Protein 7QPE (pdb70)

Foldseek 3Di:
DVVVVVVVVVCCVPVVDDCCRPPVVVVVVVVVVVLLLLQFAEWALFAAAAFVVLVPLLPDDPQVDFFAAAAPDTPDPPCPPLSVLLVLLFVLVCVLLVHDVQWKGKDFFFQALLSLVVLQCQLPDDFAAEEEEADALVPRPCVVRYPYDYDYDQQQALHRDLVVVLVVCQVRLGQEYEYEDDFRFEADPLVSQLVSCVNSVHAYEYEAARCPLCSSLVLGDRNVVHHAKYKYFCCGLLNHDGGMMIMGTFAPDCVTDDRPVRSSVSSPPNPDGTGSSSRSSRSSVSSVVSNDPVSSVLQVQLQQQQQLLLVLLVVVVWDWRSSGGSGWKTKTQCVVLVDFQVLLQVLCVLQSHHWHWGWGHDNVGDIGRRIIMTGRNHVSNQPDGSVLSSVVSVLSVVSSVVSVVCVCSVVRSVVRSVSSNVTDRHHDD/DVVVVVVVVVCCVPVVDDCCRPPVPVVVVVVVVVLLLLLFAEFAQFAAFAFPVQVCLLVDDPQVDFWFDAAPDTPDPPCPPLSVLLVLLFVLVCVLLVHDCQFKGKDFFFQALLSLVVLQCQLPHDFAAEEEEADFVVPRPCVVGYPYDYDYDDQQALHRDLVVVLVVCQVRLGQEYEYEDDCRQEADPLVSQLVSCVVSVHAYEYEHARCVLCSSLVLGDRNVVRGQKYKYFCCRLLVFDGGMMIMGTFADDCVTDDRVVSSSVSSPPNRDGTGRSSRSSRSSVSSVVSNDPVSSVLQVQLQQQQQLLLVLCVVVVWDWRNSGGSGFKTKTFCVVLPDFQVLLQVLCVLLSYHWHWGWGHHNVGDIGRRIIMTGGNHVSNQPDGSVLSSVVSVLSVVSSVVSSPVVCSVVSSVVSSVSSNVTDRHHDD

Structure (mmCIF, N/CA/C/O backbone):
data_7QPE
#
_entry.id   7QPE
#
_cell.length_a   129.683
_cell.length_b   129.683
_cell.length_c   302.305
_cell.angle_alpha   90.000
_cell.angle_beta   90.000
_cell.angle_gamma   120.000
#
_symmetry.space_group_name_H-M   'P 64 2 2'
#
loop_
_entity.id
_entity.type
_entity.pdbx_description
1 polymer 'Serine hydroxymethyltransferase 6'
2 non-polymer 'NITRATE ION'
3 water water
#
loop_
_atom_site.group_PDB
_atom_site.id
_atom_site.type_symbol
_atom_site.label_atom_id
_atom_site.label_alt_id
_atom_site.label_comp_id
_atom_site.label_asym_id
_atom_site.label_entity_id
_atom_site.label_seq_id
_atom_site.pdbx_PDB_ins_code
_atom_site.Cartn_x
_atom_site.Cartn_y
_atom_site.Cartn_z
_atom_site.occupancy
_atom_site.B_iso_or_equiv
_atom_site.auth_seq_id
_atom_site.auth_comp_id
_atom_site.auth_asym_id
_atom_site.auth_atom_id
_atom_site.pdbx_PDB_model_num
ATOM 1 N N . SER A 1 1 ? 58.31592 -29.84029 126.29029 1.000 83.29434 124 SER A N 1
ATOM 2 C CA . SER A 1 1 ? 59.45860 -30.64432 125.87680 1.000 83.78542 124 SER A CA 1
ATOM 3 C C . SER A 1 1 ? 60.76828 -29.92096 126.20902 1.000 85.95881 124 SER A C 1
ATOM 4 O O . SER A 1 1 ? 60.95085 -28.76968 125.79770 1.000 85.51149 124 SER A O 1
ATOM 7 N N . ASN A 1 2 ? 61.66940 -30.58158 126.95497 1.000 84.94566 125 ASN A N 1
ATOM 8 C CA . ASN A 1 2 ? 62.94008 -29.94558 127.30119 1.000 84.41677 125 ASN A CA 1
ATOM 9 C C . ASN A 1 2 ? 63.73449 -29.59245 126.04906 1.000 82.65697 125 ASN A C 1
ATOM 10 O O . ASN A 1 2 ? 64.37395 -28.53509 125.98924 1.000 80.96157 125 ASN A O 1
ATOM 15 N N . ALA A 1 3 ? 63.67591 -30.44790 125.02211 1.000 82.26336 126 ALA A N 1
ATOM 16 C CA . ALA A 1 3 ? 64.36209 -30.14835 123.77169 1.000 80.34787 126 ALA A CA 1
ATOM 17 C C . ALA A 1 3 ? 63.85071 -28.85004 123.16759 1.000 79.05034 126 ALA A C 1
ATOM 18 O O . ALA A 1 3 ? 64.64213 -28.01887 122.70555 1.000 78.91452 126 ALA A O 1
ATOM 20 N N . ILE A 1 4 ? 62.52695 -28.65606 123.17189 1.000 80.11618 127 ILE A N 1
ATOM 21 C CA . ILE A 1 4 ? 61.92850 -27.44885 122.61218 1.000 74.44281 127 ILE A CA 1
ATOM 22 C C . ILE A 1 4 ? 62.30288 -26.22608 123.44010 1.000 73.99365 127 ILE A C 1
ATOM 23 O O . ILE A 1 4 ? 62.43677 -25.12071 122.90543 1.000 74.43095 127 ILE A O 1
ATOM 28 N N . GLU A 1 5 ? 62.51717 -26.39987 124.74374 1.000 77.77736 128 GLU A N 1
ATOM 29 C CA . GLU A 1 5 ? 62.89065 -25.26279 125.57892 1.000 79.17336 128 GLU A CA 1
ATOM 30 C C . GLU A 1 5 ? 64.32756 -24.81665 125.30100 1.000 76.04403 128 GLU A C 1
ATOM 31 O O . GLU A 1 5 ? 64.61201 -23.61094 125.24739 1.000 72.77755 128 GLU A O 1
ATOM 37 N N . SER A 1 6 ? 65.24739 -25.77164 125.11828 1.000 76.49706 129 SER A N 1
ATOM 38 C CA . SER A 1 6 ? 66.62440 -25.41481 124.78372 1.000 78.21821 129 SER A CA 1
ATOM 39 C C . SER A 1 6 ? 66.71511 -24.86758 123.36531 1.000 75.82842 129 SER A C 1
ATOM 40 O O . SER A 1 6 ? 67.57498 -24.03141 123.06814 1.000 75.70772 129 SER A O 1
ATOM 43 N N . ARG A 1 7 ? 65.83232 -25.32905 122.48428 1.000 75.59503 130 ARG A N 1
ATOM 44 C CA . ARG A 1 7 ? 65.72804 -24.76128 121.14945 1.000 74.45101 130 ARG A CA 1
ATOM 45 C C . ARG A 1 7 ? 65.37905 -23.27181 121.19089 1.000 75.10721 130 ARG A C 1
ATOM 46 O O . ARG A 1 7 ? 65.87065 -22.49204 120.36280 1.000 73.20530 130 ARG A O 1
ATOM 54 N N . ARG A 1 8 ? 64.51594 -22.86197 122.13642 1.000 75.25054 131 ARG A N 1
ATOM 55 C CA . ARG A 1 8 ? 64.16633 -21.44774 122.28795 1.000 72.04527 131 ARG A CA 1
ATOM 56 C C . ARG A 1 8 ? 65.35904 -20.61884 122.74903 1.000 73.91240 131 ARG A C 1
ATOM 57 O O . ARG A 1 8 ? 65.50824 -19.45927 122.34447 1.000 72.92875 131 ARG A O 1
ATOM 65 N N . ALA A 1 9 ? 66.19965 -21.17769 123.62418 1.000 73.86266 132 ALA A N 1
ATOM 66 C CA . ALA A 1 9 ? 67.34990 -20.41564 124.10265 1.000 76.71960 132 ALA A CA 1
ATOM 67 C C . ALA A 1 9 ? 68.40372 -20.25247 123.01635 1.000 73.80163 132 ALA A C 1
ATOM 68 O O . ALA A 1 9 ? 69.15217 -19.26934 123.03248 1.000 73.96385 132 ALA A O 1
ATOM 70 N N . VAL A 1 10 ? 68.48509 -21.19867 122.07487 1.000 74.02006 133 VAL A N 1
ATOM 71 C CA . VAL A 1 10 ? 69.41559 -21.05432 120.95891 1.000 69.02969 133 VAL A CA 1
ATOM 72 C C . VAL A 1 10 ? 68.95625 -19.93290 120.04248 1.000 68.13013 133 VAL A C 1
ATOM 73 O O . VAL A 1 10 ? 69.73966 -19.04732 119.68089 1.000 69.52023 133 VAL A O 1
ATOM 77 N N . VAL A 1 11 ? 67.67172 -19.94260 119.67300 1.000 70.41136 134 VAL A N 1
ATOM 78 C CA . VAL A 1 11 ? 67.11932 -18.87931 118.83530 1.000 66.52827 134 VAL A CA 1
ATOM 79 C C . VAL A 1 11 ? 67.34388 -17.51796 119.48082 1.000 64.50296 134 VAL A C 1
ATOM 80 O O . VAL A 1 11 ? 67.92134 -16.61320 118.86817 1.000 66.67934 134 VAL A O 1
ATOM 84 N N . ARG A 1 12 ? 66.91061 -17.36201 120.73763 1.000 67.53241 135 ARG A N 1
ATOM 85 C CA . ARG A 1 12 ? 67.01244 -16.07003 121.41546 1.000 69.52319 135 ARG A CA 1
ATOM 86 C C . ARG A 1 12 ? 68.45837 -15.57948 121.50765 1.000 69.03968 135 ARG A C 1
ATOM 87 O O . ARG A 1 12 ? 68.73031 -14.40021 121.25217 1.000 68.71636 135 ARG A O 1
ATOM 95 N N . ALA A 1 13 ? 69.40344 -16.46529 121.85476 1.000 72.18104 136 ALA A N 1
ATOM 96 C CA . ALA A 1 13 ? 70.80861 -16.05816 121.95314 1.000 67.78454 136 ALA A CA 1
ATOM 97 C C . ALA A 1 13 ? 71.34241 -15.51738 120.62944 1.000 68.80478 136 ALA A C 1
ATOM 98 O O . ALA A 1 13 ? 72.25936 -14.68430 120.62181 1.000 70.84698 136 ALA A O 1
ATOM 100 N N . TRP A 1 14 ? 70.79737 -15.97246 119.50291 1.000 67.13939 137 TRP A N 1
ATOM 101 C CA . TRP A 1 14 ? 71.14477 -15.33796 118.24171 1.000 64.82554 137 TRP A CA 1
ATOM 102 C C . TRP A 1 14 ? 70.19424 -14.18335 117.92390 1.000 65.38984 137 TRP A C 1
ATOM 103 O O . TRP A 1 14 ? 70.63567 -13.06408 117.63651 1.000 65.58959 137 TRP A O 1
ATOM 114 N N . GLY A 1 15 ? 68.88855 -14.43380 117.98497 1.000 62.34391 138 GLY A N 1
ATOM 115 C CA . GLY A 1 15 ? 67.94227 -13.45808 117.47571 1.000 64.35796 138 GLY A CA 1
ATOM 116 C C . GLY A 1 15 ? 67.94282 -12.15510 118.24623 1.000 66.12728 138 GLY A C 1
ATOM 117 O O . GLY A 1 15 ? 67.63336 -11.10061 117.68700 1.000 65.59739 138 GLY A O 1
ATOM 118 N N . ASN A 1 16 ? 68.31300 -12.19850 119.52466 1.000 66.98341 139 ASN A N 1
ATOM 119 C CA . ASN A 1 16 ? 68.09529 -11.07697 120.42977 1.000 66.01550 139 ASN A CA 1
ATOM 120 C C . ASN A 1 16 ? 69.38797 -10.33691 120.77319 1.000 63.09204 139 ASN A C 1
ATOM 121 O O . ASN A 1 16 ? 69.43381 -9.60089 121.76078 1.000 68.33177 139 ASN A O 1
ATOM 126 N N . GLN A 1 17 ? 70.44197 -10.50852 119.98748 1.000 62.57179 140 GLN A N 1
ATOM 127 C CA . GLN A 1 17 ? 71.66443 -9.75681 120.23679 1.000 64.41547 140 GLN A CA 1
ATOM 128 C C . GLN A 1 17 ? 71.52474 -8.33587 119.70357 1.000 63.04898 140 GLN A C 1
ATOM 129 O O . GLN A 1 17 ? 70.82816 -8.09607 118.71744 1.000 68.32397 140 GLN A O 1
ATOM 135 N N . SER A 1 18 ? 72.19438 -7.39143 120.36497 1.000 61.62556 141 SER A N 1
ATOM 136 C CA . SER A 1 18 ? 72.27045 -6.01835 119.88634 1.000 61.12921 141 SER A CA 1
ATOM 137 C C . SER A 1 18 ? 73.42112 -5.86744 118.89780 1.000 63.36839 141 SER A C 1
ATOM 138 O O . SER A 1 18 ? 74.23153 -6.77840 118.71676 1.000 64.24683 141 SER A O 1
ATOM 141 N N . ILE A 1 19 ? 73.50394 -4.69475 118.25527 1.000 61.09813 142 ILE A N 1
ATOM 142 C CA . ILE A 1 19 ? 74.62256 -4.45388 117.34614 1.000 60.35607 142 ILE A CA 1
ATOM 143 C C . ILE A 1 19 ? 75.94561 -4.50008 118.09817 1.000 63.65758 142 ILE A C 1
ATOM 144 O O . ILE A 1 19 ? 76.91772 -5.11974 117.64693 1.000 64.24665 142 ILE A O 1
ATOM 149 N N . GLU A 1 20 ? 76.01543 -3.81943 119.24155 1.000 66.06024 143 GLU A N 1
ATOM 150 C CA . GLU A 1 20 ? 77.28693 -3.73332 119.94396 1.000 62.72726 143 GLU A CA 1
ATOM 151 C C . GLU A 1 20 ? 77.77890 -5.10738 120.35756 1.000 63.11258 143 GLU A C 1
ATOM 152 O O . GLU A 1 20 ? 78.99052 -5.34435 120.39463 1.000 66.60588 143 GLU A O 1
ATOM 158 N N . GLU A 1 21 ? 76.85806 -6.02678 120.66135 1.000 65.68407 144 GLU A N 1
ATOM 159 C CA . GLU A 1 21 ? 77.23107 -7.41195 120.94228 1.000 64.17454 144 GLU A CA 1
ATOM 160 C C . GLU A 1 21 ? 77.55843 -8.15779 119.65184 1.000 62.95468 144 GLU A C 1
ATOM 161 O O . GLU A 1 21 ? 78.60467 -8.80166 119.54545 1.000 64.56835 144 GLU A O 1
ATOM 167 N N . ALA A 1 22 ? 76.69291 -8.04452 118.64512 1.000 64.08785 145 ALA A N 1
ATOM 168 C CA . ALA A 1 22 ? 76.77453 -8.91435 117.47838 1.000 60.55588 145 ALA A CA 1
ATOM 169 C C . ALA A 1 22 ? 77.84238 -8.47902 116.48911 1.000 58.75513 145 ALA A C 1
ATOM 170 O O . ALA A 1 22 ? 78.47552 -9.33149 115.85493 1.000 64.13608 145 ALA A O 1
ATOM 172 N N . ASP A 1 23 ? 78.05498 -7.17957 116.32404 1.000 58.60420 146 ASP A N 1
ATOM 173 C CA . ASP A 1 23 ? 79.05008 -6.67473 115.37701 1.000 59.30031 146 ASP A CA 1
ATOM 174 C C . ASP A 1 23 ? 79.70411 -5.43724 115.96068 1.000 59.54586 146 ASP A C 1
ATOM 175 O O . ASP A 1 23 ? 79.32112 -4.30426 115.65064 1.000 59.08418 146 ASP A O 1
ATOM 180 N N . PRO A 1 24 ? 80.71214 -5.61688 116.81653 1.000 61.44489 147 PRO A N 1
ATOM 181 C CA . PRO A 1 24 ? 81.37790 -4.44285 117.40695 1.000 59.39954 147 PRO A CA 1
ATOM 182 C C . PRO A 1 24 ? 81.91014 -3.47866 116.36475 1.000 57.23646 147 PRO A C 1
ATOM 183 O O . PRO A 1 24 ? 81.79783 -2.25885 116.54340 1.000 56.84702 147 PRO A O 1
ATOM 187 N N . GLU A 1 25 ? 82.46683 -3.99175 115.26419 1.000 55.53357 148 GLU A N 1
ATOM 188 C CA . GLU A 1 25 ? 83.07102 -3.10528 114.27615 1.000 58.84946 148 GLU A CA 1
ATOM 189 C C . GLU A 1 25 ? 82.02215 -2.22129 113.60217 1.000 58.48889 148 GLU A C 1
ATOM 190 O O . GLU A 1 25 ? 82.20672 -1.00635 113.49001 1.000 61.93200 148 GLU A O 1
ATOM 196 N N . ILE A 1 26 ? 80.90815 -2.79705 113.15080 1.000 55.99997 149 ILE A N 1
ATOM 197 C CA . ILE A 1 26 ? 79.87611 -1.94337 112.56844 1.000 59.59211 149 ILE A CA 1
ATOM 198 C C . ILE A 1 26 ? 79.36568 -0.95377 113.60655 1.000 60.51106 149 ILE A C 1
ATOM 199 O O . ILE A 1 26 ? 79.09535 0.21295 113.29115 1.000 60.27460 149 ILE A O 1
ATOM 204 N N . HIS A 1 27 ? 79.26059 -1.38197 114.86805 1.000 62.53798 150 HIS A N 1
ATOM 205 C CA . HIS A 1 27 ? 78.71957 -0.47387 115.87431 1.000 59.29192 150 HIS A CA 1
ATOM 206 C C . HIS A 1 27 ? 79.65063 0.70456 116.09925 1.000 61.31951 150 HIS A C 1
ATOM 207 O O . HIS A 1 27 ? 79.18542 1.82268 116.34377 1.000 62.72507 150 HIS A O 1
ATOM 214 N N . GLU A 1 28 ? 80.96508 0.47665 116.03036 1.000 62.94549 151 GLU A N 1
ATOM 215 C CA . GLU A 1 28 ? 81.90610 1.58627 116.15051 1.000 63.80442 151 GLU A CA 1
ATOM 216 C C . GLU A 1 28 ? 81.66680 2.61859 115.05376 1.000 63.21842 151 GLU A C 1
ATOM 217 O O . GLU A 1 28 ? 81.57030 3.82246 115.32779 1.000 63.80997 151 GLU A O 1
ATOM 223 N N . PHE A 1 29 ? 81.54635 2.16164 113.80217 1.000 60.85466 152 PHE A N 1
ATOM 224 C CA . PHE A 1 29 ? 81.34171 3.09098 112.69591 1.000 60.38071 152 PHE A CA 1
ATOM 225 C C . PHE A 1 29 ? 80.00646 3.81435 112.81747 1.000 58.30761 152 PHE A C 1
ATOM 226 O O . PHE A 1 29 ? 79.92197 5.02180 112.56985 1.000 56.71347 152 PHE A O 1
ATOM 234 N N . MET A 1 30 ? 78.95026 3.09298 113.19534 1.000 60.62320 153 MET A N 1
ATOM 235 C CA . MET A 1 30 ? 77.64824 3.72861 113.35702 1.000 59.46560 153 MET A CA 1
ATOM 236 C C . MET A 1 30 ? 77.65807 4.75386 114.48557 1.000 61.98980 153 MET A C 1
ATOM 237 O O . MET A 1 30 ? 76.89043 5.72210 114.44877 1.000 63.40622 153 MET A O 1
ATOM 242 N N . GLU A 1 31 ? 78.49744 4.55989 115.50261 1.000 60.98546 154 GLU A N 1
ATOM 243 C CA . GLU A 1 31 ? 78.56504 5.55814 116.56401 1.000 62.43539 154 GLU A CA 1
ATOM 244 C C . GLU A 1 31 ? 79.37371 6.77270 116.11685 1.000 61.60635 154 GLU A C 1
ATOM 245 O O . GLU A 1 31 ? 78.98586 7.91331 116.39230 1.000 61.86703 154 GLU A O 1
ATOM 251 N N . LYS A 1 32 ? 80.48036 6.55979 115.40076 1.000 59.83458 155 LYS A N 1
ATOM 252 C CA . LYS A 1 32 ? 81.20534 7.70142 114.85549 1.000 62.50239 155 LYS A CA 1
ATOM 253 C C . LYS A 1 32 ? 80.32892 8.53673 113.91939 1.000 60.58669 155 LYS A C 1
ATOM 254 O O . LYS A 1 32 ? 80.48756 9.75988 113.84652 1.000 61.70222 155 LYS A O 1
ATOM 260 N N . GLU A 1 33 ? 79.38880 7.91001 113.21538 1.000 59.02533 156 GLU A N 1
ATOM 261 C CA . GLU A 1 33 ? 78.53207 8.67132 112.31041 1.000 61.24869 156 GLU A CA 1
ATOM 262 C C . GLU A 1 33 ? 77.47074 9.46759 113.07325 1.000 62.84248 156 GLU A C 1
ATOM 263 O O . GLU A 1 33 ? 77.10813 10.57933 112.66152 1.000 59.50637 156 GLU A O 1
ATOM 269 N N . LYS A 1 34 ? 76.96939 8.92428 114.19055 1.000 61.75963 157 LYS A N 1
ATOM 270 C CA . LYS A 1 34 ? 76.05018 9.67921 115.03746 1.000 60.49932 157 LYS A CA 1
ATOM 271 C C . LYS A 1 34 ? 76.72452 10.93375 115.58860 1.000 63.39537 157 LYS A C 1
ATOM 272 O O . LYS A 1 34 ? 76.12465 12.01568 115.59956 1.000 63.96111 157 LYS A O 1
ATOM 278 N N . GLN A 1 35 ? 77.98286 10.81596 116.02788 1.000 62.37315 158 GLN A N 1
ATOM 279 C CA . GLN A 1 35 ? 78.71376 11.99333 116.49080 1.000 61.28784 158 GLN A CA 1
ATOM 280 C C . GLN A 1 35 ? 78.90815 12.99975 115.36352 1.000 64.53296 158 GLN A C 1
ATOM 281 O O . GLN A 1 35 ? 78.75730 14.21210 115.57085 1.000 65.02891 158 GLN A O 1
ATOM 287 N N . ARG A 1 36 ? 79.23858 12.51223 114.16132 1.000 64.85727 159 ARG A N 1
ATOM 288 C CA . ARG A 1 36 ? 79.46067 13.39357 113.01809 1.000 62.02851 159 ARG A CA 1
ATOM 289 C C . ARG A 1 36 ? 78.23044 14.24322 112.73765 1.000 60.60786 159 ARG A C 1
ATOM 290 O O . ARG A 1 36 ? 78.33789 15.45656 112.52623 1.000 60.61817 159 ARG A O 1
ATOM 298 N N . GLN A 1 37 ? 77.04683 13.61013 112.73675 1.000 63.31077 160 GLN A N 1
ATOM 299 C CA . GLN A 1 37 ? 75.79234 14.31536 112.47675 1.000 61.72502 160 GLN A CA 1
ATOM 300 C C . GLN A 1 37 ? 75.45943 15.28991 113.59162 1.000 63.16846 160 GLN A C 1
ATOM 301 O O . GLN A 1 37 ? 74.91945 16.37457 113.34080 1.000 64.07683 160 GLN A O 1
ATOM 307 N N . PHE A 1 38 ? 75.73329 14.90091 114.83204 1.000 62.70661 161 PHE A N 1
ATOM 308 C CA . PHE A 1 38 ? 75.42424 15.76278 115.95965 1.000 64.55090 161 PHE A CA 1
ATOM 309 C C . PHE A 1 38 ? 76.37661 16.95858 116.01818 1.000 63.94097 161 PHE A C 1
ATOM 310 O O . PHE A 1 38 ? 75.95707 18.07758 116.34130 1.000 58.16920 161 PHE A O 1
ATOM 318 N N . ARG A 1 39 ? 77.64732 16.75292 115.66015 1.000 65.95362 162 ARG A N 1
ATOM 319 C CA . ARG A 1 39 ? 78.70696 17.73482 115.86598 1.000 64.77360 162 ARG A CA 1
ATOM 320 C C . ARG A 1 39 ? 78.99552 18.59776 114.65076 1.000 66.44785 162 ARG A C 1
ATOM 321 O O . ARG A 1 39 ? 79.99024 19.32599 114.64975 1.000 67.97909 162 ARG A O 1
ATOM 329 N N . GLY A 1 40 ? 78.17779 18.52777 113.60775 1.000 61.05783 163 GLY A N 1
ATOM 330 C CA . GLY A 1 40 ? 78.42205 19.30087 112.41650 1.000 63.58217 163 GLY A CA 1
ATOM 331 C C . GLY A 1 40 ? 77.17545 20.06187 112.01100 1.000 61.90510 163 GLY A C 1
ATOM 332 O O . GLY A 1 40 ? 76.09376 19.88428 112.57663 1.000 62.28468 163 GLY A O 1
ATOM 333 N N . ILE A 1 41 ? 77.35121 20.91030 111.01037 1.000 63.40060 164 ILE A N 1
ATOM 334 C CA . ILE A 1 41 ? 76.25762 21.64141 110.39167 1.000 59.69963 164 ILE A CA 1
ATOM 335 C C . ILE A 1 41 ? 75.89324 20.93338 109.09657 1.000 61.30796 164 ILE A C 1
ATOM 336 O O . ILE A 1 41 ? 76.76013 20.70079 108.24380 1.000 64.92052 164 ILE A O 1
ATOM 341 N N . GLU A 1 42 ? 74.62000 20.56868 108.95585 1.000 60.92119 165 GLU A N 1
ATOM 342 C CA . GLU A 1 42 ? 74.12168 19.79728 107.81286 1.000 59.14484 165 GLU A CA 1
ATOM 343 C C . GLU A 1 42 ? 73.37626 20.76265 106.89579 1.000 59.25956 165 GLU A C 1
ATOM 344 O O . GLU A 1 42 ? 72.23390 21.15023 107.17567 1.000 58.05899 165 GLU A O 1
ATOM 350 N N . LEU A 1 43 ? 74.01488 21.15750 105.79644 1.000 59.54713 166 LEU A N 1
ATOM 351 C CA . LEU A 1 43 ? 73.41413 22.14668 104.90962 1.000 58.04714 166 LEU A CA 1
ATOM 352 C C . LEU A 1 43 ? 73.08942 21.59621 103.53382 1.000 59.08401 166 LEU A C 1
ATOM 353 O O . LEU A 1 43 ? 72.66120 22.36862 102.66672 1.000 56.55091 166 LEU A O 1
ATOM 358 N N . ILE A 1 44 ? 73.29025 20.29544 103.31100 1.000 59.71202 167 ILE A N 1
ATOM 359 C CA . ILE A 1 44 ? 72.90418 19.65351 102.06044 1.000 60.60952 167 ILE A CA 1
ATOM 360 C C . ILE A 1 44 ? 71.38309 19.65686 101.93670 1.000 60.10334 167 ILE A C 1
ATOM 361 O O . ILE A 1 44 ? 70.67058 19.09878 102.78221 1.000 59.08175 167 ILE A O 1
ATOM 366 N N . ALA A 1 45 ? 70.88111 20.25807 100.85573 1.000 60.09718 168 ALA A N 1
ATOM 367 C CA . ALA A 1 45 ? 69.46091 20.58673 100.74643 1.000 61.95262 168 ALA A CA 1
ATOM 368 C C . ALA A 1 45 ? 68.55089 19.36783 100.80819 1.000 61.16811 168 ALA A C 1
ATOM 369 O O . ALA A 1 45 ? 67.35983 19.51572 101.09721 1.000 59.08744 168 ALA A O 1
ATOM 371 N N . SER A 1 46 ? 69.06495 18.17264 100.53383 1.000 62.87454 169 SER A N 1
ATOM 372 C CA . SER A 1 46 ? 68.21926 16.98895 100.45657 1.000 63.05516 169 SER A CA 1
ATOM 373 C C . SER A 1 46 ? 68.36344 16.08070 101.67326 1.000 61.57759 169 SER A C 1
ATOM 374 O O . SER A 1 46 ? 67.91860 14.92865 101.63577 1.000 63.68255 169 SER A O 1
ATOM 377 N N . GLU A 1 47 ? 68.97159 16.56659 102.75250 1.000 62.03003 170 GLU A N 1
ATOM 378 C CA . GLU A 1 47 ? 69.10606 15.76942 103.96253 1.000 59.73117 170 GLU A CA 1
ATOM 379 C C . GLU A 1 47 ? 68.06851 16.19122 104.98418 1.000 56.92915 170 GLU A C 1
ATOM 380 O O . GLU A 1 47 ? 67.57403 17.31938 104.96866 1.000 57.08741 170 GLU A O 1
ATOM 386 N N . ASN A 1 48 ? 67.73745 15.26730 105.87537 1.000 54.48168 171 ASN A N 1
ATOM 387 C CA . ASN A 1 48 ? 66.80391 15.56798 106.95248 1.000 51.78918 171 ASN A CA 1
ATOM 388 C C . ASN A 1 48 ? 67.03749 14.55445 108.06644 1.000 50.81674 171 ASN A C 1
ATOM 389 O O . ASN A 1 48 ? 67.88369 13.66267 107.94021 1.000 53.53129 171 ASN A O 1
ATOM 394 N N . PHE A 1 49 ? 66.29312 14.69678 109.16477 1.000 50.16126 172 PHE A N 1
ATOM 395 C CA . PHE A 1 49 ? 66.39438 13.79997 110.31349 1.000 52.72686 172 PHE A CA 1
ATOM 396 C C . PHE A 1 49 ? 65.04655 13.14028 110.56329 1.000 52.35165 172 PHE A C 1
ATOM 397 O O . PHE A 1 49 ? 64.07412 13.82547 110.88755 1.000 57.22303 172 PHE A O 1
ATOM 405 N N . VAL A 1 50 ? 64.99873 11.80532 110.46629 1.000 54.33857 173 VAL A N 1
ATOM 406 C CA . VAL A 1 50 ? 63.77925 11.06200 110.78321 1.000 57.07467 173 VAL A CA 1
ATOM 407 C C . VAL A 1 50 ? 63.58932 10.92637 112.29067 1.000 58.23763 173 VAL A C 1
ATOM 408 O O . VAL A 1 50 ? 64.54782 10.77667 113.05868 1.000 61.93169 173 VAL A O 1
ATOM 412 N N . CYS A 1 51 ? 62.32691 10.95012 112.72087 1.000 55.66714 174 CYS A N 1
ATOM 413 C CA . CYS A 1 51 ? 61.98296 10.77732 114.12209 1.000 54.94017 174 CYS A CA 1
ATOM 414 C C . CYS A 1 51 ? 62.06542 9.30376 114.52897 1.000 57.42574 174 CYS A C 1
ATOM 415 O O . CYS A 1 51 ? 62.24286 8.40211 113.70067 1.000 58.97925 174 CYS A O 1
ATOM 418 N N . ARG A 1 52 ? 61.93082 9.06485 115.83774 1.000 61.07555 175 ARG A N 1
ATOM 419 C CA . ARG A 1 52 ? 62.08837 7.70975 116.36208 1.000 59.33343 175 ARG A CA 1
ATOM 420 C C . ARG A 1 52 ? 60.99523 6.78127 115.84098 1.000 58.50898 175 ARG A C 1
ATOM 421 O O . ARG A 1 52 ? 61.27103 5.63718 115.45554 1.000 60.52580 175 ARG A O 1
ATOM 429 N N . ALA A 1 53 ? 59.75417 7.25810 115.79535 1.000 59.22370 176 ALA A N 1
ATOM 430 C CA . ALA A 1 53 ? 58.67127 6.42319 115.28805 1.000 58.68667 176 ALA A CA 1
ATOM 431 C C . ALA A 1 53 ? 58.95097 5.95776 113.85933 1.000 58.49829 176 ALA A C 1
ATOM 432 O O . ALA A 1 53 ? 58.77028 4.77854 113.53202 1.000 56.09114 176 ALA A O 1
ATOM 434 N N . VAL A 1 54 ? 59.40317 6.86515 112.99053 1.000 53.92694 177 VAL A N 1
ATOM 435 C CA . VAL A 1 54 ? 59.78922 6.44656 111.65158 1.000 55.01687 177 VAL A CA 1
ATOM 436 C C . VAL A 1 54 ? 60.89285 5.39847 111.73170 1.000 58.95963 177 VAL A C 1
ATOM 437 O O . VAL A 1 54 ? 60.88287 4.39979 110.99391 1.000 53.56147 177 VAL A O 1
ATOM 441 N N . MET A 1 55 ? 61.85095 5.60132 112.64404 1.000 57.98108 178 MET A N 1
ATOM 442 C CA . MET A 1 55 ? 62.96662 4.66919 112.79443 1.000 58.60835 178 MET A CA 1
ATOM 443 C C . MET A 1 55 ? 62.50177 3.32174 113.35113 1.000 58.50734 178 MET A C 1
ATOM 444 O O . MET A 1 55 ? 62.98675 2.25939 112.92760 1.000 52.77012 178 MET A O 1
ATOM 449 N N . GLU A 1 56 ? 61.58143 3.34247 114.32125 1.000 60.22732 179 GLU A N 1
ATOM 450 C CA . GLU A 1 56 ? 61.04554 2.08272 114.83859 1.000 61.32898 179 GLU A CA 1
ATOM 451 C C . GLU A 1 56 ? 60.37932 1.26936 113.73063 1.000 59.41055 179 GLU A C 1
ATOM 452 O O . GLU A 1 56 ? 60.54941 0.04352 113.66528 1.000 58.60336 179 GLU A O 1
ATOM 458 N N . ALA A 1 57 ? 59.64465 1.93736 112.82944 1.000 56.67024 180 ALA A N 1
ATOM 459 C CA . ALA A 1 57 ? 59.03875 1.23344 111.70614 1.000 54.82041 180 ALA A CA 1
ATOM 460 C C . ALA A 1 57 ? 60.10872 0.69066 110.76828 1.000 57.64712 180 ALA A C 1
ATOM 461 O O . ALA A 1 57 ? 60.04220 -0.46953 110.33385 1.000 55.78924 180 ALA A O 1
ATOM 463 N N . LEU A 1 58 ? 61.10385 1.52312 110.43813 1.000 54.21760 181 LEU A N 1
ATOM 464 C CA . LEU A 1 58 ? 62.18458 1.07866 109.56992 1.000 51.50800 181 LEU A CA 1
ATOM 465 C C . LEU A 1 58 ? 62.88505 -0.15768 110.12334 1.000 56.24129 181 LEU A C 1
ATOM 466 O O . LEU A 1 58 ? 63.39396 -0.98224 109.35428 1.000 55.25343 181 LEU A O 1
ATOM 471 N N . GLY A 1 59 ? 62.94031 -0.30184 111.44178 1.000 58.15709 182 GLY A N 1
ATOM 472 C CA . GLY A 1 59 ? 63.67579 -1.41369 112.00860 1.000 56.30652 182 GLY A CA 1
ATOM 473 C C . GLY A 1 59 ? 62.74701 -2.39498 112.67789 1.000 54.79870 182 GLY A C 1
ATOM 474 O O . GLY A 1 59 ? 63.02197 -2.85895 113.78920 1.000 59.30506 182 GLY A O 1
ATOM 475 N N . SER A 1 60 ? 61.63537 -2.70089 112.01319 1.000 54.85230 183 SER A N 1
ATOM 476 C CA . SER A 1 60 ? 60.58641 -3.53682 112.57079 1.000 54.38297 183 SER A CA 1
ATOM 477 C C . SER A 1 60 ? 60.46972 -4.83644 111.78396 1.000 54.59353 183 SER A C 1
ATOM 478 O O . SER A 1 60 ? 61.15967 -5.06862 110.79321 1.000 53.53727 183 SER A O 1
ATOM 481 N N . HIS A 1 61 ? 59.51956 -5.65064 112.21347 1.000 57.80920 184 HIS A N 1
ATOM 482 C CA . HIS A 1 61 ? 59.34455 -7.02333 111.77480 1.000 54.65786 184 HIS A CA 1
ATOM 483 C C . HIS A 1 61 ? 58.52105 -7.16790 110.50274 1.000 55.54601 184 HIS A C 1
ATOM 484 O O . HIS A 1 61 ? 58.35592 -8.29772 110.02392 1.000 54.32712 184 HIS A O 1
ATOM 491 N N . LEU A 1 62 ? 57.98527 -6.07652 109.94128 1.000 54.64195 185 LEU A N 1
ATOM 492 C CA . LEU A 1 62 ? 57.21028 -6.22144 108.71114 1.000 56.48028 185 LEU A CA 1
ATOM 493 C C . LEU A 1 62 ? 58.06126 -6.73152 107.54981 1.000 55.55920 185 LEU A C 1
ATOM 494 O O . LEU A 1 62 ? 57.51193 -7.31320 106.60405 1.000 53.27935 185 LEU A O 1
ATOM 499 N N . THR A 1 63 ? 59.38850 -6.55225 107.59892 1.000 55.04156 186 THR A N 1
ATOM 500 C CA . THR A 1 63 ? 60.21172 -7.02430 106.48937 1.000 51.44792 186 THR A CA 1
ATOM 501 C C . THR A 1 63 ? 60.22960 -8.54374 106.39618 1.000 51.01250 186 THR A C 1
ATOM 502 O O . THR A 1 63 ? 60.46211 -9.07568 105.31114 1.000 51.13405 186 THR A O 1
ATOM 506 N N . ASN A 1 64 ? 59.97570 -9.25820 107.50028 1.000 55.76850 187 ASN A N 1
ATOM 507 C CA . ASN A 1 64 ? 59.96220 -10.71915 107.43948 1.000 53.77167 187 ASN A CA 1
ATOM 508 C C . ASN A 1 64 ? 58.89715 -11.24560 106.47286 1.000 56.00113 187 ASN A C 1
ATOM 509 O O . ASN A 1 64 ? 59.05310 -12.34093 105.92090 1.000 58.45348 187 ASN A O 1
ATOM 514 N N . LYS A 1 65 ? 57.82391 -10.48743 106.23797 1.000 57.25598 188 LYS A N 1
ATOM 515 C CA . LYS A 1 65 ? 56.73576 -10.92523 105.36436 1.000 62.67833 188 LYS A CA 1
ATOM 516 C C . LYS A 1 65 ? 56.99299 -10.48829 103.93010 1.000 65.50256 188 LYS A C 1
ATOM 517 O O . LYS A 1 65 ? 57.27248 -9.30924 103.68156 1.000 63.48351 188 LYS A O 1
ATOM 523 N N . TYR A 1 66 ? 56.87609 -11.42174 102.98179 1.000 76.81630 189 TYR A N 1
ATOM 524 C CA . TYR A 1 66 ? 56.99126 -11.05877 101.57244 1.000 79.08029 189 TYR A CA 1
ATOM 525 C C . TYR A 1 66 ? 55.60858 -10.74828 101.01274 1.000 79.50205 189 TYR A C 1
ATOM 526 O O . TYR A 1 66 ? 54.65935 -11.50899 101.23082 1.000 80.03012 189 TYR A O 1
ATOM 535 N N . SER A 1 67 ? 55.50317 -9.63269 100.28921 1.000 71.53835 190 SER A N 1
ATOM 536 C CA . SER A 1 67 ? 54.22215 -9.07004 99.87803 1.000 71.00254 190 SER A CA 1
ATOM 537 C C . SER A 1 67 ? 54.23503 -8.65839 98.40825 1.000 74.45537 190 SER A C 1
ATOM 538 O O . SER A 1 67 ? 53.72364 -7.59068 98.04812 1.000 72.65382 190 SER A O 1
ATOM 541 N N . GLU A 1 68 ? 54.81521 -9.48355 97.53378 1.000 72.36902 191 GLU A N 1
ATOM 542 C CA . GLU A 1 68 ? 54.72359 -9.22724 96.09894 1.000 74.93849 191 GLU A CA 1
ATOM 543 C C . GLU A 1 68 ? 53.28224 -8.91942 95.69875 1.000 74.98554 191 GLU A C 1
ATOM 544 O O . GLU A 1 68 ? 52.34967 -9.59629 96.13689 1.000 82.48168 191 GLU A O 1
ATOM 550 N N . GLY A 1 69 ? 53.09903 -7.88341 94.88693 1.000 71.42532 192 GLY A N 1
ATOM 551 C CA . GLY A 1 69 ? 51.79018 -7.53298 94.36436 1.000 68.88043 192 GLY A CA 1
ATOM 552 C C . GLY A 1 69 ? 51.28811 -6.21097 94.91772 1.000 66.81729 192 GLY A C 1
ATOM 553 O O . GLY A 1 69 ? 52.01615 -5.45308 95.56132 1.000 71.59811 192 GLY A O 1
ATOM 554 N N . MET A 1 70 ? 50.00336 -5.92990 94.64274 1.000 69.01918 193 MET A N 1
ATOM 555 C CA . MET A 1 70 ? 49.33718 -4.73530 95.15946 1.000 69.04333 193 MET A CA 1
ATOM 556 C C . MET A 1 70 ? 48.29940 -5.14014 96.20451 1.000 72.75612 193 MET A C 1
ATOM 557 O O . MET A 1 70 ? 47.83072 -6.28070 96.19380 1.000 76.48504 193 MET A O 1
ATOM 562 N N . PRO A 1 71 ? 47.94996 -4.25945 97.14706 1.000 73.18406 194 PRO A N 1
ATOM 563 C CA . PRO A 1 71 ? 46.99069 -4.65238 98.18610 1.000 76.16307 194 PRO A CA 1
ATOM 564 C C . PRO A 1 71 ? 45.67263 -5.09996 97.57548 1.000 83.94911 194 PRO A C 1
ATOM 565 O O . PRO A 1 71 ? 45.27066 -4.63695 96.50358 1.000 83.97040 194 PRO A O 1
ATOM 569 N N . GLY A 1 72 ? 45.01388 -6.02957 98.26347 1.000 94.61177 195 GLY A N 1
ATOM 570 C CA . GLY A 1 72 ? 43.75843 -6.61215 97.81813 1.000 99.04850 195 GLY A CA 1
ATOM 571 C C . GLY A 1 72 ? 43.90305 -7.85336 96.95726 1.000 103.81809 195 GLY A C 1
ATOM 572 O O . GLY A 1 72 ? 43.13573 -8.80911 97.10627 1.000 111.58569 195 GLY A O 1
ATOM 573 N N . ALA A 1 73 ? 44.87325 -7.84693 96.04167 1.000 93.33310 196 ALA A N 1
ATOM 574 C CA . ALA A 1 73 ? 45.20349 -9.00068 95.20243 1.000 94.49506 196 ALA A CA 1
ATOM 575 C C . ALA A 1 73 ? 46.70838 -9.23206 95.32636 1.000 91.60623 196 ALA A C 1
ATOM 576 O O . ALA A 1 73 ? 47.49154 -8.66772 94.55611 1.000 83.26296 196 ALA A O 1
ATOM 578 N N . ARG A 1 74 ? 47.10707 -10.05436 96.30062 1.000 93.95395 197 ARG A N 1
ATOM 579 C CA . ARG A 1 74 ? 48.51372 -10.32614 96.58205 1.000 94.64488 197 ARG A CA 1
ATOM 580 C C . ARG A 1 74 ? 48.91952 -11.70477 96.07152 1.000 105.82368 197 ARG A C 1
ATOM 581 O O . ARG A 1 74 ? 48.15485 -12.67235 96.18653 1.000 109.37989 197 ARG A O 1
ATOM 589 N N . TYR A 1 75 ? 50.14465 -11.78028 95.52604 1.000 114.00290 198 TYR A N 1
ATOM 590 C CA . TYR A 1 75 ? 50.74491 -13.05509 95.12458 1.000 115.97894 198 TYR A CA 1
ATOM 591 C C . TYR A 1 75 ? 50.78572 -14.04750 96.28418 1.000 115.94054 198 TYR A C 1
ATOM 592 O O . TYR A 1 75 ? 50.50537 -15.24162 96.10381 1.000 114.10341 198 TYR A O 1
ATOM 601 N N . TYR A 1 76 ? 51.14413 -13.57007 97.47798 1.000 110.30115 199 TYR A N 1
ATOM 602 C CA . TYR A 1 76 ? 51.30451 -14.39572 98.66887 1.000 110.30182 199 TYR A CA 1
ATOM 603 C C . TYR A 1 76 ? 50.13292 -14.18845 99.62678 1.000 108.15620 199 TYR A C 1
ATOM 604 O O . TYR A 1 76 ? 49.67173 -13.05961 99.83380 1.000 106.80574 199 TYR A O 1
ATOM 613 N N . THR A 1 77 ? 49.65531 -15.27675 100.21729 1.000 86.78467 200 THR A N 1
ATOM 614 C CA . THR A 1 77 ? 48.65886 -15.12644 101.26062 1.000 82.47452 200 THR A CA 1
ATOM 615 C C . THR A 1 77 ? 49.33248 -14.79615 102.59292 1.000 79.40915 200 THR A C 1
ATOM 616 O O . THR A 1 77 ? 50.55588 -14.85824 102.74142 1.000 77.10096 200 THR A O 1
ATOM 620 N N . GLY A 1 78 ? 48.51272 -14.44438 103.57781 1.000 77.57098 201 GLY A N 1
ATOM 621 C CA . GLY A 1 78 ? 49.02490 -14.00716 104.86176 1.000 69.84252 201 GLY A CA 1
ATOM 622 C C . GLY A 1 78 ? 49.32442 -12.52877 104.95059 1.000 69.83514 201 GLY A C 1
ATOM 623 O O . GLY A 1 78 ? 50.04822 -12.11117 105.86165 1.000 66.03713 201 GLY A O 1
ATOM 624 N N . ASN A 1 79 ? 48.78527 -11.71894 104.03528 1.000 72.55747 202 ASN A N 1
ATOM 625 C CA . ASN A 1 79 ? 49.03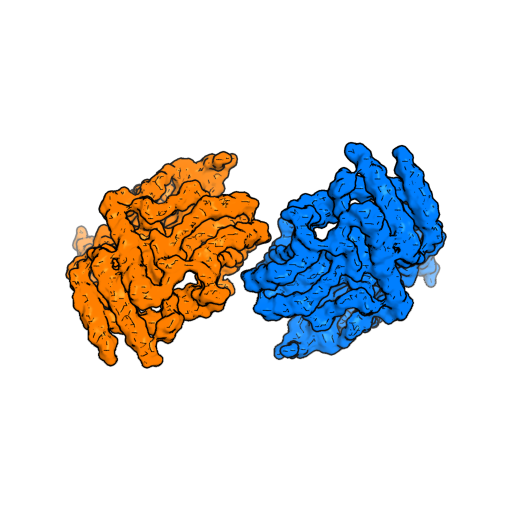320 -10.28335 103.99230 1.000 66.88418 202 ASN A CA 1
ATOM 626 C C . ASN A 1 79 ? 47.85246 -9.45404 104.49223 1.000 65.14021 202 ASN A C 1
ATOM 627 O O . ASN A 1 79 ? 47.70366 -8.30153 104.07772 1.000 63.94711 202 ASN A O 1
ATOM 632 N N . GLN A 1 80 ? 46.99994 -10.01043 105.36489 1.000 65.36292 203 GLN A N 1
ATOM 633 C CA . GLN A 1 80 ? 45.86643 -9.22894 105.86037 1.000 66.12268 203 GLN A CA 1
ATOM 634 C C . GLN A 1 80 ? 46.34456 -7.93711 106.51001 1.000 63.47424 203 GLN A C 1
ATOM 635 O O . GLN A 1 80 ? 45.80655 -6.85686 106.24877 1.000 63.27762 203 GLN A O 1
ATOM 641 N N . TYR A 1 81 ? 47.37070 -8.02503 107.34720 1.000 61.89291 204 TYR A N 1
ATOM 642 C CA . TYR A 1 81 ? 47.75060 -6.85511 108.11838 1.000 60.27564 204 TYR A CA 1
ATOM 643 C C . TYR A 1 81 ? 48.66182 -5.93522 107.32061 1.000 62.28903 204 TYR A C 1
ATOM 644 O O . TYR A 1 81 ? 48.51215 -4.70798 107.40416 1.000 60.99441 204 TYR A O 1
ATOM 653 N N . ILE A 1 82 ? 49.56773 -6.50638 106.50717 1.000 61.54110 205 ILE A N 1
ATOM 654 C CA . ILE A 1 82 ? 50.37144 -5.70574 105.57733 1.000 60.41368 205 ILE A CA 1
ATOM 655 C C . ILE A 1 82 ? 49.47200 -4.95135 104.59833 1.000 60.59093 205 ILE A C 1
ATOM 656 O O . ILE A 1 82 ? 49.75761 -3.80569 104.22908 1.000 58.18597 205 ILE A O 1
ATOM 661 N N . ASP A 1 83 ? 48.37932 -5.57910 104.15124 1.000 60.93955 206 ASP A N 1
ATOM 662 C CA . ASP A 1 83 ? 47.46406 -4.89227 103.24550 1.000 60.94404 206 ASP A CA 1
ATOM 663 C C . ASP A 1 83 ? 46.84502 -3.66596 103.91104 1.000 62.03894 206 ASP A C 1
ATOM 664 O O . ASP A 1 83 ? 46.83856 -2.57036 103.33200 1.000 61.22957 206 ASP A O 1
ATOM 669 N N . GLN A 1 84 ? 46.30170 -3.83958 105.12343 1.000 65.26035 207 GLN A N 1
ATOM 670 C CA . GLN A 1 84 ? 45.78844 -2.71097 105.90025 1.000 63.74993 207 GLN A CA 1
ATOM 671 C C . GLN A 1 84 ? 46.79918 -1.57566 105.93623 1.000 61.44554 207 GLN A C 1
ATOM 672 O O . GLN A 1 84 ? 46.46539 -0.41733 105.65707 1.000 62.27032 207 GLN A O 1
ATOM 678 N N . ILE A 1 85 ? 48.04853 -1.89507 106.28382 1.000 56.29899 208 ILE A N 1
ATOM 679 C CA . ILE A 1 85 ? 49.05824 -0.85374 106.41282 1.000 57.25490 208 ILE A CA 1
ATOM 680 C C . ILE A 1 85 ? 49.23170 -0.12442 105.08909 1.000 55.06025 208 ILE A C 1
ATOM 681 O O . ILE A 1 85 ? 49.23852 1.11069 105.04365 1.000 54.67939 208 ILE A O 1
ATOM 686 N N . GLU A 1 86 ? 49.33479 -0.87216 103.98295 1.000 57.05038 209 GLU A N 1
ATOM 687 C CA . GLU A 1 86 ? 49.59654 -0.22212 102.70298 1.000 55.05555 209 GLU A CA 1
ATOM 688 C C . GLU A 1 86 ? 48.38298 0.57034 102.23563 1.000 55.26762 209 GLU A C 1
ATOM 689 O O . GLU A 1 86 ? 48.52629 1.65660 101.65892 1.000 53.33886 209 GLU A O 1
ATOM 695 N N . ILE A 1 87 ? 47.17846 0.05227 102.46358 1.000 55.37326 210 ILE A N 1
ATOM 696 C CA . ILE A 1 87 ? 46.00141 0.84510 102.14104 1.000 55.60843 210 ILE A CA 1
ATOM 697 C C . ILE A 1 87 ? 45.97814 2.11560 102.98072 1.000 54.70494 210 ILE A C 1
ATOM 698 O O . ILE A 1 87 ? 45.82289 3.22310 102.45042 1.000 55.06769 210 ILE A O 1
ATOM 703 N N . LEU A 1 88 ? 46.15732 1.98364 104.30005 1.000 53.91821 211 LEU A N 1
ATOM 704 C CA . LEU A 1 88 ? 46.23469 3.17752 105.13809 1.000 54.22880 211 LEU A CA 1
ATOM 705 C C . LEU A 1 88 ? 47.29148 4.13864 104.61559 1.000 54.72392 211 LEU A C 1
ATOM 706 O O . LEU A 1 88 ? 47.08717 5.35727 104.59293 1.000 56.82278 211 LEU A O 1
ATOM 711 N N . CYS A 1 89 ? 48.42177 3.60689 104.16539 1.000 53.60977 212 CYS A N 1
ATOM 712 C CA . CYS A 1 89 ? 49.46081 4.47691 103.64156 1.000 49.96449 212 CYS A CA 1
ATOM 713 C C . CYS A 1 89 ? 49.00584 5.14762 102.35353 1.000 50.66416 212 CYS A C 1
ATOM 714 O O . CYS A 1 89 ? 49.32043 6.31717 102.11213 1.000 50.19900 212 CYS A O 1
ATOM 717 N N . GLN A 1 90 ? 48.25329 4.42866 101.51850 1.000 51.12733 213 GLN A N 1
ATOM 718 C CA . GLN A 1 90 ? 47.71140 5.03488 100.31205 1.000 48.79137 213 GLN A CA 1
ATOM 719 C C . GLN A 1 90 ? 46.73474 6.14960 100.66249 1.000 50.51337 213 GLN A C 1
ATOM 720 O O . GLN A 1 90 ? 46.83091 7.26598 100.13723 1.000 52.31811 213 GLN A O 1
ATOM 726 N N . GLU A 1 91 ? 45.78232 5.85789 101.54814 1.000 50.89462 214 GLU A N 1
ATOM 727 C CA . GLU A 1 91 ? 44.82239 6.86444 101.98756 1.000 51.04987 214 GLU A CA 1
ATOM 728 C C . GLU A 1 91 ? 45.52643 8.09779 102.53298 1.000 49.44158 214 GLU A C 1
ATOM 729 O O . GLU A 1 91 ? 45.19774 9.22958 102.16596 1.000 53.41804 214 GLU A O 1
ATOM 735 N N . ARG A 1 92 ? 46.51074 7.89991 103.40276 1.000 50.67156 215 ARG A N 1
ATOM 736 C CA . ARG A 1 92 ? 47.21703 9.04050 103.97004 1.000 48.30980 215 ARG A CA 1
ATOM 737 C C . ARG A 1 92 ? 47.95089 9.82796 102.89753 1.000 50.20787 215 ARG A C 1
ATOM 738 O O . ARG A 1 92 ? 48.01326 11.06029 102.96447 1.000 54.29989 215 ARG A O 1
ATOM 746 N N . ALA A 1 93 ? 48.50122 9.14450 101.88928 1.000 51.33572 216 ALA A N 1
ATOM 747 C CA . ALA A 1 93 ? 49.16263 9.85824 100.80094 1.000 48.06914 216 ALA A CA 1
ATOM 748 C C . ALA A 1 93 ? 48.17811 10.77268 100.07998 1.000 52.29535 216 ALA A C 1
ATOM 749 O O . ALA A 1 93 ? 48.48196 11.93889 99.79833 1.000 52.60814 216 ALA A O 1
ATOM 751 N N . LEU A 1 94 ? 46.99045 10.25884 99.76067 1.000 49.18238 217 LEU A N 1
ATOM 752 C CA . LEU A 1 94 ? 45.99952 11.11624 99.12804 1.000 52.60511 217 LEU A CA 1
ATOM 753 C C . LEU A 1 94 ? 45.62475 12.27111 100.05231 1.000 53.97132 217 LEU A C 1
ATOM 754 O O . LEU A 1 94 ? 45.51048 13.41908 99.60448 1.000 53.57379 217 LEU A O 1
ATOM 759 N N . ALA A 1 95 ? 45.47914 11.99886 101.35461 1.000 51.11890 218 ALA A N 1
ATOM 760 C CA . ALA A 1 95 ? 45.04141 13.04496 102.27793 1.000 49.17118 218 ALA A CA 1
ATOM 761 C C . ALA A 1 95 ? 46.09702 14.13707 102.43173 1.000 55.02406 218 ALA A C 1
ATOM 762 O O . ALA A 1 95 ? 45.76007 15.32670 102.45639 1.000 61.17587 218 ALA A O 1
ATOM 764 N N . ALA A 1 96 ? 47.37721 13.76421 102.52589 1.000 53.11713 219 ALA A N 1
ATOM 765 C CA . ALA A 1 96 ? 48.41559 14.77060 102.73746 1.000 53.73834 219 ALA A CA 1
ATOM 766 C C . ALA A 1 96 ? 48.36732 15.85842 101.67582 1.000 55.67402 219 ALA A C 1
ATOM 767 O O . ALA A 1 96 ? 48.69432 17.01944 101.95549 1.000 61.95294 219 ALA A O 1
ATOM 769 N N . PHE A 1 97 ? 47.95031 15.51031 100.45914 1.000 56.11100 220 PHE A N 1
ATOM 770 C CA . PHE A 1 97 ? 47.94453 16.44349 99.33974 1.000 53.10990 220 PHE A CA 1
ATOM 771 C C . PHE A 1 97 ? 46.53272 16.85318 98.95529 1.000 52.59131 220 PHE A C 1
ATOM 772 O O . PHE A 1 97 ? 46.31402 17.35714 97.85634 1.000 55.76648 220 PHE A O 1
ATOM 780 N N . GLY A 1 98 ? 45.57603 16.66741 99.85838 1.000 53.39049 221 GLY A N 1
ATOM 781 C CA . GLY A 1 98 ? 44.20084 17.06038 99.60802 1.000 50.72507 221 GLY A CA 1
ATOM 782 C C . GLY A 1 98 ? 43.57766 16.45385 98.37410 1.000 54.81300 221 GLY A C 1
ATOM 783 O O . GLY A 1 98 ? 42.73720 17.09590 97.74106 1.000 60.66078 221 GLY A O 1
ATOM 784 N N . LEU A 1 99 ? 43.95088 15.23122 98.01520 1.000 57.01262 222 LEU A N 1
ATOM 785 C CA . LEU A 1 99 ? 43.43285 14.58285 96.81893 1.000 55.44436 222 LEU A CA 1
ATOM 786 C C . LEU A 1 99 ? 42.23903 13.69794 97.14100 1.000 58.25771 222 LEU A C 1
ATOM 787 O O . LEU A 1 99 ? 42.15200 13.11136 98.22114 1.000 53.93243 222 LEU A O 1
ATOM 792 N N . ASN A 1 100 ? 41.34643 13.57020 96.16256 1.000 65.78573 223 ASN A N 1
ATOM 793 C CA . ASN A 1 100 ? 40.16631 12.72252 96.25269 1.000 63.47775 223 ASN A CA 1
ATOM 794 C C . ASN A 1 100 ? 40.43670 11.38149 95.58242 1.000 63.06513 223 ASN A C 1
ATOM 795 O O . ASN A 1 100 ? 41.01060 11.33107 94.49115 1.000 63.24573 223 ASN A O 1
ATOM 800 N N . HIS A 1 101 ? 40.01271 10.29128 96.22722 1.000 67.18064 224 HIS A N 1
ATOM 801 C CA . HIS A 1 101 ? 40.36086 8.97882 95.68639 1.000 69.40000 224 HIS A CA 1
ATOM 802 C C . HIS A 1 101 ? 39.63105 8.66170 94.38377 1.000 72.66565 224 HIS A C 1
ATOM 803 O O . HIS A 1 101 ? 39.99988 7.69229 93.71190 1.000 75.36109 224 HIS A O 1
ATOM 810 N N . GLU A 1 102 ? 38.62904 9.45158 93.99871 1.000 73.16369 225 GLU A N 1
ATOM 811 C CA . GLU A 1 102 ? 37.95345 9.23810 92.72895 1.000 71.92258 225 GLU A CA 1
ATOM 812 C C . GLU A 1 102 ? 38.60765 9.98635 91.57917 1.000 69.78691 225 GLU A C 1
ATOM 813 O O . GLU A 1 102 ? 38.31336 9.68148 90.42408 1.000 75.32130 225 GLU A O 1
ATOM 819 N N . LYS A 1 103 ? 39.49180 10.94375 91.85565 1.000 68.34048 226 LYS A N 1
ATOM 820 C CA . LYS A 1 103 ? 40.24246 11.60587 90.80070 1.000 66.62901 226 LYS A CA 1
ATOM 821 C C . LYS A 1 103 ? 41.71695 11.23562 90.78205 1.000 68.38374 226 LYS A C 1
ATOM 822 O O . LYS A 1 103 ? 42.38519 11.49933 89.77626 1.000 67.60672 226 LYS A O 1
ATOM 828 N N . TRP A 1 104 ? 42.23939 10.63925 91.85644 1.000 66.39923 227 TRP A N 1
ATOM 829 C CA . TRP A 1 104 ? 43.65410 10.30783 91.94833 1.000 60.76041 227 TRP A CA 1
ATOM 830 C C . TRP A 1 104 ? 43.84443 8.92384 92.53612 1.000 59.04425 227 TRP A C 1
ATOM 831 O O . TRP A 1 104 ? 43.09907 8.50466 93.42756 1.000 60.92914 227 TRP A O 1
ATOM 842 N N . GLY A 1 105 ? 44.84908 8.21664 92.01476 1.000 56.02143 228 GLY A N 1
ATOM 843 C CA . GLY A 1 105 ? 45.32412 6.99078 92.60738 1.000 55.53488 228 GLY A CA 1
ATOM 844 C C . GLY A 1 105 ? 46.78258 7.17021 92.99220 1.000 54.22542 228 GLY A C 1
ATOM 845 O O . GLY A 1 105 ? 47.46060 8.11699 92.55523 1.000 51.25761 228 GLY A O 1
ATOM 846 N N . VAL A 1 106 ? 47.27532 6.24282 93.80159 1.000 56.09667 229 VAL A N 1
ATOM 847 C CA . VAL A 1 106 ? 48.64196 6.37876 94.28715 1.000 52.95862 229 VAL A CA 1
ATOM 848 C C . VAL A 1 106 ? 49.24671 4.99224 94.47750 1.000 49.85559 229 VAL A C 1
ATOM 849 O O . VAL A 1 106 ? 48.57694 4.05966 94.93285 1.000 49.03251 229 VAL A O 1
ATOM 853 N N . ASN A 1 107 ? 50.51170 4.85598 94.08889 1.000 49.54026 230 ASN A N 1
ATOM 854 C CA . ASN A 1 107 ? 51.30113 3.65192 94.31999 1.000 48.41209 230 ASN A CA 1
ATOM 855 C C . ASN A 1 107 ? 52.44807 4.03802 95.24617 1.000 49.40077 230 ASN A C 1
ATOM 856 O O . ASN A 1 107 ? 53.22197 4.95315 94.92869 1.000 47.32581 230 ASN A O 1
ATOM 861 N N . VAL A 1 108 ? 52.56894 3.35110 96.38145 1.000 51.39125 231 VAL A N 1
ATOM 862 C CA . VAL A 1 108 ? 53.60646 3.69537 97.35316 1.000 52.16350 231 VAL A CA 1
ATOM 863 C C . VAL A 1 108 ? 54.75643 2.68011 97.35550 1.000 49.48235 231 VAL A C 1
ATOM 864 O O . VAL A 1 108 ? 55.55907 2.66176 98.28752 1.000 48.06892 231 VAL A O 1
ATOM 868 N N . GLN A 1 109 ? 54.87950 1.85708 96.30936 1.000 52.23863 232 GLN A N 1
ATOM 869 C CA . GLN A 1 109 ? 55.91615 0.82419 96.28117 1.000 51.47893 232 GLN A CA 1
ATOM 870 C C . GLN A 1 109 ? 57.26541 1.21011 95.65336 1.000 51.63497 232 GLN A C 1
ATOM 871 O O . GLN A 1 109 ? 58.25264 0.50776 95.90366 1.000 49.33996 232 GLN A O 1
ATOM 877 N N . PRO A 1 110 ? 57.38737 2.25428 94.83307 1.000 49.18668 233 PRO A N 1
ATOM 878 C CA . PRO A 1 110 ? 58.70106 2.53061 94.23998 1.000 50.79012 233 PRO A CA 1
ATOM 879 C C . PRO A 1 110 ? 59.80754 2.55382 95.28414 1.000 48.46242 233 PRO A C 1
ATOM 880 O O . PRO A 1 110 ? 59.65782 3.11562 96.36832 1.000 51.29772 233 PRO A O 1
ATOM 884 N N . TYR A 1 111 ? 60.91922 1.88907 94.96770 1.000 53.07122 234 TYR A N 1
ATOM 885 C CA . TYR A 1 111 ? 62.05868 1.88158 95.87842 1.000 51.93790 234 TYR A CA 1
ATOM 886 C C . TYR A 1 111 ? 62.69496 3.25469 96.00765 1.000 51.73156 234 TYR A C 1
ATOM 887 O O . TYR A 1 111 ? 63.38447 3.51269 96.99729 1.000 53.37444 234 TYR A O 1
ATOM 896 N N . SER A 1 112 ? 62.52234 4.12442 95.02184 1.000 48.25666 235 SER A N 1
ATOM 897 C CA . SER A 1 112 ? 63.07689 5.46520 95.11740 1.000 47.03458 235 SER A CA 1
ATOM 898 C C . SER A 1 112 ? 62.33177 6.32982 94.12426 1.000 49.80866 235 SER A C 1
ATOM 899 O O . SER A 1 112 ? 61.50639 5.84028 93.34828 1.000 52.07785 235 SER A O 1
ATOM 902 N N . CYS A 1 113 ? 62.64010 7.62349 94.13674 1.000 51.08568 236 CYS A N 1
ATOM 903 C CA . CYS A 1 113 ? 62.02174 8.50383 93.15934 1.000 51.07002 236 CYS A CA 1
ATOM 904 C C . CYS A 1 113 ? 62.49372 8.16376 91.75975 1.000 51.24876 236 CYS A C 1
ATOM 905 O O . CYS A 1 113 ? 61.71850 8.25525 90.80048 1.000 53.54281 236 CYS A O 1
ATOM 908 N N . THR A 1 114 ? 63.76295 7.77139 91.61927 1.000 50.26532 237 THR A N 1
ATOM 909 C CA . THR A 1 114 ? 64.26685 7.40675 90.30042 1.000 50.70969 237 THR A CA 1
ATOM 910 C C . THR A 1 114 ? 63.50647 6.21057 89.73990 1.000 49.85182 237 THR A C 1
ATOM 911 O O . THR A 1 114 ? 63.01244 6.25375 88.60722 1.000 52.31972 237 THR A O 1
ATOM 915 N N . SER A 1 115 ? 63.40466 5.13020 90.52076 1.000 43.42980 238 SER A N 1
ATOM 916 C CA . SER A 1 115 ? 62.60169 3.98924 90.09969 1.000 48.38556 238 SER A CA 1
ATOM 917 C C . SER A 1 115 ? 61.19482 4.42165 89.71997 1.000 49.81524 238 SER A C 1
ATOM 918 O O . SER A 1 115 ? 60.63944 3.95509 88.71547 1.000 48.34330 238 SER A O 1
ATOM 921 N N . ALA A 1 116 ? 60.61528 5.33805 90.50165 1.000 47.92366 239 ALA A N 1
ATOM 922 C CA . ALA A 1 116 ? 59.23535 5.75219 90.28212 1.000 45.37071 239 ALA A CA 1
ATOM 923 C C . ALA A 1 116 ? 59.08394 6.45566 88.94352 1.000 48.34631 239 ALA A C 1
ATOM 924 O O . ALA A 1 116 ? 58.17201 6.13699 88.16367 1.000 48.44717 239 ALA A O 1
ATOM 926 N N . ASN A 1 117 ? 59.98106 7.40541 88.64865 1.000 47.50002 240 ASN A N 1
ATOM 927 C CA . ASN A 1 117 ? 60.01475 8.00532 87.31255 1.000 48.60393 240 ASN A CA 1
ATOM 928 C C . ASN A 1 117 ? 60.18439 6.94026 86.24020 1.000 50.12290 240 ASN A C 1
ATOM 929 O O . ASN A 1 117 ? 59.38650 6.85539 85.29396 1.000 48.08410 240 ASN A O 1
ATOM 934 N N . PHE A 1 118 ? 61.20152 6.08886 86.38855 1.000 51.40826 241 PHE A N 1
ATOM 935 C CA . PHE A 1 118 ? 61.39868 5.04480 85.39342 1.000 48.69139 241 PHE A CA 1
ATOM 936 C C . PHE A 1 118 ? 60.16573 4.16902 85.27108 1.000 48.41175 241 PHE A C 1
ATOM 937 O O . PHE A 1 118 ? 59.83839 3.70962 84.17461 1.000 49.38976 241 PHE A O 1
ATOM 945 N N . ALA A 1 119 ? 59.46262 3.94004 86.37916 1.000 48.73234 242 ALA A N 1
ATOM 946 C CA . ALA A 1 119 ? 58.24740 3.14251 86.31711 1.000 48.45357 242 ALA A CA 1
ATOM 947 C C . ALA A 1 119 ? 57.16925 3.85515 85.51189 1.000 49.18078 242 ALA A C 1
ATOM 948 O O . ALA A 1 119 ? 56.47404 3.22627 84.70492 1.000 50.53356 242 ALA A O 1
ATOM 950 N N . VAL A 1 120 ? 57.03255 5.17174 85.69155 1.000 46.11600 243 VAL A N 1
ATOM 951 C CA . VAL A 1 120 ? 56.04503 5.91785 84.91755 1.000 47.15783 243 VAL A CA 1
ATOM 952 C C . VAL A 1 120 ? 56.31685 5.77302 83.43198 1.000 52.10330 243 VAL A C 1
ATOM 953 O O . VAL A 1 120 ? 55.41118 5.47292 82.64177 1.000 55.02145 243 VAL A O 1
ATOM 957 N N . PHE A 1 121 ? 57.56854 6.01227 83.02725 1.000 52.27297 244 PHE A N 1
ATOM 958 C CA . PHE A 1 121 ? 57.93975 5.89889 81.62052 1.000 51.63296 244 PHE A CA 1
ATOM 959 C C . PHE A 1 121 ? 57.63606 4.50643 81.09001 1.000 54.87722 244 PHE A C 1
ATOM 960 O O . PHE A 1 121 ? 57.02785 4.35146 80.02396 1.000 56.93518 244 PHE A O 1
ATOM 968 N N . THR A 1 122 ? 58.04398 3.47353 81.82763 1.000 53.16064 245 THR A N 1
ATOM 969 C CA . THR A 1 122 ? 57.84492 2.12053 81.32932 1.000 52.96316 245 THR A CA 1
ATOM 970 C C . THR A 1 122 ? 56.36633 1.81634 81.14922 1.000 55.27558 245 THR A C 1
ATOM 971 O O . THR A 1 122 ? 55.97405 1.14715 80.18596 1.000 59.32625 245 THR A O 1
ATOM 975 N N . GLY A 1 123 ? 55.52489 2.31325 82.05509 1.000 54.23004 246 GLY A N 1
ATOM 976 C CA . GLY A 1 123 ? 54.10818 2.02257 81.95661 1.000 55.37226 246 GLY A CA 1
ATOM 977 C C . GLY A 1 123 ? 53.41503 2.78956 80.85408 1.000 57.86036 246 GLY A C 1
ATOM 978 O O . GLY A 1 123 ? 52.42722 2.30843 80.28501 1.000 63.89599 246 GLY A O 1
ATOM 979 N N . LEU A 1 124 ? 53.92065 3.97345 80.51713 1.000 55.70323 247 LEU A N 1
ATOM 980 C CA . LEU A 1 124 ? 53.19938 4.85540 79.60982 1.000 58.76032 247 LEU A CA 1
ATOM 981 C C . LEU A 1 124 ? 53.76273 4.88419 78.19528 1.000 59.19975 247 LEU A C 1
ATOM 982 O O . LEU A 1 124 ? 53.02429 5.21430 77.25862 1.000 62.01573 247 LEU A O 1
ATOM 987 N N . LEU A 1 125 ? 55.02884 4.53137 78.00818 1.000 59.16338 248 LEU A N 1
ATOM 988 C CA . LEU A 1 125 ? 55.67706 4.63872 76.71293 1.000 58.23362 248 LEU A CA 1
ATOM 989 C C . LEU A 1 125 ? 56.18121 3.28946 76.22375 1.000 62.04400 248 LEU A C 1
ATOM 990 O O . LEU A 1 125 ? 56.51066 2.40054 77.01690 1.000 66.58553 248 LEU A O 1
ATOM 995 N N . MET A 1 126 ? 56.22204 3.14658 74.90143 1.000 65.78150 249 MET A N 1
ATOM 996 C CA . MET A 1 126 ? 57.06220 2.13796 74.28155 1.000 69.62522 249 MET A CA 1
ATOM 997 C C . MET A 1 126 ? 58.52725 2.54293 74.44056 1.000 68.38538 249 MET A C 1
ATOM 998 O O . MET A 1 126 ? 58.83962 3.73504 74.48618 1.000 64.46830 249 MET A O 1
ATOM 1003 N N . PRO A 1 127 ? 59.44796 1.57957 74.51295 1.000 71.26285 250 PRO A N 1
ATOM 1004 C CA . PRO A 1 127 ? 60.87162 1.94146 74.46268 1.000 67.40904 250 PRO A CA 1
ATOM 1005 C C . PRO A 1 127 ? 61.14656 2.83248 73.25604 1.000 66.34773 250 PRO A C 1
ATOM 1006 O O . PRO A 1 127 ? 60.77982 2.50662 72.12221 1.000 66.96534 250 PRO A O 1
ATOM 1010 N N . GLY A 1 128 ? 61.75010 3.99301 73.51197 1.000 65.99414 251 GLY A N 1
ATOM 1011 C CA . GLY A 1 128 ? 62.17681 4.88766 72.45273 1.000 63.30347 251 GLY A CA 1
ATOM 1012 C C . GLY A 1 128 ? 61.24365 6.03930 72.12318 1.000 64.68940 251 GLY A C 1
ATOM 1013 O O . GLY A 1 128 ? 61.52206 6.77646 71.16416 1.000 67.92112 251 GLY A O 1
ATOM 1014 N N . GLU A 1 129 ? 60.14173 6.21500 72.86081 1.000 65.05875 252 GLU A N 1
ATOM 1015 C CA . GLU A 1 129 ? 59.29976 7.38545 72.64544 1.000 61.15881 252 GLU A CA 1
ATOM 1016 C C . GLU A 1 129 ? 59.91103 8.58969 73.36575 1.000 59.93583 252 GLU A C 1
ATOM 1017 O O . GLU A 1 129 ? 60.88953 8.47078 74.11514 1.000 61.20345 252 GLU A O 1
ATOM 1023 N N . ARG A 1 130 ? 59.33279 9.76710 73.12800 1.000 57.19135 253 ARG A N 1
ATOM 1024 C CA . ARG A 1 130 ? 59.98378 11.03005 73.45895 1.000 58.92817 253 ARG A CA 1
ATOM 1025 C C . ARG A 1 130 ? 59.49499 11.55852 74.80171 1.000 56.90505 253 ARG A C 1
ATOM 1026 O O . ARG A 1 130 ? 58.28362 11.72068 75.00406 1.000 57.41785 253 ARG A O 1
ATOM 1034 N N . ILE A 1 131 ? 60.44006 11.81335 75.71587 1.000 55.16132 254 ILE A N 1
ATOM 1035 C CA . ILE A 1 131 ? 60.18928 12.52706 76.96007 1.000 57.30870 254 ILE A CA 1
ATOM 1036 C C . ILE A 1 131 ? 61.01233 13.80356 76.94011 1.000 55.60505 254 ILE A C 1
ATOM 1037 O O . ILE A 1 131 ? 61.98953 13.93791 76.19810 1.000 54.40348 254 ILE A O 1
ATOM 1042 N N . MET A 1 132 ? 60.61747 14.74643 77.78538 1.000 53.02665 255 MET A N 1
ATOM 1043 C CA . MET A 1 132 ? 61.26096 16.05085 77.76362 1.000 55.98964 255 MET A CA 1
ATOM 1044 C C . MET A 1 132 ? 61.20976 16.60761 79.17465 1.000 56.54489 255 MET A C 1
ATOM 1045 O O . MET A 1 132 ? 60.13559 16.98800 79.64854 1.000 58.28888 255 MET A O 1
ATOM 1050 N N . GLY A 1 133 ? 62.35719 16.61906 79.85532 1.000 54.22140 256 GLY A N 1
ATOM 1051 C CA . GLY A 1 133 ? 62.43489 17.09090 81.21794 1.000 53.04401 256 GLY A CA 1
ATOM 1052 C C . GLY A 1 133 ? 63.49338 18.16397 81.35159 1.000 57.54288 256 GLY A C 1
ATOM 1053 O O . GLY A 1 133 ? 64.08952 18.59968 80.36622 1.000 58.43866 256 GLY A O 1
ATOM 1054 N N . LEU A 1 134 ? 63.70102 18.58798 82.59357 1.000 60.95032 257 LEU A N 1
ATOM 1055 C CA . LEU A 1 134 ? 64.69080 19.61015 82.89733 1.000 62.12576 257 LEU A CA 1
ATOM 1056 C C . LEU A 1 134 ? 66.02286 18.95201 83.20925 1.000 67.16248 257 LEU A C 1
ATOM 1057 O O . LEU A 1 134 ? 66.07483 17.99939 83.98519 1.000 71.35506 257 LEU A O 1
ATOM 1062 N N . ASP A 1 135 ? 67.09721 19.46381 82.62714 1.000 76.48648 258 ASP A N 1
ATOM 1063 C CA . ASP A 1 135 ? 68.42506 18.96468 82.94222 1.000 82.74722 258 ASP A CA 1
ATOM 1064 C C . ASP A 1 135 ? 69.23128 20.01908 83.68044 1.000 87.09360 258 ASP A C 1
ATOM 1065 O O . ASP A 1 135 ? 69.01647 21.22168 83.50906 1.000 87.88343 258 ASP A O 1
ATOM 1070 N N . SER A 1 136 ? 70.16541 19.55757 84.50380 1.000 84.65714 259 SER A N 1
ATOM 1071 C CA . SER A 1 136 ? 71.14966 20.46459 85.06195 1.000 82.89221 259 SER A CA 1
ATOM 1072 C C . SER A 1 136 ? 72.18928 20.77677 83.98835 1.000 83.99301 259 SER A C 1
ATOM 1073 O O . SER A 1 136 ? 72.35393 20.00802 83.03883 1.000 87.08917 259 SER A O 1
ATOM 1076 N N . PRO A 1 137 ? 72.90102 21.91127 84.10057 1.000 81.01187 260 PRO A N 1
ATOM 1077 C CA . PRO A 1 137 ? 73.79501 22.34342 83.01179 1.000 83.17993 260 PRO A CA 1
ATOM 1078 C C . PRO A 1 137 ? 74.85822 21.32205 82.56611 1.000 81.83327 260 PRO A C 1
ATOM 1079 O O . PRO A 1 137 ? 75.12556 20.33341 83.25631 1.000 82.52131 260 PRO A O 1
ATOM 1083 N N . LYS A 1 153 ? 75.13785 8.56400 77.24243 1.000 95.87319 276 LYS A N 1
ATOM 1084 C CA . LYS A 1 153 ? 73.81233 8.26566 77.78967 1.000 99.76055 276 LYS A CA 1
ATOM 1085 C C . LYS A 1 153 ? 73.90816 7.96291 79.29198 1.000 99.27052 276 LYS A C 1
ATOM 1086 O O . LYS A 1 153 ? 74.16164 6.81817 79.69471 1.000 96.49413 276 LYS A O 1
ATOM 1092 N N . VAL A 1 154 ? 73.68615 8.99692 80.11235 1.000 103.07338 277 VAL A N 1
ATOM 1093 C CA . VAL A 1 154 ? 73.85479 8.91652 81.56362 1.000 98.39053 277 VAL A CA 1
ATOM 1094 C C . VAL A 1 154 ? 72.63187 8.29946 82.24544 1.000 95.44511 277 VAL A C 1
ATOM 1095 O O . VAL A 1 154 ? 72.71188 7.18163 82.76816 1.000 94.85329 277 VAL A O 1
ATOM 1099 N N . SER A 1 155 ? 71.49843 9.00890 82.25548 1.000 88.39329 278 SER A N 1
ATOM 1100 C CA . SER A 1 155 ? 70.33700 8.54486 83.01271 1.000 84.27552 278 SER A CA 1
ATOM 1101 C C . SER A 1 155 ? 69.65959 7.36653 82.32236 1.000 78.03411 278 SER A C 1
ATOM 1102 O O . SER A 1 155 ? 69.65311 7.25486 81.09463 1.000 77.96222 278 SER A O 1
ATOM 1105 N N . GLY A 1 156 ? 69.07238 6.48449 83.13785 1.000 82.86251 279 GLY A N 1
ATOM 1106 C CA . GLY A 1 156 ? 68.39723 5.31838 82.59320 1.000 80.01791 279 GLY A CA 1
ATOM 1107 C C . GLY A 1 156 ? 67.25613 5.67752 81.66395 1.000 79.57953 279 GLY A C 1
ATOM 1108 O O . GLY A 1 156 ? 66.99651 4.96524 80.68515 1.000 78.11981 279 GLY A O 1
ATOM 1109 N N . ALA A 1 157 ? 66.56795 6.78905 81.94588 1.000 73.05902 280 ALA A N 1
ATOM 1110 C CA . ALA A 1 157 ? 65.50032 7.24751 81.06312 1.000 66.92281 280 ALA A CA 1
ATOM 1111 C C . ALA A 1 157 ? 66.02357 7.54485 79.66091 1.000 70.96314 280 ALA A C 1
ATOM 1112 O O . ALA A 1 157 ? 65.35040 7.24265 78.66858 1.000 72.30393 280 ALA A O 1
ATOM 1114 N N . SER A 1 158 ? 67.22129 8.13376 79.55087 1.000 69.79393 281 SER A N 1
ATOM 1115 C CA . SER A 1 158 ? 67.75936 8.48907 78.24400 1.000 70.41895 281 SER A CA 1
ATOM 1116 C C . SER A 1 158 ? 68.46929 7.32883 77.55527 1.000 73.30361 281 SER A C 1
ATOM 1117 O O . SER A 1 158 ? 68.88076 7.47529 76.39583 1.000 75.01143 281 SER A O 1
ATOM 1120 N N . ILE A 1 159 ? 68.62565 6.19256 78.24014 1.000 70.73980 282 ILE A N 1
ATOM 1121 C CA . ILE A 1 159 ? 69.18125 4.99816 77.61327 1.000 70.24538 282 ILE A CA 1
ATOM 1122 C C . ILE A 1 159 ? 68.10349 4.25560 76.83896 1.000 65.08088 282 ILE A C 1
ATOM 1123 O O . ILE A 1 159 ? 68.33530 3.77584 75.72213 1.000 67.98757 282 ILE A O 1
ATOM 1128 N N . PHE A 1 160 ? 66.90961 4.16821 77.41881 1.000 63.04696 283 PHE A N 1
ATOM 1129 C CA . PHE A 1 160 ? 65.81246 3.38092 76.88007 1.000 65.58355 283 PHE A CA 1
ATOM 1130 C C . PHE A 1 160 ? 64.72934 4.22390 76.22971 1.000 63.53529 283 PHE A C 1
ATOM 1131 O O . PHE A 1 160 ? 63.91813 3.68610 75.46437 1.000 63.91806 283 PHE A O 1
ATOM 1139 N N . PHE A 1 161 ? 64.70291 5.51965 76.50952 1.000 63.95877 284 PHE A N 1
ATOM 1140 C CA . PHE A 1 161 ? 63.78276 6.44094 75.87168 1.000 63.41417 284 PHE A CA 1
ATOM 1141 C C . PHE A 1 161 ? 64.56862 7.54682 75.19250 1.000 61.37198 284 PHE A C 1
ATOM 1142 O O . PHE A 1 161 ? 65.74478 7.78077 75.48699 1.000 64.74678 284 PHE A O 1
ATOM 1150 N N . GLU A 1 162 ? 63.91952 8.20886 74.25378 1.000 58.95952 285 GLU A N 1
ATOM 1151 C CA . GLU A 1 162 ? 64.51141 9.37796 73.63046 1.000 61.85204 285 GLU A CA 1
ATOM 1152 C C . GLU A 1 162 ? 64.14932 10.57771 74.48727 1.000 61.25782 285 GLU A C 1
ATOM 1153 O O . GLU A 1 162 ? 62.96465 10.87573 74.67545 1.000 59.97363 285 GLU A O 1
ATOM 1159 N N . SER A 1 163 ? 65.15578 11.22857 75.04977 1.000 56.89808 286 SER A N 1
ATOM 1160 C CA . SER A 1 163 ? 64.91635 12.33697 75.94980 1.000 60.29552 286 SER A CA 1
ATOM 1161 C C . SER A 1 163 ? 65.58729 13.58082 75.39289 1.000 61.61521 286 SER A C 1
ATOM 1162 O O . SER A 1 163 ? 66.67360 13.50880 74.81540 1.000 63.66438 286 SER A O 1
ATOM 1165 N N . PHE A 1 164 ? 64.91049 14.71496 75.54155 1.000 63.61091 287 PHE A N 1
ATOM 1166 C CA . PHE A 1 164 ? 65.34479 15.99625 74.99479 1.000 61.96552 287 PHE A CA 1
ATOM 1167 C C . PHE A 1 164 ? 65.21088 16.99187 76.13304 1.000 65.38435 287 PHE A C 1
ATOM 1168 O O . PHE A 1 164 ? 64.17239 17.65288 76.27080 1.000 68.27477 287 PHE A O 1
ATOM 1176 N N . PRO A 1 165 ? 66.22597 17.10755 76.98387 1.000 63.45907 288 PRO A N 1
ATOM 1177 C CA . PRO A 1 165 ? 66.12998 18.03355 78.11403 1.000 68.04748 288 PRO A CA 1
ATOM 1178 C C . PRO A 1 165 ? 66.09075 19.48812 77.67116 1.000 67.00183 288 PRO A C 1
ATOM 1179 O O . PRO A 1 165 ? 66.71338 19.87603 76.67783 1.000 66.62640 288 PRO A O 1
ATOM 1183 N N . TYR A 1 166 ? 65.31861 20.27941 78.41843 1.000 65.05268 289 TYR A N 1
ATOM 1184 C CA . TYR A 1 166 ? 65.29076 21.72774 78.31379 1.000 62.54321 289 TYR A CA 1
ATOM 1185 C C . TYR A 1 166 ? 66.09497 22.32640 79.46023 1.000 68.25380 289 TYR A C 1
ATOM 1186 O O . TYR A 1 166 ? 66.46519 21.63931 80.41824 1.000 70.83154 289 TYR A O 1
ATOM 1195 N N . LYS A 1 167 ? 66.35682 23.62877 79.36148 1.000 67.95250 290 LYS A N 1
ATOM 1196 C CA . LYS A 1 167 ? 67.32510 24.25809 80.24242 1.000 68.68665 290 LYS A CA 1
ATOM 1197 C C . LYS A 1 167 ? 66.81880 25.60802 80.72855 1.000 69.43674 290 LYS A C 1
ATOM 1198 O O . LYS A 1 167 ? 66.05438 26.30628 80.04034 1.000 64.67295 290 LYS A O 1
ATOM 1204 N N . VAL A 1 168 ? 67.27370 25.97101 81.92997 1.000 68.68181 291 VAL A N 1
ATOM 1205 C CA . VAL A 1 168 ? 67.01541 27.31011 82.42346 1.000 69.04872 291 VAL A CA 1
ATOM 1206 C C . VAL A 1 168 ? 67.77418 28.29472 81.55066 1.000 71.43247 291 VAL A C 1
ATOM 1207 O O . VAL A 1 168 ? 68.78086 27.95114 80.91077 1.000 73.79193 291 VAL A O 1
ATOM 1211 N N . ASP A 1 169 ? 67.25891 29.51485 81.48734 1.000 71.39567 292 ASP A N 1
ATOM 1212 C CA . ASP A 1 169 ? 67.95202 30.61250 80.84651 1.000 69.99138 292 ASP A CA 1
ATOM 1213 C C . ASP A 1 169 ? 69.26586 30.83573 81.58541 1.000 75.42775 292 ASP A C 1
ATOM 1214 O O . ASP A 1 169 ? 69.23864 31.15428 82.78089 1.000 75.53065 292 ASP A O 1
ATOM 1219 N N . PRO A 1 170 ? 70.42225 30.64593 80.94208 1.000 79.07054 293 PRO A N 1
ATOM 1220 C CA . PRO A 1 170 ? 71.70006 30.93710 81.61653 1.000 80.04543 293 PRO A CA 1
ATOM 1221 C C . PRO A 1 170 ? 71.78428 32.33805 82.17318 1.000 84.32345 293 PRO A C 1
ATOM 1222 O O . PRO A 1 170 ? 72.47552 32.56047 83.17114 1.000 86.43892 293 PRO A O 1
ATOM 1226 N N . ARG A 1 171 ? 71.11458 33.30155 81.54966 1.000 89.43816 294 ARG A N 1
ATOM 1227 C CA . ARG A 1 171 ? 71.29601 34.68405 81.96271 1.000 92.79462 294 ARG A CA 1
ATOM 1228 C C . ARG A 1 171 ? 70.57848 34.98063 83.27494 1.000 92.20233 294 ARG A C 1
ATOM 1229 O O . ARG A 1 171 ? 71.03592 35.83204 84.04091 1.000 95.50169 294 ARG A O 1
ATOM 1237 N N . THR A 1 172 ? 69.47834 34.28504 83.57529 1.000 80.20608 295 THR A N 1
ATOM 1238 C CA . THR A 1 172 ? 68.66765 34.63587 84.73466 1.000 77.28271 295 THR A CA 1
ATOM 1239 C C . THR A 1 172 ? 68.50729 33.53107 85.77073 1.000 72.42215 295 THR A C 1
ATOM 1240 O O . THR A 1 172 ? 68.08831 33.82644 86.89339 1.000 74.62546 295 THR A O 1
ATOM 1244 N N . GLY A 1 173 ? 68.81252 32.28565 85.44775 1.000 69.32686 296 GLY A N 1
ATOM 1245 C CA . GLY A 1 173 ? 68.53009 31.20306 86.34799 1.000 63.71615 296 GLY A CA 1
ATOM 1246 C C . GLY A 1 173 ? 67.12336 30.66084 86.24454 1.000 66.26979 296 GLY A C 1
ATOM 1247 O O . GLY A 1 173 ? 66.89033 29.50304 86.62224 1.000 66.87570 296 GLY A O 1
ATOM 1248 N N . TYR A 1 174 ? 66.17840 31.45202 85.73581 1.000 67.59950 297 TYR A N 1
ATOM 1249 C CA . TYR A 1 174 ? 64.79198 31.01251 85.60943 1.000 64.95185 297 TYR A CA 1
ATOM 1250 C C . TYR A 1 174 ? 64.58205 30.24741 84.31182 1.000 62.48458 297 TYR A C 1
ATOM 1251 O O . TYR A 1 174 ? 65.28933 30.46079 83.32553 1.000 67.43603 297 TYR A O 1
ATOM 1260 N N . ILE A 1 175 ? 63.58268 29.35922 84.31896 1.000 63.73924 298 ILE A N 1
ATOM 1261 C CA . ILE A 1 175 ? 63.16188 28.68763 83.09426 1.000 63.70666 298 ILE A CA 1
ATOM 1262 C C . ILE A 1 175 ? 62.70066 29.71645 82.07424 1.000 66.08134 298 ILE A C 1
ATOM 1263 O O . ILE A 1 175 ? 62.01794 30.69356 82.41073 1.000 64.91270 298 ILE A O 1
ATOM 1268 N N . ASP A 1 176 ? 63.07300 29.50198 80.81311 1.000 71.23418 299 ASP A N 1
ATOM 1269 C CA . ASP A 1 176 ? 62.59770 30.33705 79.71226 1.000 68.63091 299 ASP A CA 1
ATOM 1270 C C . ASP A 1 176 ? 61.39215 29.63224 79.10619 1.000 68.90791 299 ASP A C 1
ATOM 1271 O O . ASP A 1 176 ? 61.54247 28.71099 78.29500 1.000 68.99806 299 ASP A O 1
ATOM 1276 N N . TYR A 1 177 ? 60.18880 30.07331 79.50399 1.000 68.15355 300 TYR A N 1
ATOM 1277 C CA . TYR A 1 177 ? 58.96669 29.36093 79.12843 1.000 67.78359 300 TYR A CA 1
ATOM 1278 C C . TYR A 1 177 ? 58.62655 29.54257 77.65288 1.000 70.62563 300 TYR A C 1
ATOM 1279 O O . TYR A 1 177 ? 58.06028 28.63310 77.03339 1.000 72.24778 300 TYR A O 1
ATOM 1288 N N . ASP A 1 178 ? 58.96507 30.68972 77.06604 1.000 71.60435 301 ASP A N 1
ATOM 1289 C CA . ASP A 1 178 ? 58.69395 30.87416 75.64297 1.000 75.40657 301 ASP A CA 1
ATOM 1290 C C . ASP A 1 178 ? 59.54663 29.93241 74.79793 1.000 73.72329 301 ASP A C 1
ATOM 1291 O O . ASP A 1 178 ? 59.02480 29.22012 73.92600 1.000 71.74944 301 ASP A O 1
ATOM 1296 N N . LYS A 1 179 ? 60.86452 29.90525 75.04809 1.000 73.78199 302 LYS A N 1
ATOM 1297 C CA . LYS A 1 179 ? 61.70281 28.91137 74.38366 1.000 72.87916 302 LYS A CA 1
ATOM 1298 C C . LYS A 1 179 ? 61.22679 27.50182 74.69737 1.000 68.16626 302 LYS A C 1
ATOM 1299 O O . LYS A 1 179 ? 61.33431 26.60951 73.85208 1.000 68.20255 302 LYS A O 1
ATOM 1305 N N . LEU A 1 180 ? 60.66123 27.29240 75.88370 1.000 67.62620 303 LEU A N 1
ATOM 1306 C CA . LEU A 1 180 ? 60.18398 25.96182 76.23844 1.000 66.79115 303 LEU A CA 1
ATOM 1307 C C . LEU A 1 180 ? 58.97883 25.57310 75.39735 1.000 67.51669 303 LEU A C 1
ATOM 1308 O O . LEU A 1 180 ? 58.87741 24.42973 74.93369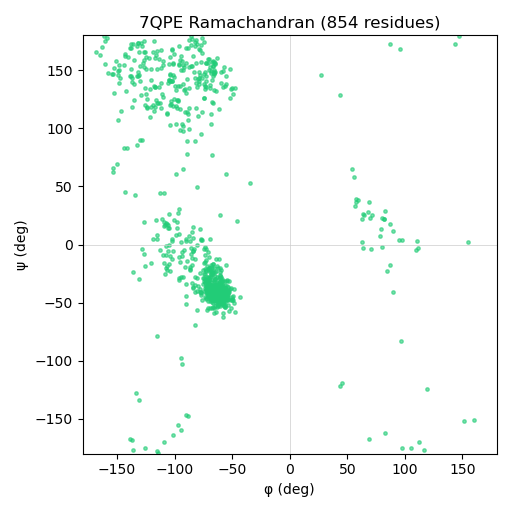 1.000 65.24923 303 LEU A O 1
ATOM 1313 N N . GLU A 1 181 ? 58.05762 26.51418 75.18301 1.000 69.75957 304 GLU A N 1
ATOM 1314 C CA . GLU A 1 181 ? 56.87946 26.21289 74.37846 1.000 68.85934 304 GLU A CA 1
ATOM 1315 C C . GLU A 1 181 ? 57.27050 25.92929 72.93901 1.000 65.74906 304 GLU A C 1
ATOM 1316 O O . GLU A 1 181 ? 56.70748 25.03564 72.29783 1.000 67.97279 304 GLU A O 1
ATOM 1322 N N . GLU A 1 182 ? 58.24038 26.67735 72.41823 1.000 67.63190 305 GLU A N 1
ATOM 1323 C CA . GLU A 1 182 ? 58.74566 26.42118 71.07473 1.000 66.33036 305 GLU A CA 1
ATOM 1324 C C . GLU A 1 182 ? 59.34245 25.02101 70.97363 1.000 67.55471 305 GLU A C 1
ATOM 1325 O O . GLU A 1 182 ? 58.99500 24.25002 70.07162 1.000 67.29253 305 GLU A O 1
ATOM 1331 N N . LYS A 1 183 ? 60.23134 24.66900 71.91043 1.000 65.84407 306 LYS A N 1
ATOM 1332 C CA . LYS A 1 183 ? 60.88853 23.36577 71.87175 1.000 64.43435 306 LYS A CA 1
ATOM 1333 C C . LYS A 1 183 ? 59.87510 22.23215 71.95354 1.000 66.23858 306 LYS A C 1
ATOM 1334 O O . LYS A 1 183 ? 59.89160 21.30461 71.13529 1.000 65.63178 306 LYS A O 1
ATOM 1340 N N . ALA A 1 184 ? 58.98489 22.28527 72.94276 1.000 64.71590 307 ALA A N 1
ATOM 1341 C CA . ALA A 1 184 ? 57.99661 21.22464 73.09365 1.000 61.57873 307 ALA A CA 1
ATOM 1342 C C . ALA A 1 184 ? 57.08887 21.12176 71.87455 1.000 66.81299 307 ALA A C 1
ATOM 1343 O O . ALA A 1 184 ? 56.69380 20.01978 71.48006 1.000 67.72298 307 ALA A O 1
ATOM 1345 N N . LEU A 1 185 ? 56.74660 22.25582 71.25587 1.000 70.44174 308 LEU A N 1
ATOM 1346 C CA . LEU A 1 185 ? 55.89611 22.20801 70.07238 1.000 65.76834 308 LEU A CA 1
ATOM 1347 C C . LEU A 1 185 ? 56.63433 21.63059 68.88020 1.000 69.01829 308 LEU A C 1
ATOM 1348 O O . LEU A 1 185 ? 56.02067 21.00064 68.00258 1.000 67.05531 308 LEU A O 1
ATOM 1353 N N . ASP A 1 186 ? 57.93958 21.87803 68.81852 1.000 66.68228 309 ASP A N 1
ATOM 1354 C CA . ASP A 1 186 ? 58.76741 21.39332 67.72839 1.000 67.39201 309 ASP A CA 1
ATOM 1355 C C . ASP A 1 186 ? 59.01420 19.89844 67.86823 1.000 66.26774 309 ASP A C 1
ATOM 1356 O O . ASP A 1 186 ? 58.97413 19.16022 66.88271 1.000 65.41843 309 ASP A O 1
ATOM 1361 N N . TYR A 1 187 ? 59.23792 19.44314 69.09509 1.000 69.35557 310 TYR A N 1
ATOM 1362 C CA . TYR A 1 187 ? 59.67033 18.08480 69.38705 1.000 64.56607 310 TYR A CA 1
ATOM 1363 C C . TYR A 1 187 ? 58.51234 17.15975 69.74184 1.000 63.52467 310 TYR A C 1
ATOM 1364 O O . TYR A 1 187 ? 58.58860 15.95448 69.48141 1.000 65.37628 310 TYR A O 1
ATOM 1373 N N . ARG A 1 188 ? 57.44723 17.69472 70.33627 1.000 62.45157 311 ARG A N 1
ATOM 1374 C CA . ARG A 1 188 ? 56.22506 16.97806 70.68228 1.000 62.80128 311 ARG A CA 1
ATOM 1375 C C . ARG A 1 188 ? 56.48538 15.73786 71.52960 1.000 62.92851 311 ARG A C 1
ATOM 1376 O O . ARG A 1 188 ? 56.21292 14.61469 71.09502 1.000 63.47207 311 ARG A O 1
ATOM 1384 N N . PRO A 1 189 ? 56.99140 15.90443 72.74614 1.000 60.36419 312 PRO A N 1
ATOM 1385 C CA . PRO A 1 189 ? 57.20461 14.75126 73.62403 1.000 57.60805 312 PRO A CA 1
ATOM 1386 C C . PRO A 1 189 ? 55.88453 14.13248 74.04242 1.000 56.84044 312 PRO A C 1
ATOM 1387 O O . PRO A 1 189 ? 54.83002 14.76724 73.99205 1.000 60.31658 312 PRO A O 1
ATOM 1391 N N . LYS A 1 190 ? 55.95074 12.85279 74.42837 1.000 56.75969 313 LYS A N 1
ATOM 1392 C CA . LYS A 1 190 ? 54.77272 12.18367 74.96470 1.000 56.72719 313 LYS A CA 1
ATOM 1393 C C . LYS A 1 190 ? 54.56972 12.53293 76.42223 1.000 56.42335 313 LYS A C 1
ATOM 1394 O O . LYS A 1 190 ? 53.43298 12.52143 76.90610 1.000 56.76282 313 LYS A O 1
ATOM 1400 N N . ILE A 1 191 ? 55.65896 12.82147 77.13279 1.000 54.27861 314 ILE A N 1
ATOM 1401 C CA . ILE A 1 191 ? 55.61190 13.29349 78.50324 1.000 54.14312 314 ILE A CA 1
ATOM 1402 C C . ILE A 1 191 ? 56.47271 14.54029 78.59429 1.000 55.32239 314 ILE A C 1
ATOM 1403 O O . ILE A 1 191 ? 57.62048 14.54721 78.12925 1.000 53.69784 314 ILE A O 1
ATOM 1408 N N . LEU A 1 192 ? 55.89733 15.60236 79.15109 1.000 56.00049 315 LEU A N 1
ATOM 1409 C CA . LEU A 1 192 ? 56.61653 16.81510 79.49945 1.000 53.70008 315 LEU A CA 1
ATOM 1410 C C . LEU A 1 192 ? 56.79638 16.79932 81.00934 1.000 56.13259 315 LEU A C 1
ATOM 1411 O O . LEU A 1 192 ? 55.80577 16.72279 81.75271 1.000 56.98916 315 LEU A O 1
ATOM 1416 N N . ILE A 1 193 ? 58.04759 16.82414 81.46547 1.000 53.35284 316 ILE A N 1
ATOM 1417 C CA . ILE A 1 193 ? 58.36011 16.69606 82.88236 1.000 53.24032 316 ILE A CA 1
ATOM 1418 C C . ILE A 1 193 ? 58.87499 18.02641 83.38938 1.000 55.53491 316 ILE A C 1
ATOM 1419 O O . ILE A 1 193 ? 59.82193 18.59160 82.82341 1.000 55.84649 316 ILE A O 1
ATOM 1424 N N . CYS A 1 194 ? 58.26869 18.51345 84.46239 1.000 54.08852 317 CYS A N 1
ATOM 1425 C CA . CYS A 1 194 ? 58.84629 19.59652 85.22683 1.000 53.67274 317 CYS A CA 1
ATOM 1426 C C . CYS A 1 194 ? 59.25430 19.05992 86.57907 1.000 52.16260 317 CYS A C 1
ATOM 1427 O O . CYS A 1 194 ? 58.86522 17.96410 86.98498 1.000 54.54357 317 CYS A O 1
ATOM 1430 N N . GLY A 1 195 ? 60.03096 19.85637 87.28487 1.000 54.17186 318 GLY A N 1
ATOM 1431 C CA . GLY A 1 195 ? 60.57187 19.43837 88.55559 1.000 55.71603 318 GLY A CA 1
ATOM 1432 C C . GLY A 1 195 ? 61.96863 18.87629 88.40062 1.000 59.10140 318 GLY A C 1
ATOM 1433 O O . GLY A 1 195 ? 62.45939 18.62122 87.29802 1.000 60.67670 318 GLY A O 1
ATOM 1434 N N . GLY A 1 196 ? 62.61927 18.69957 89.53653 1.000 62.20631 319 GLY A N 1
ATOM 1435 C CA . GLY A 1 196 ? 63.86250 17.97179 89.58092 1.000 73.53708 319 GLY A CA 1
ATOM 1436 C C . GLY A 1 196 ? 65.06038 18.88056 89.76128 1.000 82.43115 319 GLY A C 1
ATOM 1437 O O . GLY A 1 196 ? 64.94686 20.09724 89.93278 1.000 80.58466 319 GLY A O 1
ATOM 1438 N N . SER A 1 197 ? 66.23264 18.24955 89.69340 1.000 100.62052 320 SER A N 1
ATOM 1439 C CA . SER A 1 197 ? 67.51873 18.86570 89.99656 1.000 104.64220 320 SER A CA 1
ATOM 1440 C C . SER A 1 197 ? 67.44549 19.72076 91.25903 1.000 100.90127 320 SER A C 1
ATOM 1441 O O . SER A 1 197 ? 67.10226 19.23040 92.34411 1.000 100.67144 320 SER A O 1
ATOM 1444 N N . SER A 1 198 ? 67.76320 21.00232 91.12594 1.000 82.86247 321 SER A N 1
ATOM 1445 C CA . SER A 1 198 ? 67.88378 21.85249 92.28204 1.000 73.03317 321 SER A CA 1
ATOM 1446 C C . SER A 1 198 ? 67.50428 23.26232 91.83900 1.000 67.94775 321 SER A C 1
ATOM 1447 O O . SER A 1 198 ? 68.31709 24.17549 91.75178 1.000 70.26853 321 SER A O 1
ATOM 1450 N N . TYR A 1 199 ? 66.22571 23.42538 91.54767 1.000 65.42720 322 TYR A N 1
ATOM 1451 C CA . TYR A 1 199 ? 65.68580 24.66511 91.03655 1.000 59.68582 322 TYR A CA 1
ATOM 1452 C C . TYR A 1 199 ? 65.12861 25.47990 92.19236 1.000 59.72503 322 TYR A C 1
ATOM 1453 O O . TYR A 1 199 ? 64.17527 25.03061 92.84624 1.000 59.41042 322 TYR A O 1
ATOM 1462 N N . PRO A 1 200 ? 65.67046 26.65711 92.49317 1.000 57.09268 323 PRO A N 1
ATOM 1463 C CA . PRO A 1 200 ? 65.26141 27.38701 93.70082 1.000 58.88810 323 PRO A CA 1
ATOM 1464 C C . PRO A 1 200 ? 64.02226 28.26391 93.56256 1.000 58.75691 323 PRO A C 1
ATOM 1465 O O . PRO A 1 200 ? 63.76189 29.05873 94.47178 1.000 62.06517 323 PRO A O 1
ATOM 1469 N N . ARG A 1 201 ? 63.25291 28.17586 92.48319 1.000 57.14269 324 ARG A N 1
ATOM 1470 C CA . ARG A 1 201 ? 62.09059 29.04125 92.31367 1.000 57.29015 324 ARG A CA 1
ATOM 1471 C C . ARG A 1 201 ? 60.85659 28.20044 92.03063 1.000 58.52561 324 ARG A C 1
ATOM 1472 O O . ARG A 1 201 ? 60.92393 26.97748 91.87411 1.000 58.77985 324 ARG A O 1
ATOM 1480 N N . ASP A 1 202 ? 59.71458 28.86740 91.96497 1.000 59.13881 325 ASP A N 1
ATOM 1481 C CA . ASP A 1 202 ? 58.46284 28.16314 91.75617 1.000 59.94178 325 ASP A CA 1
ATOM 1482 C C . ASP A 1 202 ? 58.28304 27.79337 90.29160 1.000 59.37974 325 ASP A C 1
ATOM 1483 O O . ASP A 1 202 ? 58.64154 28.55660 89.38810 1.000 61.52586 325 ASP A O 1
ATOM 1488 N N . TRP A 1 203 ? 57.75351 26.59640 90.06399 1.000 58.00249 326 TRP A N 1
ATOM 1489 C CA . TRP A 1 203 ? 57.39707 26.15987 88.72512 1.000 55.21616 326 TRP A CA 1
ATOM 1490 C C . TRP A 1 203 ? 56.05580 26.75532 88.34268 1.000 59.27271 326 TRP A C 1
ATOM 1491 O O . TRP A 1 203 ? 55.11332 26.73873 89.14076 1.000 63.16226 326 TRP A O 1
ATOM 1502 N N . GLU A 1 204 ? 55.96069 27.27181 87.11519 1.000 58.29187 327 GLU A N 1
ATOM 1503 C CA . GLU A 1 204 ? 54.71933 27.89274 86.65679 1.000 59.95867 327 GLU A CA 1
ATOM 1504 C C . GLU A 1 204 ? 53.83613 26.82904 86.01478 1.000 58.48779 327 GLU A C 1
ATOM 1505 O O . GLU A 1 204 ? 53.71633 26.72637 84.79731 1.000 60.16124 327 GLU A O 1
ATOM 1511 N N . PHE A 1 205 ? 53.18287 26.04096 86.87000 1.000 60.42663 328 PHE A N 1
ATOM 1512 C CA . PHE A 1 205 ? 52.31104 24.96313 86.39881 1.000 61.01025 328 PHE A CA 1
ATOM 1513 C C . PHE A 1 205 ? 51.27444 25.38545 85.36099 1.000 63.31273 328 PHE A C 1
ATOM 1514 O O . PHE A 1 205 ? 50.99272 24.57866 84.45755 1.000 60.73798 328 PHE A O 1
ATOM 1522 N N . PRO A 1 206 ? 50.65889 26.57659 85.42534 1.000 65.79348 329 PRO A N 1
ATOM 1523 C CA . PRO A 1 206 ? 49.74848 26.96620 84.33416 1.000 62.04750 329 PRO A CA 1
ATOM 1524 C C . PRO A 1 206 ? 50.40734 26.96888 82.96495 1.000 62.60846 329 PRO A C 1
ATOM 1525 O O . PRO A 1 206 ? 49.80566 26.49739 81.98680 1.000 65.22144 329 PRO A O 1
ATOM 1529 N N . ARG A 1 207 ? 51.63237 27.48225 82.85460 1.000 58.61521 330 ARG A N 1
ATOM 1530 C CA . ARG A 1 207 ? 52.26036 27.52399 81.53830 1.000 62.18175 330 ARG A CA 1
ATOM 1531 C C . ARG A 1 207 ? 52.62572 26.12301 81.05595 1.000 64.12556 330 ARG A C 1
ATOM 1532 O O . ARG A 1 207 ? 52.52080 25.82928 79.86081 1.000 65.06355 330 ARG A O 1
ATOM 1540 N N . PHE A 1 208 ? 53.04207 25.23946 81.97019 1.000 64.53157 331 PHE A N 1
ATOM 1541 C CA . PHE A 1 208 ? 53.29342 23.85016 81.59431 1.000 60.39139 331 PHE A CA 1
ATOM 1542 C C . PHE A 1 208 ? 52.02577 23.19521 81.08151 1.000 59.65411 331 PHE A C 1
ATOM 1543 O O . PHE A 1 208 ? 52.02478 22.57707 80.01297 1.000 65.81328 331 PHE A O 1
ATOM 1551 N N . ARG A 1 209 ? 50.93040 23.32485 81.82962 1.000 59.96679 332 ARG A N 1
ATOM 1552 C CA . ARG A 1 209 ? 49.65286 22.80385 81.35992 1.000 63.04549 332 ARG A CA 1
ATOM 1553 C C . ARG A 1 209 ? 49.31840 23.36441 79.99025 1.000 63.23161 332 ARG A C 1
ATOM 1554 O O . ARG A 1 209 ? 48.88785 22.63378 79.08989 1.000 65.14706 332 ARG A O 1
ATOM 1562 N N . HIS A 1 210 ? 49.51481 24.67043 79.81149 1.000 64.27555 333 HIS A N 1
ATOM 1563 C CA . HIS A 1 210 ? 49.24043 25.26422 78.50920 1.000 65.76991 333 HIS A CA 1
ATOM 1564 C C . HIS A 1 210 ? 50.12707 24.64273 77.43685 1.000 67.15722 333 HIS A C 1
ATOM 1565 O O . HIS A 1 210 ? 49.65059 24.28298 76.35433 1.000 66.42074 333 HIS A O 1
ATOM 1572 N N . ILE A 1 211 ? 51.41882 24.48732 77.73265 1.000 68.35850 334 ILE A N 1
ATOM 1573 C CA . ILE A 1 211 ? 52.35183 23.92517 76.76097 1.000 64.60546 334 ILE A CA 1
ATOM 1574 C C . ILE A 1 211 ? 52.02483 22.45945 76.49743 1.000 63.84740 334 ILE A C 1
ATOM 1575 O O . ILE A 1 211 ? 51.98510 22.01623 75.34755 1.000 66.79288 334 ILE A O 1
ATOM 1580 N N . ALA A 1 212 ? 51.77943 21.68691 77.55571 1.000 61.03876 335 ALA A N 1
ATOM 1581 C CA . ALA A 1 212 ? 51.45403 20.27761 77.37260 1.000 60.57097 335 ALA A CA 1
ATOM 1582 C C . ALA A 1 212 ? 50.20104 20.11209 76.53405 1.000 63.99168 335 ALA A C 1
ATOM 1583 O O . ALA A 1 212 ? 50.11977 19.20788 75.69283 1.000 64.01025 335 ALA A O 1
ATOM 1585 N N . ASP A 1 213 ? 49.20895 20.97962 76.74718 1.000 66.45186 336 ASP A N 1
ATOM 1586 C CA . ASP A 1 213 ? 47.97820 20.88831 75.97019 1.000 65.02962 336 ASP A CA 1
ATOM 1587 C C . ASP A 1 213 ? 48.24380 21.12580 74.49787 1.000 66.87024 336 ASP A C 1
ATOM 1588 O O . ASP A 1 213 ? 47.67502 20.44214 73.63741 1.000 70.68006 336 ASP A O 1
ATOM 1593 N N . LYS A 1 214 ? 49.10296 22.09799 74.18343 1.000 68.57803 337 LYS A N 1
ATOM 1594 C CA . LYS A 1 214 ? 49.28523 22.49091 72.78809 1.000 67.83040 337 LYS A CA 1
ATOM 1595 C C . LYS A 1 214 ? 49.97397 21.39415 71.97814 1.000 68.57477 337 LYS A C 1
ATOM 1596 O O . LYS A 1 214 ? 49.65413 21.20411 70.79756 1.000 73.58625 337 LYS A O 1
ATOM 1602 N N . CYS A 1 215 ? 50.89780 20.65266 72.59448 1.000 67.20760 338 CYS A N 1
ATOM 1603 C CA . CYS A 1 215 ? 51.69262 19.64640 71.90261 1.000 68.53862 338 CYS A CA 1
ATOM 1604 C C . CYS A 1 215 ? 51.25903 18.21806 72.20658 1.000 67.05898 338 CYS A C 1
ATOM 1605 O O . CYS A 1 215 ? 51.88071 17.27733 71.70242 1.000 69.39228 338 CYS A O 1
ATOM 1608 N N . GLY A 1 216 ? 50.23954 18.02791 73.03868 1.000 63.47743 339 GLY A N 1
ATOM 1609 C CA . GLY A 1 216 ? 49.66703 16.71092 73.20416 1.000 61.69823 339 GLY A CA 1
ATOM 1610 C C . GLY A 1 216 ? 50.40114 15.80383 74.15831 1.000 64.87155 339 GLY A C 1
ATOM 1611 O O . GLY A 1 216 ? 50.24453 14.58152 74.07291 1.000 67.26775 339 GLY A O 1
ATOM 1612 N N . ALA A 1 217 ? 51.18232 16.35372 75.08035 1.000 64.37595 340 ALA A N 1
ATOM 1613 C CA . ALA A 1 217 ? 51.90969 15.53935 76.04444 1.000 58.60326 340 ALA A CA 1
ATOM 1614 C C . ALA A 1 217 ? 51.11546 15.34558 77.32965 1.000 56.63229 340 ALA A C 1
ATOM 1615 O O . ALA A 1 217 ? 50.25687 16.15888 77.68320 1.000 56.62958 340 ALA A O 1
ATOM 1617 N N . VAL A 1 218 ? 51.40933 14.23720 78.01819 1.000 54.62315 341 VAL A N 1
ATOM 1618 C CA . VAL A 1 218 ? 51.04942 14.08043 79.41813 1.000 54.85478 341 VAL A CA 1
ATOM 1619 C C . VAL A 1 218 ? 51.95559 14.96612 80.25742 1.000 55.79843 341 VAL A C 1
ATOM 1620 O O . VAL A 1 218 ? 53.16060 15.08470 79.97728 1.000 52.83195 341 VAL A O 1
ATOM 1624 N N . LEU A 1 219 ? 51.39139 15.59545 81.29306 1.000 49.85000 342 LEU A N 1
ATOM 1625 C CA . LEU A 1 219 ? 52.14758 16.52492 82.12719 1.000 54.01788 342 LEU A CA 1
ATOM 1626 C C . LEU A 1 219 ? 52.50588 15.84805 83.44273 1.000 55.11539 342 LEU A C 1
ATOM 1627 O O . LEU A 1 219 ? 51.61886 15.37100 84.16870 1.000 55.24432 342 LEU A O 1
ATOM 1632 N N . MET A 1 220 ? 53.79862 15.81321 83.74908 1.000 49.61154 343 MET A N 1
ATOM 1633 C CA . MET A 1 220 ? 54.30555 15.08690 84.90032 1.000 50.51878 343 MET A CA 1
ATOM 1634 C C . MET A 1 220 ? 55.12646 16.02418 85.76835 1.000 52.69666 343 MET A C 1
ATOM 1635 O O . MET A 1 220 ? 55.95392 16.79266 85.25850 1.000 50.90813 343 MET A O 1
ATOM 1640 N N . PHE A 1 221 ? 54.89793 15.97050 87.07464 1.000 50.90868 344 PHE A N 1
ATOM 1641 C CA . PHE A 1 221 ? 55.71686 16.71843 88.01484 1.000 50.33607 344 PHE A CA 1
ATOM 1642 C C . PHE A 1 221 ? 56.52518 15.74034 88.85602 1.000 48.97457 344 PHE A C 1
ATOM 1643 O O . PHE A 1 221 ? 55.96234 14.87259 89.54043 1.000 48.92881 344 PHE A O 1
ATOM 1651 N N . ASP A 1 222 ? 57.83705 15.87636 88.79987 1.000 46.20969 345 ASP A N 1
ATOM 1652 C CA . ASP A 1 222 ? 58.70525 15.18162 89.73361 1.000 51.93805 345 ASP A CA 1
ATOM 1653 C C . ASP A 1 222 ? 58.94028 16.14486 90.88934 1.000 54.03752 345 ASP A C 1
ATOM 1654 O O . ASP A 1 222 ? 59.72423 17.09421 90.76586 1.000 53.10616 345 ASP A O 1
ATOM 1659 N N . MET A 1 223 ? 58.24521 15.92778 92.01660 1.000 52.99939 346 MET A N 1
ATOM 1660 C CA . MET A 1 223 ? 58.53179 16.71192 93.21903 1.000 54.24702 346 MET A CA 1
ATOM 1661 C C . MET A 1 223 ? 59.55576 15.98400 94.08381 1.000 55.05291 346 MET A C 1
ATOM 1662 O O . MET A 1 223 ? 59.28825 15.55274 95.19798 1.000 59.56625 346 MET A O 1
ATOM 1667 N N . ALA A 1 224 ? 60.75728 15.84845 93.53028 1.000 62.85963 347 ALA A N 1
ATOM 1668 C CA . ALA A 1 224 ? 61.86526 15.34307 94.32521 1.000 65.49784 347 ALA A CA 1
ATOM 1669 C C . ALA A 1 224 ? 62.09391 16.23398 95.53416 1.000 68.67808 347 ALA A C 1
ATOM 1670 O O . ALA A 1 224 ? 61.91967 15.81029 96.68287 1.000 72.56125 347 ALA A O 1
ATOM 1672 N N . GLN A 1 225 ? 62.43678 17.49252 95.29887 1.000 63.60960 348 GLN A N 1
ATOM 1673 C CA . GLN A 1 225 ? 62.95452 18.29344 96.39982 1.000 67.63041 348 GLN A CA 1
ATOM 1674 C C . GLN A 1 225 ? 61.88026 18.95151 97.27018 1.000 62.31841 348 GLN A C 1
ATOM 1675 O O . GLN A 1 225 ? 62.18914 19.33777 98.40127 1.000 62.60560 348 GLN A O 1
ATOM 1681 N N . ILE A 1 226 ? 60.62869 19.07466 96.81585 1.000 61.40585 349 ILE A N 1
ATOM 1682 C CA . ILE A 1 226 ? 59.71895 19.99020 97.51333 1.000 61.61986 349 ILE A CA 1
ATOM 1683 C C . ILE A 1 226 ? 58.39477 19.36709 97.96044 1.000 59.80637 349 ILE A C 1
ATOM 1684 O O . ILE A 1 226 ? 57.43588 20.09672 98.24658 1.000 60.04653 349 ILE A O 1
ATOM 1689 N N . SER A 1 227 ? 58.32490 18.03479 98.05589 1.000 57.66084 350 SER A N 1
ATOM 1690 C CA . SER A 1 227 ? 57.06387 17.38716 98.42603 1.000 57.04348 350 SER A CA 1
ATOM 1691 C C . SER A 1 227 ? 56.52019 17.89172 99.76948 1.000 58.32562 350 SER A C 1
ATOM 1692 O O . SER A 1 227 ? 55.30436 18.06407 99.93032 1.000 59.56445 350 SER A O 1
ATOM 1695 N N . GLY A 1 228 ? 57.39522 18.13366 100.74532 1.000 59.18920 351 GLY A N 1
ATOM 1696 C CA . GLY A 1 228 ? 56.92647 18.61337 102.04313 1.000 58.69232 351 GLY A CA 1
ATOM 1697 C C . GLY A 1 228 ? 56.28394 19.99133 101.98469 1.000 58.84368 351 GLY A C 1
ATOM 1698 O O . GLY A 1 228 ? 55.29511 20.25441 102.67543 1.000 60.36116 351 GLY A O 1
ATOM 1699 N N . LEU A 1 229 ? 56.86050 20.89920 101.18743 1.000 60.04427 352 LEU A N 1
ATOM 1700 C CA . LEU A 1 229 ? 56.29091 22.23268 101.00242 1.000 57.66256 352 LEU A CA 1
ATOM 1701 C C . LEU A 1 229 ? 54.91600 22.15111 100.36471 1.000 61.79457 352 LEU A C 1
ATOM 1702 O O . LEU A 1 229 ? 53.96872 22.82045 100.79854 1.000 65.78368 352 LEU A O 1
ATOM 1707 N N . VAL A 1 230 ? 54.79690 21.34245 99.31331 1.000 57.35555 353 VAL A N 1
ATOM 1708 C CA . VAL A 1 230 ? 53.50845 21.14629 98.66309 1.000 59.28680 353 VAL A CA 1
ATOM 1709 C C . VAL A 1 230 ? 52.48285 20.63553 99.66451 1.000 57.40560 353 VAL A C 1
ATOM 1710 O O . VAL A 1 230 ? 51.36828 21.15983 99.76071 1.000 59.82495 353 VAL A O 1
ATOM 1714 N N . ALA A 1 231 ? 52.85872 19.63284 100.45567 1.000 57.43725 354 ALA A N 1
ATOM 1715 C CA . ALA A 1 231 ? 51.93172 19.10396 101.44788 1.000 60.18958 354 ALA A CA 1
ATOM 1716 C C . ALA A 1 231 ? 51.48136 20.18347 102.42164 1.000 64.53320 354 ALA A C 1
ATOM 1717 O O . ALA A 1 231 ? 50.29498 20.24878 102.77868 1.000 68.49935 354 ALA A O 1
ATOM 1719 N N . ALA A 1 232 ? 52.40890 21.04447 102.86147 1.000 61.85550 355 ALA A N 1
ATOM 1720 C CA . ALA A 1 232 ? 52.07499 22.08697 103.82935 1.000 65.85852 355 ALA A CA 1
ATOM 1721 C C . ALA A 1 232 ? 51.34372 23.26700 103.20650 1.000 67.52539 355 ALA A C 1
ATOM 1722 O O . ALA A 1 232 ? 51.07802 24.24043 103.91850 1.000 70.98317 355 ALA A O 1
ATOM 1724 N N . LYS A 1 233 ? 51.00326 23.19389 101.91530 1.000 69.01506 356 LYS A N 1
ATOM 1725 C CA . LYS A 1 233 ? 50.34518 24.29221 101.20347 1.000 69.98879 356 LYS A CA 1
ATOM 1726 C C . LYS A 1 233 ? 51.22650 25.53358 101.24700 1.000 69.86729 356 LYS A C 1
ATOM 1727 O O . LYS A 1 233 ? 50.74592 26.65462 101.42092 1.000 73.22534 356 LYS A O 1
ATOM 1733 N N . GLU A 1 234 ? 52.53700 25.31644 101.12928 1.000 62.29464 357 GLU A N 1
ATOM 1734 C CA . GLU A 1 234 ? 53.52748 26.38378 101.16868 1.000 63.46770 357 GLU A CA 1
ATOM 1735 C C . GLU A 1 234 ? 54.31978 26.48112 99.87394 1.000 65.43389 357 GLU A C 1
ATOM 1736 O O . GLU A 1 234 ? 55.26587 27.27234 99.79543 1.000 68.28691 357 GLU A O 1
ATOM 1742 N N . SER A 1 235 ? 53.96362 25.68682 98.87376 1.000 63.24923 358 SER A N 1
ATOM 1743 C CA . SER A 1 235 ? 54.43660 25.76511 97.50386 1.000 59.97072 358 SER A CA 1
ATOM 1744 C C . SER A 1 235 ? 53.20795 25.60460 96.62604 1.000 61.54972 358 SER A C 1
ATOM 1745 O O . SER A 1 235 ? 52.18150 25.08914 97.08509 1.000 64.06105 358 SER A O 1
ATOM 1748 N N . PRO A 1 236 ? 53.25885 26.05651 95.37179 1.000 60.83717 359 PRO A N 1
ATOM 1749 C CA . PRO A 1 236 ? 52.10597 25.86591 94.48219 1.000 58.46444 359 PRO A CA 1
ATOM 1750 C C . PRO A 1 236 ? 51.78084 24.38839 94.29815 1.000 58.83203 359 PRO A C 1
ATOM 1751 O O . PRO A 1 236 ? 52.66536 23.52565 94.29700 1.000 56.67677 359 PRO A O 1
ATOM 1755 N N . ASN A 1 237 ? 50.48490 24.11768 94.10285 1.000 58.36159 360 ASN A N 1
ATOM 1756 C CA . ASN A 1 237 ? 49.93245 22.76764 94.12054 1.000 55.98770 360 ASN A CA 1
ATOM 1757 C C . ASN A 1 237 ? 50.01237 22.14202 92.73354 1.000 58.67248 360 ASN A C 1
ATOM 1758 O O . ASN A 1 237 ? 49.22583 22.52410 91.85031 1.000 61.40290 360 ASN A O 1
ATOM 1763 N N . PRO A 1 238 ? 50.90215 21.17075 92.49288 1.000 54.68343 361 PRO A N 1
ATOM 1764 C CA . PRO A 1 238 ? 50.96591 20.56439 91.15312 1.000 53.28397 361 PRO A CA 1
ATOM 1765 C C . PRO A 1 238 ? 49.71728 19.81247 90.78584 1.000 51.57168 361 PRO A C 1
ATOM 1766 O O . PRO A 1 238 ? 49.43096 19.65567 89.59362 1.000 53.96654 361 PRO A O 1
ATOM 1770 N N . PHE A 1 239 ? 48.94708 19.35571 91.76563 1.000 52.49544 362 PHE A N 1
ATOM 1771 C CA . PHE A 1 239 ? 47.85419 18.45282 91.44200 1.000 54.26485 362 PHE A CA 1
ATOM 1772 C C . PHE A 1 239 ? 46.69980 19.16615 90.76507 1.000 56.39180 362 PHE A C 1
ATOM 1773 O O . PHE A 1 239 ? 45.83899 18.50504 90.17339 1.000 61.34350 362 PHE A O 1
ATOM 1781 N N . ASP A 1 240 ? 46.66234 20.49583 90.81735 1.000 58.87449 363 ASP A N 1
ATOM 1782 C CA . ASP A 1 240 ? 45.63899 21.20410 90.06187 1.000 59.46644 363 ASP A CA 1
ATOM 1783 C C . ASP A 1 240 ? 45.92001 21.19920 88.56922 1.000 59.69044 363 ASP A C 1
ATOM 1784 O O . ASP A 1 240 ? 45.04443 21.58897 87.79386 1.000 62.65789 363 ASP A O 1
ATOM 1789 N N . TYR A 1 241 ? 47.10008 20.74607 88.14735 1.000 59.20633 364 TYR A N 1
ATOM 1790 C CA . TYR A 1 241 ? 47.50047 20.88803 86.75202 1.000 59.30612 364 TYR A CA 1
ATOM 1791 C C . TYR A 1 241 ? 48.15186 19.65958 86.13823 1.000 58.24368 364 TYR A C 1
ATOM 1792 O O . TYR A 1 241 ? 48.12756 19.53413 84.90914 1.000 63.86722 364 TYR A O 1
ATOM 1801 N N . CYS A 1 242 ? 48.74714 18.76336 86.90771 1.000 56.01964 365 CYS A N 1
ATOM 1802 C CA . CYS A 1 242 ? 49.48194 17.66870 86.30126 1.000 52.80182 365 CYS A CA 1
ATOM 1803 C C . CYS A 1 242 ? 48.61413 16.42975 86.15862 1.000 54.98095 365 CYS A C 1
ATOM 1804 O O . CYS A 1 242 ? 47.54701 16.29841 86.77218 1.000 60.28563 365 CYS A O 1
ATOM 1807 N N . ASP A 1 243 ? 49.07119 15.52607 85.30158 1.000 51.89695 366 ASP A N 1
ATOM 1808 C CA . ASP A 1 243 ? 48.42281 14.23479 85.16817 1.000 55.44427 366 ASP A CA 1
ATOM 1809 C C . ASP A 1 243 ? 49.10810 13.16076 85.99717 1.000 54.81058 366 ASP A C 1
ATOM 1810 O O . ASP A 1 243 ? 48.44356 12.21884 86.44838 1.000 52.09648 366 ASP A O 1
ATOM 1815 N N . ILE A 1 244 ? 50.41308 13.30986 86.22363 1.000 47.11855 367 ILE A N 1
ATOM 1816 C CA . ILE A 1 244 ? 51.21546 12.38864 87.01238 1.000 44.68522 367 ILE A CA 1
ATOM 1817 C C . ILE A 1 244 ? 52.09163 13.21258 87.93144 1.000 49.34469 367 ILE A C 1
ATOM 1818 O O . ILE A 1 244 ? 52.67186 14.22099 87.50713 1.000 50.77550 367 ILE A O 1
ATOM 1823 N N . VAL A 1 245 ? 52.22403 12.76987 89.18163 1.000 48.31317 368 VAL A N 1
ATOM 1824 C CA . VAL A 1 245 ? 53.14612 13.39556 90.12107 1.000 48.32104 368 VAL A CA 1
ATOM 1825 C C . VAL A 1 245 ? 53.89336 12.29098 90.84296 1.000 48.78340 368 VAL A C 1
ATOM 1826 O O . VAL A 1 245 ? 53.26932 11.41096 91.45146 1.000 50.26562 368 VAL A O 1
ATOM 1830 N N . THR A 1 246 ? 55.21375 12.32773 90.77862 1.000 42.63993 369 THR A N 1
ATOM 1831 C CA . THR A 1 246 ? 56.03943 11.41030 91.53717 1.000 45.95069 369 THR A CA 1
ATOM 1832 C C . THR A 1 246 ? 56.74099 12.21018 92.61431 1.000 49.09021 369 THR A C 1
ATOM 1833 O O . THR A 1 246 ? 56.92778 13.42095 92.47862 1.000 52.44079 369 THR A O 1
ATOM 1837 N N . SER A 1 247 ? 57.16587 11.53282 93.67419 1.000 48.97044 370 SER A N 1
ATOM 1838 C CA . SER A 1 247 ? 57.84883 12.24496 94.74456 1.000 52.84477 370 SER A CA 1
ATOM 1839 C C . SER A 1 247 ? 58.83153 11.31358 95.44128 1.000 53.93807 370 SER A C 1
ATOM 1840 O O . SER A 1 247 ? 58.70470 10.09026 95.37086 1.000 54.80010 370 SER A O 1
ATOM 1843 N N . THR A 1 248 ? 59.82159 11.90827 96.11202 1.000 53.88278 371 THR A N 1
ATOM 1844 C CA . THR A 1 248 ? 60.59740 11.18524 97.10073 1.000 51.95447 371 THR A CA 1
ATOM 1845 C C . THR A 1 248 ? 59.83961 11.16791 98.41851 1.000 56.55349 371 THR A C 1
ATOM 1846 O O . THR A 1 248 ? 58.80000 11.80821 98.58407 1.000 54.72070 371 THR A O 1
ATOM 1850 N N . THR A 1 249 ? 60.38543 10.44240 99.37895 1.000 55.11437 372 THR A N 1
ATOM 1851 C CA . THR A 1 249 ? 59.73552 10.30132 100.65802 1.000 57.78516 372 THR A CA 1
ATOM 1852 C C . THR A 1 249 ? 60.67383 10.63491 101.80655 1.000 55.18106 372 THR A C 1
ATOM 1853 O O . THR A 1 249 ? 60.22347 10.67259 102.95108 1.000 61.20585 372 THR A O 1
ATOM 1857 N N . HIS A 1 250 ? 61.94803 10.92348 101.53203 1.000 55.58299 373 HIS A N 1
ATOM 1858 C CA . HIS A 1 250 ? 62.95229 11.08806 102.57252 1.000 58.20932 373 HIS A CA 1
ATOM 1859 C C . HIS A 1 250 ? 63.49202 12.50201 102.70314 1.000 58.56778 373 HIS A C 1
ATOM 1860 O O . HIS A 1 250 ? 64.29022 12.75639 103.61726 1.000 67.55711 373 HIS A O 1
ATOM 1867 N N . LYS A 1 251 ? 63.09319 13.42230 101.83184 1.000 59.76001 374 LYS A N 1
ATOM 1868 C CA . LYS A 1 251 ? 63.76547 14.71554 101.78487 1.000 60.67884 374 LYS A CA 1
ATOM 1869 C C . LYS A 1 251 ? 63.01475 15.73551 102.64171 1.000 61.58339 374 LYS A C 1
ATOM 1870 O O . LYS A 1 251 ? 63.18290 15.75545 103.86060 1.000 63.75661 374 LYS A O 1
ATOM 1876 N N . SER A 1 252 ? 62.16523 16.57139 102.05058 1.000 61.81503 375 SER A N 1
ATOM 1877 C CA . SER A 1 252 ? 61.38873 17.47282 102.89333 1.000 55.91135 375 SER A CA 1
ATOM 1878 C C . SER A 1 252 ? 60.28445 16.74466 103.66577 1.000 59.17290 375 SER A C 1
ATOM 1879 O O . SER A 1 252 ? 59.82963 17.25791 104.69516 1.000 63.78765 375 SER A O 1
ATOM 1882 N N . LEU A 1 253 ? 59.83620 15.57013 103.19731 1.000 58.17654 376 LEU A N 1
ATOM 1883 C CA . LEU A 1 253 ? 58.77103 14.84205 103.89137 1.000 55.64948 376 LEU A CA 1
ATOM 1884 C C . LEU A 1 253 ? 59.23278 14.24778 105.21836 1.000 58.43696 376 LEU A C 1
ATOM 1885 O O . LEU A 1 253 ? 58.41237 14.06753 106.12403 1.000 63.69996 376 LEU A O 1
ATOM 1890 N N . ARG A 1 254 ? 60.52321 13.92777 105.35755 1.000 59.06413 377 ARG A N 1
ATOM 1891 C CA . ARG A 1 254 ? 61.08720 13.34661 106.58277 1.000 55.18197 377 ARG A CA 1
ATOM 1892 C C . ARG A 1 254 ? 60.65271 11.90364 106.80030 1.000 52.08845 377 ARG A C 1
ATOM 1893 O O . ARG A 1 254 ? 60.64559 11.41900 107.92855 1.000 57.66319 377 ARG A O 1
ATOM 1901 N N . GLY A 1 255 ? 60.31627 11.18997 105.73914 1.000 60.91618 378 GLY A N 1
ATOM 1902 C CA . GLY A 1 255 ? 60.01946 9.78971 105.88544 1.000 61.09350 378 GLY A CA 1
ATOM 1903 C C . GLY A 1 255 ? 61.22291 8.93362 105.56180 1.000 59.86742 378 GLY A C 1
ATOM 1904 O O . GLY A 1 255 ? 62.37761 9.37374 105.65271 1.000 60.11171 378 GLY A O 1
ATOM 1905 N N . PRO A 1 256 ? 60.97013 7.67976 105.16580 1.000 60.32895 379 PRO A N 1
ATOM 1906 C CA . PRO A 1 256 ? 62.07374 6.76940 104.86136 1.000 61.56690 379 PRO A CA 1
ATOM 1907 C C . PRO A 1 256 ? 62.49672 6.97469 103.42420 1.000 59.51787 379 PRO A C 1
ATOM 1908 O O . PRO A 1 256 ? 61.90493 7.82166 102.74772 1.000 65.19092 379 PRO A O 1
ATOM 1912 N N . ARG A 1 257 ? 63.50630 6.24513 102.94242 1.000 61.69819 380 ARG A N 1
ATOM 1913 C CA . ARG A 1 257 ? 63.75410 6.21431 101.50510 1.000 58.24835 380 ARG A CA 1
ATOM 1914 C C . ARG A 1 257 ? 62.57982 5.55508 100.79839 1.000 53.19062 380 ARG A C 1
ATOM 1915 O O . ARG A 1 257 ? 61.83272 4.76563 101.38298 1.000 58.41405 380 ARG A O 1
ATOM 1923 N N . GLY A 1 258 ? 62.41556 5.88730 99.52848 1.000 54.52787 381 GLY A N 1
ATOM 1924 C CA . GLY A 1 258 ? 61.26143 5.41617 98.79439 1.000 53.01300 381 GLY A CA 1
ATOM 1925 C C . GLY A 1 258 ? 60.75978 6.46921 97.83073 1.000 51.93293 381 GLY A C 1
ATOM 1926 O O . GLY A 1 258 ? 61.24012 7.60733 97.84320 1.000 51.44929 381 GLY A O 1
ATOM 1927 N N . GLY A 1 259 ? 59.80003 6.09403 96.98190 1.000 47.13639 382 GLY A N 1
ATOM 1928 C CA . GLY A 1 259 ? 59.14255 7.04223 96.11298 1.000 50.79017 382 GLY A CA 1
ATOM 1929 C C . GLY A 1 259 ? 57.65082 6.76988 96.04983 1.000 54.39624 382 GLY A C 1
ATOM 1930 O O . GLY A 1 259 ? 57.16407 5.73417 96.51074 1.000 56.58980 382 GLY A O 1
ATOM 1931 N N . ILE A 1 260 ? 56.92657 7.72319 95.46602 1.000 52.51280 383 ILE A N 1
ATOM 1932 C CA . ILE A 1 260 ? 55.47860 7.64656 95.33455 1.000 48.48908 383 ILE A CA 1
ATOM 1933 C C . ILE A 1 260 ? 55.158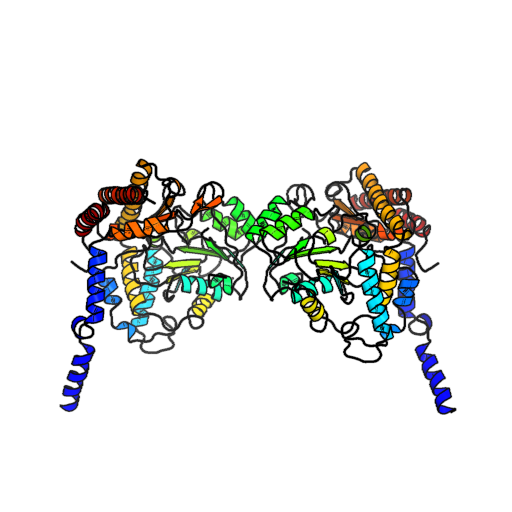71 7.97395 93.89689 1.000 48.13928 383 ILE A C 1
ATOM 1934 O O . ILE A 1 260 ? 55.87539 8.74943 93.25169 1.000 49.45740 383 ILE A O 1
ATOM 1939 N N . ILE A 1 261 ? 54.08802 7.37213 93.38905 1.000 47.14785 384 ILE A N 1
ATOM 1940 C CA . ILE A 1 261 ? 53.51203 7.74824 92.10824 1.000 46.69096 384 ILE A CA 1
ATOM 1941 C C . ILE A 1 261 ? 52.05502 8.08619 92.35524 1.000 48.38313 384 ILE A C 1
ATOM 1942 O O . ILE A 1 261 ? 51.27720 7.21381 92.77782 1.000 49.61078 384 ILE A O 1
ATOM 1947 N N . PHE A 1 262 ? 51.68365 9.34230 92.09736 1.000 49.66974 385 PHE A N 1
ATOM 1948 C CA . PHE A 1 262 ? 50.28412 9.74917 92.02094 1.000 49.46694 385 PHE A CA 1
ATOM 1949 C C . PHE A 1 262 ? 49.86540 9.86615 90.57026 1.000 48.68122 385 PHE A C 1
ATOM 1950 O O . PHE A 1 262 ? 50.64177 10.31933 89.72719 1.000 50.45685 385 PHE A O 1
ATOM 1958 N N . TYR A 1 263 ? 48.61054 9.53549 90.29007 1.000 50.78756 386 TYR A N 1
ATOM 1959 C CA . TYR A 1 263 ? 48.14957 9.57175 88.91527 1.000 54.57637 386 TYR A CA 1
ATOM 1960 C C . TYR A 1 263 ? 46.64434 9.82614 88.87654 1.000 58.41746 386 TYR A C 1
ATOM 1961 O O . TYR A 1 263 ? 45.91743 9.46484 89.80852 1.000 58.00692 386 TYR A O 1
ATOM 1970 N N . LYS A 1 264 ? 46.18929 10.44816 87.78429 1.000 57.68875 387 LYS A N 1
ATOM 1971 C CA . LYS A 1 264 ? 44.77602 10.74208 87.58834 1.000 61.05223 387 LYS A CA 1
ATOM 1972 C C . LYS A 1 264 ? 43.97870 9.46519 87.36711 1.000 63.51302 387 LYS A C 1
ATOM 1973 O O . LYS A 1 264 ? 44.46207 8.49952 86.77366 1.000 63.03764 387 LYS A O 1
ATOM 1979 N N . ARG A 1 265 ? 42.73079 9.48041 87.83275 1.000 68.44097 388 ARG A N 1
ATOM 1980 C CA . ARG A 1 265 ? 41.81353 8.35322 87.73078 1.000 72.05369 388 ARG A CA 1
ATOM 1981 C C . ARG A 1 265 ? 40.50538 8.82733 87.12381 1.000 75.47430 388 ARG A C 1
ATOM 1982 O O . ARG A 1 265 ? 40.26624 10.02753 86.97597 1.000 79.35225 388 ARG A O 1
ATOM 1990 N N . GLY A 1 266 ? 39.64449 7.86705 86.79013 1.000 85.75844 389 GLY A N 1
ATOM 1991 C CA . GLY A 1 266 ? 38.28081 8.17087 86.38254 1.000 95.38419 389 GLY A CA 1
ATOM 1992 C C . GLY A 1 266 ? 38.17655 8.88146 85.03733 1.000 102.78669 389 GLY A C 1
ATOM 1993 O O . GLY A 1 266 ? 39.13086 8.98003 84.27096 1.000 105.25129 389 GLY A O 1
ATOM 1994 N N . LEU A 1 267 ? 36.97375 9.39264 84.76925 1.000 102.45420 390 LEU A N 1
ATOM 1995 C CA . LEU A 1 267 ? 36.68007 10.02416 83.48519 1.000 102.06518 390 LEU A CA 1
ATOM 1996 C C . LEU A 1 267 ? 37.50069 11.30262 83.29049 1.000 100.38665 390 LEU A C 1
ATOM 1997 O O . LEU A 1 267 ? 37.84963 11.99954 84.24797 1.000 100.13197 390 LEU A O 1
ATOM 2002 N N . LYS A 1 268 ? 37.83032 11.62905 81.94270 1.000 102.46848 391 LYS A N 1
ATOM 2003 C CA . LYS A 1 268 ? 38.63846 12.73533 81.43359 1.000 104.93592 391 LYS A CA 1
ATOM 2004 C C . LYS A 1 268 ? 37.79866 14.00514 81.26554 1.000 111.88427 391 LYS A C 1
ATOM 2005 O O . LYS A 1 268 ? 36.58195 13.92773 81.04439 1.000 110.91329 391 LYS A O 1
ATOM 2011 N N . PRO A 1 269 ? 38.42517 15.20464 81.33664 1.000 113.15471 392 PRO A N 1
ATOM 2012 C CA . PRO A 1 269 ? 37.72981 16.47956 81.08214 1.000 117.33637 392 PRO A CA 1
ATOM 2013 C C . PRO A 1 269 ? 37.14138 16.58769 79.66787 1.000 122.78940 392 PRO A C 1
ATOM 2014 O O . PRO A 1 269 ? 37.52690 17.46973 78.89209 1.000 129.03966 392 PRO A O 1
ATOM 2018 N N . ILE A 1 283 ? 35.90715 8.09792 77.41336 1.000 115.24876 406 ILE A N 1
ATOM 2019 C CA . ILE A 1 283 ? 37.10180 7.28273 77.56804 1.000 113.63563 406 ILE A CA 1
ATOM 2020 C C . ILE A 1 283 ? 37.76273 7.64570 78.91030 1.000 115.90065 406 ILE A C 1
ATOM 2021 O O . ILE A 1 283 ? 37.98150 8.82784 79.21307 1.000 113.44302 406 ILE A O 1
ATOM 2026 N N . GLN A 1 284 ? 38.04925 6.62839 79.72829 1.000 113.55578 407 GLN A N 1
ATOM 2027 C CA . GLN A 1 284 ? 38.59851 6.84339 81.06089 1.000 104.08210 407 GLN A CA 1
ATOM 2028 C C . GLN A 1 284 ? 40.08564 7.19974 80.98170 1.000 102.38207 407 GLN A C 1
ATOM 2029 O O . GLN A 1 284 ? 40.68700 7.25592 79.90368 1.000 102.55847 407 GLN A O 1
ATOM 2035 N N . TYR A 1 285 ? 40.68181 7.45862 82.14741 1.000 98.37783 408 TYR A N 1
ATOM 2036 C CA . TYR A 1 285 ? 42.12222 7.64579 82.26100 1.000 91.48866 408 TYR A CA 1
ATOM 2037 C C . TYR A 1 285 ? 42.81714 6.28869 82.27351 1.000 91.89869 408 TYR A C 1
ATOM 2038 O O . TYR A 1 285 ? 42.31828 5.32631 82.86483 1.000 89.79789 408 TYR A O 1
ATOM 2047 N N . ASP A 1 286 ? 43.98629 6.22101 81.63207 1.000 97.35914 409 ASP A N 1
ATOM 2048 C CA . ASP A 1 286 ? 44.64873 4.95456 81.33368 1.000 96.36644 409 ASP A CA 1
ATOM 2049 C C . ASP A 1 286 ? 45.69900 4.54324 82.35870 1.000 93.78301 409 ASP A C 1
ATOM 2050 O O . ASP A 1 286 ? 46.09561 3.36933 82.38536 1.000 91.27608 409 ASP A O 1
ATOM 2055 N N . PHE A 1 287 ? 46.12281 5.46790 83.21789 1.000 83.16962 410 PHE A N 1
ATOM 2056 C CA . PHE A 1 287 ? 47.40763 5.33758 83.89305 1.000 78.68337 410 PHE A CA 1
ATOM 2057 C C . PHE A 1 287 ? 47.45073 4.13750 84.83649 1.000 75.49981 410 PHE A C 1
ATOM 2058 O O . PHE A 1 287 ? 48.49188 3.47895 84.95621 1.000 72.53064 410 PHE A O 1
ATOM 2066 N N . GLU A 1 288 ? 46.33352 3.82898 85.50421 1.000 77.31611 411 GLU A N 1
ATOM 2067 C CA . GLU A 1 288 ? 46.40066 3.02593 86.72619 1.000 70.70358 411 GLU A CA 1
ATOM 2068 C C . GLU A 1 288 ? 46.89491 1.60707 86.45275 1.000 71.15801 411 GLU A C 1
ATOM 2069 O O . GLU A 1 288 ? 47.82998 1.13274 87.10910 1.000 68.04907 411 GLU A O 1
ATOM 2075 N N . GLU A 1 289 ? 46.26833 0.90476 85.50629 1.000 76.08941 412 GLU A N 1
ATOM 2076 C CA . GLU A 1 289 ? 46.71452 -0.44523 85.17108 1.000 74.69168 412 GLU A CA 1
ATOM 2077 C C . GLU A 1 289 ? 48.18543 -0.45131 84.77511 1.000 72.84505 412 GLU A C 1
ATOM 2078 O O . GLU A 1 289 ? 48.96853 -1.27941 85.25780 1.000 65.87400 412 GLU A O 1
ATOM 2084 N N . LYS A 1 290 ? 48.57509 0.48469 83.89633 1.000 74.44034 413 LYS A N 1
ATOM 2085 C CA . LYS A 1 290 ? 49.90515 0.46888 83.29114 1.000 69.23379 413 LYS A CA 1
ATOM 2086 C C . LYS A 1 290 ? 50.98574 0.73978 84.32256 1.000 67.57488 413 LYS A C 1
ATOM 2087 O O . LYS A 1 290 ? 52.01433 0.05432 84.35552 1.000 69.11102 413 LYS A O 1
ATOM 2093 N N . ILE A 1 291 ? 50.77615 1.75295 85.16212 1.000 65.98557 414 ILE A N 1
ATOM 2094 C CA . ILE A 1 291 ? 51.79227 2.13771 86.13096 1.000 65.33840 414 ILE A CA 1
ATOM 2095 C C . ILE A 1 291 ? 51.94717 1.06259 87.19836 1.000 63.89648 414 ILE A C 1
ATOM 2096 O O . ILE A 1 291 ? 53.06872 0.72451 87.59588 1.000 63.45471 414 ILE A O 1
ATOM 2101 N N . ASN A 1 292 ? 50.83290 0.51205 87.68751 1.000 63.58458 415 ASN A N 1
ATOM 2102 C CA . ASN A 1 292 ? 50.92594 -0.52783 88.70817 1.000 65.02463 415 ASN A CA 1
ATOM 2103 C C . ASN A 1 292 ? 51.67722 -1.73728 88.17485 1.000 62.99116 415 ASN A C 1
ATOM 2104 O O . ASN A 1 292 ? 52.61569 -2.22919 88.81076 1.000 64.07418 415 ASN A O 1
ATOM 2109 N N . PHE A 1 293 ? 51.30159 -2.20524 86.98340 1.000 66.54185 416 PHE A N 1
ATOM 2110 C CA . PHE A 1 293 ? 51.98558 -3.34658 86.38365 1.000 68.31989 416 PHE A CA 1
ATOM 2111 C C . PHE A 1 293 ? 53.45174 -3.05119 86.09288 1.000 67.60621 416 PHE A C 1
ATOM 2112 O O . PHE A 1 293 ? 54.28453 -3.96815 86.07832 1.000 67.45659 416 PHE A O 1
ATOM 2120 N N . SER A 1 294 ? 53.78798 -1.78737 85.85083 1.000 64.03754 417 SER A N 1
ATOM 2121 C CA . SER A 1 294 ? 55.17491 -1.46008 85.58119 1.000 60.14233 417 SER A CA 1
ATOM 2122 C C . SER A 1 294 ? 56.00617 -1.53190 86.85657 1.000 62.19651 417 SER A C 1
ATOM 2123 O O . SER A 1 294 ? 57.16516 -1.96723 86.81860 1.000 61.89567 417 SER A O 1
ATOM 2126 N N . VAL A 1 295 ? 55.43377 -1.11351 87.99768 1.000 63.09420 418 VAL A N 1
ATOM 2127 C CA . VAL A 1 295 ? 56.14007 -1.22145 89.27809 1.000 59.94179 418 VAL A CA 1
ATOM 2128 C C . VAL A 1 295 ? 56.31356 -2.68667 89.65802 1.000 60.45922 418 VAL A C 1
ATOM 2129 O O . VAL A 1 295 ? 57.39304 -3.11025 90.09345 1.000 59.28518 418 VAL A O 1
ATOM 2133 N N . PHE A 1 296 ? 55.26380 -3.48770 89.48541 1.000 59.88089 419 PHE A N 1
ATOM 2134 C CA . PHE A 1 296 ? 55.37327 -4.87726 89.76029 1.000 61.89697 419 PHE A CA 1
ATOM 2135 C C . PHE A 1 296 ? 54.35502 -5.58961 88.88573 1.000 65.01118 419 PHE A C 1
ATOM 2136 O O . PHE A 1 296 ? 53.16800 -5.22788 88.92384 1.000 68.60266 419 PHE A O 1
ATOM 2144 N N . PRO A 1 297 ? 54.75208 -6.64251 88.15523 1.000 67.89762 420 PRO A N 1
ATOM 2145 C CA . PRO A 1 297 ? 56.03807 -7.35097 88.25026 1.000 66.08176 420 PRO A CA 1
ATOM 2146 C C . PRO A 1 297 ? 57.20507 -6.87241 87.36879 1.000 66.40846 420 PRO A C 1
ATOM 2147 O O . PRO A 1 297 ? 58.26072 -7.51180 87.41732 1.000 67.13968 420 PRO A O 1
ATOM 2151 N N . SER A 1 298 ? 57.04324 -5.79496 86.59613 1.000 66.78997 421 SER A N 1
ATOM 2152 C CA . SER A 1 298 ? 58.04185 -5.46857 85.57897 1.000 67.59999 421 SER A CA 1
ATOM 2153 C C . SER A 1 298 ? 59.38498 -5.10318 86.20012 1.000 63.19416 421 SER A C 1
ATOM 2154 O O . SER A 1 298 ? 60.40550 -5.74404 85.92979 1.000 65.10306 421 SER A O 1
ATOM 2157 N N . LEU A 1 299 ? 59.41305 -4.07221 87.03377 1.000 60.76860 422 LEU A N 1
ATOM 2158 C CA . LEU A 1 299 ? 60.69132 -3.48469 87.39825 1.000 61.66765 422 LEU A CA 1
ATOM 2159 C C . LEU A 1 299 ? 61.14423 -3.77395 88.81679 1.000 56.77649 422 LEU A C 1
ATOM 2160 O O . LEU A 1 299 ? 62.33610 -3.63863 89.09467 1.000 61.16514 422 LEU A O 1
ATOM 2165 N N . GLN A 1 300 ? 60.25163 -4.14875 89.72137 1.000 55.82929 423 GLN A N 1
ATOM 2166 C CA . GLN A 1 300 ? 60.65151 -4.33280 91.10505 1.000 58.21581 423 GLN A CA 1
ATOM 2167 C C . GLN A 1 300 ? 60.24481 -5.71846 91.57444 1.000 58.54283 423 GLN A C 1
ATOM 2168 O O . GLN A 1 300 ? 59.45771 -6.41388 90.92665 1.000 57.85975 423 GLN A O 1
ATOM 2174 N N . GLY A 1 301 ? 60.81370 -6.12074 92.70599 1.000 59.05761 424 GLY A N 1
ATOM 2175 C CA . GLY A 1 301 ? 60.32285 -7.25457 93.46296 1.000 60.75717 424 GLY A CA 1
ATOM 2176 C C . GLY A 1 301 ? 59.25522 -6.82302 94.44842 1.000 63.48768 424 GLY A C 1
ATOM 2177 O O . GLY A 1 301 ? 58.49118 -5.87953 94.20813 1.000 61.56011 424 GLY A O 1
ATOM 2178 N N . GLY A 1 302 ? 59.20860 -7.50706 95.58432 1.000 64.53583 425 GLY A N 1
ATOM 2179 C CA . GLY A 1 302 ? 58.26973 -7.15805 96.62011 1.000 63.25003 425 GLY A CA 1
ATOM 2180 C C . GLY A 1 302 ? 58.56966 -5.80586 97.23319 1.000 60.38791 425 GLY A C 1
ATOM 2181 O O . GLY A 1 302 ? 59.69719 -5.29525 97.17404 1.000 60.82322 425 GLY A O 1
ATOM 2182 N N . PRO A 1 303 ? 57.55725 -5.20108 97.84339 1.000 57.35226 426 PRO A N 1
ATOM 2183 C CA . PRO A 1 303 ? 57.75013 -3.88706 98.45761 1.000 56.95610 426 PRO A CA 1
ATOM 2184 C C . PRO A 1 303 ? 58.56082 -4.00061 99.73349 1.000 51.71740 426 PRO A C 1
ATOM 2185 O O . PRO A 1 303 ? 58.62160 -5.04822 100.37857 1.000 56.98601 426 PRO A O 1
ATOM 2189 N N . HIS A 1 304 ? 59.20253 -2.89420 100.08447 1.000 52.72281 427 HIS A N 1
ATOM 2190 C CA . HIS A 1 304 ? 59.89001 -2.76173 101.36264 1.000 53.34242 427 HIS A CA 1
ATOM 2191 C C . HIS A 1 304 ? 58.84392 -2.39361 102.40626 1.000 52.42685 427 HIS A C 1
ATOM 2192 O O . HIS A 1 304 ? 58.58762 -1.21082 102.66118 1.000 50.27373 427 HIS A O 1
ATOM 2199 N N . ASN A 1 305 ? 58.23825 -3.42751 103.01875 1.000 51.94854 428 ASN A N 1
ATOM 2200 C CA . ASN A 1 305 ? 57.12462 -3.21536 103.94456 1.000 53.19552 428 ASN A CA 1
ATOM 2201 C C . ASN A 1 305 ? 57.49841 -2.27936 105.09096 1.000 51.43761 428 ASN A C 1
ATOM 2202 O O . ASN A 1 305 ? 56.68135 -1.45717 105.52182 1.000 53.27304 428 ASN A O 1
ATOM 2207 N N . ASN A 1 306 ? 58.70913 -2.41508 105.62948 1.000 53.25039 429 ASN A N 1
ATOM 2208 C CA . ASN A 1 306 ? 59.14441 -1.50207 106.68092 1.000 53.49893 429 ASN A CA 1
ATOM 2209 C C . ASN A 1 306 ? 59.13526 -0.06083 106.19406 1.000 49.82062 429 ASN A C 1
ATOM 2210 O O . ASN A 1 306 ? 58.79697 0.85474 106.94939 1.000 50.41115 429 ASN A O 1
ATOM 2215 N N . HIS A 1 307 ? 59.50626 0.16560 104.93873 1.000 52.04605 430 HIS A N 1
ATOM 2216 C CA . HIS A 1 307 ? 59.49476 1.53117 104.42309 1.000 55.50898 430 HIS A CA 1
ATOM 2217 C C . HIS A 1 307 ? 58.07242 2.04873 104.24578 1.000 54.36363 430 HIS A C 1
ATOM 2218 O O . HIS A 1 307 ? 57.81455 3.24491 104.43812 1.000 53.48365 430 HIS A O 1
ATOM 2225 N N . ILE A 1 308 ? 57.13559 1.16374 103.91039 1.000 50.60715 431 ILE A N 1
ATOM 2226 C CA . ILE A 1 308 ? 55.78021 1.61220 103.64265 1.000 51.29857 431 ILE A CA 1
ATOM 2227 C C . ILE A 1 308 ? 55.09647 2.05382 104.93049 1.000 52.90787 431 ILE A C 1
ATOM 2228 O O . ILE A 1 308 ? 54.44830 3.11144 104.97210 1.000 49.42474 431 ILE A O 1
ATOM 2233 N N . ALA A 1 309 ? 55.25227 1.27539 106.00637 1.000 49.18956 432 ALA A N 1
ATOM 2234 C CA . ALA A 1 309 ? 54.68908 1.67208 107.28994 1.000 49.58665 432 ALA A CA 1
ATOM 2235 C C . ALA A 1 309 ? 55.37733 2.92052 107.83154 1.000 52.97956 432 ALA A C 1
ATOM 2236 O O . ALA A 1 309 ? 54.73505 3.76265 108.47437 1.000 53.96829 432 ALA A O 1
ATOM 2238 N N . ALA A 1 310 ? 56.68628 3.05479 107.60934 1.000 53.11332 433 ALA A N 1
ATOM 2239 C CA . ALA A 1 310 ? 57.35202 4.28133 108.02928 1.000 51.62635 433 ALA A CA 1
ATOM 2240 C C . ALA A 1 310 ? 56.76411 5.47529 107.29174 1.000 49.12470 433 ALA A C 1
ATOM 2241 O O . ALA A 1 310 ? 56.52184 6.52862 107.88768 1.000 53.44782 433 ALA A O 1
ATOM 2243 N N . LEU A 1 311 ? 56.48591 5.30735 106.00457 1.000 51.72323 434 LEU A N 1
ATOM 2244 C CA . LEU A 1 311 ? 55.90563 6.37993 105.20133 1.000 52.71660 434 LEU A CA 1
ATOM 2245 C C . LEU A 1 311 ? 54.48712 6.69674 105.64221 1.000 52.59593 434 LEU A C 1
ATOM 2246 O O . LEU A 1 311 ? 54.07826 7.86377 105.63953 1.000 52.32270 434 LEU A O 1
ATOM 2251 N N . ALA A 1 312 ? 53.72331 5.67322 106.03680 1.000 51.55338 435 ALA A N 1
ATOM 2252 C CA . ALA A 1 312 ? 52.41741 5.93111 106.61944 1.000 48.77679 435 ALA A CA 1
ATOM 2253 C C . ALA A 1 312 ? 52.54893 6.85311 107.81412 1.000 52.63448 435 ALA A C 1
ATOM 2254 O O . ALA A 1 312 ? 51.72633 7.75508 108.01834 1.000 54.26045 435 ALA A O 1
ATOM 2256 N N . ILE A 1 313 ? 53.57992 6.63859 108.62389 1.000 54.16355 436 ILE A N 1
ATOM 2257 C CA . ILE A 1 313 ? 53.75397 7.44736 109.82008 1.000 51.57086 436 ILE A CA 1
ATOM 2258 C C . ILE A 1 313 ? 54.12112 8.87422 109.43980 1.000 50.75097 436 ILE A C 1
ATOM 2259 O O . ILE A 1 313 ? 53.55161 9.84064 109.96549 1.000 52.87860 436 ILE A O 1
ATOM 2264 N N . ALA A 1 314 ? 55.06304 9.02218 108.50492 1.000 47.90204 437 ALA A N 1
ATOM 2265 C CA . ALA A 1 314 ? 55.47258 10.34377 108.03208 1.000 53.24482 437 ALA A CA 1
ATOM 2266 C C . ALA A 1 314 ? 54.33237 11.07127 107.32071 1.000 54.06823 437 ALA A C 1
ATOM 2267 O O . ALA A 1 314 ? 54.19233 12.29371 107.45252 1.000 54.62606 437 ALA A O 1
ATOM 2269 N N . LEU A 1 315 ? 53.52379 10.34541 106.53745 1.000 51.82984 438 LEU A N 1
ATOM 2270 C CA . LEU A 1 315 ? 52.43999 11.00214 105.81548 1.000 50.82311 438 LEU A CA 1
ATOM 2271 C C . LEU A 1 315 ? 51.34179 11.45714 106.76551 1.000 55.01228 438 LEU A C 1
ATOM 2272 O O . LEU A 1 315 ? 50.66678 12.45562 106.49881 1.000 55.80261 438 LEU A O 1
ATOM 2277 N N . LYS A 1 316 ? 51.13969 10.74359 107.87342 1.000 53.86359 439 LYS A N 1
ATOM 2278 C CA . LYS A 1 316 ? 50.20483 11.22305 108.87655 1.000 54.49744 439 LYS A CA 1
ATOM 2279 C C . LYS A 1 316 ? 50.73946 12.47034 109.56237 1.000 57.52870 439 LYS A C 1
ATOM 2280 O O . LYS A 1 316 ? 49.96253 13.29569 110.05083 1.000 56.96531 439 LYS A O 1
ATOM 2286 N N . GLN A 1 317 ? 52.05000 12.64788 109.58781 1.000 56.77611 440 GLN A N 1
ATOM 2287 C CA . GLN A 1 317 ? 52.55001 13.86492 110.20125 1.000 59.35241 440 GLN A CA 1
ATOM 2288 C C . GLN A 1 317 ? 52.53873 15.01254 109.20656 1.000 60.00225 440 GLN A C 1
ATOM 2289 O O . GLN A 1 317 ? 52.23968 16.15019 109.58182 1.000 64.11456 440 GLN A O 1
ATOM 2295 N N . ALA A 1 318 ? 52.83724 14.72117 107.93490 1.000 55.23361 441 ALA A N 1
ATOM 2296 C CA . ALA A 1 318 ? 52.84604 15.73624 106.89004 1.000 54.46589 441 ALA A CA 1
ATOM 2297 C C . ALA A 1 318 ? 51.52917 16.48866 106.79767 1.000 61.54003 441 ALA A C 1
ATOM 2298 O O . ALA A 1 318 ? 51.48784 17.57050 106.20248 1.000 62.73423 441 ALA A O 1
ATOM 2300 N N . ALA A 1 319 ? 50.45219 15.94298 107.36103 1.000 59.76944 442 ALA A N 1
ATOM 2301 C CA . ALA A 1 319 ? 49.14770 16.57001 107.29260 1.000 57.99513 442 ALA A CA 1
ATOM 2302 C C . ALA A 1 319 ? 48.77811 17.29280 108.57583 1.000 63.91631 442 ALA A C 1
ATOM 2303 O O . ALA A 1 319 ? 47.73479 17.95356 108.61870 1.000 68.07128 442 ALA A O 1
ATOM 2305 N N . SER A 1 320 ? 49.60391 17.17168 109.61424 1.000 65.43084 443 SER A N 1
ATOM 2306 C CA . SER A 1 320 ? 49.37252 17.80880 110.90067 1.000 62.61482 443 SER A CA 1
ATOM 2307 C C . SER A 1 320 ? 49.54308 19.32148 110.80624 1.000 67.19801 443 SER A C 1
ATOM 2308 O O . SER A 1 320 ? 50.22551 19.82883 109.90743 1.000 66.64897 443 SER A O 1
ATOM 2311 N N . PRO A 1 321 ? 48.97605 20.06269 111.76403 1.000 67.71415 444 PRO A N 1
ATOM 2312 C CA . PRO A 1 321 ? 49.31824 21.49415 111.86464 1.000 66.89050 444 PRO A CA 1
ATOM 2313 C C . PRO A 1 321 ? 50.76609 21.73408 112.27104 1.000 66.04931 444 PRO A C 1
ATOM 2314 O O . PRO A 1 321 ? 51.40395 22.66451 111.75489 1.000 64.61857 444 PRO A O 1
ATOM 2318 N N . GLU A 1 322 ? 51.30346 20.92076 113.19140 1.000 66.48813 445 GLU A N 1
ATOM 2319 C CA . GLU A 1 322 ? 52.69587 21.07948 113.60445 1.000 63.09709 445 GLU A CA 1
ATOM 2320 C C . GLU A 1 322 ? 53.62938 21.04154 112.41073 1.000 61.78313 445 GLU A C 1
ATOM 2321 O O . GLU A 1 322 ? 54.56994 21.83729 112.32678 1.000 63.45244 445 GLU A O 1
ATOM 2327 N N . TYR A 1 323 ? 53.37265 20.13840 111.45856 1.000 64.10127 446 TYR A N 1
ATOM 2328 C CA . TYR A 1 323 ? 54.25921 20.00840 110.29984 1.000 60.83770 446 TYR A CA 1
ATOM 2329 C C . TYR A 1 323 ? 54.17280 21.22928 109.38723 1.000 60.92863 446 TYR A C 1
ATOM 2330 O O . TYR A 1 323 ? 55.17467 21.63077 108.78050 1.000 59.73270 446 TYR A O 1
ATOM 2339 N N . LYS A 1 324 ? 52.98135 21.82261 109.26112 1.000 64.41688 447 LYS A N 1
ATOM 2340 C CA . LYS A 1 324 ? 52.86353 23.07276 108.51905 1.000 64.41465 447 LYS A CA 1
ATOM 2341 C C . LYS A 1 324 ? 53.74179 24.16046 109.13718 1.000 65.08122 447 LYS A C 1
ATOM 2342 O O . LYS A 1 324 ? 54.35704 24.95254 108.41510 1.000 64.55138 447 LYS A O 1
ATOM 2348 N N . LEU A 1 325 ? 53.82813 24.21210 110.47211 1.000 65.80599 448 LEU A N 1
ATOM 2349 C CA . LEU A 1 325 ? 54.73870 25.16957 111.09819 1.000 63.99003 448 LEU A CA 1
ATOM 2350 C C . LEU A 1 325 ? 56.18598 24.86337 110.72440 1.000 62.12378 448 LEU A C 1
ATOM 2351 O O . LEU A 1 325 ? 56.94163 25.76170 110.33208 1.000 64.43602 448 LEU A O 1
ATOM 2356 N N . TYR A 1 326 ? 56.58559 23.59344 110.81378 1.000 56.71024 449 TYR A N 1
ATOM 2357 C CA . TYR A 1 326 ? 57.94479 23.22017 110.42902 1.000 58.25548 449 TYR A CA 1
ATOM 2358 C C . TYR A 1 326 ? 58.28296 23.69254 109.01887 1.000 60.28742 449 TYR A C 1
ATOM 2359 O O . TYR A 1 326 ? 59.34542 24.28925 108.78877 1.000 59.67071 449 TYR A O 1
ATOM 2368 N N . MET A 1 327 ? 57.39059 23.43517 108.05316 1.000 58.88499 450 MET A N 1
ATOM 2369 C CA . MET A 1 327 ? 57.69311 23.80910 106.67345 1.000 56.68231 450 MET A CA 1
ATOM 2370 C C . MET A 1 327 ? 57.76729 25.32102 106.50263 1.000 57.63651 450 MET A C 1
ATOM 2371 O O . MET A 1 327 ? 58.63423 25.82613 105.77872 1.000 57.73238 450 MET A O 1
ATOM 2376 N N . ARG A 1 328 ? 56.84879 26.05984 107.12469 1.000 60.00944 451 ARG A N 1
ATOM 2377 C CA . ARG A 1 328 ? 56.97939 27.51081 107.13375 1.000 62.52644 451 ARG A CA 1
ATOM 2378 C C . ARG A 1 328 ? 58.35111 27.93409 107.65835 1.000 60.49832 451 ARG A C 1
ATOM 2379 O O . ARG A 1 328 ? 58.97859 28.85411 107.11421 1.000 58.50412 451 ARG A O 1
ATOM 2387 N N . GLN A 1 329 ? 58.85638 27.24290 108.68539 1.000 58.51142 452 GLN A N 1
ATOM 2388 C CA . GLN A 1 329 ? 60.16276 27.60381 109.22886 1.000 61.53975 452 GLN A CA 1
ATOM 2389 C C . GLN A 1 329 ? 61.28300 27.22630 108.26564 1.000 60.56662 452 GLN A C 1
ATOM 2390 O O . GLN A 1 329 ? 62.26627 27.96866 108.12768 1.000 60.62634 452 GLN A O 1
ATOM 2396 N N . VAL A 1 330 ? 61.14972 26.08350 107.58546 1.000 57.32968 453 VAL A N 1
ATOM 2397 C CA . VAL A 1 330 ? 62.10349 25.72572 106.53740 1.000 55.77254 453 VAL A CA 1
ATOM 2398 C C . VAL A 1 330 ? 62.21511 26.85360 105.52275 1.000 57.97364 453 VAL A C 1
ATOM 2399 O O . VAL A 1 330 ? 63.31250 27.31672 105.18790 1.000 58.61762 453 VAL A O 1
ATOM 2403 N N . LYS A 1 331 ? 61.06622 27.29384 105.00276 1.000 61.94860 454 LYS A N 1
ATOM 2404 C CA . LYS A 1 331 ? 61.03358 28.36999 104.01617 1.000 59.27886 454 LYS A CA 1
ATOM 2405 C C . LYS A 1 331 ? 61.64176 29.64725 104.58358 1.000 59.47603 454 LYS A C 1
ATOM 2406 O O . LYS A 1 331 ? 62.39379 30.34367 103.89386 1.000 59.26574 454 LYS A O 1
ATOM 2412 N N . LYS A 1 332 ? 61.34299 29.95951 105.84917 1.000 58.20086 455 LYS A N 1
ATOM 2413 C CA . LYS A 1 332 ? 61.88701 31.16022 106.47242 1.000 57.88116 455 LYS A CA 1
ATOM 2414 C C . LYS A 1 332 ? 63.36597 31.00875 106.82491 1.000 62.87435 455 LYS A C 1
ATOM 2415 O O . LYS A 1 332 ? 64.11013 32.00223 106.80575 1.000 62.97403 455 LYS A O 1
ATOM 2421 N N . ASN A 1 333 ? 63.82053 29.79592 107.15603 1.000 59.10261 456 ASN A N 1
ATOM 2422 C CA . ASN A 1 333 ? 65.24138 29.63370 107.43668 1.000 55.99493 456 ASN A CA 1
ATOM 2423 C C . ASN A 1 333 ? 66.05204 29.71852 106.15210 1.000 59.37714 456 ASN A C 1
ATOM 2424 O O . ASN A 1 333 ? 67.16860 30.25027 106.14618 1.000 59.45884 456 ASN A O 1
ATOM 2429 N N . ALA A 1 334 ? 65.51090 29.19768 105.05013 1.000 58.86419 457 ALA A N 1
ATOM 2430 C CA . ALA A 1 334 ? 66.20602 29.32408 103.77487 1.000 53.53271 457 ALA A CA 1
ATOM 2431 C C . ALA A 1 334 ? 66.29360 30.78323 103.34147 1.000 55.42221 457 ALA A C 1
ATOM 2432 O O . ALA A 1 334 ? 67.32020 31.22269 102.80836 1.000 56.08188 457 ALA A O 1
ATOM 2434 N N . LYS A 1 335 ? 65.22932 31.55535 103.56762 1.000 58.51108 458 LYS A N 1
ATOM 2435 C CA . LYS A 1 335 ? 65.26654 32.97158 103.21716 1.000 59.64145 458 LYS A CA 1
ATOM 2436 C C . LYS A 1 335 ? 66.27683 33.72587 104.07760 1.000 59.20295 458 LYS A C 1
ATOM 2437 O O . LYS A 1 335 ? 67.08649 34.50689 103.56022 1.000 58.97388 458 LYS A O 1
ATOM 2443 N N . ALA A 1 336 ? 66.26476 33.48630 105.39212 1.000 60.28570 459 ALA A N 1
ATOM 2444 C CA . ALA A 1 336 ? 67.19555 34.18824 106.27578 1.000 60.10966 459 ALA A CA 1
ATOM 2445 C C . ALA A 1 336 ? 68.64280 33.89658 105.90013 1.000 61.22856 459 ALA A C 1
ATOM 2446 O O . ALA A 1 336 ? 69.50481 34.78103 105.97547 1.000 62.16923 459 ALA A O 1
ATOM 2448 N N . LEU A 1 337 ? 68.92832 32.65955 105.49423 1.000 60.44133 460 LEU A N 1
ATOM 2449 C CA . LEU A 1 337 ? 70.28306 32.31157 105.09485 1.000 57.70638 460 LEU A CA 1
ATOM 2450 C C . LEU A 1 337 ? 70.62830 32.94083 103.75180 1.000 60.36599 460 LEU A C 1
ATOM 2451 O O . LEU A 1 337 ? 71.74093 33.45051 103.56312 1.000 62.86205 460 LEU A O 1
ATOM 2456 N N . ALA A 1 338 ? 69.68497 32.92436 102.80762 1.000 58.16629 461 ALA A N 1
ATOM 2457 C CA . ALA A 1 338 ? 69.90331 33.61653 101.54495 1.000 58.11753 461 ALA A CA 1
ATOM 2458 C C . ALA A 1 338 ? 70.23202 35.08178 101.78557 1.000 59.99984 461 ALA A C 1
ATOM 2459 O O . ALA A 1 338 ? 71.26056 35.58184 101.31825 1.000 60.65627 461 ALA A O 1
ATOM 2461 N N . SER A 1 339 ? 69.37215 35.77781 102.54192 1.000 62.17102 462 SER A N 1
ATOM 2462 C CA . SER A 1 339 ? 69.55948 37.20776 102.79175 1.000 60.15418 462 SER A CA 1
ATOM 2463 C C . SER A 1 339 ? 70.91893 37.50193 103.40759 1.000 62.25705 462 SER A C 1
ATOM 2464 O O . SER A 1 339 ? 71.56939 38.48591 103.04044 1.000 63.37039 462 SER A O 1
ATOM 2467 N N . ALA A 1 340 ? 71.36141 36.67428 104.35750 1.000 61.36321 463 ALA A N 1
ATOM 2468 C CA . ALA A 1 340 ? 72.63887 36.94181 105.00814 1.000 61.49817 463 ALA A CA 1
ATOM 2469 C C . ALA A 1 340 ? 73.79450 36.83804 104.01812 1.000 63.52819 463 ALA A C 1
ATOM 2470 O O . ALA A 1 340 ? 74.76167 37.61021 104.10489 1.000 61.70862 463 ALA A O 1
ATOM 2472 N N . LEU A 1 341 ? 73.70532 35.89266 103.06880 1.000 58.11849 464 LEU A N 1
ATOM 2473 C CA . LEU A 1 341 ? 74.71512 35.78123 102.01705 1.000 61.63745 464 LEU A CA 1
ATOM 2474 C C . LEU A 1 341 ? 74.60906 36.93246 101.02226 1.000 63.76806 464 LEU A C 1
ATOM 2475 O O . LEU A 1 341 ? 75.62432 37.39500 100.48415 1.000 64.14381 464 LEU A O 1
ATOM 2480 N N . ILE A 1 342 ? 73.38751 37.39033 100.74054 1.000 64.05161 465 ILE A N 1
ATOM 2481 C CA . ILE A 1 342 ? 73.22467 38.52577 99.84124 1.000 61.07432 465 ILE A CA 1
ATOM 2482 C C . ILE A 1 342 ? 73.87776 39.76402 100.43829 1.000 61.90394 465 ILE A C 1
ATOM 2483 O O . ILE A 1 342 ? 74.50858 40.55514 99.72733 1.000 63.26011 465 ILE A O 1
ATOM 2488 N N . SER A 1 343 ? 73.76668 39.93892 101.75572 1.000 64.38702 466 SER A N 1
ATOM 2489 C CA . SER A 1 343 ? 74.35411 41.11474 102.39379 1.000 64.01027 466 SER A CA 1
ATOM 2490 C C . SER A 1 343 ? 75.87411 41.05237 102.46876 1.000 63.61449 466 SER A C 1
ATOM 2491 O O . SER A 1 343 ? 76.48101 42.01877 102.93124 1.000 67.47025 466 SER A O 1
ATOM 2494 N N . ARG A 1 344 ? 76.49872 39.95258 102.04772 1.000 62.75232 467 ARG A N 1
ATOM 2495 C CA . ARG A 1 344 ? 77.94675 39.87045 101.91232 1.000 60.53626 467 ARG A CA 1
ATOM 2496 C C . ARG A 1 344 ? 78.37128 39.84931 100.44644 1.000 60.88692 467 ARG A C 1
ATOM 2497 O O . ARG A 1 344 ? 79.49695 39.45040 100.13100 1.000 59.75751 467 ARG A O 1
ATOM 2505 N N . LYS A 1 345 ? 77.46743 40.24591 99.54529 1.000 63.26291 468 LYS A N 1
ATOM 2506 C CA . LYS A 1 345 ? 77.72921 40.37218 98.11308 1.000 63.34090 468 LYS A CA 1
ATOM 2507 C C . LYS A 1 345 ? 77.96621 39.02486 97.43431 1.000 64.86293 468 LYS A C 1
ATOM 2508 O O . LYS A 1 345 ? 78.65114 38.94287 96.40971 1.000 67.69530 468 LYS A O 1
ATOM 2514 N N . CYS A 1 346 ? 77.38140 37.95958 97.96577 1.000 62.74496 469 CYS A N 1
ATOM 2515 C CA . CYS A 1 346 ? 77.41332 36.68130 97.27543 1.000 64.01036 469 CYS A CA 1
ATOM 2516 C C . CYS A 1 346 ? 76.42552 36.69551 96.12112 1.000 65.48862 469 CYS A C 1
ATOM 2517 O O . CYS A 1 346 ? 75.33978 37.27227 96.23040 1.000 65.93221 469 CYS A O 1
ATOM 2520 N N . LYS A 1 347 ? 76.79740 36.04838 95.01405 1.000 64.60590 470 LYS A N 1
ATOM 2521 C CA . LYS A 1 347 ? 75.90518 35.90255 93.87072 1.000 62.31347 470 LYS A CA 1
ATOM 2522 C C . LYS A 1 347 ? 75.13332 34.60617 94.03742 1.000 60.05763 470 LYS A C 1
ATOM 2523 O O . LYS A 1 347 ? 75.71553 33.51927 93.96794 1.000 62.84112 470 LYS A O 1
ATOM 2529 N N . LEU A 1 348 ? 73.82632 34.71183 94.23006 1.000 60.25569 471 LEU A N 1
ATOM 2530 C CA . LEU A 1 348 ? 72.95842 33.54138 94.23643 1.000 62.67793 471 LEU A CA 1
ATOM 2531 C C . LEU A 1 348 ? 72.19143 33.46129 92.92236 1.000 60.51540 471 LEU A C 1
ATOM 2532 O O . LEU A 1 348 ? 71.74278 34.48216 92.38706 1.000 59.77888 471 LEU A O 1
ATOM 2537 N N . ILE A 1 349 ? 72.03320 32.23928 92.40819 1.000 62.81257 472 ILE A N 1
ATOM 2538 C CA . ILE A 1 349 ? 71.33204 32.04863 91.14300 1.000 57.89836 472 ILE A CA 1
ATOM 2539 C C . ILE A 1 349 ? 69.85285 32.36214 91.32664 1.000 55.37698 472 ILE A C 1
ATOM 2540 O O . ILE A 1 349 ? 69.21959 31.90817 92.28737 1.000 56.76562 472 ILE A O 1
ATOM 2545 N N . THR A 1 350 ? 69.29543 33.12238 90.37878 1.000 59.76844 473 THR A N 1
ATOM 2546 C CA . THR A 1 350 ? 67.98715 33.78333 90.42285 1.000 59.16012 473 THR A CA 1
ATOM 2547 C C . THR A 1 350 ? 67.90960 34.82714 91.53233 1.000 62.35182 473 THR A C 1
ATOM 2548 O O . THR A 1 350 ? 66.85712 35.45096 91.71178 1.000 64.35712 473 THR A O 1
ATOM 2552 N N . GLY A 1 351 ? 69.00345 35.03440 92.27348 1.000 58.84983 474 GLY A N 1
ATOM 2553 C CA . GLY A 1 351 ? 69.04954 36.05689 93.29829 1.000 54.35336 474 GLY A CA 1
ATOM 2554 C C . GLY A 1 351 ? 68.39188 35.71438 94.62112 1.000 59.63535 474 GLY A C 1
ATOM 2555 O O . GLY A 1 351 ? 68.18634 36.61541 95.44306 1.000 60.19343 474 GLY A O 1
ATOM 2556 N N . GLY A 1 352 ? 68.05682 34.45734 94.86443 1.000 60.53307 475 GLY A N 1
ATOM 2557 C CA . GLY A 1 352 ? 67.35751 34.10594 96.09264 1.000 58.55794 475 GLY A CA 1
ATOM 2558 C C . GLY A 1 352 ? 66.66682 32.76375 95.93027 1.000 60.35733 475 GLY A C 1
ATOM 2559 O O . GLY A 1 352 ? 67.10696 31.91776 95.14584 1.000 63.04044 475 GLY A O 1
ATOM 2560 N N . THR A 1 353 ? 65.56595 32.59783 96.66363 1.000 58.23514 476 THR A N 1
ATOM 2561 C CA . THR A 1 353 ? 64.85236 31.32900 96.62155 1.000 60.81864 476 THR A CA 1
ATOM 2562 C C . THR A 1 353 ? 63.38055 31.52561 96.96892 1.000 59.62134 476 THR A C 1
ATOM 2563 O O . THR A 1 353 ? 63.02304 32.39239 97.77162 1.000 62.63351 476 THR A O 1
ATOM 2567 N N . ASP A 1 354 ? 62.52950 30.71353 96.33851 1.000 58.89697 477 ASP A N 1
ATOM 2568 C CA . ASP A 1 354 ? 61.13624 30.57244 96.73778 1.000 58.78281 477 ASP A CA 1
ATOM 2569 C C . ASP A 1 354 ? 60.91653 29.42213 97.70670 1.000 58.23991 477 ASP A C 1
ATOM 2570 O O . ASP A 1 354 ? 59.81161 29.29714 98.24997 1.000 58.30250 477 ASP A O 1
ATOM 2575 N N . ASN A 1 355 ? 61.92366 28.57003 97.91884 1.000 56.19754 478 ASN A N 1
ATOM 2576 C CA . ASN A 1 355 ? 61.69922 27.33967 98.66094 1.000 53.59316 478 ASN A CA 1
ATOM 2577 C C . ASN A 1 355 ? 62.77883 27.12888 99.70631 1.000 55.71799 478 ASN A C 1
ATOM 2578 O O . ASN A 1 355 ? 63.03869 28.01528 100.52943 1.000 61.31394 478 ASN A O 1
ATOM 2583 N N . HIS A 1 356 ? 63.39584 25.95282 99.70498 1.000 54.77440 479 HIS A N 1
ATOM 2584 C CA . HIS A 1 356 ? 64.22449 25.53332 100.82169 1.000 53.95385 479 HIS A CA 1
ATOM 2585 C C . HIS A 1 356 ? 65.69991 25.50442 100.48771 1.000 55.68203 479 HIS A C 1
ATOM 2586 O O . HIS A 1 356 ? 66.51617 25.30957 101.39583 1.000 55.05558 479 HIS A O 1
ATOM 2593 N N . LEU A 1 357 ? 66.05698 25.66658 99.22192 1.000 56.27828 480 LEU A N 1
ATOM 2594 C CA . LEU A 1 357 ? 67.42749 25.53175 98.76425 1.000 58.78501 480 LEU A CA 1
ATOM 2595 C C . LEU A 1 357 ? 67.85390 26.79791 98.04305 1.000 55.29246 480 LEU A C 1
ATOM 2596 O O . LEU A 1 357 ? 67.02645 27.58715 97.57886 1.000 53.84406 480 LEU A O 1
ATOM 2601 N N . LEU A 1 358 ? 69.16545 26.96366 97.91743 1.000 56.86473 481 LEU A N 1
ATOM 2602 C CA . LEU A 1 358 ? 69.68341 28.07461 97.14063 1.000 60.83877 481 LEU A CA 1
ATOM 2603 C C . LEU A 1 358 ? 71.00992 27.66496 96.51646 1.000 60.03598 481 LEU A C 1
ATOM 2604 O O . LEU A 1 358 ? 71.74289 26.84014 97.07134 1.000 62.26071 481 LEU A O 1
ATOM 2609 N N . LEU A 1 359 ? 71.29769 28.23332 95.34580 1.000 60.09076 482 LEU A N 1
ATOM 2610 C CA . LEU A 1 359 ? 72.51471 27.95086 94.59639 1.000 60.36061 482 LEU A CA 1
ATOM 2611 C C . LEU A 1 359 ? 73.39999 29.18600 94.62273 1.000 61.18534 482 LEU A C 1
ATOM 2612 O O . LEU A 1 359 ? 72.94744 30.28972 94.29196 1.000 61.86891 482 LEU A O 1
ATOM 2617 N N . TRP A 1 360 ? 74.66214 28.98873 94.98314 1.000 58.43385 483 TRP A N 1
ATOM 2618 C CA . TRP A 1 360 ? 75.60108 30.06741 95.24887 1.000 60.56353 483 TRP A CA 1
ATOM 2619 C C . TRP A 1 360 ? 76.74910 29.97672 94.24922 1.000 64.85513 483 TRP A C 1
ATOM 2620 O O . TRP A 1 360 ? 77.50412 28.99626 94.24584 1.000 63.63558 483 TRP A O 1
ATOM 2631 N N . ASP A 1 361 ? 76.86604 30.98985 93.39344 1.000 66.98603 484 ASP A N 1
ATOM 2632 C CA . ASP A 1 361 ? 77.96841 31.09734 92.44194 1.000 67.16065 484 ASP A CA 1
ATOM 2633 C C . ASP A 1 361 ? 79.20338 31.56266 93.20311 1.000 68.95516 484 ASP A C 1
ATOM 2634 O O . ASP A 1 361 ? 79.23292 32.68501 93.71781 1.000 69.79642 484 ASP A O 1
ATOM 2639 N N . LEU A 1 362 ? 80.22145 30.70891 93.28981 1.000 70.52897 485 LEU A N 1
ATOM 2640 C CA . LEU A 1 362 ? 81.45572 31.07639 93.97555 1.000 70.33020 485 LEU A CA 1
ATOM 2641 C C . LEU A 1 362 ? 82.52038 31.63803 93.03859 1.000 74.53591 485 LEU A C 1
ATOM 2642 O O . LEU A 1 362 ? 83.56118 32.10339 93.52562 1.000 74.49802 485 LEU A O 1
ATOM 2647 N N . THR A 1 363 ? 82.28715 31.60665 91.71905 1.000 75.28296 486 THR A N 1
ATOM 2648 C CA . THR A 1 363 ? 83.21797 32.19317 90.75163 1.000 73.58915 486 THR A CA 1
ATOM 2649 C C . THR A 1 363 ? 83.63888 33.62468 91.08384 1.000 76.77541 486 THR A C 1
ATOM 2650 O O . THR A 1 363 ? 84.84150 33.92186 90.98532 1.000 77.89932 486 THR A O 1
ATOM 2654 N N . PRO A 1 364 ? 82.73963 34.54734 91.46965 1.000 74.36097 487 PRO A N 1
ATOM 2655 C CA . PRO A 1 364 ? 83.21842 35.87258 91.90479 1.000 72.76087 487 PRO A CA 1
ATOM 2656 C C . PRO A 1 364 ? 84.33641 35.78055 92.92377 1.000 76.30624 487 PRO A C 1
ATOM 2657 O O . PRO A 1 364 ? 85.34913 36.48166 92.80443 1.000 82.19962 487 PRO A O 1
ATOM 2661 N N . LEU A 1 365 ? 84.18939 34.90088 93.91363 1.000 77.22084 488 LEU A N 1
ATOM 2662 C CA . LEU A 1 365 ? 85.17108 34.73179 94.97747 1.000 74.40439 488 LEU A CA 1
ATOM 2663 C C . LEU A 1 365 ? 86.40485 33.95987 94.52465 1.000 73.71542 488 LEU A C 1
ATOM 2664 O O . LEU A 1 365 ? 87.28557 33.69216 95.34747 1.000 76.53154 488 LEU A O 1
ATOM 2669 N N . GLY A 1 366 ? 86.49240 33.60463 93.24812 1.000 75.80233 489 GLY A N 1
ATOM 2670 C CA . GLY A 1 366 ? 87.64567 32.88551 92.73793 1.000 75.37959 489 GLY A CA 1
ATOM 2671 C C . GLY A 1 366 ? 87.76068 31.46912 93.25839 1.000 78.06932 489 GLY A C 1
ATOM 2672 O O . GLY A 1 366 ? 88.87943 30.99599 93.49860 1.000 80.07263 489 GLY A O 1
ATOM 2673 N N . LEU A 1 367 ? 86.62875 30.77587 93.43689 1.000 77.99478 490 LEU A N 1
ATOM 2674 C CA . LEU A 1 367 ? 86.59665 29.42526 93.98616 1.000 71.88778 490 LEU A CA 1
ATOM 2675 C C . LEU A 1 367 ? 85.77212 28.49676 93.11128 1.000 73.47908 490 LEU A C 1
ATOM 2676 O O . LEU A 1 367 ? 84.83741 28.91864 92.42027 1.000 76.82195 490 LEU A O 1
ATOM 2681 N N . THR A 1 368 ? 86.10438 27.21737 93.17785 1.000 73.95227 491 THR A N 1
ATOM 2682 C CA . THR A 1 368 ? 85.30885 26.18372 92.53907 1.000 72.03670 491 THR A CA 1
ATOM 2683 C C . THR A 1 368 ? 84.45472 25.48167 93.58563 1.000 72.30184 491 THR A C 1
ATOM 2684 O O . THR A 1 368 ? 84.76815 25.48220 94.77588 1.000 67.77624 491 THR A O 1
ATOM 2688 N N . GLY A 1 369 ? 83.35524 24.88347 93.12874 1.000 75.60656 492 GLY A N 1
ATOM 2689 C CA . GLY A 1 369 ? 82.51917 24.12672 94.04528 1.000 70.35349 492 GLY A CA 1
ATOM 2690 C C . GLY A 1 369 ? 83.27079 22.98814 94.70813 1.000 68.48710 492 GLY A C 1
ATOM 2691 O O . GLY A 1 369 ? 83.09016 22.72335 95.89732 1.000 66.00925 492 GLY A O 1
ATOM 2692 N N . LYS A 1 370 ? 84.13928 22.31036 93.95262 1.000 71.02685 493 LYS A N 1
ATOM 2693 C CA . LYS A 1 370 ? 84.89861 21.19717 94.51833 1.000 73.72428 493 LYS A CA 1
ATOM 2694 C C . LYS A 1 370 ? 85.78941 21.66057 95.66992 1.000 72.35385 493 LYS A C 1
ATOM 2695 O O . LYS A 1 370 ? 85.76328 21.07905 96.76264 1.000 73.27329 493 LYS A O 1
ATOM 2701 N N . VAL A 1 371 ? 86.57764 22.71705 95.45089 1.000 67.67973 494 VAL A N 1
ATOM 2702 C CA . VAL A 1 371 ? 87.49130 23.17962 96.49255 1.000 67.12060 494 VAL A CA 1
ATOM 2703 C C . VAL A 1 371 ? 86.71715 23.61053 97.73484 1.000 70.36814 494 VAL A C 1
ATOM 2704 O O . VAL A 1 371 ? 87.08122 23.26703 98.86869 1.000 71.71377 494 VAL A O 1
ATOM 2708 N N . TYR A 1 372 ? 85.64545 24.38634 97.53994 1.000 68.82913 495 TYR A N 1
ATOM 2709 C CA . TYR A 1 372 ? 84.86519 24.88332 98.67171 1.000 66.45659 495 TYR A CA 1
ATOM 2710 C C . TYR A 1 372 ? 84.22457 23.73523 99.43461 1.000 67.77659 495 TYR A C 1
ATOM 2711 O O . TYR A 1 372 ? 84.20179 23.73445 100.67030 1.000 71.16530 495 TYR A O 1
ATOM 2720 N N . GLU A 1 373 ? 83.69534 22.75231 98.70306 1.000 71.09674 496 GLU A N 1
ATOM 2721 C CA . GLU A 1 373 ? 83.13159 21.54914 99.30354 1.000 68.45195 496 GLU A CA 1
ATOM 2722 C C . GLU A 1 373 ? 84.09423 20.94337 100.31090 1.000 69.70619 496 GLU A C 1
ATOM 2723 O O . GLU A 1 373 ? 83.70881 20.61319 101.43817 1.000 70.55068 496 GLU A O 1
ATOM 2729 N N . LYS A 1 374 ? 85.36518 20.79968 99.91907 1.000 69.36912 497 LYS A N 1
ATOM 2730 C CA . LYS A 1 374 ? 86.31312 20.09923 100.77476 1.000 67.43403 497 LYS A CA 1
ATOM 2731 C C . LYS A 1 374 ? 86.71492 20.94638 101.97464 1.000 71.08543 497 LYS A C 1
ATOM 2732 O O . LYS A 1 374 ? 87.00497 20.39806 103.04396 1.000 71.67097 497 LYS A O 1
ATOM 2738 N N . VAL A 1 375 ? 86.70733 22.27599 101.84171 1.000 70.96516 498 VAL A N 1
ATOM 2739 C CA . VAL A 1 375 ? 87.06016 23.12411 102.97693 1.000 68.33556 498 VAL A CA 1
ATOM 2740 C C . VAL A 1 375 ? 85.94090 23.12490 104.01247 1.000 69.87432 498 VAL A C 1
ATOM 2741 O O . VAL A 1 375 ? 86.18910 23.00542 105.22000 1.000 72.58836 498 VAL A O 1
ATOM 2745 N N . CYS A 1 376 ? 84.69537 23.27957 103.55934 1.000 67.49423 499 CYS A N 1
ATOM 2746 C CA . CYS A 1 376 ? 83.55723 23.17853 104.46793 1.000 67.61631 499 CYS A CA 1
ATOM 2747 C C . CYS A 1 376 ? 83.58164 21.87192 105.26262 1.000 68.34549 499 CYS A C 1
ATOM 2748 O O . CYS A 1 376 ? 83.38673 21.86994 106.48510 1.000 72.28318 499 CYS A O 1
ATOM 2751 N N . GLU A 1 377 ? 83.81336 20.74725 104.58070 1.000 67.01288 500 GLU A N 1
ATOM 2752 C CA . GLU A 1 377 ? 83.86667 19.45783 105.26476 1.000 68.56712 500 GLU A CA 1
ATOM 2753 C C . GLU A 1 377 ? 84.95607 19.43505 106.32354 1.000 70.00323 500 GLU A C 1
ATOM 2754 O O . GLU A 1 377 ? 84.78716 18.81187 107.37970 1.000 72.50786 500 GLU A O 1
ATOM 2760 N N . MET A 1 378 ? 86.07390 20.11402 106.07131 1.000 71.10384 501 MET A N 1
ATOM 2761 C CA . MET A 1 378 ? 87.09152 20.23146 107.10395 1.000 71.82461 501 MET A CA 1
ATOM 2762 C C . MET A 1 378 ? 86.59301 20.99592 108.31781 1.000 72.76596 501 MET A C 1
ATOM 2763 O O . MET A 1 378 ? 87.25416 20.96546 109.36212 1.000 77.86066 501 MET A O 1
ATOM 2768 N N . CYS A 1 379 ? 85.44684 21.67022 108.21496 1.000 71.18987 502 CYS A N 1
ATOM 2769 C CA . CYS A 1 379 ? 84.90870 22.43710 109.32941 1.000 72.21065 502 CYS A CA 1
ATOM 2770 C C . CYS A 1 379 ? 83.57568 21.88174 109.81948 1.000 70.70451 502 CYS A C 1
ATOM 2771 O O . CYS A 1 379 ? 82.83005 22.59729 110.49363 1.000 74.19357 502 CYS A O 1
ATOM 2774 N N . HIS A 1 380 ? 83.27736 20.61413 109.52526 1.000 66.77348 503 HIS A N 1
ATOM 2775 C CA . HIS A 1 380 ? 82.00095 19.98744 109.89161 1.000 68.68603 503 HIS A CA 1
ATOM 2776 C C . HIS A 1 380 ? 80.82853 20.76563 109.29994 1.000 65.53299 503 HIS A C 1
ATOM 2777 O O . HIS A 1 380 ? 79.77133 20.90555 109.92170 1.000 66.24942 503 HIS A O 1
ATOM 2784 N N . ILE A 1 381 ? 81.02610 21.27578 108.08497 1.000 64.91921 504 ILE A N 1
ATOM 2785 C CA . ILE A 1 381 ? 79.96905 21.86784 107.26996 1.000 63.54212 504 ILE A CA 1
ATOM 2786 C C . ILE A 1 381 ? 79.83029 21.02396 106.01314 1.000 65.98287 504 ILE A C 1
ATOM 2787 O O . ILE A 1 381 ? 80.77948 20.91350 105.22456 1.000 65.83841 504 ILE A O 1
ATOM 2792 N N . THR A 1 382 ? 78.65757 20.43203 105.81558 1.000 65.01698 505 THR A N 1
ATOM 2793 C CA . THR A 1 382 ? 78.40936 19.64473 104.62081 1.000 65.09264 505 THR A CA 1
ATOM 2794 C C . THR A 1 382 ? 77.55106 20.44713 103.66393 1.000 61.81961 505 THR A C 1
ATOM 2795 O O . THR A 1 382 ? 76.43410 20.86511 104.00193 1.000 60.21429 505 THR A O 1
ATOM 2799 N N . VAL A 1 383 ? 78.09614 20.66190 102.47880 1.000 63.58312 506 VAL A N 1
ATOM 2800 C CA . VAL A 1 383 ? 77.39847 21.20920 101.33584 1.000 64.17108 506 VAL A CA 1
ATOM 2801 C C . VAL A 1 383 ? 77.76089 20.30923 100.16352 1.000 63.65689 506 VAL A C 1
ATOM 2802 O O . VAL A 1 383 ? 78.63872 19.45325 100.26974 1.000 65.41418 506 VAL A O 1
ATOM 2806 N N . ASN A 1 384 ? 77.09085 20.48949 99.03576 1.000 63.42753 507 ASN A N 1
ATOM 2807 C CA . ASN A 1 384 ? 77.53398 19.76352 97.85566 1.000 67.96829 507 ASN A CA 1
ATOM 2808 C C . ASN A 1 384 ? 77.61420 20.70809 96.66468 1.000 68.06759 507 ASN A C 1
ATOM 2809 O O . ASN A 1 384 ? 76.83456 21.65945 96.55761 1.000 66.07628 507 ASN A O 1
ATOM 2814 N N . LYS A 1 385 ? 78.60407 20.46665 95.80546 1.000 67.90688 508 LYS A N 1
ATOM 2815 C CA . LYS A 1 385 ? 78.77352 21.23817 94.58866 1.000 67.25848 508 LYS A CA 1
ATOM 2816 C C . LYS A 1 385 ? 77.67771 20.89134 93.58904 1.000 65.16011 508 LYS A C 1
ATOM 2817 O O . LYS A 1 385 ? 77.07765 19.81840 93.63978 1.000 68.07664 508 LYS A O 1
ATOM 2823 N N . VAL A 1 386 ? 77.41069 21.82852 92.67968 1.000 63.66142 509 VAL A N 1
ATOM 2824 C CA . VAL A 1 386 ? 76.49129 21.61221 91.56629 1.000 68.56933 509 VAL A CA 1
ATOM 2825 C C . VAL A 1 386 ? 76.97642 22.44382 90.39416 1.000 65.79316 509 VAL A C 1
ATOM 2826 O O . VAL A 1 386 ? 77.57857 23.50554 90.57057 1.000 69.93443 509 VAL A O 1
ATOM 2830 N N . ALA A 1 387 ? 76.70546 21.96375 89.18890 1.000 67.57820 510 ALA A N 1
ATOM 2831 C CA . ALA A 1 387 ? 77.03646 22.75570 88.01546 1.000 72.99424 510 ALA A CA 1
ATOM 2832 C C . ALA A 1 387 ? 76.04217 23.90009 87.87036 1.000 73.52750 510 ALA A C 1
ATOM 2833 O O . ALA A 1 387 ? 74.83776 23.73453 88.08487 1.000 72.27362 510 ALA A O 1
ATOM 2835 N N . ILE A 1 388 ? 76.55713 25.07439 87.52092 1.000 74.74082 511 ILE A N 1
ATOM 2836 C CA . ILE A 1 388 ? 75.74291 26.25986 87.31314 1.000 72.93550 511 ILE A CA 1
ATOM 2837 C C . ILE A 1 388 ? 76.16357 26.88605 85.99308 1.000 78.37728 511 ILE A C 1
ATOM 2838 O O . ILE A 1 388 ? 77.13861 26.47273 85.36463 1.000 79.94162 511 ILE A O 1
ATOM 2843 N N . PHE A 1 389 ? 75.42159 27.90754 85.58685 1.000 79.59334 512 PHE A N 1
ATOM 2844 C CA . PHE A 1 389 ? 75.77554 28.71618 84.43130 1.000 82.85090 512 PHE A CA 1
ATOM 2845 C C . PHE A 1 389 ? 76.41410 30.01724 84.88795 1.000 84.50267 512 PHE A C 1
ATOM 2846 O O . PHE A 1 389 ? 76.03654 30.57559 85.92174 1.000 82.39063 512 PHE A O 1
ATOM 2854 N N . SER A 1 390 ? 77.38659 30.48899 84.11592 1.000 89.86525 513 SER A N 1
ATOM 2855 C CA . SER A 1 390 ? 77.77768 31.88551 84.18802 1.000 100.04224 513 SER A CA 1
ATOM 2856 C C . SER A 1 390 ? 76.76916 32.73091 83.40507 1.000 108.80488 513 SER A C 1
ATOM 2857 O O . SER A 1 390 ? 75.92687 32.20997 82.66425 1.000 103.54089 513 SER A O 1
ATOM 2860 N N . GLU A 1 391 ? 76.85836 34.05528 83.57190 1.000 123.84570 514 GLU A N 1
ATOM 2861 C CA . GLU A 1 391 ? 75.89734 34.94958 82.92379 1.000 125.38753 514 GLU A CA 1
ATOM 2862 C C . GLU A 1 391 ? 75.88859 34.75909 81.40795 1.000 124.82384 514 GLU A C 1
ATOM 2863 O O . GLU A 1 391 ? 74.82250 34.76936 80.77643 1.000 123.74071 514 GLU A O 1
ATOM 2869 N N . ASN A 1 392 ? 77.06989 34.57035 80.81150 1.000 115.91582 515 ASN A N 1
ATOM 2870 C CA . ASN A 1 392 ? 77.20626 34.44180 79.36409 1.000 113.47571 515 ASN A CA 1
ATOM 2871 C C . ASN A 1 392 ? 76.73887 33.08819 78.83436 1.000 105.36447 515 ASN A C 1
ATOM 2872 O O . ASN A 1 392 ? 76.51214 32.95156 77.62693 1.000 97.75054 515 ASN A O 1
ATOM 2877 N N . GLY A 1 393 ? 76.58470 32.08866 79.69671 1.000 104.54052 516 GLY A N 1
ATOM 2878 C CA . GLY A 1 393 ? 76.05827 30.80503 79.27737 1.000 97.69267 516 GLY A CA 1
ATOM 2879 C C . GLY A 1 393 ? 77.05350 29.66826 79.28003 1.000 92.92704 516 GLY A C 1
ATOM 2880 O O . GLY A 1 393 ? 76.69351 28.55434 78.86758 1.000 88.18675 516 GLY A O 1
ATOM 2881 N N . VAL A 1 394 ? 78.29137 29.90344 79.71726 1.000 93.52813 517 VAL A N 1
ATOM 2882 C CA . VAL A 1 394 ? 79.25548 28.81889 79.84325 1.000 89.30284 517 VAL A CA 1
ATOM 2883 C C . VAL A 1 394 ? 79.03674 28.10793 81.17420 1.000 86.61856 517 VAL A C 1
ATOM 2884 O O . VAL A 1 394 ? 78.59573 28.70875 82.16407 1.000 87.42812 517 VAL A O 1
ATOM 2888 N N . ILE A 1 395 ? 79.30828 26.80138 81.19289 1.000 83.07226 518 ILE A N 1
ATOM 2889 C CA . ILE A 1 395 ? 79.13691 26.02683 82.41467 1.000 81.83778 518 ILE A CA 1
ATOM 2890 C C . ILE A 1 395 ? 80.26029 26.36151 83.37883 1.000 80.35574 518 ILE A C 1
ATOM 2891 O O . ILE A 1 395 ? 81.44469 26.27750 83.02856 1.000 83.28886 518 ILE A O 1
ATOM 2896 N N . SER A 1 396 ? 79.89930 26.73857 84.57383 1.000 79.58090 519 SER A N 1
ATOM 2897 C CA . SER A 1 396 ? 80.90333 27.06153 85.56221 1.000 78.27043 519 SER A CA 1
ATOM 2898 C C . SER A 1 396 ? 81.03493 25.93501 86.57918 1.000 79.64847 519 SER A C 1
ATOM 2899 O O . SER A 1 396 ? 80.05364 25.25053 86.89647 1.000 75.93666 519 SER A O 1
ATOM 2902 N N . PRO A 1 397 ? 82.24794 25.72270 87.08949 1.000 82.54128 520 PRO A N 1
ATOM 2903 C CA . PRO A 1 397 ? 82.46218 24.73904 88.15665 1.000 79.03581 520 PRO A CA 1
ATOM 2904 C C . PRO A 1 397 ? 82.32413 25.31161 89.55602 1.000 76.02083 520 PRO A C 1
ATOM 2905 O O . PRO A 1 397 ? 82.59286 24.59152 90.52516 1.000 75.16500 520 PRO A O 1
ATOM 2909 N N . GLY A 1 398 ? 81.93500 26.58045 89.67336 1.000 74.23314 521 GLY A N 1
ATOM 2910 C CA . GLY A 1 398 ? 81.94069 27.26801 90.94671 1.000 72.87334 521 GLY A CA 1
ATOM 2911 C C . GLY A 1 398 ? 80.60464 27.30234 91.65875 1.000 72.25468 521 GLY A C 1
ATOM 2912 O O . GLY A 1 398 ? 80.35423 28.21144 92.45639 1.000 73.27348 521 GLY A O 1
ATOM 2913 N N . GLY A 1 399 ? 79.74184 26.32305 91.40736 1.000 72.53062 522 GLY A N 1
ATOM 2914 C CA . GLY A 1 399 ? 78.42919 26.27540 92.03207 1.000 67.07806 522 GLY A CA 1
ATOM 2915 C C . GLY A 1 399 ? 78.41818 25.40248 93.27669 1.000 66.13638 522 GLY A C 1
ATOM 2916 O O . GLY A 1 399 ? 78.97740 24.30433 93.28430 1.000 65.76293 522 GLY A O 1
ATOM 2917 N N . VAL A 1 400 ? 77.76402 25.90169 94.32697 1.000 61.17111 523 VAL A N 1
ATOM 2918 C CA . VAL A 1 400 ? 77.49085 25.11777 95.52131 1.000 61.01368 523 VAL A CA 1
ATOM 2919 C C . VAL A 1 400 ? 76.01699 25.26971 95.88135 1.000 63.33518 523 VAL A C 1
ATOM 2920 O O . VAL A 1 400 ? 75.40986 26.32479 95.66955 1.000 63.69498 523 VAL A O 1
ATOM 2924 N N . ARG A 1 401 ? 75.43636 24.19254 96.40991 1.000 61.45532 524 ARG A N 1
ATOM 2925 C CA . ARG A 1 401 ? 74.02574 24.11763 96.75543 1.000 57.19108 524 ARG A CA 1
ATOM 2926 C C . ARG A 1 401 ? 73.88649 23.88358 98.25139 1.000 60.92984 524 ARG A C 1
ATOM 2927 O O . ARG A 1 401 ? 74.62518 23.07778 98.82393 1.000 63.35870 524 ARG A O 1
ATOM 2935 N N . ILE A 1 402 ? 72.95717 24.60203 98.89511 1.000 55.77798 525 ILE A N 1
ATOM 2936 C CA . ILE A 1 402 ? 72.71098 24.46068 100.32596 1.000 58.09461 525 ILE A CA 1
ATOM 2937 C C . ILE A 1 402 ? 71.21976 24.60366 100.59681 1.000 58.13965 525 ILE A C 1
ATOM 2938 O O . ILE A 1 402 ? 70.45579 25.09963 99.76282 1.000 60.74766 525 ILE A O 1
ATOM 2943 N N . GLY A 1 403 ? 70.81061 24.17585 101.79082 1.000 55.10319 526 GLY A N 1
ATOM 2944 C CA . GLY A 1 403 ? 69.39777 24.14956 102.11920 1.000 54.40689 526 GLY A CA 1
ATOM 2945 C C . GLY A 1 403 ? 69.16321 23.99883 103.60493 1.000 56.89939 526 GLY A C 1
ATOM 2946 O O . GLY A 1 403 ? 70.05009 23.58034 104.35749 1.000 58.68350 526 GLY A O 1
ATOM 2947 N N . SER A 1 404 ? 67.92276 24.31239 104.01781 1.000 54.57670 527 SER A N 1
ATOM 2948 C CA . SER A 1 404 ? 67.54223 24.47100 105.41480 1.000 53.61415 527 SER A CA 1
ATOM 2949 C C . SER A 1 404 ? 66.78341 23.33284 106.10940 1.000 56.31728 527 SER A C 1
ATOM 2950 O O . SER A 1 404 ? 66.62175 23.40533 107.33750 1.000 56.19825 527 SER A O 1
ATOM 2953 N N . PRO A 1 405 ? 66.25063 22.31176 105.41318 1.000 54.35935 528 PRO A N 1
ATOM 2954 C CA . PRO A 1 405 ? 65.37256 21.36398 106.12979 1.000 54.79916 528 PRO A CA 1
ATOM 2955 C C . PRO A 1 405 ? 66.04543 20.63085 107.27995 1.000 51.07885 528 PRO A C 1
ATOM 2956 O O . PRO A 1 405 ? 65.41550 20.45368 108.33156 1.000 53.71874 528 PRO A O 1
ATOM 2960 N N . ALA A 1 406 ? 67.31000 20.21795 107.12207 1.000 51.53443 529 ALA A N 1
ATOM 2961 C CA . ALA A 1 406 ? 67.98272 19.41209 108.14326 1.000 51.43506 529 ALA A CA 1
ATOM 2962 C C . ALA A 1 406 ? 68.14538 20.17285 109.45155 1.000 53.58667 529 ALA A C 1
ATOM 2963 O O . ALA A 1 406 ? 67.70826 19.71005 110.51524 1.000 55.60517 529 ALA A O 1
ATOM 2965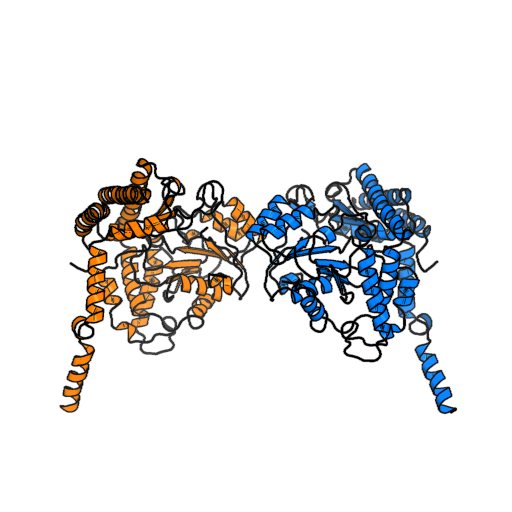 N N . MET A 1 407 ? 68.82069 21.32891 109.40967 1.000 54.91479 530 MET A N 1
ATOM 2966 C CA . MET A 1 407 ? 69.03338 22.08949 110.64298 1.000 54.67699 530 MET A CA 1
ATOM 2967 C C . MET A 1 407 ? 67.74526 22.69724 111.17845 1.000 56.92135 530 MET A C 1
ATOM 2968 O O . MET A 1 407 ? 67.67012 23.00569 112.37322 1.000 57.35988 530 MET A O 1
ATOM 2973 N N . THR A 1 408 ? 66.73113 22.88770 110.33033 1.000 56.27135 531 THR A N 1
ATOM 2974 C CA . THR A 1 408 ? 65.43265 23.28857 110.85900 1.000 56.08080 531 THR A CA 1
ATOM 2975 C C . THR A 1 408 ? 64.82031 22.18452 111.71438 1.000 56.34062 531 THR A C 1
ATOM 2976 O O . THR A 1 408 ? 64.15484 22.46187 112.71677 1.000 62.00456 531 THR A O 1
ATOM 2980 N N . SER A 1 409 ? 65.00192 20.92344 111.32162 1.000 58.05274 532 SER A N 1
ATOM 2981 C CA . SER A 1 409 ? 64.48284 19.84315 112.14776 1.000 56.34725 532 SER A CA 1
ATOM 2982 C C . SER A 1 409 ? 65.23639 19.73773 113.46125 1.000 58.06130 532 SER A C 1
ATOM 2983 O O . SER A 1 409 ? 64.67440 19.23985 114.44538 1.000 58.14187 532 SER A O 1
ATOM 2986 N N . ARG A 1 410 ? 66.48905 20.20346 113.50065 1.000 56.15627 533 ARG A N 1
ATOM 2987 C CA . ARG A 1 410 ? 67.24978 20.21051 114.74106 1.000 62.19358 533 ARG A CA 1
ATOM 2988 C C . ARG A 1 410 ? 66.90136 21.39274 115.63204 1.000 64.14899 533 ARG A C 1
ATOM 2989 O O . ARG A 1 410 ? 67.46537 21.51382 116.72417 1.000 64.78888 533 ARG A O 1
ATOM 2997 N N . GLY A 1 411 ? 65.98971 22.26446 115.19512 1.000 66.02896 534 GLY A N 1
ATOM 2998 C CA . GLY A 1 411 ? 65.49780 23.35608 116.01518 1.000 65.37259 534 GLY A CA 1
ATOM 2999 C C . GLY A 1 411 ? 65.94557 24.74369 115.60061 1.000 63.69571 534 GLY A C 1
ATOM 3000 O O . GLY A 1 411 ? 65.48879 25.72631 116.20340 1.000 62.39288 534 GLY A O 1
ATOM 3001 N N . CYS A 1 412 ? 66.80730 24.86595 114.59761 1.000 59.45576 535 CYS A N 1
ATOM 3002 C CA . CYS A 1 412 ? 67.36928 26.16404 114.25793 1.000 61.12078 535 CYS A CA 1
ATOM 3003 C C . CYS A 1 412 ? 66.28697 27.11369 113.74970 1.000 61.83364 535 CYS A C 1
ATOM 3004 O O . CYS A 1 412 ? 65.44597 26.74267 112.92049 1.000 61.77172 535 CYS A O 1
ATOM 3007 N N . LEU A 1 413 ? 66.29161 28.33168 114.27809 1.000 61.82844 536 LEU A N 1
ATOM 3008 C CA . LEU A 1 413 ? 65.46559 29.40323 113.75417 1.000 62.77685 536 LEU A CA 1
ATOM 3009 C C . LEU A 1 413 ? 66.32675 30.32291 112.88647 1.000 62.74456 536 LEU A C 1
ATOM 3010 O O . LEU A 1 413 ? 67.45205 29.97568 112.49299 1.000 62.69673 536 LEU A O 1
ATOM 3015 N N . GLU A 1 414 ? 65.81762 31.50116 112.60153 1.000 62.70926 537 GLU A N 1
ATOM 3016 C CA . GLU A 1 414 ? 66.46960 32.36067 111.62764 1.000 65.06707 537 GLU A CA 1
ATOM 3017 C C . GLU A 1 414 ? 67.80458 32.90116 112.13618 1.000 64.66667 537 GLU A C 1
ATOM 3018 O O . GLU A 1 414 ? 68.77491 32.92298 111.37100 1.000 63.21346 537 GLU A O 1
ATOM 3024 N N . PRO A 1 415 ? 67.91595 33.34133 113.39919 1.000 65.57851 538 PRO A N 1
ATOM 3025 C CA . PRO A 1 415 ? 69.22664 33.81512 113.86829 1.000 63.90463 538 PRO A CA 1
ATOM 3026 C C . PRO A 1 415 ? 70.32926 32.79296 113.66537 1.000 66.51816 538 PRO A C 1
ATOM 3027 O O . PRO A 1 415 ? 71.46113 33.15976 113.32239 1.000 69.75821 538 PRO A O 1
ATOM 3031 N N . GLU A 1 416 ? 70.01217 31.50416 113.82542 1.000 66.35728 539 GLU A N 1
ATOM 3032 C CA . GLU A 1 416 ? 71.02275 30.46978 113.65268 1.000 62.80263 539 GLU A CA 1
ATOM 3033 C C . GLU A 1 416 ? 71.39090 30.29160 112.19065 1.000 63.32117 539 GLU A C 1
ATOM 3034 O O . GLU A 1 416 ? 72.53708 29.94691 111.87799 1.000 65.43164 539 GLU A O 1
ATOM 3040 N N . PHE A 1 417 ? 70.45456 30.52645 111.27160 1.000 64.20959 540 PHE A N 1
ATOM 3041 C CA . PHE A 1 417 ? 70.83175 30.41171 109.86915 1.000 61.36201 540 PHE A CA 1
ATOM 3042 C C . PHE A 1 417 ? 71.68026 31.59370 109.42793 1.000 61.04150 540 PHE A C 1
ATOM 3043 O O . PHE A 1 417 ? 72.48025 31.46158 108.49452 1.000 59.46129 540 PHE A O 1
ATOM 3051 N N . GLU A 1 418 ? 71.54749 32.74236 110.09480 1.000 65.38622 541 GLU A N 1
ATOM 3052 C CA . GLU A 1 418 ? 72.44762 33.85513 109.81205 1.000 65.76143 541 GLU A CA 1
ATOM 3053 C C . GLU A 1 418 ? 73.86183 33.54879 110.29213 1.000 63.31704 541 GLU A C 1
ATOM 3054 O O . GLU A 1 418 ? 74.83626 33.76351 109.56248 1.000 65.51827 541 GLU A O 1
ATOM 3060 N N . THR A 1 419 ? 73.99355 33.04452 111.51751 1.000 58.85752 542 THR A N 1
ATOM 3061 C CA . THR A 1 419 ? 75.27641 32.52905 111.97502 1.000 58.63991 542 THR A CA 1
ATOM 3062 C C . THR A 1 419 ? 75.87223 31.55529 110.96610 1.000 60.64520 542 THR A C 1
ATOM 3063 O O . THR A 1 419 ? 77.04231 31.66260 110.59521 1.000 61.91854 542 THR A O 1
ATOM 3067 N N . MET A 1 420 ? 75.07125 30.61139 110.47938 1.000 62.95290 543 MET A N 1
ATOM 3068 C CA . MET A 1 420 ? 75.61353 29.63324 109.54710 1.000 61.70934 543 MET A CA 1
ATOM 3069 C C . MET A 1 420 ? 76.10377 30.29409 108.26254 1.000 62.99638 543 MET A C 1
ATOM 3070 O O . MET A 1 420 ? 77.12979 29.88618 107.70149 1.000 65.15082 543 MET A O 1
ATOM 3075 N N . ALA A 1 421 ? 75.39261 31.31341 107.77366 1.000 61.10903 544 ALA A N 1
ATOM 3076 C CA . ALA A 1 421 ? 75.90942 32.04982 106.62435 1.000 60.09205 544 ALA A CA 1
ATOM 3077 C C . ALA A 1 421 ? 77.26812 32.66662 106.94398 1.000 64.55274 544 ALA A C 1
ATOM 3078 O O . ALA A 1 421 ? 78.15353 32.72203 106.08206 1.000 65.73122 544 ALA A O 1
ATOM 3080 N N . ASP A 1 422 ? 77.46049 33.11054 108.18704 1.000 66.64348 545 ASP A N 1
ATOM 3081 C CA . ASP A 1 422 ? 78.75667 33.65606 108.58336 1.000 65.62743 545 ASP A CA 1
ATOM 3082 C C . ASP A 1 422 ? 79.84328 32.59188 108.50195 1.000 65.09080 545 ASP A C 1
ATOM 3083 O O . ASP A 1 422 ? 80.94582 32.85789 108.00749 1.000 68.26827 545 ASP A O 1
ATOM 3088 N N . PHE A 1 423 ? 79.54987 31.37779 108.97464 1.000 62.14715 546 PHE A N 1
ATOM 3089 C CA . PHE A 1 423 ? 80.50156 30.28546 108.81584 1.000 64.35853 546 PHE A CA 1
ATOM 3090 C C . PHE A 1 423 ? 80.80488 30.05900 107.34616 1.000 62.47133 546 PHE A C 1
ATOM 3091 O O . PHE A 1 423 ? 81.96797 29.95687 106.94242 1.000 63.28977 546 PHE A O 1
ATOM 3099 N N . LEU A 1 424 ? 79.76064 29.98981 106.52785 1.000 64.07907 547 LEU A N 1
ATOM 3100 C CA . LEU A 1 424 ? 79.94646 29.70964 105.11193 1.000 63.28062 547 LEU A CA 1
ATOM 3101 C C . LEU A 1 424 ? 80.83017 30.76072 104.45056 1.000 63.94885 547 LEU A C 1
ATOM 3102 O O . LEU A 1 424 ? 81.77611 30.42586 103.72597 1.000 62.97406 547 LEU A O 1
ATOM 3107 N N . TYR A 1 425 ? 80.53890 32.04407 104.68570 1.000 68.01937 548 TYR A N 1
ATOM 3108 C CA . TYR A 1 425 ? 81.34469 33.08294 104.05418 1.000 67.17257 548 TYR A CA 1
ATOM 3109 C C . TYR A 1 425 ? 82.78169 33.03050 104.54516 1.000 67.13682 548 TYR A C 1
ATOM 3110 O O . TYR A 1 425 ? 83.71791 33.18708 103.75367 1.000 70.16081 548 TYR A O 1
ATOM 3119 N N . ARG A 1 426 ? 82.98132 32.80599 105.84563 1.000 66.49588 549 ARG A N 1
ATOM 3120 C CA . ARG A 1 426 ? 84.34281 32.72291 106.36707 1.000 65.96229 549 ARG A CA 1
ATOM 3121 C C . ARG A 1 426 ? 85.10446 31.54783 105.75552 1.000 67.72257 549 ARG A C 1
ATOM 3122 O O . ARG A 1 426 ? 86.28608 31.67373 105.41381 1.000 68.35065 549 ARG A O 1
ATOM 3130 N N . ALA A 1 427 ? 84.43842 30.40577 105.57967 1.000 68.14315 550 ALA A N 1
ATOM 3131 C CA . ALA A 1 427 ? 85.07467 29.28047 104.90123 1.000 68.87459 550 ALA A CA 1
ATOM 3132 C C . ALA A 1 427 ? 85.52756 29.66405 103.49659 1.000 70.08497 550 ALA A C 1
ATOM 3133 O O . ALA A 1 427 ? 86.66512 29.38370 103.10376 1.000 74.70515 550 ALA A O 1
ATOM 3135 N N . ALA A 1 428 ? 84.64424 30.30249 102.72092 1.000 67.15664 551 ALA A N 1
ATOM 3136 C CA . ALA A 1 428 ? 85.03548 30.81279 101.40757 1.000 68.52732 551 ALA A CA 1
ATOM 3137 C C . ALA A 1 428 ? 86.20502 31.78611 101.50865 1.000 72.81899 551 ALA A C 1
ATOM 3138 O O . ALA A 1 428 ? 87.14673 31.72480 100.70639 1.000 75.65708 551 ALA A O 1
ATOM 3140 N N . GLN A 1 429 ? 86.15319 32.70373 102.47829 1.000 70.25783 552 GLN A N 1
ATOM 3141 C CA . GLN A 1 429 ? 87.25006 33.64443 102.66798 1.000 72.48792 552 GLN A CA 1
ATOM 3142 C C . GLN A 1 429 ? 88.56519 32.91369 102.88236 1.000 76.85089 552 GLN A C 1
ATOM 3143 O O . GLN A 1 429 ? 89.61774 33.34531 102.39384 1.000 77.52685 552 GLN A O 1
ATOM 3149 N N . ILE A 1 430 ? 88.52225 31.81259 103.63095 1.000 77.65739 553 ILE A N 1
ATOM 3150 C CA . ILE A 1 430 ? 89.71822 31.01279 103.85416 1.000 78.16260 553 ILE A CA 1
ATOM 3151 C C . ILE A 1 430 ? 90.16361 30.35969 102.55332 1.000 77.38357 553 ILE A C 1
ATOM 3152 O O . ILE A 1 430 ? 91.33288 30.45659 102.16090 1.000 81.33011 553 ILE A O 1
ATOM 3157 N N . ALA A 1 431 ? 89.23107 29.71843 101.84611 1.000 76.02961 554 ALA A N 1
ATOM 3158 C CA . ALA A 1 431 ? 89.56636 29.00939 100.61453 1.000 75.89358 554 ALA A CA 1
ATOM 3159 C C . ALA A 1 431 ? 90.12737 29.92038 99.52214 1.000 80.75862 554 ALA A C 1
ATOM 3160 O O . ALA A 1 431 ? 90.67676 29.40989 98.53629 1.000 83.96088 554 ALA A O 1
ATOM 3162 N N . SER A 1 432 ? 90.02238 31.24318 99.66516 1.000 80.65822 555 SER A N 1
ATOM 3163 C CA . SER A 1 432 ? 90.75951 32.13726 98.77683 1.000 82.13866 555 SER A CA 1
ATOM 3164 C C . SER A 1 432 ? 92.20838 32.27676 99.22927 1.000 86.23001 555 SER A C 1
ATOM 3165 O O . SER A 1 432 ? 92.71892 33.38928 99.40532 1.000 89.90006 555 SER A O 1
ATOM 3168 N N . ALA A 1 433 ? 92.85380 31.13369 99.46865 1.000 87.91304 556 ALA A N 1
ATOM 3169 C CA . ALA A 1 433 ? 94.30046 30.99482 99.40554 1.000 88.62548 556 ALA A CA 1
ATOM 3170 C C . ALA A 1 433 ? 94.71885 30.20690 98.17186 1.000 91.86492 556 ALA A C 1
ATOM 3171 O O . ALA A 1 433 ? 95.91396 30.16821 97.84985 1.000 96.03957 556 ALA A O 1
ATOM 3173 N N . ALA A 1 434 ? 93.74053 29.62297 97.47055 1.000 91.01254 557 ALA A N 1
ATOM 3174 C CA . ALA A 1 434 ? 93.89200 28.84386 96.23675 1.000 94.23969 557 ALA A CA 1
ATOM 3175 C C . ALA A 1 434 ? 95.00546 29.36062 95.32468 1.000 99.56721 557 ALA A C 1
ATOM 3176 O O . ALA A 1 434 ? 96.15590 28.91490 95.41189 1.000 104.48854 557 ALA A O 1
ATOM 3178 N N . LYS A 1 453 ? 95.42215 25.82024 109.02038 1.000 84.28737 576 LYS A N 1
ATOM 3179 C CA . LYS A 1 453 ? 95.76052 26.80467 110.04640 1.000 99.33272 576 LYS A CA 1
ATOM 3180 C C . LYS A 1 453 ? 94.51007 27.41680 110.71262 1.000 101.95832 576 LYS A C 1
ATOM 3181 O O . LYS A 1 453 ? 94.11374 27.00596 111.80876 1.000 98.44126 576 LYS A O 1
ATOM 3187 N N . GLU A 1 454 ? 93.91899 28.43280 110.08241 1.000 105.77052 577 GLU A N 1
ATOM 3188 C CA . GLU A 1 454 ? 92.74706 29.09069 110.65972 1.000 103.96079 577 GLU A CA 1
ATOM 3189 C C . GLU A 1 454 ? 91.48492 28.24135 110.54992 1.000 101.82022 577 GLU A C 1
ATOM 3190 O O . GLU A 1 454 ? 90.41889 28.66780 111.01095 1.000 98.74880 577 GLU A O 1
ATOM 3196 N N . ILE A 1 455 ? 91.58009 27.06593 109.92505 1.000 94.47896 578 ILE A N 1
ATOM 3197 C CA . ILE A 1 455 ? 90.44276 26.15873 109.84474 1.000 89.37464 578 ILE A CA 1
ATOM 3198 C C . ILE A 1 455 ? 90.10801 25.60542 111.22061 1.000 84.77105 578 ILE A C 1
ATOM 3199 O O . ILE A 1 455 ? 88.93396 25.38371 111.54053 1.000 83.51127 578 ILE A O 1
ATOM 3204 N N . ALA A 1 456 ? 91.12287 25.37720 112.05681 1.000 86.13828 579 ALA A N 1
ATOM 3205 C CA . ALA A 1 456 ? 90.86961 24.84677 113.38996 1.000 83.80087 579 ALA A CA 1
ATOM 3206 C C . ALA A 1 456 ? 89.90067 25.73722 114.16123 1.000 85.50937 579 ALA A C 1
ATOM 3207 O O . ALA A 1 456 ? 88.96595 25.23918 114.80417 1.000 83.99276 579 ALA A O 1
ATOM 3209 N N . ASP A 1 457 ? 90.09844 27.05980 114.09130 1.000 87.40772 580 ASP A N 1
ATOM 3210 C CA . ASP A 1 457 ? 89.16574 27.99723 114.71312 1.000 83.77447 580 ASP A CA 1
ATOM 3211 C C . ASP A 1 457 ? 87.74774 27.80188 114.18840 1.000 81.68719 580 ASP A C 1
ATOM 3212 O O . ASP A 1 457 ? 86.78889 27.74064 114.96814 1.000 81.97269 580 ASP A O 1
ATOM 3217 N N . LEU A 1 458 ? 87.59618 27.70273 112.86479 1.000 80.16954 581 LEU A N 1
ATOM 3218 C CA . LEU A 1 458 ? 86.26484 27.58745 112.27985 1.000 77.37042 581 LEU A CA 1
ATOM 3219 C C . LEU A 1 458 ? 85.60967 26.27210 112.67113 1.000 76.65960 581 LEU A C 1
ATOM 3220 O O . LEU A 1 458 ? 84.44073 26.25054 113.07682 1.000 76.30429 581 LEU A O 1
ATOM 3225 N N . ARG A 1 459 ? 86.34190 25.15882 112.54131 1.000 76.01809 582 ARG A N 1
ATOM 3226 C CA . ARG A 1 459 ? 85.78562 23.86820 112.94136 1.000 76.45011 582 ARG A CA 1
ATOM 3227 C C . ARG A 1 459 ? 85.39381 23.88098 114.41385 1.000 76.22689 582 ARG A C 1
ATOM 3228 O O . ARG A 1 459 ? 84.30448 23.41897 114.77655 1.000 75.79627 582 ARG A O 1
ATOM 3236 N N . ASN A 1 460 ? 86.25453 24.43884 115.26930 1.000 74.25011 583 ASN A N 1
ATOM 3237 C CA . ASN A 1 460 ? 85.93431 24.54365 116.68753 1.000 74.33501 583 ASN A CA 1
ATOM 3238 C C . ASN A 1 460 ? 84.66346 25.35729 116.91417 1.000 73.08767 583 ASN A C 1
ATOM 3239 O O . ASN A 1 460 ? 83.82665 25.00679 117.75947 1.000 68.40943 583 ASN A O 1
ATOM 3244 N N . GLN A 1 461 ? 84.49798 26.44391 116.15724 1.000 76.55261 584 GLN A N 1
ATOM 3245 C CA . GLN A 1 461 ? 83.32284 27.29750 116.30826 1.000 73.40208 584 GLN A CA 1
ATOM 3246 C C . GLN A 1 461 ? 82.06730 26.62742 115.76231 1.000 74.29232 584 GLN A C 1
ATOM 3247 O O . GLN A 1 461 ? 80.97442 26.80378 116.31753 1.000 73.01232 584 GLN A O 1
ATOM 3253 N N . VAL A 1 462 ? 82.19559 25.88567 114.65649 1.000 70.53976 585 VAL A N 1
ATOM 3254 C CA . VAL A 1 462 ? 81.04406 25.19184 114.08777 1.000 69.03788 585 VAL A CA 1
ATOM 3255 C C . VAL A 1 462 ? 80.58031 24.09100 115.03372 1.000 68.83387 585 VAL A C 1
ATOM 3256 O O . VAL A 1 462 ? 79.37831 23.92279 115.28936 1.000 65.87574 585 VAL A O 1
ATOM 3260 N N . GLU A 1 463 ? 81.52741 23.35143 115.60030 1.000 67.26094 586 GLU A N 1
ATOM 3261 C CA . GLU A 1 463 ? 81.16807 22.25120 116.48086 1.000 68.64777 586 GLU A CA 1
ATOM 3262 C C . GLU A 1 463 ? 80.57207 22.77492 117.78535 1.000 72.66792 586 GLU A C 1
ATOM 3263 O O . GLU A 1 463 ? 79.53958 22.27236 118.25211 1.000 70.95289 586 GLU A O 1
ATOM 3269 N N . ALA A 1 464 ? 81.20418 23.79722 118.38364 1.000 72.37468 587 ALA A N 1
ATOM 3270 C CA . ALA A 1 464 ? 80.59279 24.48177 119.52147 1.000 71.86730 587 ALA A CA 1
ATOM 3271 C C . ALA A 1 464 ? 79.18746 24.96331 119.17790 1.000 71.31882 587 ALA A C 1
ATOM 3272 O O . ALA A 1 464 ? 78.28166 24.92641 120.01852 1.000 76.24444 587 ALA A O 1
ATOM 3274 N N . PHE A 1 465 ? 78.98193 25.40175 117.93920 1.000 68.09163 588 PHE A N 1
ATOM 3275 C CA . PHE A 1 465 ? 77.66056 25.84526 117.51918 1.000 67.76845 588 PHE A CA 1
ATOM 3276 C C . PHE A 1 465 ? 76.70058 24.66315 117.36260 1.000 74.12384 588 PHE A C 1
ATOM 3277 O O . PHE A 1 465 ? 75.62597 24.63568 117.97898 1.000 72.65117 588 PHE A O 1
ATOM 3285 N N . ALA A 1 466 ? 77.06850 23.67399 116.53406 1.000 69.78981 589 ALA A N 1
ATOM 3286 C CA . ALA A 1 466 ? 76.13035 22.60324 116.20883 1.000 64.41919 589 ALA A CA 1
ATOM 3287 C C . ALA A 1 466 ? 75.71384 21.82449 117.45013 1.000 69.02374 589 ALA A C 1
ATOM 3288 O O . ALA A 1 466 ? 74.53870 21.46394 117.59998 1.000 66.19931 589 ALA A O 1
ATOM 3290 N N . THR A 1 467 ? 76.65019 21.58344 118.37413 1.000 70.68612 590 THR A N 1
ATOM 3291 C CA . THR A 1 467 ? 76.33096 20.72971 119.51122 1.000 67.57570 590 THR A CA 1
ATOM 3292 C C . THR A 1 467 ? 75.34553 21.36316 120.47772 1.000 72.16522 590 THR A C 1
ATOM 3293 O O . THR A 1 467 ? 75.07987 20.77585 121.53589 1.000 72.15703 590 THR A O 1
ATOM 3297 N N . GLN A 1 468 ? 74.80600 22.53866 120.15668 1.000 73.02906 591 GLN A N 1
ATOM 3298 C CA . GLN A 1 468 ? 73.78431 23.16088 120.98727 1.000 72.72619 591 GLN A CA 1
ATOM 3299 C C . GLN A 1 468 ? 72.37846 22.66683 120.65955 1.000 72.74920 591 GLN A C 1
ATOM 3300 O O . GLN A 1 468 ? 71.44022 22.97593 121.40216 1.000 76.58689 591 GLN A O 1
ATOM 3306 N N . PHE A 1 469 ? 72.21200 21.89902 119.59051 1.000 70.27601 592 PHE A N 1
ATOM 3307 C CA . PHE A 1 469 ? 70.89673 21.57830 119.05946 1.000 71.23360 592 PHE A CA 1
ATOM 3308 C C . PHE A 1 469 ? 70.63568 20.08388 119.14240 1.000 71.36909 592 PHE A C 1
ATOM 3309 O O . PHE A 1 469 ? 71.49731 19.26926 118.79093 1.000 72.99346 592 PHE A O 1
ATOM 3317 N N . ALA A 1 470 ? 69.43098 19.73862 119.59015 1.000 71.86502 593 ALA A N 1
ATOM 3318 C CA . ALA A 1 470 ? 69.04421 18.34414 119.72417 1.000 69.77540 593 ALA A CA 1
ATOM 3319 C C . ALA A 1 470 ? 69.16818 17.60927 118.39557 1.000 68.85533 593 ALA A C 1
ATOM 3320 O O . ALA A 1 470 ? 69.07725 18.19689 117.31205 1.000 67.39318 593 ALA A O 1
ATOM 3322 N N . MET A 1 471 ? 69.40199 16.30685 118.48559 1.000 69.83150 594 MET A N 1
ATOM 3323 C CA . MET A 1 471 ? 69.35378 15.46633 117.31109 1.000 67.76912 594 MET A CA 1
ATOM 3324 C C . MET A 1 471 ? 68.15971 14.54164 117.44849 1.000 71.18670 594 MET A C 1
ATOM 3325 O O . MET A 1 471 ? 68.10759 13.74527 118.39747 1.000 75.15670 594 MET A O 1
ATOM 3330 N N . PRO A 1 472 ? 67.18187 14.62875 116.55595 1.000 65.29444 595 PRO A N 1
ATOM 3331 C CA . PRO A 1 472 ? 65.94590 13.85845 116.73615 1.000 68.09084 595 PRO A CA 1
ATOM 3332 C C . PRO A 1 472 ? 66.22884 12.37150 116.89485 1.000 70.69773 595 PRO A C 1
ATOM 3333 O O . PRO A 1 472 ? 67.07815 11.80571 116.20233 1.000 74.22366 595 PRO A O 1
ATOM 3337 N N . ALA A 1 473 ? 65.51495 11.75534 117.83358 1.000 72.56502 596 ALA A N 1
ATOM 3338 C CA . ALA A 1 473 ? 65.51762 10.33643 118.17864 1.000 74.27849 596 ALA A CA 1
ATOM 3339 C C . ALA A 1 473 ? 66.70153 9.95281 119.05375 1.000 79.76210 596 ALA A C 1
ATOM 3340 O O . ALA A 1 473 ? 66.78554 8.78739 119.44917 1.000 83.43735 596 ALA A O 1
ATOM 3342 N N . PHE A 1 474 ? 67.60423 10.87732 119.38231 1.000 86.93644 597 PHE A N 1
ATOM 3343 C CA . PHE A 1 474 ? 68.74912 10.58694 120.24995 1.000 89.70276 597 PHE A CA 1
ATOM 3344 C C . PHE A 1 474 ? 68.92768 11.74233 121.24241 1.000 98.76340 597 PHE A C 1
ATOM 3345 O O . PHE A 1 474 ? 68.05509 12.60772 121.39764 1.000 96.07827 597 PHE A O 1
ATOM 3353 N N . ASP A 1 475 ? 70.06540 11.74257 121.93928 1.000 109.76391 598 ASP A N 1
ATOM 3354 C CA . ASP A 1 475 ? 70.37221 12.76963 122.94153 1.000 110.26217 598 ASP A CA 1
ATOM 3355 C C . ASP A 1 475 ? 71.84761 13.19978 122.89022 1.000 104.89974 598 ASP A C 1
ATOM 3356 O O . ASP A 1 475 ? 72.23845 14.22200 123.46420 1.000 100.75625 598 ASP A O 1
ATOM 3361 N N . SER B 1 1 ? 71.32685 -29.50907 12.86094 1.000 80.14357 124 SER B N 1
ATOM 3362 C CA . SER B 1 1 ? 70.21776 -30.42763 13.10149 1.000 76.84499 124 SER B CA 1
ATOM 3363 C C . SER B 1 1 ? 68.87041 -29.77292 12.76796 1.000 78.50907 124 SER B C 1
ATOM 3364 O O . SER B 1 1 ? 68.65188 -28.60966 13.13310 1.000 77.99330 124 SER B O 1
ATOM 3367 N N . ASN B 1 2 ? 67.97212 -30.50798 12.09399 1.000 74.83505 125 ASN B N 1
ATOM 3368 C CA . ASN B 1 2 ? 66.61624 -30.00078 11.87417 1.000 74.85193 125 ASN B CA 1
ATOM 3369 C C . ASN B 1 2 ? 65.92362 -29.68000 13.19437 1.000 78.94775 125 ASN B C 1
ATOM 3370 O O . ASN B 1 2 ? 65.31567 -28.61140 13.35316 1.000 76.55101 125 ASN B O 1
ATOM 3375 N N . ALA B 1 3 ? 66.00992 -30.59782 14.15834 1.000 80.31414 126 ALA B N 1
ATOM 3376 C CA . ALA B 1 3 ? 65.51444 -30.31283 15.49831 1.000 73.05790 126 ALA B CA 1
ATOM 3377 C C . ALA B 1 3 ? 66.07069 -28.99674 16.01741 1.000 74.28896 126 ALA B C 1
ATOM 3378 O O . ALA B 1 3 ? 65.30874 -28.10183 16.39328 1.000 75.74491 126 ALA B O 1
ATOM 3380 N N . ILE B 1 4 ? 67.40097 -28.84607 16.01653 1.000 75.88132 127 ILE B N 1
ATOM 3381 C CA . ILE B 1 4 ? 68.01287 -27.62902 16.56165 1.000 73.57213 127 ILE B CA 1
ATOM 3382 C C . ILE B 1 4 ? 67.63427 -26.39911 15.73217 1.000 73.29435 127 ILE B C 1
ATOM 3383 O O . ILE B 1 4 ? 67.51917 -25.28488 16.26542 1.000 73.97750 127 ILE B O 1
ATOM 3388 N N . GLU B 1 5 ? 67.38702 -26.57834 14.43542 1.000 75.73670 128 GLU B N 1
ATOM 3389 C CA . GLU B 1 5 ? 67.06201 -25.43834 13.58371 1.000 76.24264 128 GLU B CA 1
ATOM 3390 C C . GLU B 1 5 ? 65.64969 -24.92945 13.86647 1.000 71.92118 128 GLU B C 1
ATOM 3391 O O . GLU B 1 5 ? 65.43644 -23.72305 14.05089 1.000 68.26791 128 GLU B O 1
ATOM 3397 N N . SER B 1 6 ? 64.67745 -25.84224 13.94820 1.000 73.96447 129 SER B N 1
ATOM 3398 C CA . SER B 1 6 ? 63.30543 -25.43563 14.23807 1.000 74.73472 129 SER B CA 1
ATOM 3399 C C . SER B 1 6 ? 63.18461 -24.84123 15.63678 1.000 73.80942 129 SER B C 1
ATOM 3400 O O . SER B 1 6 ? 62.33853 -23.97022 15.88031 1.000 73.59244 129 SER B O 1
ATOM 3403 N N . ARG B 1 7 ? 64.02518 -25.29421 16.56388 1.000 74.18613 130 ARG B N 1
ATOM 3404 C CA . ARG B 1 7 ? 64.04354 -24.72129 17.90161 1.000 69.48589 130 ARG B CA 1
ATOM 3405 C C . ARG B 1 7 ? 64.41316 -23.24177 17.88005 1.000 69.67320 130 ARG B C 1
ATOM 3406 O O . ARG B 1 7 ? 63.98805 -22.48637 18.76116 1.000 71.17065 130 ARG B O 1
ATOM 3414 N N . ARG B 1 8 ? 65.20217 -22.80634 16.89077 1.000 71.64651 131 ARG B N 1
ATOM 3415 C CA . ARG B 1 8 ? 65.51593 -21.38343 16.76620 1.000 68.84403 131 ARG B CA 1
ATOM 3416 C C . ARG B 1 8 ? 64.30485 -20.57044 16.31838 1.000 69.24381 131 ARG B C 1
ATOM 3417 O O . ARG B 1 8 ? 64.12846 -19.42353 16.75201 1.000 68.22073 131 ARG B O 1
ATOM 3425 N N . ALA B 1 9 ? 63.47852 -21.13036 15.42644 1.000 66.17915 132 ALA B N 1
ATOM 3426 C CA . ALA B 1 9 ? 62.31256 -20.39435 14.94512 1.000 67.22112 132 ALA B CA 1
ATOM 3427 C C . ALA B 1 9 ? 61.32321 -20.14682 16.07413 1.000 68.98488 132 ALA B C 1
ATOM 3428 O O . ALA B 1 9 ? 60.77243 -19.04448 16.19523 1.000 72.24542 132 ALA B O 1
ATOM 3430 N N . VAL B 1 10 ? 61.10584 -21.15683 16.92288 1.000 65.90866 133 VAL B N 1
ATOM 3431 C CA . VAL B 1 10 ? 60.23323 -21.00577 18.08690 1.000 66.45626 133 VAL B CA 1
ATOM 3432 C C . VAL B 1 10 ? 60.74333 -19.89898 19.00387 1.000 66.02149 133 VAL B C 1
ATOM 3433 O O . VAL B 1 10 ? 59.98344 -19.02245 19.43130 1.000 68.16780 133 VAL B O 1
ATOM 3437 N N . VAL B 1 11 ? 62.03721 -19.92796 19.33117 1.000 66.30686 134 VAL B N 1
ATOM 3438 C CA . VAL B 1 11 ? 62.60894 -18.90083 20.19958 1.000 63.31179 134 VAL B CA 1
ATOM 3439 C C . VAL B 1 11 ? 62.43801 -17.52054 19.57901 1.000 63.13133 134 VAL B C 1
ATOM 3440 O O . VAL B 1 11 ? 62.00040 -16.57880 20.24673 1.000 65.44667 134 VAL B O 1
ATOM 3444 N N . ARG B 1 12 ? 62.79049 -17.37733 18.29512 1.000 65.52195 135 ARG B N 1
ATOM 3445 C CA . ARG B 1 12 ? 62.66698 -16.08437 17.61876 1.000 66.34944 135 ARG B CA 1
ATOM 3446 C C . ARG B 1 12 ? 61.21259 -15.62625 17.53438 1.000 66.88359 135 ARG B C 1
ATOM 3447 O O . ARG B 1 12 ? 60.91508 -14.43889 17.73131 1.000 65.28414 135 ARG B O 1
ATOM 3455 N N . ALA B 1 13 ? 60.29465 -16.55593 17.25047 1.000 65.39057 136 ALA B N 1
ATOM 3456 C CA . ALA B 1 13 ? 58.87471 -16.21997 17.17633 1.000 68.36469 136 ALA B CA 1
ATOM 3457 C C . ALA B 1 13 ? 58.36663 -15.57431 18.45949 1.000 67.66073 136 ALA B C 1
ATOM 3458 O O . ALA B 1 13 ? 57.48054 -14.71312 18.41604 1.000 68.70413 136 ALA B O 1
ATOM 3460 N N . TRP B 1 14 ? 58.88859 -15.99744 19.61356 1.000 65.31547 137 TRP B N 1
ATOM 3461 C CA . TRP B 1 14 ? 58.54005 -15.36165 20.87725 1.000 62.34835 137 TRP B CA 1
ATOM 3462 C C . TRP B 1 14 ? 59.48229 -14.20722 21.21109 1.000 61.53622 137 TRP B C 1
ATOM 3463 O O . TRP B 1 14 ? 59.03605 -13.13372 21.62915 1.000 61.58301 137 TRP B O 1
ATOM 3474 N N . GLY B 1 15 ? 60.78477 -14.39565 21.02845 1.000 58.96629 138 GLY B N 1
ATOM 3475 C CA . GLY B 1 15 ? 61.72196 -13.40990 21.51821 1.000 57.51594 138 GLY B CA 1
ATOM 3476 C C . GLY B 1 15 ? 61.69679 -12.10753 20.75107 1.000 61.02801 138 GLY B C 1
ATOM 3477 O O . GLY B 1 15 ? 62.00278 -11.05498 21.31087 1.000 63.73767 138 GLY B O 1
ATOM 3478 N N . ASN B 1 16 ? 61.34127 -12.14448 19.47264 1.000 63.78180 139 ASN B N 1
ATOM 3479 C CA . ASN B 1 16 ? 61.56551 -10.99727 18.60056 1.000 64.28307 139 ASN B CA 1
ATOM 3480 C C . ASN B 1 16 ? 60.27730 -10.25010 18.25099 1.000 61.02374 139 ASN B C 1
ATOM 3481 O O . ASN B 1 16 ? 60.25547 -9.47490 17.29695 1.000 67.00262 139 ASN B O 1
ATOM 3486 N N . GLN B 1 17 ? 59.20778 -10.44739 19.00847 1.000 63.09224 140 GLN B N 1
ATOM 3487 C CA . GLN B 1 17 ? 57.96544 -9.73218 18.75085 1.000 62.46619 140 GLN B CA 1
ATOM 3488 C C . GLN B 1 17 ? 58.04118 -8.31574 19.29729 1.000 60.97758 140 GLN B C 1
ATOM 3489 O O . GLN B 1 17 ? 58.60682 -8.08645 20.36413 1.000 60.27562 140 GLN B O 1
ATOM 3495 N N . SER B 1 18 ? 57.44127 -7.36858 18.57757 1.000 61.68833 141 SER B N 1
ATOM 3496 C CA . SER B 1 18 ? 57.34393 -5.99624 19.06042 1.000 62.15416 141 SER B CA 1
ATOM 3497 C C . SER B 1 18 ? 56.24403 -5.88069 20.10701 1.000 57.69296 141 SER B C 1
ATOM 3498 O O . SER B 1 18 ? 55.41329 -6.77845 20.26189 1.000 59.36520 141 SER B O 1
ATOM 3501 N N . ILE B 1 19 ? 56.22053 -4.74818 20.82293 1.000 57.21852 142 ILE B N 1
ATOM 3502 C CA . ILE B 1 19 ? 55.11990 -4.51579 21.75655 1.000 55.81349 142 ILE B CA 1
ATOM 3503 C C . ILE B 1 19 ? 53.78565 -4.56669 21.02592 1.000 58.16136 142 ILE B C 1
ATOM 3504 O O . ILE B 1 19 ? 52.84061 -5.23363 21.46628 1.000 58.23716 142 ILE B O 1
ATOM 3509 N N . GLU B 1 20 ? 53.68628 -3.86579 19.89508 1.000 61.06077 143 GLU B N 1
ATOM 3510 C CA . GLU B 1 20 ? 52.42269 -3.85438 19.16915 1.000 61.80972 143 GLU B CA 1
ATOM 3511 C C . GLU B 1 20 ? 51.97345 -5.26161 18.82150 1.000 58.88944 143 GLU B C 1
ATOM 3512 O O . GLU B 1 20 ? 50.77958 -5.56123 18.87928 1.000 60.82421 143 GLU B O 1
ATOM 3518 N N . GLU B 1 21 ? 52.91550 -6.14514 18.47769 1.000 61.27858 144 GLU B N 1
ATOM 3519 C CA . GLU B 1 21 ? 52.56164 -7.53226 18.17741 1.000 59.78614 144 GLU B CA 1
ATOM 3520 C C . GLU B 1 21 ? 52.14481 -8.27482 19.44181 1.000 58.09535 144 GLU B C 1
ATOM 3521 O O . GLU B 1 21 ? 51.10554 -8.93849 19.47104 1.000 61.47572 144 GLU B O 1
ATOM 3527 N N . ALA B 1 22 ? 52.94305 -8.17525 20.50027 1.000 57.93179 145 ALA B N 1
ATOM 3528 C CA . ALA B 1 22 ? 52.78356 -9.05738 21.65112 1.000 56.80986 145 ALA B CA 1
ATOM 3529 C C . ALA B 1 22 ? 51.74456 -8.56904 22.65562 1.000 59.56012 145 ALA B C 1
ATOM 3530 O O . ALA B 1 22 ? 51.07577 -9.39113 23.30119 1.000 58.55803 145 ALA B O 1
ATOM 3532 N N . ASP B 1 23 ? 51.60370 -7.25772 22.82199 1.000 58.89068 146 ASP B N 1
ATOM 3533 C CA . ASP B 1 23 ? 50.64875 -6.68610 23.76771 1.000 55.14066 146 ASP B CA 1
ATOM 3534 C C . ASP B 1 23 ? 50.02007 -5.44574 23.15222 1.000 56.65910 146 ASP B C 1
ATOM 3535 O O . ASP B 1 23 ? 50.44618 -4.31192 23.41148 1.000 56.96710 146 ASP B O 1
ATOM 3540 N N . PRO B 1 24 ? 48.98843 -5.62660 22.32684 1.000 57.23425 147 PRO B N 1
ATOM 3541 C CA . PRO B 1 24 ? 48.29475 -4.46225 21.74668 1.000 56.55576 147 PRO B CA 1
ATOM 3542 C C . PRO B 1 24 ? 47.74221 -3.50822 22.78401 1.000 55.81508 147 PRO B C 1
ATOM 3543 O O . PRO B 1 24 ? 47.82968 -2.28842 22.59816 1.000 57.21570 147 PRO B O 1
ATOM 3547 N N . GLU B 1 25 ? 47.19399 -4.02694 23.88833 1.000 56.81704 148 GLU B N 1
ATOM 3548 C CA . GLU B 1 25 ? 46.60513 -3.14750 24.89306 1.000 55.55316 148 GLU B CA 1
ATOM 3549 C C . GLU B 1 25 ? 47.65930 -2.26907 25.54828 1.000 57.22970 148 GLU B C 1
ATOM 3550 O O . GLU B 1 25 ? 47.42678 -1.07604 25.77471 1.000 58.44805 148 GLU B O 1
ATOM 3556 N N . ILE B 1 26 ? 48.82434 -2.83055 25.87107 1.000 55.27860 149 ILE B N 1
ATOM 3557 C CA . ILE B 1 26 ? 49.84295 -1.98530 26.47019 1.000 54.28845 149 ILE B CA 1
ATOM 3558 C C . ILE B 1 26 ? 50.39509 -1.03097 25.42797 1.000 57.73540 149 ILE B C 1
ATOM 3559 O O . ILE B 1 26 ? 50.71788 0.12775 25.74078 1.000 55.56101 149 ILE B O 1
ATOM 3564 N N . HIS B 1 27 ? 50.48109 -1.47256 24.16789 1.000 58.19608 150 HIS B N 1
ATOM 3565 C CA . HIS B 1 27 ? 50.95059 -0.56251 23.12963 1.000 55.98373 150 HIS B CA 1
ATOM 3566 C C . HIS B 1 27 ? 50.02825 0.64196 23.00623 1.000 58.80179 150 HIS B C 1
ATOM 3567 O O . HIS B 1 27 ? 50.49849 1.78311 22.90409 1.000 57.88094 150 HIS B O 1
ATOM 3574 N N . GLU B 1 28 ? 48.71148 0.40938 23.01647 1.000 59.98628 151 GLU B N 1
ATOM 3575 C CA . GLU B 1 28 ? 47.77075 1.52007 22.92923 1.000 59.58536 151 GLU B CA 1
ATOM 3576 C C . GLU B 1 28 ? 48.00382 2.52653 24.04655 1.000 58.84153 151 GLU B C 1
ATOM 3577 O O . GLU B 1 28 ? 48.09264 3.73291 23.79056 1.000 60.95418 151 GLU B O 1
ATOM 3583 N N . PHE B 1 29 ? 48.12739 2.05065 25.29636 1.000 59.19959 152 PHE B N 1
ATOM 3584 C CA . PHE B 1 29 ? 48.33450 2.97202 26.41259 1.000 55.67930 152 PHE B CA 1
ATOM 3585 C C . PHE B 1 29 ? 49.66284 3.70112 26.30345 1.000 55.09738 152 PHE B C 1
ATOM 3586 O O . PHE B 1 29 ? 49.76594 4.86984 26.69482 1.000 54.71659 152 PHE B O 1
ATOM 3594 N N . MET B 1 30 ? 50.68996 3.04153 25.77323 1.000 55.96062 153 MET B N 1
ATOM 3595 C CA . MET B 1 30 ? 51.97897 3.70845 25.65305 1.000 53.18620 153 MET B CA 1
ATOM 3596 C C . MET B 1 30 ? 51.98011 4.75195 24.54197 1.000 57.67326 153 MET B C 1
ATOM 3597 O O . MET B 1 30 ? 52.67870 5.76602 24.65635 1.000 59.21999 153 MET B O 1
ATOM 3602 N N . GLU B 1 31 ? 51.21886 4.53440 23.46496 1.000 57.21910 154 GLU B N 1
ATOM 3603 C CA . GLU B 1 31 ? 51.09727 5.57433 22.44199 1.000 57.37511 154 GLU B CA 1
ATOM 3604 C C . GLU B 1 31 ? 50.30330 6.76682 22.96410 1.000 54.90036 154 GLU B C 1
ATOM 3605 O O . GLU B 1 31 ? 50.66662 7.91939 22.70535 1.000 53.94170 154 GLU B O 1
ATOM 3611 N N . LYS B 1 32 ? 49.21730 6.51200 23.70139 1.000 55.14561 155 LYS B N 1
ATOM 3612 C CA . LYS B 1 32 ? 48.45056 7.60939 24.28132 1.000 55.92361 155 LYS B CA 1
ATOM 3613 C C . LYS B 1 32 ? 49.32701 8.47528 25.18005 1.000 55.31853 155 LYS B C 1
ATOM 3614 O O . LYS B 1 32 ? 49.20475 9.70576 25.18328 1.000 56.07778 155 LYS B O 1
ATOM 3620 N N . GLU B 1 33 ? 50.23040 7.85635 25.94105 1.000 56.20249 156 GLU B N 1
ATOM 3621 C CA . GLU B 1 33 ? 51.09289 8.63403 26.82190 1.000 54.81432 156 GLU B CA 1
ATOM 3622 C C . GLU B 1 33 ? 52.13905 9.41463 26.03066 1.000 57.89249 156 GLU B C 1
ATOM 3623 O O . GLU B 1 33 ? 52.48197 10.55022 26.39627 1.000 56.50682 156 GLU B O 1
ATOM 3629 N N . LYS B 1 34 ? 52.65765 8.82771 24.94154 1.000 58.12278 157 LYS B N 1
ATOM 3630 C CA . LYS B 1 34 ? 53.60171 9.54936 24.08671 1.000 56.75169 157 LYS B CA 1
ATOM 3631 C C . LYS B 1 34 ? 52.95884 10.80263 23.50724 1.000 57.86576 157 LYS B C 1
ATOM 3632 O O . LYS B 1 34 ? 53.57188 11.87603 23.49168 1.000 58.85578 157 LYS B O 1
ATOM 3638 N N . GLN B 1 35 ? 51.71649 10.69020 23.03917 1.000 58.99587 158 GLN B N 1
ATOM 3639 C CA . GLN B 1 35 ? 50.99348 11.86860 22.57517 1.000 57.04980 158 GLN B CA 1
ATOM 3640 C C . GLN B 1 35 ? 50.82440 12.88108 23.69536 1.000 57.94323 158 GLN B C 1
ATOM 3641 O O . GLN B 1 35 ? 51.05802 14.08164 23.50119 1.000 60.11506 158 GLN B O 1
ATOM 3647 N N . ARG B 1 36 ? 50.43539 12.40842 24.88553 1.000 56.64976 159 ARG B N 1
ATOM 3648 C CA . ARG B 1 36 ? 50.16408 13.31747 25.99218 1.000 59.08101 159 ARG B CA 1
ATOM 3649 C C . ARG B 1 36 ? 51.39531 14.14439 26.34386 1.000 59.18600 159 ARG B C 1
ATOM 3650 O O . ARG B 1 36 ? 51.28049 15.34307 26.63455 1.000 56.89626 159 ARG B O 1
ATOM 3658 N N . GLN B 1 37 ? 52.58353 13.51985 26.33217 1.000 58.25910 160 GLN B N 1
ATOM 3659 C CA . GLN B 1 37 ? 53.81011 14.26020 26.62594 1.000 56.54426 160 GLN B CA 1
ATOM 3660 C C . GLN B 1 37 ? 54.11730 15.26209 25.53354 1.000 58.06574 160 GLN B C 1
ATOM 3661 O O . GLN B 1 37 ? 54.67348 16.33357 25.80094 1.000 59.16664 160 GLN B O 1
ATOM 3667 N N . PHE B 1 38 ? 53.76343 14.93087 24.30377 1.000 58.47787 161 PHE B N 1
ATOM 3668 C CA . PHE B 1 38 ? 54.11815 15.77211 23.17574 1.000 56.39282 161 PHE B CA 1
ATOM 3669 C C . PHE B 1 38 ? 53.19655 16.97921 23.08353 1.000 57.86592 161 PHE B C 1
ATOM 3670 O O . PHE B 1 38 ? 53.65312 18.10398 22.83273 1.000 54.87430 161 PHE B O 1
ATOM 3678 N N . ARG B 1 39 ? 51.90338 16.76955 23.31750 1.000 60.86454 162 ARG B N 1
ATOM 3679 C CA . ARG B 1 39 ? 50.90396 17.82834 23.25000 1.000 61.38625 162 ARG B CA 1
ATOM 3680 C C . ARG B 1 39 ? 50.70743 18.59758 24.54786 1.000 64.44451 162 ARG B C 1
ATOM 3681 O O . ARG B 1 39 ? 49.77496 19.41551 24.62445 1.000 68.56784 162 ARG B O 1
ATOM 3689 N N . GLY B 1 40 ? 51.52935 18.36350 25.57190 1.000 57.57744 163 GLY B N 1
ATOM 3690 C CA . GLY B 1 40 ? 51.36022 19.02690 26.83957 1.000 58.91555 163 GLY B CA 1
ATOM 3691 C C . GLY B 1 40 ? 52.55538 19.90972 27.15686 1.000 58.16356 163 GLY B C 1
ATOM 3692 O O . GLY B 1 40 ? 53.63971 19.78786 26.57203 1.000 60.74840 163 GLY B O 1
ATOM 3693 N N . ILE B 1 41 ? 52.34267 20.81410 28.09446 1.000 58.60410 164 ILE B N 1
ATOM 3694 C CA . ILE B 1 41 ? 53.41047 21.58903 28.69254 1.000 57.62566 164 ILE B CA 1
ATOM 3695 C C . ILE B 1 41 ? 53.77468 20.91620 30.00920 1.000 55.91407 164 ILE B C 1
ATOM 3696 O O . ILE B 1 41 ? 52.93490 20.80909 30.91267 1.000 59.76981 164 ILE B O 1
ATOM 3701 N N . GLU B 1 42 ? 55.01140 20.44269 30.12095 1.000 53.12221 165 GLU B N 1
ATOM 3702 C CA . GLU B 1 42 ? 55.47580 19.70861 31.29904 1.000 53.98281 165 GLU B CA 1
ATOM 3703 C C . GLU B 1 42 ? 56.23093 20.69712 32.18219 1.000 54.52999 165 GLU B C 1
ATOM 3704 O O . GLU B 1 42 ? 57.36861 21.07364 31.88013 1.000 55.02364 165 GLU B O 1
ATOM 3710 N N . LEU B 1 43 ? 55.60208 21.14036 33.26944 1.000 54.14267 166 LEU B N 1
ATOM 3711 C CA . LEU B 1 43 ? 56.22842 22.13684 34.13464 1.000 53.58126 166 LEU B CA 1
ATOM 3712 C C . LEU B 1 43 ? 56.52593 21.60549 35.52721 1.000 52.54197 166 LEU B C 1
ATOM 3713 O O . LEU B 1 43 ? 56.92292 22.38327 36.40839 1.000 53.07508 166 LEU B O 1
ATOM 3718 N N . ILE B 1 44 ? 56.35883 20.30341 35.73868 1.000 52.80771 167 ILE B N 1
ATOM 3719 C CA . ILE B 1 44 ? 56.76246 19.66507 36.98023 1.000 55.43716 167 ILE B CA 1
ATOM 3720 C C . ILE B 1 44 ? 58.28329 19.69204 37.07802 1.000 53.80502 167 ILE B C 1
ATOM 3721 O O . ILE B 1 44 ? 58.98624 19.17443 36.20153 1.000 55.18913 167 ILE B O 1
ATOM 3726 N N . ALA B 1 45 ? 58.79908 20.29387 38.15371 1.000 53.25584 168 ALA B N 1
ATOM 3727 C CA . ALA B 1 45 ? 60.23734 20.51115 38.29599 1.000 55.56340 168 ALA B CA 1
ATOM 3728 C C . ALA B 1 45 ? 61.05039 19.21844 38.28507 1.000 53.91795 168 ALA B C 1
ATOM 3729 O O . ALA B 1 45 ? 62.24796 19.26072 37.98906 1.000 53.98371 168 ALA B O 1
ATOM 3731 N N . SER B 1 46 ? 60.43686 18.08352 38.60233 1.000 53.93005 169 SER B N 1
ATOM 3732 C CA . SER B 1 46 ? 61.11922 16.80234 38.71671 1.000 52.94811 169 SER B CA 1
ATOM 3733 C C . SER B 1 46 ? 61.27549 16.0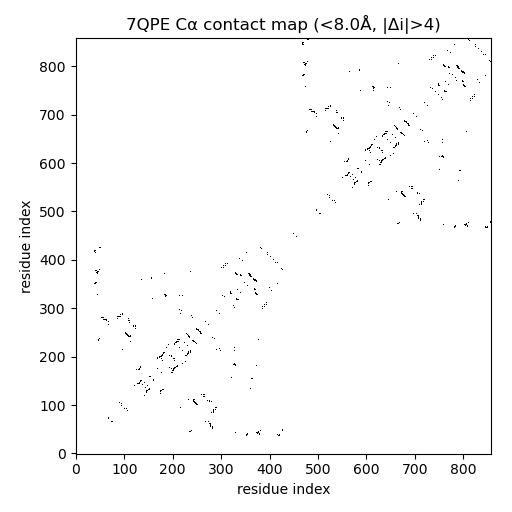6293 37.39649 1.000 54.73153 169 SER B C 1
ATOM 3734 O O . SER B 1 46 ? 62.01109 15.07099 37.35013 1.000 56.58540 169 SER B O 1
ATOM 3737 N N . GLU B 1 47 ? 60.59788 16.49120 36.33567 1.000 55.14917 170 GLU B N 1
ATOM 3738 C CA . GLU B 1 47 ? 60.53869 15.72379 35.10229 1.000 51.48541 170 GLU B CA 1
ATOM 3739 C C . GLU B 1 47 ? 61.59194 16.18346 34.11551 1.000 48.23402 170 GLU B C 1
ATOM 3740 O O . GLU B 1 47 ? 62.10081 17.30313 34.18601 1.000 49.19920 170 GLU B O 1
ATOM 3746 N N . ASN B 1 48 ? 61.91342 15.29365 33.18756 1.000 45.95366 171 ASN B N 1
ATOM 3747 C CA . ASN B 1 48 ? 62.84428 15.60964 32.11736 1.000 44.29243 171 ASN B CA 1
ATOM 3748 C C . ASN B 1 48 ? 62.64422 14.59765 31.00118 1.000 46.69506 171 ASN B C 1
ATOM 3749 O O . ASN B 1 48 ? 61.80635 13.68997 31.09996 1.000 47.75064 171 ASN B O 1
ATOM 3754 N N . PHE B 1 49 ? 63.41501 14.75882 29.92637 1.000 45.34974 172 PHE B N 1
ATOM 3755 C CA . PHE B 1 49 ? 63.29576 13.89190 28.76034 1.000 46.90278 172 PHE B CA 1
ATOM 3756 C C . PHE B 1 49 ? 64.62518 13.20244 28.48559 1.000 46.49942 172 PHE B C 1
ATOM 3757 O O . PHE B 1 49 ? 65.57203 13.83988 28.02089 1.000 56.39788 172 PHE B O 1
ATOM 3765 N N . VAL B 1 50 ? 64.68307 11.89379 28.72944 1.000 45.89482 173 VAL B N 1
ATOM 3766 C CA . VAL B 1 50 ? 65.85846 11.11649 28.36141 1.000 51.37272 173 VAL B CA 1
ATOM 3767 C C . VAL B 1 50 ? 66.00356 11.01047 26.84413 1.000 51.05116 173 VAL B C 1
ATOM 3768 O O . VAL B 1 50 ? 65.01990 10.97338 26.08885 1.000 54.52849 173 VAL B O 1
ATOM 3772 N N . CYS B 1 51 ? 67.25375 10.92173 26.39868 1.000 51.46821 174 CYS B N 1
ATOM 3773 C CA . CYS B 1 51 ? 67.60906 10.78176 24.99702 1.000 48.78919 174 CYS B CA 1
ATOM 3774 C C . CYS B 1 51 ? 67.56320 9.31847 24.57124 1.000 53.40075 174 CYS B C 1
ATOM 3775 O O . CYS B 1 51 ? 67.33106 8.40448 25.37771 1.000 49.33353 174 CYS B O 1
ATOM 3778 N N . ARG B 1 52 ? 67.81670 9.09842 23.27517 1.000 52.27921 175 ARG B N 1
ATOM 3779 C CA . ARG B 1 52 ? 67.69723 7.76405 22.69805 1.000 50.53014 175 ARG B CA 1
ATOM 3780 C C . ARG B 1 52 ? 68.77426 6.83068 23.23253 1.000 50.19273 175 ARG B C 1
ATOM 3781 O O . ARG B 1 52 ? 68.51626 5.64132 23.46910 1.000 51.72676 175 ARG B O 1
ATOM 3789 N N . ALA B 1 53 ? 69.98784 7.34653 23.42874 1.000 52.47300 176 ALA B N 1
ATOM 3790 C CA . ALA B 1 53 ? 71.06339 6.50645 23.94142 1.000 54.33565 176 ALA B CA 1
ATOM 3791 C C . ALA B 1 53 ? 70.71089 5.96804 25.31628 1.000 50.56425 176 ALA B C 1
ATOM 3792 O O . ALA B 1 53 ? 70.86553 4.77217 25.59615 1.000 46.70728 176 ALA B O 1
ATOM 3794 N N . VAL B 1 54 ? 70.20668 6.84101 26.18328 1.000 52.04903 177 VAL B N 1
ATOM 3795 C CA . VAL B 1 54 ? 69.74469 6.40607 27.49470 1.000 50.43636 177 VAL B CA 1
ATOM 3796 C C . VAL B 1 54 ? 68.65609 5.34513 27.35232 1.000 48.71226 177 VAL B C 1
ATOM 3797 O O . VAL B 1 54 ? 68.69227 4.30372 28.01853 1.000 52.54821 177 VAL B O 1
ATOM 3801 N N . MET B 1 55 ? 67.69221 5.56320 26.45730 1.000 49.09514 178 MET B N 1
ATOM 3802 C CA . MET B 1 55 ? 66.61775 4.57978 26.30189 1.000 47.80977 178 MET B CA 1
ATOM 3803 C C . MET B 1 55 ? 67.12982 3.24801 25.75572 1.000 46.93505 178 MET B C 1
ATOM 3804 O O . MET B 1 55 ? 66.65845 2.18165 26.16553 1.000 47.17232 178 MET B O 1
ATOM 3809 N N . GLU B 1 56 ? 68.06441 3.27931 24.80279 1.000 49.63769 179 GLU B N 1
ATOM 3810 C CA . GLU B 1 56 ? 68.60620 2.01953 24.29841 1.000 50.02131 179 GLU B CA 1
ATOM 3811 C C . GLU B 1 56 ? 69.33619 1.26084 25.40180 1.000 49.84313 179 GLU B C 1
ATOM 3812 O O . GLU B 1 56 ? 69.21920 0.03130 25.49950 1.000 52.50706 179 GLU B O 1
ATOM 3818 N N . ALA B 1 57 ? 70.04320 1.97483 26.28314 1.000 46.90508 180 ALA B N 1
ATOM 3819 C CA . ALA B 1 57 ? 70.65795 1.30163 27.42111 1.000 45.28811 180 ALA B CA 1
ATOM 3820 C C . ALA B 1 57 ? 69.59733 0.75405 28.35944 1.000 50.08538 180 ALA B C 1
ATOM 3821 O O . ALA B 1 57 ? 69.68136 -0.40314 28.79098 1.000 50.87821 180 ALA B O 1
ATOM 3823 N N . LEU B 1 58 ? 68.58513 1.57131 28.69505 1.000 52.36385 181 LEU B N 1
ATOM 3824 C CA . LEU B 1 58 ? 67.50923 1.09503 29.56880 1.000 48.18373 181 LEU B CA 1
ATOM 3825 C C . LEU B 1 58 ? 66.79880 -0.11478 28.98529 1.000 48.38258 181 LEU B C 1
ATOM 3826 O O . LEU B 1 58 ? 66.27100 -0.94095 29.73614 1.000 51.84471 181 LEU B O 1
ATOM 3831 N N . GLY B 1 59 ? 66.74965 -0.22570 27.66125 1.000 49.05879 182 GLY B N 1
ATOM 3832 C CA . GLY B 1 59 ? 66.06748 -1.34163 27.03465 1.000 47.94325 182 GLY B CA 1
ATOM 3833 C C . GLY B 1 59 ? 67.00392 -2.33183 26.37586 1.000 47.81884 182 GLY B C 1
ATOM 3834 O O . GLY B 1 59 ? 66.73431 -2.79889 25.26441 1.000 54.08826 182 GLY B O 1
ATOM 3835 N N . SER B 1 60 ? 68.09567 -2.68162 27.05204 1.000 53.28316 183 SER B N 1
ATOM 3836 C CA . SER B 1 60 ? 69.13445 -3.52426 26.46808 1.000 52.51582 183 SER B CA 1
ATOM 3837 C C . SER B 1 60 ? 69.22805 -4.85843 27.21313 1.000 53.05303 183 SER B C 1
ATOM 3838 O O . SER B 1 60 ? 68.49667 -5.12572 28.16541 1.000 51.35827 183 SER B O 1
ATOM 3841 N N . HIS B 1 61 ? 70.18226 -5.68162 26.78635 1.000 53.02584 184 HIS B N 1
ATOM 3842 C CA . HIS B 1 61 ? 70.35981 -7.05001 27.26163 1.000 49.59518 184 HIS B CA 1
ATOM 3843 C C . HIS B 1 61 ? 71.16115 -7.17055 28.55557 1.000 49.87522 184 HIS B C 1
ATOM 3844 O O . HIS B 1 61 ? 71.30035 -8.28689 29.07046 1.000 49.64030 184 HIS B O 1
ATOM 3851 N N . LEU B 1 62 ? 71.71995 -6.07679 29.09100 1.000 52.39082 185 LEU B N 1
ATOM 3852 C CA . LEU B 1 62 ? 72.49266 -6.20046 30.32666 1.000 51.64307 185 LEU B CA 1
ATOM 3853 C C . LEU B 1 62 ? 71.64450 -6.72428 31.47142 1.000 48.13152 185 LEU B C 1
ATOM 3854 O O . LEU B 1 62 ? 72.17991 -7.33274 32.40702 1.000 46.75715 185 LEU B O 1
ATOM 3859 N N . THR B 1 63 ? 70.32831 -6.49351 31.43345 1.000 48.91160 186 THR B N 1
ATOM 3860 C CA . THR B 1 63 ? 69.50018 -6.96849 32.53572 1.000 46.57859 186 THR B CA 1
ATOM 3861 C C . THR B 1 63 ? 69.52640 -8.47762 32.64455 1.000 44.21053 186 THR B C 1
ATOM 3862 O O . THR B 1 63 ? 69.17537 -9.00798 33.69644 1.000 46.14503 186 THR B O 1
ATOM 3866 N N . ASN B 1 64 ? 69.93796 -9.18633 31.58831 1.000 48.90756 187 ASN B N 1
ATOM 3867 C CA . ASN B 1 64 ? 69.88151 -10.64531 31.61833 1.000 45.69979 187 ASN B CA 1
ATOM 3868 C C . ASN B 1 64 ? 70.90317 -11.25270 32.56463 1.000 48.01286 187 ASN B C 1
ATOM 3869 O O . ASN B 1 64 ? 70.71577 -12.39227 33.00209 1.000 52.92439 187 ASN B O 1
ATOM 3874 N N . LYS B 1 65 ? 71.95633 -10.52362 32.90847 1.000 48.67069 188 LYS B N 1
ATOM 3875 C CA . LYS B 1 65 ? 73.01319 -11.02800 33.77570 1.000 52.20056 188 LYS B CA 1
ATOM 3876 C C . LYS B 1 65 ? 72.76854 -10.56693 35.20475 1.000 54.57155 188 LYS B C 1
ATOM 3877 O O . LYS B 1 65 ? 72.67425 -9.35793 35.45345 1.000 54.18855 188 LYS B O 1
ATOM 3883 N N . TYR B 1 66 ? 72.68209 -11.51241 36.14730 1.000 58.33248 189 TYR B N 1
ATOM 3884 C CA . TYR B 1 66 ? 72.57158 -11.12855 37.55170 1.000 63.24066 189 TYR B CA 1
ATOM 3885 C C . TYR B 1 66 ? 73.94814 -10.78876 38.11424 1.000 62.85231 189 TYR B C 1
ATOM 3886 O O . TYR B 1 66 ? 74.93140 -11.47243 37.82256 1.000 66.71352 189 TYR B O 1
ATOM 3895 N N . SER B 1 67 ? 74.02208 -9.73005 38.92602 1.000 60.19283 190 SER B N 1
ATOM 3896 C CA . SER B 1 67 ? 75.32245 -9.16814 39.29083 1.000 59.07797 190 SER B CA 1
ATOM 3897 C C . SER B 1 67 ? 75.35504 -8.67264 40.73145 1.000 62.99364 190 SER B C 1
ATOM 3898 O O . SER B 1 67 ? 75.88136 -7.58678 41.01461 1.000 61.98016 190 SER B O 1
ATOM 3901 N N . GLU B 1 68 ? 74.83123 -9.46176 41.66449 1.000 57.72468 191 GLU B N 1
ATOM 3902 C CA . GLU B 1 68 ? 74.98284 -9.13504 43.07787 1.000 62.58952 191 GLU B CA 1
ATOM 3903 C C . GLU B 1 68 ? 76.44380 -8.85181 43.43302 1.000 62.70902 191 GLU B C 1
ATOM 3904 O O . GLU B 1 68 ? 77.34232 -9.60036 43.04141 1.000 65.01983 191 GLU B O 1
ATOM 3910 N N . GLY B 1 69 ? 76.67905 -7.76758 44.17092 1.000 58.84155 192 GLY B N 1
ATOM 3911 C CA . GLY B 1 69 ? 77.99572 -7.43303 44.68522 1.000 56.68970 192 GLY B CA 1
ATOM 3912 C C . GLY B 1 69 ? 78.51808 -6.12535 44.12344 1.000 55.77823 192 GLY B C 1
ATOM 3913 O O . GLY B 1 69 ? 77.84359 -5.42193 43.37516 1.000 60.00751 192 GLY B O 1
ATOM 3914 N N . MET B 1 70 ? 79.74923 -5.80335 44.50423 1.000 59.01587 193 MET B N 1
ATOM 3915 C CA . MET B 1 70 ? 80.37331 -4.63124 43.89243 1.000 58.09671 193 MET B CA 1
ATOM 3916 C C . MET B 1 70 ? 81.42622 -5.07927 42.87983 1.000 58.83089 193 MET B C 1
ATOM 3917 O O . MET B 1 70 ? 81.94827 -6.19245 42.98157 1.000 62.21762 193 MET B O 1
ATOM 3922 N N . PRO B 1 71 ? 81.75264 -4.24810 41.88816 1.000 58.09539 194 PRO B N 1
ATOM 3923 C CA . PRO B 1 71 ? 82.70944 -4.66169 40.85387 1.000 60.87882 194 PRO B CA 1
ATOM 3924 C C . PRO B 1 71 ? 84.00459 -5.19397 41.43922 1.000 63.50139 194 PRO B C 1
ATOM 3925 O O . PRO B 1 71 ? 84.43439 -4.78702 42.51940 1.000 67.47510 194 PRO B O 1
ATOM 3929 N N . GLY B 1 72 ? 84.63429 -6.10480 40.69590 1.000 65.32494 195 GLY B N 1
ATOM 3930 C CA . GLY B 1 72 ? 85.85648 -6.74844 41.13805 1.000 67.02802 195 GLY B CA 1
ATOM 3931 C C . GLY B 1 72 ? 85.69315 -7.73022 42.28048 1.000 71.33740 195 GLY B C 1
ATOM 3932 O O . GLY B 1 72 ? 86.67782 -8.37702 42.66039 1.000 74.13868 195 GLY B O 1
ATOM 3933 N N . ALA B 1 73 ? 84.48650 -7.86401 42.84187 1.000 69.76736 196 ALA B N 1
ATOM 3934 C CA . ALA B 1 73 ? 84.22161 -8.76687 43.95366 1.000 68.41711 196 ALA B CA 1
ATOM 3935 C C . ALA B 1 73 ? 82.75284 -9.18008 43.91291 1.000 69.42856 196 ALA B C 1
ATOM 3936 O O . ALA B 1 73 ? 81.96173 -8.81968 44.79513 1.000 67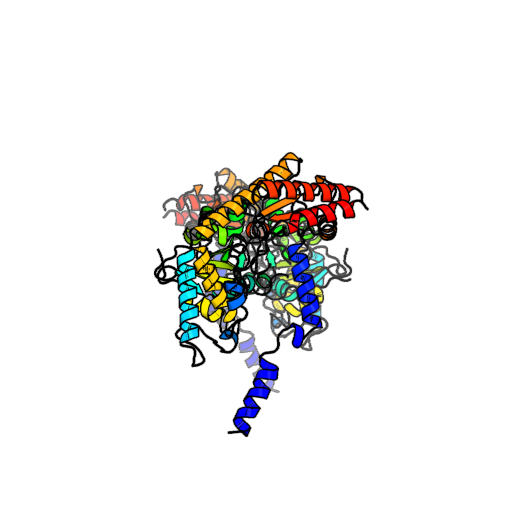.44909 196 ALA B O 1
ATOM 3938 N N . ARG B 1 74 ? 82.36054 -9.91438 42.87539 1.000 71.07838 197 ARG B N 1
ATOM 3939 C CA . ARG B 1 74 ? 80.94975 -10.21008 42.65413 1.000 74.68065 197 ARG B CA 1
ATOM 3940 C C . ARG B 1 74 ? 80.60852 -11.64449 43.04429 1.000 83.31780 197 ARG B C 1
ATOM 3941 O O . ARG B 1 74 ? 81.42640 -12.55765 42.86569 1.000 89.21642 197 ARG B O 1
ATOM 3949 N N . TYR B 1 75 ? 79.37988 -11.82221 43.56573 1.000 83.82882 198 TYR B N 1
ATOM 3950 C CA . TYR B 1 75 ? 78.86276 -13.14151 43.95006 1.000 84.22829 198 TYR B CA 1
ATOM 3951 C C . TYR B 1 75 ? 78.96150 -14.15110 42.81045 1.000 87.25402 198 TYR B C 1
ATOM 3952 O O . TYR B 1 75 ? 79.33240 -15.31549 43.02678 1.000 86.22234 198 TYR B O 1
ATOM 3961 N N . TYR B 1 76 ? 78.60214 -13.72998 41.59752 1.000 94.67033 199 TYR B N 1
ATOM 3962 C CA . TYR B 1 76 ? 78.53096 -14.59842 40.43250 1.000 95.69673 199 TYR B CA 1
ATOM 3963 C C . TYR B 1 76 ? 79.73119 -14.37717 39.51432 1.000 97.10442 199 TYR B C 1
ATOM 3964 O O . TYR B 1 76 ? 80.42218 -13.35431 39.57124 1.000 96.56118 199 TYR B O 1
ATOM 3973 N N . THR B 1 77 ? 79.96489 -15.35640 38.65426 1.000 79.05523 200 THR B N 1
ATOM 3974 C CA . THR B 1 77 ? 80.93993 -15.22517 37.58725 1.000 74.86448 200 THR B CA 1
ATOM 3975 C C . THR B 1 77 ? 80.24741 -14.80907 36.29255 1.000 68.72301 200 THR B C 1
ATOM 3976 O O . THR B 1 77 ? 79.02173 -14.77973 36.18973 1.000 65.08916 200 THR B O 1
ATOM 3980 N N . GLY B 1 78 ? 81.05289 -14.48233 35.29268 1.000 67.02293 201 GLY B N 1
ATOM 3981 C CA . GLY B 1 78 ? 80.52019 -13.96583 34.05362 1.000 61.35883 201 GLY B CA 1
ATOM 3982 C C . GLY B 1 78 ? 80.36518 -12.46301 34.01276 1.000 62.10200 201 GLY B C 1
ATOM 3983 O O . GLY B 1 78 ? 79.72909 -11.94320 33.08673 1.000 60.98208 201 GLY B O 1
ATOM 3984 N N . ASN B 1 79 ? 80.93059 -11.74333 34.97958 1.000 62.06820 202 ASN B N 1
ATOM 3985 C CA . ASN B 1 79 ? 80.72508 -10.31025 35.09732 1.000 56.78128 202 ASN B CA 1
ATOM 3986 C C . ASN B 1 79 ? 81.88199 -9.49795 34.55071 1.000 57.41672 202 ASN B C 1
ATOM 3987 O O . ASN B 1 79 ? 82.02909 -8.32847 34.92273 1.000 56.87493 202 ASN B O 1
ATOM 3992 N N . GLN B 1 80 ? 82.70829 -10.07775 33.68074 1.000 56.62602 203 GLN B N 1
ATOM 3993 C CA . GLN B 1 80 ? 83.85425 -9.31940 33.20687 1.000 54.86521 203 GLN B CA 1
ATOM 3994 C C . GLN B 1 80 ? 83.40721 -7.99566 32.60176 1.000 53.89723 203 GLN B C 1
ATOM 3995 O O . GLN B 1 80 ? 83.98107 -6.94586 32.88972 1.000 54.78602 203 GLN B O 1
ATOM 4001 N N . TYR B 1 81 ? 82.36202 -8.01406 31.79172 1.000 53.31138 204 TYR B N 1
ATOM 4002 C CA . TYR B 1 81 ? 82.02463 -6.81634 31.04455 1.000 50.95613 204 TYR B CA 1
ATOM 4003 C C . TYR B 1 81 ? 81.06481 -5.91062 31.78650 1.000 52.96112 204 TYR B C 1
ATOM 4004 O O . TYR B 1 81 ? 81.16421 -4.68237 31.64859 1.000 55.93516 204 TYR B O 1
ATOM 4013 N N . ILE B 1 82 ? 80.15167 -6.49248 32.57050 1.000 50.88998 205 ILE B N 1
ATOM 4014 C CA . ILE B 1 82 ? 79.32933 -5.71499 33.49486 1.000 51.86494 205 ILE B CA 1
ATOM 4015 C C . ILE B 1 82 ? 80.19720 -4.93515 34.48412 1.000 52.83180 205 ILE B C 1
ATOM 4016 O O . ILE B 1 82 ? 79.89752 -3.77963 34.81018 1.000 51.24918 205 ILE B O 1
ATOM 4021 N N . ASP B 1 83 ? 81.25754 -5.56463 35.01271 1.000 51.76629 206 ASP B N 1
ATOM 4022 C CA . ASP B 1 83 ? 82.17195 -4.85945 35.90867 1.000 50.10235 206 ASP B CA 1
ATOM 4023 C C . ASP B 1 83 ? 82.75430 -3.62404 35.23387 1.000 52.68999 206 ASP B C 1
ATOM 4024 O O . ASP B 1 83 ? 82.77377 -2.53471 35.81590 1.000 54.03135 206 ASP B O 1
ATOM 4029 N N . GLN B 1 84 ? 83.24767 -3.77546 34.00511 1.000 54.14934 207 GLN B N 1
ATOM 4030 C CA . GLN B 1 84 ? 83.85573 -2.64065 33.32291 1.000 55.92768 207 GLN B CA 1
ATOM 4031 C C . GLN B 1 84 ? 82.85720 -1.51942 33.11515 1.000 54.16134 207 GLN B C 1
ATOM 4032 O O . GLN B 1 84 ? 83.23777 -0.33958 33.09774 1.000 55.04952 207 GLN B O 1
ATOM 4038 N N . ILE B 1 85 ? 81.58400 -1.86250 32.92584 1.000 50.02258 208 ILE B N 1
ATOM 4039 C CA . ILE B 1 85 ? 80.59206 -0.81430 32.76566 1.000 50.85920 208 ILE B CA 1
ATOM 4040 C C . ILE B 1 85 ? 80.36812 -0.09603 34.08666 1.000 46.07318 208 ILE B C 1
ATOM 4041 O O . ILE B 1 85 ? 80.32544 1.13545 34.13544 1.000 49.11704 208 ILE B O 1
ATOM 4046 N N . GLU B 1 86 ? 80.26078 -0.83778 35.18215 1.000 46.46758 209 GLU B N 1
ATOM 4047 C CA . GLU B 1 86 ? 80.04531 -0.18048 36.46286 1.000 47.46243 209 GLU B CA 1
ATOM 4048 C C . GLU B 1 86 ? 81.26819 0.62639 36.88663 1.000 50.98275 209 GLU B C 1
ATOM 4049 O O . GLU B 1 86 ? 81.12431 1.71260 37.46617 1.000 49.54021 209 GLU B O 1
ATOM 4055 N N . ILE B 1 87 ? 82.47799 0.10131 36.63562 1.000 51.24169 210 ILE B N 1
ATOM 4056 C CA . ILE B 1 87 ? 83.69300 0.87396 36.88213 1.000 47.36241 210 ILE B CA 1
ATOM 4057 C C . ILE B 1 87 ? 83.65310 2.16057 36.07823 1.000 49.05453 210 ILE B C 1
ATOM 4058 O O . ILE B 1 87 ? 83.85325 3.25616 36.61433 1.000 48.49147 210 ILE B O 1
ATOM 4063 N N . LEU B 1 88 ? 83.40414 2.04270 34.77119 1.000 48.68044 211 LEU B N 1
ATOM 4064 C CA . LEU B 1 88 ? 83.33310 3.22523 33.92523 1.000 47.80050 211 LEU B CA 1
ATOM 4065 C C . LEU B 1 88 ? 82.31371 4.20857 34.46725 1.000 46.62844 211 LEU B C 1
ATOM 4066 O O . LEU B 1 88 ? 82.54692 5.42341 34.49133 1.000 50.95232 211 LEU B O 1
ATOM 4071 N N . CYS B 1 89 ? 81.18965 3.69322 34.94405 1.000 46.56763 212 CYS B N 1
ATOM 4072 C CA . CYS B 1 89 ? 80.14073 4.55849 35.46176 1.000 52.18087 212 CYS B CA 1
ATOM 4073 C C . CYS B 1 89 ? 80.56383 5.23019 36.75885 1.000 50.88156 212 CYS B C 1
ATOM 4074 O O . CYS B 1 89 ? 80.26668 6.41302 36.97226 1.000 46.83680 212 CYS B O 1
ATOM 4077 N N . GLN B 1 90 ? 81.24275 4.48796 37.64481 1.000 44.28573 213 GLN B N 1
ATOM 4078 C CA . GLN B 1 90 ? 81.83620 5.09458 38.83167 1.000 45.43761 213 GLN B CA 1
ATOM 4079 C C . GLN B 1 90 ? 82.82657 6.19146 38.45357 1.000 49.75913 213 GLN B C 1
ATOM 4080 O O . GLN B 1 90 ? 82.76687 7.30707 38.98487 1.000 49.84324 213 GLN B O 1
ATOM 4086 N N . GLU B 1 91 ? 83.75698 5.88832 37.54386 1.000 47.54698 214 GLU B N 1
ATOM 4087 C CA . GLU B 1 91 ? 84.73640 6.88043 37.13496 1.000 44.86958 214 GLU B CA 1
ATOM 4088 C C . GLU B 1 91 ? 84.06177 8.11485 36.55602 1.000 46.17953 214 GLU B C 1
ATOM 4089 O O . GLU B 1 91 ? 84.49047 9.24509 36.81653 1.000 49.67905 214 GLU B O 1
ATOM 4095 N N . ARG B 1 92 ? 83.01203 7.92793 35.75627 1.000 46.51607 215 ARG B N 1
ATOM 4096 C CA . ARG B 1 92 ? 82.37335 9.09094 35.14499 1.000 43.88606 215 ARG B CA 1
ATOM 4097 C C . ARG B 1 92 ? 81.64909 9.93075 36.18589 1.000 47.77644 215 ARG B C 1
ATOM 4098 O O . ARG B 1 92 ? 81.66143 11.16573 36.10573 1.000 50.38978 215 ARG B O 1
ATOM 4106 N N . ALA B 1 93 ? 81.02718 9.28044 37.17720 1.000 48.20662 216 ALA B N 1
ATOM 4107 C CA . ALA B 1 93 ? 80.43150 10.00775 38.29708 1.000 47.13962 216 ALA B CA 1
ATOM 4108 C C . ALA B 1 93 ? 81.46703 10.88224 39.00619 1.000 50.24991 216 ALA B C 1
ATOM 4109 O O . ALA B 1 93 ? 81.24978 12.08507 39.20783 1.000 49.30387 216 ALA B O 1
ATOM 4111 N N . LEU B 1 94 ? 82.59883 10.29676 39.41107 1.000 47.27693 217 LEU B N 1
ATOM 4112 C CA . LEU B 1 94 ? 83.62502 11.11791 40.03707 1.000 47.17689 217 LEU B CA 1
ATOM 4113 C C . LEU B 1 94 ? 84.01982 12.26740 39.11916 1.000 50.00015 217 LEU B C 1
ATOM 4114 O O . LEU B 1 94 ? 84.14053 13.41617 39.56420 1.000 50.29305 217 LEU B O 1
ATOM 4119 N N . ALA B 1 95 ? 84.16249 11.99076 37.82072 1.000 47.75165 218 ALA B N 1
ATOM 4120 C CA . ALA B 1 95 ? 84.60966 13.02431 36.89426 1.000 46.70148 218 ALA B CA 1
ATOM 4121 C C . ALA B 1 95 ? 83.56215 14.12221 36.73316 1.000 52.33486 218 ALA B C 1
ATOM 4122 O O . ALA B 1 95 ? 83.90514 15.31091 36.65413 1.000 55.11820 218 ALA B O 1
ATOM 4124 N N . ALA B 1 96 ? 82.27756 13.74946 36.68086 1.000 53.30199 219 ALA B N 1
ATOM 4125 C CA . ALA B 1 96 ? 81.24949 14.74809 36.40186 1.000 50.98308 219 ALA B CA 1
ATOM 4126 C C . ALA B 1 96 ? 81.23245 15.84120 37.45989 1.000 49.11387 219 ALA B C 1
ATOM 4127 O O . ALA B 1 96 ? 80.87828 16.98606 37.15699 1.000 50.97722 219 ALA B O 1
ATOM 4129 N N . PHE B 1 97 ? 81.63801 15.51827 38.69026 1.000 48.34834 220 PHE B N 1
ATOM 4130 C CA . PHE B 1 97 ? 81.62173 16.46147 39.80242 1.000 48.49499 220 PHE B CA 1
ATOM 4131 C C . PHE B 1 97 ? 83.02072 16.87962 40.21695 1.000 50.37270 220 PHE B C 1
ATOM 4132 O O . PHE B 1 97 ? 83.19701 17.45836 41.28849 1.000 50.86535 220 PHE B O 1
ATOM 4140 N N . GLY B 1 98 ? 84.01348 16.63793 39.36306 1.000 53.78084 221 GLY B N 1
ATOM 4141 C CA . GLY B 1 98 ? 85.36202 17.09625 39.62762 1.000 44.97898 221 GLY B CA 1
ATOM 4142 C C . GLY B 1 98 ? 86.06046 16.39009 40.75874 1.000 48.44123 221 GLY B C 1
ATOM 4143 O O . GLY B 1 98 ? 86.99879 16.93669 41.32649 1.000 55.37843 221 GLY B O 1
ATOM 4144 N N . LEU B 1 99 ? 85.65342 15.17759 41.09866 1.000 55.91744 222 LEU B N 1
ATOM 4145 C CA . LEU B 1 99 ? 86.16092 14.52639 42.29902 1.000 53.93895 222 LEU B CA 1
ATOM 4146 C C . LEU B 1 99 ? 87.36955 13.64439 42.00826 1.000 55.21088 222 LEU B C 1
ATOM 4147 O O . LEU B 1 99 ? 87.51216 13.06690 40.92446 1.000 52.95781 222 LEU B O 1
ATOM 4152 N N . ASN B 1 100 ? 88.22923 13.52371 43.00855 1.000 62.20545 223 ASN B N 1
ATOM 4153 C CA . ASN B 1 100 ? 89.41441 12.68931 42.92536 1.000 60.86896 223 ASN B CA 1
ATOM 4154 C C . ASN B 1 100 ? 89.15268 11.34871 43.60020 1.000 60.55776 223 ASN B C 1
ATOM 4155 O O . ASN B 1 100 ? 88.65140 11.30865 44.72610 1.000 60.67983 223 ASN B O 1
ATOM 4160 N N . HIS B 1 101 ? 89.52508 10.25624 42.92567 1.000 65.08591 224 HIS B N 1
ATOM 4161 C CA . HIS B 1 101 ? 89.14078 8.92074 43.38170 1.000 63.27828 224 HIS B CA 1
ATOM 4162 C C . HIS B 1 101 ? 89.79649 8.52146 44.70041 1.000 67.70970 224 HIS B C 1
ATOM 4163 O O . HIS B 1 101 ? 89.31973 7.57931 45.34260 1.000 73.72451 224 HIS B O 1
ATOM 4170 N N . GLU B 1 102 ? 90.86506 9.18948 45.13577 1.000 68.14510 225 GLU B N 1
ATOM 4171 C CA . GLU B 1 102 ? 91.46288 8.81139 46.40958 1.000 72.44430 225 GLU B CA 1
ATOM 4172 C C . GLU B 1 102 ? 91.09527 9.77012 47.53625 1.000 67.92725 225 GLU B C 1
ATOM 4173 O O . GLU B 1 102 ? 91.58248 9.60743 48.65766 1.000 69.60172 225 GLU B O 1
ATOM 4179 N N . LYS B 1 103 ? 90.22290 10.74511 47.26655 1.000 65.93626 226 LYS B N 1
ATOM 4180 C CA . LYS B 1 103 ? 89.48428 11.44025 48.30808 1.000 60.08186 226 LYS B CA 1
ATOM 4181 C C . LYS B 1 103 ? 88.00282 11.09079 48.34176 1.000 63.28561 226 LYS B C 1
ATOM 4182 O O . LYS B 1 103 ? 87.39610 11.19487 49.41007 1.000 66.51017 226 LYS B O 1
ATOM 4188 N N . TRP B 1 104 ? 87.40910 10.66572 47.22386 1.000 59.00075 227 TRP B N 1
ATOM 4189 C CA . TRP B 1 104 ? 85.99443 10.31354 47.17233 1.000 55.59066 227 TRP B CA 1
ATOM 4190 C C . TRP B 1 104 ? 85.79078 8.95195 46.53702 1.000 55.38703 227 TRP B C 1
ATOM 4191 O O . TRP B 1 104 ? 86.43823 8.61635 45.54225 1.000 56.96677 227 TRP B O 1
ATOM 4202 N N . GLY B 1 105 ? 84.85630 8.18402 47.10074 1.000 52.87888 228 GLY B N 1
ATOM 4203 C CA . GLY B 1 105 ? 84.37149 6.97344 46.48390 1.000 53.85151 228 GLY B CA 1
ATOM 4204 C C . GLY B 1 105 ? 82.90150 7.13841 46.13029 1.000 50.23219 228 GLY B C 1
ATOM 4205 O O . GLY B 1 105 ? 82.22675 8.07080 46.59530 1.000 46.58122 228 GLY B O 1
ATOM 4206 N N . VAL B 1 106 ? 82.40066 6.21527 45.31218 1.000 49.20973 229 VAL B N 1
ATOM 4207 C CA . VAL B 1 106 ? 81.04514 6.35089 44.79583 1.000 47.63570 229 VAL B CA 1
ATOM 4208 C C . VAL B 1 106 ? 80.44717 4.96624 44.61362 1.000 46.95679 229 VAL B C 1
ATOM 4209 O O . VAL B 1 106 ? 81.14522 4.01512 44.25373 1.000 48.37514 229 VAL B O 1
ATOM 4213 N N . ASN B 1 107 ? 79.14870 4.85860 44.89142 1.000 48.57917 230 ASN B N 1
ATOM 4214 C CA . ASN B 1 107 ? 78.37219 3.63423 44.71793 1.000 45.93515 230 ASN B CA 1
ATOM 4215 C C . ASN B 1 107 ? 77.17898 3.99732 43.84522 1.000 44.09107 230 ASN B C 1
ATOM 4216 O O . ASN B 1 107 ? 76.39433 4.87630 44.21442 1.000 44.82856 230 ASN B O 1
ATOM 4221 N N . VAL B 1 108 ? 77.04706 3.35535 42.69056 1.000 42.83142 231 VAL B N 1
ATOM 4222 C CA . VAL B 1 108 ? 76.02947 3.74877 41.72303 1.000 46.82965 231 VAL B CA 1
ATOM 4223 C C . VAL B 1 108 ? 74.86140 2.76011 41.69809 1.000 43.56649 231 VAL B C 1
ATOM 4224 O O . VAL B 1 108 ? 74.03431 2.79680 40.78740 1.000 41.31879 231 VAL B O 1
ATOM 4228 N N . GLN B 1 109 ? 74.76835 1.89937 42.69256 1.000 44.47585 232 GLN B N 1
ATOM 4229 C CA . GLN B 1 109 ? 73.75073 0.85683 42.70619 1.000 44.72752 232 GLN B CA 1
ATOM 4230 C C . GLN B 1 109 ? 72.40056 1.25358 43.30001 1.000 45.67882 232 GLN B C 1
ATOM 4231 O O . GLN B 1 109 ? 71.42098 0.54468 43.03448 1.000 43.12461 232 GLN B O 1
ATOM 4237 N N . PRO B 1 110 ? 72.27759 2.31931 44.10874 1.000 43.02109 233 PRO B N 1
ATOM 4238 C CA . PRO B 1 110 ? 70.98883 2.55899 44.76789 1.000 42.27676 233 PRO B CA 1
ATOM 4239 C C . PRO B 1 110 ? 69.85549 2.65433 43.76121 1.000 43.17010 233 PRO B C 1
ATOM 4240 O O . PRO B 1 110 ? 69.99044 3.25567 42.68974 1.000 46.16505 233 PRO B O 1
ATOM 4244 N N . TYR B 1 111 ? 68.74002 2.00753 44.10149 1.000 43.27131 234 TYR B N 1
ATOM 4245 C CA . TYR B 1 111 ? 67.59635 1.97267 43.20669 1.000 41.08710 234 TYR B CA 1
ATOM 4246 C C . TYR B 1 111 ? 66.94141 3.33455 43.04086 1.000 41.43713 234 TYR B C 1
ATOM 4247 O O . TYR B 1 111 ? 66.19745 3.52661 42.07995 1.000 44.30922 234 TYR B O 1
ATOM 4256 N N . SER B 1 112 ? 67.15815 4.26546 43.96584 1.000 40.66488 235 SER B N 1
ATOM 4257 C CA . SER B 1 112 ? 66.49610 5.56286 43.91168 1.000 40.65774 235 SER B CA 1
ATOM 4258 C C . SER B 1 112 ? 67.18603 6.43438 44.92968 1.000 40.06548 235 SER B C 1
ATOM 4259 O O . SER B 1 112 ? 67.91116 5.93616 45.78574 1.000 46.45765 235 SER B O 1
ATOM 4262 N N . CYS B 1 113 ? 66.95228 7.73863 44.85236 1.000 41.19483 236 CYS B N 1
ATOM 4263 C CA . CYS B 1 113 ? 67.59954 8.61752 45.82188 1.000 42.24083 236 CYS B CA 1
ATOM 4264 C C . CYS B 1 113 ? 67.12606 8.31138 47.23485 1.000 45.13489 236 CYS B C 1
ATOM 4265 O O . CYS B 1 113 ? 67.89984 8.40716 48.19196 1.000 46.55984 236 CYS B O 1
ATOM 4268 N N . THR B 1 114 ? 65.85229 7.93063 47.38013 1.000 48.08416 237 THR B N 1
ATOM 4269 C CA . THR B 1 114 ? 65.31090 7.55999 48.68290 1.000 46.51197 237 THR B CA 1
ATOM 4270 C C . THR B 1 114 ? 66.03722 6.34797 49.25106 1.000 47.44013 237 THR B C 1
ATOM 4271 O O . THR B 1 114 ? 66.43929 6.33557 50.42080 1.000 49.23276 237 THR B O 1
ATOM 4275 N N . SER B 1 115 ? 66.17310 5.29756 48.43800 1.000 45.57509 238 SER B N 1
ATOM 4276 C CA . SER B 1 115 ? 66.98259 4.14538 48.81506 1.000 43.86749 238 SER B CA 1
ATOM 4277 C C . SER B 1 115 ? 68.39144 4.56432 49.19533 1.000 43.73036 238 SER B C 1
ATOM 4278 O O . SER B 1 115 ? 68.94143 4.11002 50.20704 1.000 47.73857 238 SER B O 1
ATOM 4281 N N . ALA B 1 116 ? 68.98235 5.45755 48.41386 1.000 42.71213 239 ALA B N 1
ATOM 4282 C CA . ALA B 1 116 ? 70.35032 5.86389 48.68987 1.000 42.39626 239 ALA B CA 1
ATOM 4283 C C . ALA B 1 116 ? 70.45464 6.53631 50.05076 1.000 44.84433 239 ALA B C 1
ATOM 4284 O O . ALA B 1 116 ? 71.34206 6.20538 50.84847 1.000 46.28953 239 ALA B O 1
ATOM 4286 N N . ASN B 1 117 ? 69.53251 7.45974 50.35980 1.000 47.53680 240 ASN B N 1
ATOM 4287 C CA . ASN B 1 117 ? 69.54177 8.08714 51.68498 1.000 45.56435 240 ASN B CA 1
ATOM 4288 C C . ASN B 1 117 ? 69.38448 7.04683 52.77451 1.000 44.58183 240 ASN B C 1
ATOM 4289 O O . ASN B 1 117 ? 70.10901 7.05947 53.77489 1.000 44.05147 240 ASN B O 1
ATOM 4294 N N . PHE B 1 118 ? 68.43057 6.13994 52.60259 1.000 44.40436 241 PHE B N 1
ATOM 4295 C CA . PHE B 1 118 ? 68.20797 5.15723 53.64621 1.000 41.24155 241 PHE B CA 1
ATOM 4296 C C . PHE B 1 118 ? 69.42100 4.24921 53.78604 1.000 46.04674 241 PHE B C 1
ATOM 4297 O O . PHE B 1 118 ? 69.77167 3.84422 54.90258 1.000 46.42964 241 PHE B O 1
ATOM 4305 N N . ALA B 1 119 ? 70.09613 3.95122 52.67023 1.000 44.64941 242 ALA B N 1
ATOM 4306 C CA . ALA B 1 119 ? 71.29955 3.13517 52.74111 1.000 42.02667 242 ALA B CA 1
ATOM 4307 C C . ALA B 1 119 ? 72.38365 3.82256 53.55699 1.000 44.01751 242 ALA B C 1
ATOM 4308 O O . ALA B 1 119 ? 73.08172 3.17319 54.34623 1.000 48.39038 242 ALA B O 1
ATOM 4310 N N . VAL B 1 120 ? 72.52803 5.14067 53.40381 1.000 43.37775 243 VAL B N 1
ATOM 4311 C CA . VAL B 1 120 ? 73.50695 5.87635 54.20217 1.000 40.51056 243 VAL B CA 1
ATOM 4312 C C . VAL B 1 120 ? 73.16982 5.78750 55.68029 1.000 45.23349 243 VAL B C 1
ATOM 4313 O O . VAL B 1 120 ? 74.03939 5.52320 56.52144 1.000 49.70398 243 VAL B O 1
ATOM 4317 N N . PHE B 1 121 ? 71.90757 6.02330 56.03529 1.000 47.87092 244 PHE B N 1
ATOM 4318 C CA . PHE B 1 121 ? 71.54023 5.93275 57.44929 1.000 47.77907 244 PHE B CA 1
ATOM 4319 C C . PHE B 1 121 ? 71.85418 4.54812 57.98951 1.000 49.75273 244 PHE B C 1
ATOM 4320 O O . PHE B 1 121 ? 72.46561 4.40858 59.05232 1.000 52.99082 244 PHE B O 1
ATOM 4328 N N . THR B 1 122 ? 71.47284 3.50412 57.25049 1.000 49.68135 245 THR B N 1
ATOM 4329 C CA . THR B 1 122 ? 71.67208 2.15353 57.76491 1.000 49.78990 245 THR B CA 1
ATOM 4330 C C . THR B 1 122 ? 73.15481 1.85737 57.97314 1.000 51.57933 245 THR B C 1
ATOM 4331 O O . THR B 1 122 ? 73.53481 1.16800 58.92687 1.000 51.36066 245 THR B O 1
ATOM 4335 N N . GLY B 1 123 ? 74.00679 2.38921 57.10527 1.000 49.68738 246 GLY B N 1
ATOM 4336 C CA . GLY B 1 123 ? 75.41667 2.12183 57.19957 1.000 48.66138 246 GLY B CA 1
ATOM 4337 C C . GLY B 1 123 ? 76.06736 2.92049 58.30041 1.000 52.37585 246 GLY B C 1
ATOM 4338 O O . GLY B 1 123 ? 76.88445 2.38276 59.05444 1.000 61.57141 246 GLY B O 1
ATOM 4339 N N . LEU B 1 124 ? 75.73147 4.20214 58.42109 1.000 52.82827 247 LEU B N 1
ATOM 4340 C CA . LEU B 1 124 ? 76.47361 5.04297 59.35716 1.000 55.05942 247 LEU B CA 1
ATOM 4341 C C . LEU B 1 124 ? 75.93615 5.00225 60.77354 1.000 55.07884 247 LEU B C 1
ATOM 4342 O O . LEU B 1 124 ? 76.68064 5.34128 61.70277 1.000 58.38069 247 LEU B O 1
ATOM 4347 N N . LEU B 1 125 ? 74.67549 4.61682 60.97240 1.000 54.84948 248 LEU B N 1
ATOM 4348 C CA . LEU B 1 125 ? 74.02854 4.79322 62.26538 1.000 54.24172 248 LEU B CA 1
ATOM 4349 C C . LEU B 1 125 ? 73.47159 3.48890 62.79655 1.000 57.25070 248 LEU B C 1
ATOM 4350 O O . LEU B 1 125 ? 73.05943 2.60496 62.03950 1.000 61.35769 248 LEU B O 1
ATOM 4355 N N . MET B 1 126 ? 73.43040 3.40485 64.11812 1.000 59.49446 249 MET B N 1
ATOM 4356 C CA . MET B 1 126 ? 72.65332 2.37423 64.77417 1.000 66.52758 249 MET B CA 1
ATOM 4357 C C . MET B 1 126 ? 71.16240 2.71336 64.68820 1.000 64.31668 249 MET B C 1
ATOM 4358 O O . MET B 1 126 ? 70.78638 3.88868 64.71992 1.000 65.74821 249 MET B O 1
ATOM 4363 N N . PRO B 1 127 ? 70.29366 1.70783 64.58975 1.000 63.57194 250 PRO B N 1
ATOM 4364 C CA . PRO B 1 127 ? 68.85145 1.96707 64.72150 1.000 65.24604 250 PRO B CA 1
ATOM 4365 C C . PRO B 1 127 ? 68.53896 2.80576 65.95592 1.000 66.64904 250 PRO B C 1
ATOM 4366 O O . PRO B 1 127 ? 68.99609 2.50889 67.06587 1.000 69.62054 250 PRO B O 1
ATOM 4370 N N . GLY B 1 128 ? 67.76969 3.87667 65.75325 1.000 62.84716 251 GLY B N 1
ATOM 4371 C CA . GLY B 1 128 ? 67.31429 4.70162 66.85141 1.000 59.84561 251 GLY B CA 1
ATOM 4372 C C . GLY B 1 128 ? 68.17424 5.90513 67.13773 1.000 62.70586 251 GLY B C 1
ATOM 4373 O O . GLY B 1 128 ? 67.91191 6.61218 68.12161 1.000 69.51282 251 GLY B O 1
ATOM 4374 N N . GLU B 1 129 ? 69.19942 6.15295 66.32745 1.000 60.35326 252 GLU B N 1
ATOM 4375 C CA . GLU B 1 129 ? 70.05000 7.32035 66.49447 1.000 58.24364 252 GLU B CA 1
ATOM 4376 C C . GLU B 1 129 ? 69.46819 8.49804 65.71437 1.000 57.01978 252 GLU B C 1
ATOM 4377 O O . GLU B 1 129 ? 68.55456 8.35088 64.90360 1.000 53.83054 252 GLU B O 1
ATOM 4383 N N . ARG B 1 130 ? 70.02483 9.67975 65.95354 1.000 57.97040 253 ARG B N 1
ATOM 4384 C CA . ARG B 1 130 ? 69.37015 10.93525 65.62183 1.000 53.38448 253 ARG B CA 1
ATOM 4385 C C . ARG B 1 130 ? 69.87360 11.46995 64.29211 1.000 52.69075 253 ARG B C 1
ATOM 4386 O O . ARG B 1 130 ? 71.08225 11.68229 64.12871 1.000 51.98435 253 ARG B O 1
ATOM 4394 N N . ILE B 1 131 ? 68.94669 11.71318 63.35753 1.000 55.40557 254 ILE B N 1
ATOM 4395 C CA . ILE B 1 131 ? 69.22043 12.47512 62.14147 1.000 57.38956 254 ILE B CA 1
ATOM 4396 C C . ILE B 1 131 ? 68.43260 13.78350 62.19043 1.000 51.75968 254 ILE B C 1
ATOM 4397 O O . ILE B 1 131 ? 67.42763 13.91315 62.89283 1.000 53.12027 254 ILE B O 1
ATOM 4402 N N . MET B 1 132 ? 68.87901 14.75643 61.40359 1.000 51.71227 255 MET B N 1
ATOM 4403 C CA . MET B 1 132 ? 68.21071 16.05458 61.36849 1.000 53.68974 255 MET B CA 1
ATOM 4404 C C . MET B 1 132 ? 68.32483 16.60377 59.95901 1.000 52.49518 255 MET B C 1
ATOM 4405 O O . MET B 1 132 ? 69.43778 16.88735 59.50387 1.000 54.36739 255 MET B O 1
ATOM 4410 N N . GLY B 1 133 ? 67.18557 16.74921 59.27537 1.000 54.57385 256 GLY B N 1
ATOM 4411 C CA . GLY B 1 133 ? 67.13893 17.25243 57.90811 1.000 51.36395 256 GLY B CA 1
ATOM 4412 C C . GLY B 1 133 ? 66.03180 18.26992 57.67514 1.000 56.44005 256 GLY B C 1
ATOM 4413 O O . GLY B 1 133 ? 65.34324 18.64407 58.62923 1.000 56.12219 256 GLY B O 1
ATOM 4414 N N . LEU B 1 134 ? 65.85651 18.74843 56.43460 1.000 59.55951 257 LEU B N 1
ATOM 4415 C CA . LEU B 1 134 ? 64.79707 19.70191 56.10935 1.000 60.72381 257 LEU B CA 1
ATOM 4416 C C . LEU B 1 134 ? 63.51205 18.96446 55.75982 1.000 68.39120 257 LEU B C 1
ATOM 4417 O O . LEU B 1 134 ? 63.53282 17.99833 54.99181 1.000 69.13010 257 LEU B O 1
ATOM 4422 N N . ASP B 1 135 ? 62.39540 19.42507 56.31005 1.000 66.79052 258 ASP B N 1
ATOM 4423 C CA . ASP B 1 135 ? 61.09476 18.88910 55.94752 1.000 75.15478 258 ASP B CA 1
ATOM 4424 C C . ASP B 1 135 ? 60.26931 19.97652 55.27793 1.000 80.25398 258 ASP B C 1
ATOM 4425 O O . ASP B 1 135 ? 60.45176 21.16733 55.54539 1.000 81.49777 258 ASP B O 1
ATOM 4430 N N . SER B 1 136 ? 59.37310 19.55926 54.38489 1.000 84.63616 259 SER B N 1
ATOM 4431 C CA . SER B 1 136 ? 58.38425 20.47514 53.84689 1.000 83.48404 259 SER B CA 1
ATOM 4432 C C . SER B 1 136 ? 57.43382 20.90384 54.96345 1.000 85.03548 259 SER B C 1
ATOM 4433 O O . SER B 1 136 ? 57.29769 20.21310 55.97840 1.000 86.32154 259 SER B O 1
ATOM 4436 N N . PRO B 1 137 ? 56.77796 22.06054 54.81319 1.000 84.21341 260 PRO B N 1
ATOM 4437 C CA . PRO B 1 137 ? 55.79890 22.45273 55.83399 1.000 83.18511 260 PRO B CA 1
ATOM 4438 C C . PRO B 1 137 ? 54.55320 21.53883 55.87395 1.000 84.68694 260 PRO B C 1
ATOM 4439 O O . PRO B 1 137 ? 54.59912 20.35130 56.23609 1.000 80.66255 260 PRO B O 1
ATOM 4443 N N . LYS B 1 153 ? 54.24398 7.86449 62.09832 1.000 96.49932 276 LYS B N 1
ATOM 4444 C CA . LYS B 1 153 ? 55.46315 8.27334 61.39744 1.000 97.11555 276 LYS B CA 1
ATOM 4445 C C . LYS B 1 153 ? 55.30594 8.06379 59.88158 1.000 96.61890 276 LYS B C 1
ATOM 4446 O O . LYS B 1 153 ? 54.50069 7.23052 59.44053 1.000 94.97867 276 LYS B O 1
ATOM 4452 N N . VAL B 1 154 ? 56.08415 8.81679 59.09425 1.000 93.95717 277 VAL B N 1
ATOM 4453 C CA . VAL B 1 154 ? 55.90279 8.89576 57.64275 1.000 92.06625 277 VAL B CA 1
ATOM 4454 C C . VAL B 1 154 ? 57.10618 8.31533 56.89248 1.000 87.20934 277 VAL B C 1
ATOM 4455 O O . VAL B 1 154 ? 57.04377 7.18135 56.40217 1.000 84.52378 277 VAL B O 1
ATOM 4459 N N . SER B 1 155 ? 58.20350 9.07526 56.78994 1.000 81.05172 278 SER B N 1
ATOM 4460 C CA . SER B 1 155 ? 59.37682 8.60619 56.05277 1.000 74.84959 278 SER B CA 1
ATOM 4461 C C . SER B 1 155 ? 60.01788 7.40440 56.73843 1.000 74.16552 278 SER B C 1
ATOM 4462 O O . SER B 1 155 ? 59.98065 7.26003 57.96443 1.000 76.13729 278 SER B O 1
ATOM 4465 N N . GLY B 1 156 ? 60.61478 6.5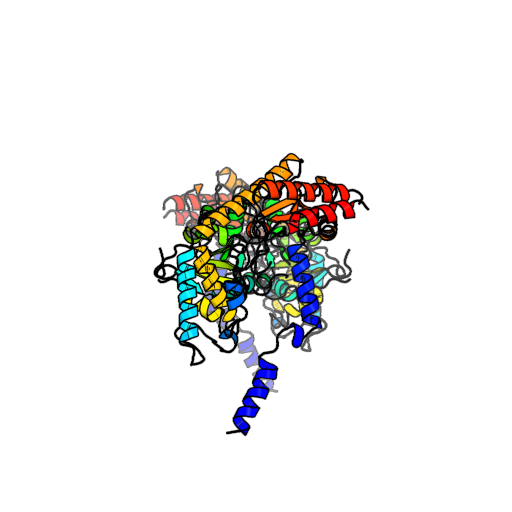2950 55.92561 1.000 78.42949 279 GLY B N 1
ATOM 4466 C CA . GLY B 1 156 ? 61.29501 5.37249 56.48401 1.000 74.60740 279 GLY B CA 1
ATOM 4467 C C . GLY B 1 156 ? 62.40042 5.77212 57.43991 1.000 76.04639 279 GLY B C 1
ATOM 4468 O O . GLY B 1 156 ? 62.60233 5.13049 58.47525 1.000 74.93798 279 GLY B O 1
ATOM 4469 N N . ALA B 1 157 ? 63.11458 6.85445 57.11614 1.000 67.95554 280 ALA B N 1
ATOM 4470 C CA . ALA B 1 157 ? 64.14144 7.36708 58.01314 1.000 62.56211 280 ALA B CA 1
ATOM 4471 C C . ALA B 1 157 ? 63.58771 7.62012 59.41274 1.000 68.91577 280 ALA B C 1
ATOM 4472 O O . ALA B 1 157 ? 64.24703 7.31253 60.41702 1.000 70.59436 280 ALA B O 1
ATOM 4474 N N . SER B 1 158 ? 62.36910 8.16205 59.50818 1.000 69.11118 281 SER B N 1
ATOM 4475 C CA . SER B 1 158 ? 61.82715 8.48972 60.81951 1.000 66.58424 281 SER B CA 1
ATOM 4476 C C . SER B 1 158 ? 61.20010 7.28986 61.51385 1.000 71.61504 281 SER B C 1
ATOM 4477 O O . SER B 1 158 ? 60.92288 7.37126 62.71635 1.000 72.38447 281 SER B O 1
ATOM 4480 N N . ILE B 1 159 ? 60.97152 6.18558 60.79768 1.000 68.11406 282 ILE B N 1
ATOM 4481 C CA . ILE B 1 159 ? 60.45150 4.98451 61.44696 1.000 67.90867 282 ILE B CA 1
ATOM 4482 C C . ILE B 1 159 ? 61.55638 4.26535 62.19921 1.000 61.98981 282 ILE B C 1
ATOM 4483 O O . ILE B 1 159 ? 61.33811 3.72788 63.28783 1.000 63.55190 282 ILE B O 1
ATOM 4488 N N . PHE B 1 160 ? 62.75486 4.24229 61.62481 1.000 60.29449 283 PHE B N 1
ATOM 4489 C CA . PHE B 1 160 ? 63.85448 3.44839 62.13748 1.000 59.34016 283 PHE B CA 1
ATOM 4490 C C . PHE B 1 160 ? 64.92441 4.28162 62.81111 1.000 58.65829 283 PHE B C 1
ATOM 4491 O O . PHE B 1 160 ? 65.70817 3.74012 63.59704 1.000 62.01691 283 PHE B O 1
ATOM 4499 N N . PHE B 1 161 ? 64.96220 5.57549 62.54589 1.000 60.95440 284 PHE B N 1
ATOM 4500 C CA . PHE B 1 161 ? 65.83799 6.47732 63.26214 1.000 58.50190 284 PHE B CA 1
ATOM 4501 C C . PHE B 1 161 ? 65.00146 7.60944 63.84117 1.000 60.23701 284 PHE B C 1
ATOM 4502 O O . PHE B 1 161 ? 63.83808 7.80182 63.48047 1.000 64.87597 284 PHE B O 1
ATOM 4510 N N . GLU B 1 162 ? 65.59088 8.35093 64.76592 1.000 57.75150 285 GLU B N 1
ATOM 4511 C CA . GLU B 1 162 ? 64.93391 9.50601 65.35971 1.000 58.77062 285 GLU B CA 1
ATOM 4512 C C . GLU B 1 162 ? 65.23369 10.72744 64.50482 1.000 57.15679 285 GLU B C 1
ATOM 4513 O O . GLU B 1 162 ? 66.38148 11.18038 64.43811 1.000 56.82555 285 GLU B O 1
ATOM 4519 N N . SER B 1 163 ? 64.21838 11.26074 63.84252 1.000 55.14539 286 SER B N 1
ATOM 4520 C CA . SER B 1 163 ? 64.41652 12.44117 63.02002 1.000 59.21403 286 SER B CA 1
ATOM 4521 C C . SER B 1 163 ? 63.83535 13.64831 63.73172 1.000 59.35769 286 SER B C 1
ATOM 4522 O O . SER B 1 163 ? 62.79545 13.55177 64.38517 1.000 61.54943 286 SER B O 1
ATOM 4525 N N . PHE B 1 164 ? 64.53140 14.77605 63.62426 1.000 60.62513 287 PHE B N 1
ATOM 4526 C CA . PHE B 1 164 ? 64.07960 16.05795 64.15715 1.000 62.41572 287 PHE B CA 1
ATOM 4527 C C . PHE B 1 164 ? 64.22455 17.06122 63.02729 1.000 64.62481 287 PHE B C 1
ATOM 4528 O O . PHE B 1 164 ? 65.28756 17.67384 62.86348 1.000 66.05590 287 PHE B O 1
ATOM 4536 N N . PRO B 1 165 ? 63.19103 17.23355 62.21102 1.000 66.17598 288 PRO B N 1
ATOM 4537 C CA . PRO B 1 165 ? 63.30621 18.12241 61.05371 1.000 61.72364 288 PRO B CA 1
ATOM 4538 C C . PRO B 1 165 ? 63.31888 19.58088 61.45585 1.000 65.81495 288 PRO B C 1
ATOM 4539 O O . PRO B 1 165 ? 62.66408 19.98117 62.42369 1.000 67.59725 288 PRO B O 1
ATOM 4543 N N . TYR B 1 166 ? 64.09908 20.36730 60.69781 1.000 67.52923 289 TYR B N 1
ATOM 4544 C CA . TYR B 1 166 ? 64.10784 21.82778 60.73468 1.000 64.82877 289 TYR B CA 1
ATOM 4545 C C . TYR B 1 166 ? 63.32864 22.37631 59.53569 1.000 65.55984 289 TYR B C 1
ATOM 4546 O O . TYR B 1 166 ? 62.98371 21.64657 58.59783 1.000 69.17423 289 TYR B O 1
ATOM 4555 N N . LYS B 1 167 ? 63.03091 23.67748 59.58403 1.000 64.79751 290 LYS B N 1
ATOM 4556 C CA . LYS B 1 167 ? 62.12498 24.29088 58.62200 1.000 65.10999 290 LYS B CA 1
ATOM 4557 C C . LYS B 1 167 ? 62.63382 25.66683 58.22945 1.000 67.01639 290 LYS B C 1
ATOM 4558 O O . LYS B 1 167 ? 63.43727 26.29366 58.93677 1.000 66.60012 290 LYS B O 1
ATOM 4564 N N . VAL B 1 168 ? 62.11903 26.13973 57.08913 1.000 68.28363 291 VAL B N 1
ATOM 4565 C CA . VAL B 1 168 ? 62.44499 27.48276 56.62488 1.000 68.52979 291 VAL B CA 1
ATOM 4566 C C . VAL B 1 168 ? 61.77012 28.51533 57.51857 1.000 67.08215 291 VAL B C 1
ATOM 4567 O O . VAL B 1 168 ? 60.80101 28.23316 58.23401 1.000 71.47929 291 VAL B O 1
ATOM 4571 N N . ASP B 1 169 ? 62.29783 29.72137 57.48320 1.000 65.06214 292 ASP B N 1
ATOM 4572 C CA . ASP B 1 169 ? 61.66397 30.82690 58.18931 1.000 73.97600 292 ASP B CA 1
ATOM 4573 C C . ASP B 1 169 ? 60.34660 31.14981 57.49760 1.000 75.47937 292 ASP B C 1
ATOM 4574 O O . ASP B 1 169 ? 60.37196 31.62903 56.35696 1.000 78.17642 292 ASP B O 1
ATOM 4579 N N . PRO B 1 170 ? 59.19115 30.91820 58.12591 1.000 74.01844 293 PRO B N 1
ATOM 4580 C CA . PRO B 1 170 ? 57.91968 31.15987 57.42887 1.000 75.98848 293 PRO B CA 1
ATOM 4581 C C . PRO B 1 170 ? 57.81696 32.54588 56.83673 1.000 80.20755 293 PRO B C 1
ATOM 4582 O O . PRO B 1 170 ? 57.20145 32.72996 55.78135 1.000 85.30074 293 PRO B O 1
ATOM 4586 N N . ARG B 1 171 ? 58.43969 33.53077 57.46412 1.000 78.03410 294 ARG B N 1
ATOM 4587 C CA . ARG B 1 171 ? 58.24610 34.89646 57.01676 1.000 79.23377 294 ARG B CA 1
ATOM 4588 C C . ARG B 1 171 ? 59.00291 35.20085 55.72727 1.000 78.28943 294 ARG B C 1
ATOM 4589 O O . ARG B 1 171 ? 58.61835 36.12904 55.01131 1.000 80.21471 294 ARG B O 1
ATOM 4597 N N . THR B 1 172 ? 60.05267 34.44272 55.39166 1.000 74.03542 295 THR B N 1
ATOM 4598 C CA . THR B 1 172 ? 60.90775 34.81720 54.26790 1.000 73.05029 295 THR B CA 1
ATOM 4599 C C . THR B 1 172 ? 61.09266 33.73997 53.21255 1.000 70.87297 295 THR B C 1
ATOM 4600 O O . THR B 1 172 ? 61.49975 34.07116 52.09493 1.000 70.98835 295 THR B O 1
ATOM 4604 N N . GLY B 1 173 ? 60.81932 32.47694 53.52258 1.000 67.37356 296 GLY B N 1
ATOM 4605 C CA . GLY B 1 173 ? 61.10921 31.39570 52.62134 1.000 61.59604 296 GLY B CA 1
ATOM 4606 C C . GLY B 1 173 ? 62.50989 30.83895 52.74513 1.000 62.23263 296 GLY B C 1
ATOM 4607 O O . GLY B 1 173 ? 62.76278 29.72175 52.28135 1.000 64.45966 296 GLY B O 1
ATOM 4608 N N . TYR B 1 174 ? 63.42308 31.57935 53.36008 1.000 65.23602 297 TYR B N 1
ATOM 4609 C CA . TYR B 1 174 ? 64.80140 31.14982 53.52518 1.000 61.40286 297 TYR B CA 1
ATOM 4610 C C . TYR B 1 174 ? 64.98834 30.37277 54.82890 1.000 66.38383 297 TYR B C 1
ATOM 4611 O O . TYR B 1 174 ? 64.24521 30.54101 55.80067 1.000 68.85029 297 TYR B O 1
ATOM 4620 N N . ILE B 1 175 ? 66.03307 29.54307 54.85178 1.000 64.00382 298 ILE B N 1
ATOM 4621 C CA . ILE B 1 175 ? 66.41245 28.83943 56.06791 1.000 60.87848 298 ILE B CA 1
ATOM 4622 C C . ILE B 1 175 ? 66.97163 29.80910 57.08961 1.000 63.59227 298 ILE B C 1
ATOM 4623 O O . ILE B 1 175 ? 67.77291 30.69636 56.75931 1.000 63.78201 298 ILE B O 1
ATOM 4628 N N . ASP B 1 176 ? 66.56702 29.62628 58.34801 1.000 67.58872 299 ASP B N 1
ATOM 4629 C CA . ASP B 1 176 ? 67.09151 30.41327 59.45736 1.000 62.08026 299 ASP B CA 1
ATOM 4630 C C . ASP B 1 176 ? 68.26308 29.64696 60.03452 1.000 62.86589 299 ASP B C 1
ATOM 4631 O O . ASP B 1 176 ? 68.08350 28.73185 60.84216 1.000 68.83493 299 ASP B O 1
ATOM 4636 N N . TYR B 1 177 ? 69.46841 30.02519 59.61852 1.000 63.73080 300 TYR B N 1
ATOM 4637 C CA . TYR B 1 177 ? 70.65471 29.28651 60.01999 1.000 65.00244 300 TYR B CA 1
ATOM 4638 C C . TYR B 1 177 ? 70.98802 29.49971 61.48408 1.000 68.85784 300 TYR B C 1
ATOM 4639 O O . TYR B 1 177 ? 71.72457 28.69316 62.06204 1.000 72.36329 300 TYR B O 1
ATOM 4648 N N . ASP B 1 178 ? 70.45656 30.54864 62.10635 1.000 69.59066 301 ASP B N 1
ATOM 4649 C CA . ASP B 1 178 ? 70.72377 30.72708 63.52608 1.000 68.89755 301 ASP B CA 1
ATOM 4650 C C . ASP B 1 178 ? 69.81943 29.84868 64.38479 1.000 69.03541 301 ASP B C 1
ATOM 4651 O O . ASP B 1 178 ? 70.28148 29.25906 65.36960 1.000 69.00595 301 ASP B O 1
ATOM 4656 N N . LYS B 1 179 ? 68.53923 29.72058 64.02296 1.000 71.10998 302 LYS B N 1
ATOM 4657 C CA . LYS B 1 179 ? 67.69311 28.75279 64.71689 1.000 69.84599 302 LYS B CA 1
ATOM 4658 C C . LYS B 1 179 ? 68.17518 27.33295 64.46126 1.000 67.47265 302 LYS B C 1
ATOM 4659 O O . LYS B 1 179 ? 68.10318 26.48142 65.35079 1.000 68.32496 302 LYS B O 1
ATOM 4665 N N . LEU B 1 180 ? 68.68601 27.06379 63.25737 1.000 67.26108 303 LEU B N 1
ATOM 4666 C CA . LEU B 1 180 ? 69.17737 25.72515 62.93974 1.000 65.32569 303 LEU B CA 1
ATOM 4667 C C . LEU B 1 180 ? 70.41647 25.37310 63.75943 1.000 64.58517 303 LEU B C 1
ATOM 4668 O O . LEU B 1 180 ? 70.53847 24.24651 64.25775 1.000 64.04717 303 LEU B O 1
ATOM 4673 N N . GLU B 1 181 ? 71.34860 26.31650 63.91645 1.000 65.67716 304 GLU B N 1
ATOM 4674 C CA . GLU B 1 181 ? 72.51720 26.03440 64.74365 1.000 66.45121 304 GLU B CA 1
ATOM 4675 C C . GLU B 1 181 ? 72.09642 25.75518 66.17237 1.000 64.66196 304 GLU B C 1
ATOM 4676 O O . GLU B 1 181 ? 72.63735 24.85553 66.82682 1.000 64.47041 304 GLU B O 1
ATOM 4682 N N . GLU B 1 182 ? 71.10126 26.49483 66.66160 1.000 65.57700 305 GLU B N 1
ATOM 4683 C CA . GLU B 1 182 ? 70.59715 26.25862 68.00972 1.000 67.53891 305 GLU B CA 1
ATOM 4684 C C . GLU B 1 182 ? 70.01508 24.85691 68.13341 1.000 66.57833 305 GLU B C 1
ATOM 4685 O O . GLU B 1 182 ? 70.38743 24.09714 69.03370 1.000 69.40870 305 GLU B O 1
ATOM 4691 N N . LYS B 1 183 ? 69.09931 24.49701 67.22954 1.000 66.11737 306 LYS B N 1
ATOM 4692 C CA . LYS B 1 183 ? 68.48818 23.16881 67.25545 1.000 64.71499 306 LYS B CA 1
ATOM 4693 C C . LYS B 1 183 ? 69.54354 22.07198 67.21369 1.000 62.77678 306 LYS B C 1
ATOM 4694 O O . LYS B 1 183 ? 69.50261 21.12107 68.00158 1.000 63.07508 306 LYS B O 1
ATOM 4700 N N . ALA B 1 184 ? 70.50990 22.19570 66.30385 1.000 64.27518 307 ALA B N 1
ATOM 4701 C CA . ALA B 1 184 ? 71.50622 21.14187 66.15471 1.000 62.23644 307 ALA B CA 1
ATOM 4702 C C . ALA B 1 184 ? 72.35212 20.98527 67.41598 1.000 64.45079 307 ALA B C 1
ATOM 4703 O O . ALA B 1 184 ? 72.68990 19.86088 67.80093 1.000 63.32121 307 ALA B O 1
ATOM 4705 N N . LEU B 1 185 ? 72.68918 22.09267 68.08993 1.000 66.92548 308 LEU B N 1
ATOM 4706 C CA . LEU B 1 185 ? 73.44553 21.97242 69.33370 1.000 64.74396 308 LEU B CA 1
ATOM 4707 C C . LEU B 1 185 ? 72.60174 21.37883 70.44792 1.000 65.83395 308 LEU B C 1
ATOM 4708 O O . LEU B 1 185 ? 73.14324 20.74517 71.36450 1.000 61.68125 308 LEU B O 1
ATOM 4713 N N . ASP B 1 186 ? 71.28582 21.59291 70.40172 1.000 65.66648 309 ASP B N 1
ATOM 4714 C CA . ASP B 1 186 ? 70.41526 21.07325 71.44926 1.000 68.35236 309 ASP B CA 1
ATOM 4715 C C . ASP B 1 186 ? 70.18862 19.58630 71.26448 1.000 66.75162 309 ASP B C 1
ATOM 4716 O O . ASP B 1 186 ? 70.22593 18.81990 72.23024 1.000 66.59497 309 ASP B O 1
ATOM 4721 N N . TYR B 1 187 ? 69.99175 19.17715 70.01828 1.000 67.60091 310 TYR B N 1
ATOM 4722 C CA . TYR B 1 187 ? 69.58320 17.83447 69.64617 1.000 61.70971 310 TYR B CA 1
ATOM 4723 C C . TYR B 1 187 ? 70.76318 16.91495 69.34444 1.000 60.25680 310 TYR B C 1
ATOM 4724 O O . TYR B 1 187 ? 70.64185 15.69680 69.51750 1.000 63.82268 310 TYR B O 1
ATOM 4733 N N . ARG B 1 188 ? 71.89385 17.46472 68.88747 1.000 59.72556 311 ARG B N 1
ATOM 4734 C CA . ARG B 1 188 ? 73.12570 16.72784 68.61231 1.000 61.76106 311 ARG B CA 1
ATOM 4735 C C . ARG B 1 188 ? 72.91629 15.57251 67.63601 1.000 62.48948 311 ARG B C 1
ATOM 4736 O O . ARG B 1 188 ? 73.21928 14.42224 67.97615 1.000 64.65430 311 ARG B O 1
ATOM 4744 N N . PRO B 1 189 ? 72.42204 15.81552 66.42535 1.000 59.26693 312 PRO B N 1
ATOM 4745 C CA . PRO B 1 189 ? 72.17258 14.70140 65.51351 1.000 54.89463 312 PRO B CA 1
ATOM 4746 C C . PRO B 1 189 ? 73.47890 14.05230 65.09910 1.000 53.14613 312 PRO B C 1
ATOM 4747 O O . PRO B 1 189 ? 74.52981 14.69460 65.07222 1.000 55.54266 312 PRO B O 1
ATOM 4751 N N . LYS B 1 190 ? 73.41341 12.76557 64.74935 1.000 55.28094 313 LYS B N 1
ATOM 4752 C CA . LYS B 1 190 ? 74.62407 12.14337 64.22505 1.000 54.61185 313 LYS B CA 1
ATOM 4753 C C . LYS B 1 190 ? 74.80073 12.43845 62.74676 1.000 54.81554 313 LYS B C 1
ATOM 4754 O O . LYS B 1 190 ? 75.94002 12.52735 62.27121 1.000 56.06260 313 LYS B O 1
ATOM 4760 N N . ILE B 1 191 ? 73.70889 12.66128 62.01613 1.000 52.31680 314 ILE B N 1
ATOM 4761 C CA . ILE B 1 191 ? 73.78513 13.15896 60.65149 1.000 50.26879 314 ILE B CA 1
ATOM 4762 C C . ILE B 1 191 ? 72.95619 14.42645 60.54693 1.000 49.05974 314 ILE B C 1
ATOM 4763 O O . ILE B 1 191 ? 71.78603 14.44282 60.94355 1.000 49.92948 314 ILE B O 1
ATOM 4768 N N . LEU B 1 192 ? 73.56233 15.47746 60.00349 1.000 49.10984 315 LEU B N 1
ATOM 4769 C CA . LEU B 1 192 ? 72.89185 16.72835 59.67831 1.000 47.42342 315 LEU B CA 1
ATOM 4770 C C . LEU B 1 192 ? 72.74286 16.77770 58.16946 1.000 50.22731 315 LEU B C 1
ATOM 4771 O O . LEU B 1 192 ? 73.74422 16.87500 57.44953 1.000 51.26483 315 LEU B O 1
ATOM 4776 N N . ILE B 1 193 ? 71.50640 16.70659 57.68571 1.000 49.78886 316 ILE B N 1
ATOM 4777 C CA . ILE B 1 193 ? 71.22699 16.65560 56.25459 1.000 50.35824 316 ILE B CA 1
ATOM 4778 C C . ILE B 1 193 ? 70.82272 18.02831 55.75681 1.000 49.88963 316 ILE B C 1
ATOM 4779 O O . ILE B 1 193 ? 69.99418 18.70502 56.37768 1.000 52.54886 316 ILE B O 1
ATOM 4784 N N . CYS B 1 194 ? 71.36132 18.42914 54.61441 1.000 50.03092 317 CYS B N 1
ATOM 4785 C CA . CYS B 1 194 ? 70.78296 19.54645 53.88857 1.000 52.85769 317 CYS B CA 1
ATOM 4786 C C . CYS B 1 194 ? 70.30738 19.05060 52.53474 1.000 50.85446 317 CYS B C 1
ATOM 4787 O O . CYS B 1 194 ? 70.49441 17.89417 52.16952 1.000 50.94979 317 CYS B O 1
ATOM 4790 N N . GLY B 1 195 ? 69.66567 19.92878 51.79292 1.000 49.69235 318 GLY B N 1
ATOM 4791 C CA . GLY B 1 195 ? 69.11882 19.54726 50.51717 1.000 51.48085 318 GLY B CA 1
ATOM 4792 C C . GLY B 1 195 ? 67.73284 18.97634 50.66125 1.000 56.66675 318 GLY B C 1
ATOM 4793 O O . GLY B 1 195 ? 67.21244 18.77416 51.76126 1.000 58.61763 318 GLY B O 1
ATOM 4794 N N . GLY B 1 196 ? 67.11215 18.74082 49.51247 1.000 63.62895 319 GLY B N 1
ATOM 4795 C CA . GLY B 1 196 ? 65.83374 18.06023 49.47785 1.000 72.67161 319 GLY B CA 1
ATOM 4796 C C . GLY B 1 196 ? 64.65477 19.01131 49.39180 1.000 76.04359 319 GLY B C 1
ATOM 4797 O O . GLY B 1 196 ? 64.78652 20.23602 49.28829 1.000 72.00739 319 GLY B O 1
ATOM 4798 N N . SER B 1 197 ? 63.47421 18.39769 49.47011 1.000 92.73589 320 SER B N 1
ATOM 4799 C CA . SER B 1 197 ? 62.20333 19.05197 49.18805 1.000 96.14933 320 SER B CA 1
ATOM 4800 C C . SER B 1 197 ? 62.28680 19.89007 47.90780 1.000 93.47627 320 SER B C 1
ATOM 4801 O O . SER B 1 197 ? 62.54264 19.36375 46.81441 1.000 91.94428 320 SER B O 1
ATOM 4804 N N . SER B 1 198 ? 62.06821 21.19047 48.02175 1.000 75.82626 321 SER B N 1
ATOM 4805 C CA . SER B 1 198 ? 62.02149 22.02251 46.84391 1.000 64.67446 321 SER B CA 1
ATOM 4806 C C . SER B 1 198 ? 62.42096 23.43523 47.24230 1.000 62.55563 321 SER B C 1
ATOM 4807 O O . SER B 1 198 ? 61.66315 24.38939 47.14962 1.000 65.42897 321 SER B O 1
ATOM 4810 N N . TYR B 1 199 ? 63.64055 23.56295 47.70448 1.000 60.49218 322 TYR B N 1
ATOM 4811 C CA . TYR B 1 199 ? 64.13679 24.83820 48.15540 1.000 55.76242 322 TYR B CA 1
ATOM 4812 C C . TYR B 1 199 ? 64.57563 25.63391 46.93827 1.000 53.17962 322 TYR B C 1
ATOM 4813 O O . TYR B 1 199 ? 65.47346 25.19541 46.21533 1.000 54.05984 322 TYR B O 1
ATOM 4822 N N . PRO B 1 200 ? 63.96200 26.78350 46.65557 1.000 56.05104 323 PRO B N 1
ATOM 4823 C CA . PRO B 1 200 ? 64.32928 27.55131 45.46245 1.000 55.43865 323 PRO B CA 1
ATOM 4824 C C . PRO B 1 200 ? 65.61000 28.36080 45.58687 1.000 55.61019 323 PRO B C 1
ATOM 4825 O O . PRO B 1 200 ? 65.83560 29.24029 44.75194 1.000 58.52152 323 PRO B O 1
ATOM 4829 N N . ARG B 1 201 ? 66.45586 28.14510 46.58998 1.000 54.15342 324 ARG B N 1
ATOM 4830 C CA . ARG B 1 201 ? 67.63096 28.99841 46.74189 1.000 53.75410 324 ARG B CA 1
ATOM 4831 C C . ARG B 1 201 ? 68.85638 28.15536 47.06596 1.000 52.10094 324 ARG B C 1
ATOM 4832 O O . ARG B 1 201 ? 68.77140 26.94732 47.31013 1.000 53.46354 324 ARG B O 1
ATOM 4840 N N . ASP B 1 202 ? 70.00719 28.81519 47.06447 1.000 53.77394 325 ASP B N 1
ATOM 4841 C CA . ASP B 1 202 ? 71.26520 28.12710 47.31287 1.000 56.67208 325 ASP B CA 1
ATOM 4842 C C . ASP B 1 202 ? 71.41348 27.75669 48.78073 1.000 55.20850 325 ASP B C 1
ATOM 4843 O O . ASP B 1 202 ? 71.15446 28.56523 49.67653 1.000 57.85402 325 ASP B O 1
ATOM 4848 N N . TRP B 1 203 ? 71.81735 26.51941 49.02595 1.000 56.06512 326 TRP B N 1
ATOM 4849 C CA . TRP B 1 203 ? 72.21677 26.12508 50.36219 1.000 50.46909 326 TRP B CA 1
ATOM 4850 C C . TRP B 1 203 ? 73.56108 26.74457 50.68060 1.000 54.82020 326 TRP B C 1
ATOM 4851 O O . TRP B 1 203 ? 74.46513 26.75347 49.84061 1.000 58.08559 326 TRP B O 1
ATOM 4862 N N . GLU B 1 204 ? 73.68968 27.29403 51.88341 1.000 53.71017 327 GLU B N 1
ATOM 4863 C CA . GLU B 1 204 ? 74.97461 27.81850 52.32941 1.000 51.53085 327 GLU B CA 1
ATOM 4864 C C . GLU B 1 204 ? 75.72121 26.68326 53.00882 1.000 54.65950 327 GLU B C 1
ATOM 4865 O O . GLU B 1 204 ? 75.59921 26.46849 54.20985 1.000 56.34754 327 GLU B O 1
ATOM 4871 N N . PHE B 1 205 ? 76.49121 25.92947 52.22588 1.000 55.74890 328 PHE B N 1
ATOM 4872 C CA . PHE B 1 205 ? 77.26652 24.82582 52.79427 1.000 52.17687 328 PHE B CA 1
ATOM 4873 C C . PHE B 1 205 ? 78.25311 25.25996 53.86991 1.000 52.95390 328 PHE B C 1
ATOM 4874 O O . PHE B 1 205 ? 78.44006 24.49144 54.83211 1.000 53.72971 328 PHE B O 1
ATOM 4882 N N . PRO B 1 206 ? 78.90653 26.43394 53.79022 1.000 55.34631 329 PRO B N 1
ATOM 4883 C CA . PRO B 1 206 ? 79.82596 26.81986 54.87579 1.000 52.41520 329 PRO B CA 1
ATOM 4884 C C . PRO B 1 206 ? 79.17420 26.88823 56.24850 1.000 52.44095 329 PRO B C 1
ATOM 4885 O O . PRO B 1 206 ? 79.81559 26.53330 57.25148 1.000 54.30228 329 PRO B O 1
ATOM 4889 N N . ARG B 1 207 ? 77.91632 27.33612 56.33863 1.000 53.03064 330 ARG B N 1
ATOM 4890 C CA . ARG B 1 207 ? 77.27325 27.38927 57.65184 1.000 56.19929 330 ARG B CA 1
ATOM 4891 C C . ARG B 1 207 ? 76.93334 25.99108 58.14161 1.000 56.51297 330 ARG B C 1
ATOM 4892 O O . ARG B 1 207 ? 77.08128 25.69083 59.32775 1.000 58.93829 330 ARG B O 1
ATOM 4900 N N . PHE B 1 208 ? 76.47949 25.12329 57.23763 1.000 55.61623 331 PHE B N 1
ATOM 4901 C CA . PHE B 1 208 ? 76.18961 23.74310 57.61338 1.000 54.70721 331 PHE B CA 1
ATOM 4902 C C . PHE B 1 208 ? 77.44026 23.03984 58.10354 1.000 53.75761 331 PHE B C 1
ATOM 4903 O O . PHE B 1 208 ? 77.39593 22.30053 59.09171 1.000 55.76017 331 PHE B O 1
ATOM 4911 N N . ARG B 1 209 ? 78.56766 23.25523 57.41655 1.000 56.11289 332 ARG B N 1
ATOM 4912 C CA . ARG B 1 209 ? 79.83205 22.68681 57.86936 1.000 56.91927 332 ARG B CA 1
ATOM 4913 C C . ARG B 1 209 ? 80.17414 23.19235 59.25603 1.000 56.21207 332 ARG B C 1
ATOM 4914 O O . ARG B 1 209 ? 80.60712 22.42036 60.12057 1.000 60.17238 332 ARG B O 1
ATOM 4922 N N . HIS B 1 210 ? 79.96790 24.48602 59.50105 1.000 59.52049 333 HIS B N 1
ATOM 4923 C CA . HIS B 1 210 ? 80.26426 25.00337 60.82931 1.000 58.95291 333 HIS B CA 1
ATOM 4924 C C . HIS B 1 210 ? 79.32078 24.41971 61.86632 1.000 60.60881 333 HIS B C 1
ATOM 4925 O O . HIS B 1 210 ? 79.74892 24.04369 62.96363 1.000 62.98633 333 HIS B O 1
ATOM 4932 N N . ILE B 1 211 ? 78.03029 24.35435 61.55278 1.000 57.97680 334 ILE B N 1
ATOM 4933 C CA . ILE B 1 211 ? 77.08249 23.75131 62.48612 1.000 58.25915 334 ILE B CA 1
ATOM 4934 C C . ILE B 1 211 ? 77.43137 22.28474 62.71619 1.000 59.98265 334 ILE B C 1
ATOM 4935 O O . ILE B 1 211 ? 77.51455 21.82160 63.85656 1.000 60.97125 334 ILE B O 1
ATOM 4940 N N . ALA B 1 212 ? 77.63487 21.52912 61.63226 1.000 57.82011 335 ALA B N 1
ATOM 4941 C CA . ALA B 1 212 ? 78.01310 20.12722 61.76909 1.000 54.98138 335 ALA B CA 1
ATOM 4942 C C . ALA B 1 212 ? 79.23835 19.96580 62.65476 1.000 59.76575 335 ALA B C 1
ATOM 4943 O O . ALA B 1 212 ? 79.28855 19.06552 63.50224 1.000 59.48754 335 ALA B O 1
ATOM 4945 N N . ASP B 1 213 ? 80.23605 20.83880 62.48594 1.000 62.50373 336 ASP B N 1
ATOM 4946 C CA . ASP B 1 213 ? 81.44597 20.72844 63.29518 1.000 60.34785 336 ASP B CA 1
ATOM 4947 C C . ASP B 1 213 ? 81.14871 20.95368 64.76807 1.000 61.46090 336 ASP B C 1
ATOM 4948 O O . ASP B 1 213 ? 81.59845 20.17837 65.62465 1.000 62.02434 336 ASP B O 1
ATOM 4953 N N . LYS B 1 214 ? 80.39961 22.01626 65.09284 1.000 61.68124 337 LYS B N 1
ATOM 4954 C CA . LYS B 1 214 ? 80.18150 22.33536 66.50386 1.000 61.33297 337 LYS B CA 1
ATOM 4955 C C . LYS B 1 214 ? 79.49380 21.18432 67.22544 1.000 63.87979 337 LYS B C 1
ATOM 4956 O O . LYS B 1 214 ? 79.81886 20.88697 68.38085 1.000 70.84599 337 LYS B O 1
ATOM 4962 N N . CYS B 1 215 ? 78.56310 20.50054 66.56070 1.000 62.54181 338 CYS B N 1
ATOM 4963 C CA . CYS B 1 215 ? 77.77192 19.47715 67.23581 1.000 64.07580 338 CYS B CA 1
ATOM 4964 C C . CYS B 1 215 ? 78.21946 18.04674 66.93273 1.000 60.81778 338 CYS B C 1
ATOM 4965 O O . CYS B 1 215 ? 77.57241 17.10101 67.39464 1.000 64.61131 338 CYS B O 1
ATOM 4968 N N . GLY B 1 216 ? 79.28553 17.85856 66.15722 1.000 59.28832 339 GLY B N 1
ATOM 4969 C CA . GLY B 1 216 ? 79.84369 16.53286 65.97241 1.000 57.67751 339 GLY B CA 1
ATOM 4970 C C . GLY B 1 216 ? 79.12532 15.65438 64.98228 1.000 55.87031 339 GLY B C 1
ATOM 4971 O O . GLY B 1 216 ? 79.25301 14.43006 65.05416 1.000 58.61784 339 GLY B O 1
ATOM 4972 N N . ALA B 1 217 ? 78.38257 16.22574 64.04692 1.000 58.33420 340 ALA B N 1
ATOM 4973 C CA . ALA B 1 217 ? 77.61794 15.42165 63.10325 1.000 53.14166 340 ALA B CA 1
ATOM 4974 C C . ALA B 1 217 ? 78.36985 15.22462 61.79555 1.000 50.64442 340 ALA B C 1
ATOM 4975 O O . ALA B 1 217 ? 79.24070 16.02088 61.41684 1.000 53.05790 340 ALA B O 1
ATOM 4977 N N . VAL B 1 218 ? 78.01128 14.13691 61.10562 1.000 50.08439 341 VAL B N 1
ATOM 4978 C CA . VAL B 1 218 ? 78.34387 13.97311 59.69490 1.000 51.35468 341 VAL B CA 1
ATOM 4979 C C . VAL B 1 218 ? 77.45346 14.88751 58.86678 1.000 49.16743 341 VAL B C 1
ATOM 4980 O O . VAL B 1 218 ? 76.23995 14.97762 59.10465 1.000 51.15065 341 VAL B O 1
ATOM 4984 N N . LEU B 1 219 ? 78.03796 15.56276 57.88159 1.000 45.88986 342 LEU B N 1
ATOM 4985 C CA . LEU B 1 219 ? 77.28927 16.48220 57.03994 1.000 47.17769 342 LEU B CA 1
ATOM 4986 C C . LEU B 1 219 ? 76.92482 15.79426 55.73548 1.000 48.22342 342 LEU B C 1
ATOM 4987 O O . LEU B 1 219 ? 77.80508 15.40955 54.95820 1.000 48.49230 342 LEU B O 1
ATOM 4992 N N . MET B 1 220 ? 75.63339 15.67546 55.48207 1.000 49.80422 343 MET B N 1
ATOM 4993 C CA . MET B 1 220 ? 75.12285 15.03200 54.28452 1.000 48.13095 343 MET B CA 1
ATOM 4994 C C . MET B 1 220 ? 74.34516 16.03701 53.44368 1.000 47.96665 343 MET B C 1
ATOM 4995 O O . MET B 1 220 ? 73.53856 16.81855 53.96677 1.000 47.30265 343 MET B O 1
ATOM 5000 N N . PHE B 1 221 ? 74.58110 16.01440 52.13957 1.000 46.05323 344 PHE B N 1
ATOM 5001 C CA . PHE B 1 221 ? 73.77693 16.77774 51.19869 1.000 46.72528 344 PHE B CA 1
ATOM 5002 C C . PHE B 1 221 ? 73.02540 15.80521 50.30967 1.000 47.98385 344 PHE B C 1
ATOM 5003 O O . PHE B 1 221 ? 73.64165 14.97291 49.63447 1.000 49.53011 344 PHE B O 1
ATOM 5011 N N . ASP B 1 222 ? 71.70183 15.90462 50.31727 1.000 47.47311 345 ASP B N 1
ATOM 5012 C CA . ASP B 1 222 ? 70.84692 15.15857 49.39872 1.000 47.90578 345 ASP B CA 1
ATOM 5013 C C . ASP B 1 222 ? 70.59706 16.06417 48.20652 1.000 49.76701 345 ASP B C 1
ATOM 5014 O O . ASP B 1 222 ? 69.79595 17.00062 48.28651 1.000 50.60824 345 ASP B O 1
ATOM 5019 N N . MET B 1 223 ? 71.27334 15.80343 47.08971 1.000 47.95562 346 MET B N 1
ATOM 5020 C CA . MET B 1 223 ? 71.09495 16.66839 45.93138 1.000 52.15917 346 MET B CA 1
ATOM 5021 C C . MET B 1 223 ? 70.10787 16.03234 44.96870 1.000 54.68752 346 MET B C 1
ATOM 5022 O O . MET B 1 223 ? 70.39142 15.73099 43.81520 1.000 60.38868 346 MET B O 1
ATOM 5027 N N . ALA B 1 224 ? 68.90429 15.83358 45.48832 1.000 56.22582 347 ALA B N 1
ATOM 5028 C CA . ALA B 1 224 ? 67.83322 15.36557 44.62865 1.000 57.27311 347 ALA B CA 1
ATOM 5029 C C . ALA B 1 224 ? 67.61742 16.34087 43.47432 1.000 60.31819 347 ALA B C 1
ATOM 5030 O O . ALA B 1 224 ? 67.77963 15.99079 42.29683 1.000 66.09937 347 ALA B O 1
ATOM 5032 N N . GLN B 1 225 ? 67.31722 17.59215 43.78417 1.000 55.25636 348 GLN B N 1
ATOM 5033 C CA . GLN B 1 225 ? 66.77318 18.42026 42.71391 1.000 61.27785 348 GLN B CA 1
ATOM 5034 C C . GLN B 1 225 ? 67.85803 19.01859 41.80553 1.000 63.57378 348 GLN B C 1
ATOM 5035 O O . GLN B 1 225 ? 67.65433 19.12820 40.58937 1.000 62.97979 348 GLN B O 1
ATOM 5041 N N . ILE B 1 226 ? 69.02181 19.37816 42.33928 1.000 56.58566 349 ILE B N 1
ATOM 5042 C CA . ILE B 1 226 ? 69.91687 20.27906 41.62544 1.000 51.12522 349 ILE B CA 1
ATOM 5043 C C . ILE B 1 226 ? 71.19703 19.58613 41.13806 1.000 51.91055 349 ILE B C 1
ATOM 5044 O O . ILE B 1 226 ? 72.19526 20.25720 40.87292 1.000 54.26074 349 ILE B O 1
ATOM 5049 N N . SER B 1 227 ? 71.20315 18.26318 40.98026 1.000 53.67496 350 SER B N 1
ATOM 5050 C CA . SER B 1 227 ? 72.47607 17.58596 40.72964 1.000 50.78485 350 SER B CA 1
ATOM 5051 C C . SER B 1 227 ? 73.08798 17.96936 39.38100 1.000 52.70455 350 SER B C 1
ATOM 5052 O O . SER B 1 227 ? 74.31872 18.01962 39.25073 1.000 51.91319 350 SER B O 1
ATOM 5055 N N . GLY B 1 228 ? 72.26394 18.25625 38.37212 1.000 50.31357 351 GLY B N 1
ATOM 5056 C CA . GLY B 1 228 ? 72.80406 18.73833 37.10627 1.000 50.94190 351 GLY B CA 1
ATOM 5057 C C . GLY B 1 228 ? 73.39963 20.13547 37.19446 1.000 53.56402 351 GLY B C 1
ATOM 5058 O O . GLY B 1 228 ? 74.44596 20.41790 36.59834 1.000 56.86704 351 GLY B O 1
ATOM 5059 N N . LEU B 1 229 ? 72.74275 21.03208 37.93139 1.000 52.71671 352 LEU B N 1
ATOM 5060 C CA . LEU B 1 229 ? 73.28612 22.36628 38.13877 1.000 48.50802 352 LEU B CA 1
ATOM 5061 C C . LEU B 1 229 ? 74.64698 22.30497 38.80436 1.000 55.95209 352 LEU B C 1
ATOM 5062 O O . LEU B 1 229 ? 75.54227 23.09964 38.48950 1.000 59.63545 352 LEU B O 1
ATOM 5067 N N . VAL B 1 230 ? 74.81261 21.39745 39.76467 1.000 53.64270 353 VAL B N 1
ATOM 5068 C CA . VAL B 1 230 ? 76.10646 21.27376 40.42231 1.000 51.21137 353 VAL B CA 1
ATOM 5069 C C . VAL B 1 230 ? 77.14107 20.72305 39.44728 1.000 52.64544 353 VAL B C 1
ATOM 5070 O O . VAL B 1 230 ? 78.25442 21.25489 39.33170 1.000 54.34252 353 VAL B O 1
ATOM 5074 N N . ALA B 1 231 ? 76.77077 19.67230 38.70201 1.000 50.29242 354 ALA B N 1
ATOM 5075 C CA . ALA B 1 231 ? 77.67051 19.12065 37.69059 1.000 52.30098 354 ALA B CA 1
ATOM 5076 C C . ALA B 1 231 ? 78.12451 20.18871 36.70157 1.000 56.98584 354 ALA B C 1
ATOM 5077 O O . ALA B 1 231 ? 79.31302 20.25678 36.35236 1.000 61.79082 354 ALA B O 1
ATOM 5079 N N . ALA B 1 232 ? 77.20376 21.04744 36.25375 1.000 53.59567 355 ALA B N 1
ATOM 5080 C CA . ALA B 1 232 ? 77.56009 22.07148 35.27899 1.000 57.70248 355 ALA B CA 1
ATOM 5081 C C . ALA B 1 232 ? 78.30612 23.25316 35.87996 1.000 56.50074 355 ALA B C 1
ATOM 5082 O O . ALA B 1 232 ? 78.59000 24.20059 35.14484 1.000 63.41106 355 ALA B O 1
ATOM 5084 N N . LYS B 1 233 ? 78.63825 23.22540 37.17056 1.000 60.68427 356 LYS B N 1
ATOM 5085 C CA . LYS B 1 233 ? 79.23923 24.35628 37.88868 1.000 62.74129 356 LYS B CA 1
ATOM 5086 C C . LYS B 1 233 ? 78.32122 25.57611 37.93931 1.000 62.32795 356 LYS B C 1
ATOM 5087 O O . LYS B 1 233 ? 78.80286 26.70706 38.11360 1.000 61.49526 356 LYS B O 1
ATOM 5093 N N . GLU B 1 234 ? 77.00900 25.38981 37.76878 1.000 59.60162 357 GLU B N 1
ATOM 5094 C CA . GLU B 1 234 ? 76.06085 26.49249 37.87775 1.000 60.60881 357 GLU B CA 1
ATOM 5095 C C . GLU B 1 234 ? 75.38524 26.55516 39.24685 1.000 61.38364 357 GLU B C 1
ATOM 5096 O O . GLU B 1 234 ? 74.38837 27.27059 39.40790 1.000 64.17262 357 GLU B O 1
ATOM 5102 N N . SER B 1 235 ? 75.91727 25.84233 40.23626 1.000 56.12205 358 SER B N 1
ATOM 5103 C CA . SER B 1 235 ? 75.40678 25.85583 41.59244 1.000 51.34853 358 SER B CA 1
ATOM 5104 C C . SER B 1 235 ? 76.57498 25.51544 42.49795 1.000 55.81252 358 SER B C 1
ATOM 5105 O O . SER B 1 235 ? 77.47381 24.77475 42.07722 1.000 56.36547 358 SER B O 1
ATOM 5108 N N . PRO B 1 236 ? 76.62314 26.06644 43.71695 1.000 55.24880 359 PRO B N 1
ATOM 5109 C CA . PRO B 1 236 ? 77.78157 25.83591 44.58964 1.000 56.70029 359 PRO B CA 1
ATOM 5110 C C . PRO B 1 236 ? 78.03937 24.35490 44.80781 1.000 51.54595 359 PRO B C 1
ATOM 5111 O O . PRO B 1 236 ? 77.11630 23.54679 44.91260 1.000 50.95697 359 PRO B O 1
ATOM 5115 N N . ASN B 1 237 ? 79.31871 24.02333 44.90521 1.000 51.79855 360 ASN B N 1
ATOM 5116 C CA . ASN B 1 237 ? 79.83147 22.66571 44.96055 1.000 51.86704 360 ASN B CA 1
ATOM 5117 C C . ASN B 1 237 ? 79.68360 22.10303 46.36439 1.000 55.18817 360 ASN B C 1
ATOM 5118 O O . ASN B 1 237 ? 80.40429 22.51858 47.28342 1.000 60.20576 360 ASN B O 1
ATOM 5123 N N . PRO B 1 238 ? 78.79536 21.13211 46.56959 1.000 50.43490 361 PRO B N 1
ATOM 5124 C CA . PRO B 1 238 ? 78.66075 20.55643 47.91364 1.000 49.27124 361 PRO B CA 1
ATOM 5125 C C . PRO B 1 238 ? 79.87037 19.75316 48.33841 1.000 47.18244 361 PRO B C 1
ATOM 5126 O O . PRO B 1 238 ? 80.14317 19.63597 49.54043 1.000 49.31516 361 PRO B O 1
ATOM 5130 N N . PHE B 1 239 ? 80.61292 19.18972 47.39232 1.000 48.85487 362 PHE B N 1
ATOM 5131 C CA . PHE B 1 239 ? 81.71102 18.31026 47.76983 1.000 49.84383 362 PHE B CA 1
ATOM 5132 C C . PHE B 1 239 ? 82.85112 19.06657 48.43967 1.000 53.47473 362 PHE B C 1
ATOM 5133 O O . PHE B 1 239 ? 83.67359 18.44176 49.11706 1.000 57.70384 362 PHE B O 1
ATOM 5141 N N . ASP B 1 240 ? 82.91740 20.39407 48.28994 1.000 54.99163 363 ASP B N 1
ATOM 5142 C CA . ASP B 1 240 ? 83.89668 21.14593 49.06575 1.000 55.44134 363 ASP B CA 1
ATOM 5143 C C . ASP B 1 240 ? 83.65832 21.04027 50.57109 1.000 55.69742 363 ASP B C 1
ATOM 5144 O O . ASP B 1 240 ? 84.58615 21.29235 51.34268 1.000 60.06666 363 ASP B O 1
ATOM 5149 N N . TYR B 1 241 ? 82.45411 20.67276 51.01945 1.000 55.12702 364 TYR B N 1
ATOM 5150 C CA . TYR B 1 241 ? 82.15783 20.73364 52.44951 1.000 50.48970 364 TYR B CA 1
ATOM 5151 C C . TYR B 1 241 ? 81.52910 19.47271 53.04506 1.000 51.29727 364 TYR B C 1
ATOM 5152 O O . TYR B 1 241 ? 81.70799 19.20010 54.23537 1.000 54.60234 364 TYR B O 1
ATOM 5161 N N . CYS B 1 242 ? 80.77286 18.70783 52.27189 1.000 51.04521 365 CYS B N 1
ATOM 5162 C CA . CYS B 1 242 ? 80.04034 17.61398 52.89196 1.000 48.66261 365 CYS B CA 1
ATOM 5163 C C . CYS B 1 242 ? 80.89812 16.36906 53.05381 1.000 48.56794 365 CYS B C 1
ATOM 5164 O O . CYS B 1 242 ? 81.92712 16.19322 52.40271 1.000 55.33163 365 CYS B O 1
ATOM 5167 N N . ASP B 1 243 ? 80.44418 15.48227 53.92470 1.000 48.04020 366 ASP B N 1
ATOM 5168 C CA . ASP B 1 243 ? 81.07074 14.17786 54.03944 1.000 50.64948 366 ASP B CA 1
ATOM 5169 C C . ASP B 1 243 ? 80.36408 13.12862 53.18342 1.000 51.69067 366 ASP B C 1
ATOM 5170 O O . ASP B 1 243 ? 80.99162 12.15948 52.73823 1.000 49.58198 366 ASP B O 1
ATOM 5175 N N . ILE B 1 244 ? 79.07428 13.30009 52.93738 1.000 45.32985 367 ILE B N 1
ATOM 5176 C CA . ILE B 1 244 ? 78.29214 12.35897 52.15345 1.000 45.85517 367 ILE B CA 1
ATOM 5177 C C . ILE B 1 244 ? 77.40311 13.16250 51.22549 1.000 46.58115 367 ILE B C 1
ATOM 5178 O O . ILE B 1 244 ? 76.85948 14.19928 51.62532 1.000 47.46493 367 ILE B O 1
ATOM 5183 N N . VAL B 1 245 ? 77.25810 12.70244 49.98229 1.000 47.07875 368 VAL B N 1
ATOM 5184 C CA . VAL B 1 245 ? 76.35898 13.34782 49.03461 1.000 44.31173 368 VAL B CA 1
ATOM 5185 C C . VAL B 1 245 ? 75.60837 12.27089 48.29128 1.000 45.40607 368 VAL B C 1
ATOM 5186 O O . VAL B 1 245 ? 76.22704 11.47798 47.57706 1.000 50.17232 368 VAL B O 1
ATOM 5190 N N . THR B 1 246 ? 74.28774 12.25318 48.42852 1.000 43.19505 369 THR B N 1
ATOM 5191 C CA . THR B 1 246 ? 73.43059 11.39202 47.63151 1.000 42.30685 369 THR B CA 1
ATOM 5192 C C . THR B 1 246 ? 72.80865 12.21450 46.51906 1.000 45.62987 369 THR B C 1
ATOM 5193 O O . THR B 1 246 ? 72.82584 13.44379 46.55914 1.000 48.34235 369 THR B O 1
ATOM 5197 N N . SER B 1 247 ? 72.26245 11.53355 45.51050 1.000 47.05261 370 SER B N 1
ATOM 5198 C CA . SER B 1 247 ? 71.66490 12.25434 44.39327 1.000 47.05813 370 SER B CA 1
ATOM 5199 C C . SER B 1 247 ? 70.71496 11.34325 43.65679 1.000 47.73312 370 SER B C 1
ATOM 5200 O O . SER B 1 247 ? 70.85303 10.12176 43.70003 1.000 48.54541 370 SER B O 1
ATOM 5203 N N . THR B 1 248 ? 69.75094 11.95343 42.96924 1.000 50.14265 371 THR B N 1
ATOM 5204 C CA . THR B 1 248 ? 69.00117 11.22641 41.96438 1.000 48.46903 371 THR B CA 1
ATOM 5205 C C . THR B 1 248 ? 69.80666 11.18734 40.67859 1.000 48.40512 371 THR B C 1
ATOM 5206 O O . THR B 1 248 ? 70.85004 11.82901 40.54188 1.000 48.39937 371 THR B O 1
ATOM 5210 N N . THR B 1 249 ? 69.27304 10.47241 39.70155 1.000 46.94158 372 THR B N 1
ATOM 5211 C CA . THR B 1 249 ? 69.87707 10.39223 38.39648 1.000 47.49683 372 THR B CA 1
ATOM 5212 C C . THR B 1 249 ? 68.92330 10.76005 37.25961 1.000 50.96968 372 THR B C 1
ATOM 5213 O O . THR B 1 249 ? 69.39956 10.92804 36.13708 1.000 53.25311 372 THR B O 1
ATOM 5217 N N . HIS B 1 250 ? 67.61760 10.95327 37.50945 1.000 50.66483 373 HIS B N 1
ATOM 5218 C CA . HIS B 1 250 ? 66.65401 11.21864 36.44033 1.000 54.33573 373 HIS B CA 1
ATOM 5219 C C . HIS B 1 250 ? 66.12720 12.65142 36.36781 1.000 53.76683 373 HIS B C 1
ATOM 5220 O O . HIS B 1 250 ? 65.33075 12.95066 35.47540 1.000 60.99712 373 HIS B O 1
ATOM 5227 N N . LYS B 1 251 ? 66.52155 13.54496 37.25629 1.000 52.59785 374 LYS B N 1
ATOM 5228 C CA . LYS B 1 251 ? 65.85357 14.83827 37.25435 1.000 50.49244 374 LYS B CA 1
ATOM 5229 C C . LYS B 1 251 ? 66.65120 15.81170 36.38685 1.000 51.90464 374 LYS B C 1
ATOM 5230 O O . LYS B 1 251 ? 66.59320 15.73202 35.16442 1.000 54.25101 374 LYS B O 1
ATOM 5236 N N . SER B 1 252 ? 67.42709 16.71903 36.95832 1.000 52.83828 375 SER B N 1
ATOM 5237 C CA . SER B 1 252 ? 68.18469 17.58860 36.06804 1.000 50.84894 375 SER B CA 1
ATOM 5238 C C . SER B 1 252 ? 69.31829 16.85261 35.34111 1.000 54.55285 375 SER B C 1
ATOM 5239 O O . SER B 1 252 ? 69.80396 17.34043 34.31287 1.000 56.39289 375 SER B O 1
ATOM 5242 N N . LEU B 1 253 ? 69.76030 15.70244 35.84928 1.000 51.69988 376 LEU B N 1
ATOM 5243 C CA . LEU B 1 253 ? 70.80945 14.93324 35.19108 1.000 47.39001 376 LEU B CA 1
ATOM 5244 C C . LEU B 1 253 ? 70.33489 14.29884 33.89382 1.000 50.63805 376 LEU B C 1
ATOM 5245 O O . LEU B 1 253 ? 71.16085 13.95451 33.04926 1.000 57.91853 376 LEU B O 1
ATOM 5250 N N . ARG B 1 254 ? 69.03288 14.13594 33.70785 1.000 51.94211 377 ARG B N 1
ATOM 5251 C CA . ARG B 1 254 ? 68.47088 13.53265 32.49313 1.000 53.07212 377 ARG B CA 1
ATOM 5252 C C . ARG B 1 254 ? 68.87069 12.07878 32.32050 1.000 51.29178 377 ARG B C 1
ATOM 5253 O O . ARG B 1 254 ? 68.86927 11.56395 31.20180 1.000 55.10171 377 ARG B O 1
ATOM 5261 N N . GLY B 1 255 ? 69.19164 11.39149 33.40737 1.000 54.86221 378 GLY B N 1
ATOM 5262 C CA . GLY B 1 255 ? 69.53838 9.99540 33.31406 1.000 49.98027 378 GLY B CA 1
ATOM 5263 C C . GLY B 1 255 ? 68.35051 9.10090 33.57067 1.000 47.62085 378 GLY B C 1
ATOM 5264 O O . GLY B 1 255 ? 67.18652 9.50745 33.46022 1.000 50.12040 378 GLY B O 1
ATOM 5265 N N . PRO B 1 256 ? 68.62084 7.85491 33.91110 1.000 49.68810 379 PRO B N 1
ATOM 5266 C CA . PRO B 1 256 ? 67.52804 6.92642 34.19053 1.000 50.18784 379 PRO B CA 1
ATOM 5267 C C . PRO B 1 256 ? 67.13330 7.04261 35.65463 1.000 51.02560 379 PRO B C 1
ATOM 5268 O O . PRO B 1 256 ? 67.77841 7.78691 36.40933 1.000 51.78073 379 PRO B O 1
ATOM 5272 N N . ARG B 1 257 ? 66.09476 6.32520 36.08028 1.000 49.56522 380 ARG B N 1
ATOM 5273 C CA . ARG B 1 257 ? 65.75912 6.32783 37.49548 1.000 48.57970 380 ARG B CA 1
ATOM 5274 C C . ARG B 1 257 ? 66.87847 5.65527 38.27677 1.000 49.13380 380 ARG B C 1
ATOM 5275 O O . ARG B 1 257 ? 67.54275 4.74726 37.77473 1.000 51.42007 380 ARG B O 1
ATOM 5283 N N . GLY B 1 258 ? 67.10529 6.11836 39.49439 1.000 46.42004 381 GLY B N 1
ATOM 5284 C CA . GLY B 1 258 ? 68.11931 5.53342 40.34854 1.000 43.75832 381 GLY B CA 1
ATOM 5285 C C . GLY B 1 258 ? 68.72913 6.60359 41.22078 1.000 41.16698 381 GLY B C 1
ATOM 5286 O O . GLY B 1 258 ? 68.38068 7.77516 41.13417 1.000 48.34869 381 GLY B O 1
ATOM 5287 N N . GLY B 1 259 ? 69.67533 6.17681 42.05467 1.000 39.08577 382 GLY B N 1
ATOM 5288 C CA . GLY B 1 259 ? 70.36981 7.09789 42.92882 1.000 42.56191 382 GLY B CA 1
ATOM 5289 C C . GLY B 1 259 ? 71.85523 6.79739 42.97685 1.000 44.60567 382 GLY B C 1
ATOM 5290 O O . GLY B 1 259 ? 72.31976 5.78237 42.45220 1.000 46.05230 382 GLY B O 1
ATOM 5291 N N . ILE B 1 260 ? 72.59113 7.69738 43.63433 1.000 45.53096 383 ILE B N 1
ATOM 5292 C CA . ILE B 1 260 ? 74.04717 7.64866 43.74750 1.000 44.05904 383 ILE B CA 1
ATOM 5293 C C . ILE B 1 260 ? 74.43511 7.99706 45.17718 1.000 43.94793 383 ILE B C 1
ATOM 5294 O O . ILE B 1 260 ? 73.79229 8.84082 45.81276 1.000 43.06230 383 ILE B O 1
ATOM 5299 N N . ILE B 1 261 ? 75.49346 7.36955 45.68717 1.000 45.53552 384 ILE B N 1
ATOM 5300 C CA . ILE B 1 261 ? 76.05754 7.73536 46.98318 1.000 46.01922 384 ILE B CA 1
ATOM 5301 C C . ILE B 1 261 ? 77.52590 8.05860 46.78358 1.000 43.88123 384 ILE B C 1
ATOM 5302 O O . ILE B 1 261 ? 78.29358 7.18953 46.35382 1.000 45.83840 384 ILE B O 1
ATOM 5307 N N . PHE B 1 262 ? 77.90946 9.30043 47.08859 1.000 45.09189 385 PHE B N 1
ATOM 5308 C CA . PHE B 1 262 ? 79.29732 9.74643 47.14716 1.000 44.26071 385 PHE B CA 1
ATOM 5309 C C . PHE B 1 262 ? 79.74090 9.83823 48.59834 1.000 45.68793 385 PHE B C 1
ATOM 5310 O O . PHE B 1 262 ? 78.98590 10.31825 49.44635 1.000 47.13719 385 PHE B O 1
ATOM 5318 N N . TYR B 1 263 ? 80.98009 9.43492 48.88174 1.000 47.82274 386 TYR B N 1
ATOM 5319 C CA . TYR B 1 263 ? 81.44404 9.41149 50.26036 1.000 52.20322 386 TYR B CA 1
ATOM 5320 C C . TYR B 1 263 ? 82.94220 9.66857 50.30592 1.000 53.23998 386 TYR B C 1
ATOM 5321 O O . TYR B 1 263 ? 83.67465 9.26563 49.40239 1.000 56.36397 386 TYR B O 1
ATOM 5330 N N . LYS B 1 264 ? 83.38520 10.34434 51.36530 1.000 49.33450 387 LYS B N 1
ATOM 5331 C CA . LYS B 1 264 ? 84.79906 10.63278 51.56144 1.000 56.05792 387 LYS B CA 1
ATOM 5332 C C . LYS B 1 264 ? 85.60293 9.35750 51.79471 1.000 59.81629 387 LYS B C 1
ATOM 5333 O O . LYS B 1 264 ? 85.14132 8.40598 52.43108 1.000 58.36005 387 LYS B O 1
ATOM 5339 N N . ARG B 1 265 ? 86.84305 9.37438 51.31155 1.000 65.25414 388 ARG B N 1
ATOM 5340 C CA . ARG B 1 265 ? 87.76073 8.25002 51.39856 1.000 68.73319 388 ARG B CA 1
ATOM 5341 C C . ARG B 1 265 ? 89.07445 8.72051 52.00329 1.000 73.57432 388 ARG B C 1
ATOM 5342 O O . ARG B 1 265 ? 89.43052 9.90182 51.92605 1.000 75.22823 388 ARG B O 1
ATOM 5350 N N . GLY B 1 266 ? 89.80783 7.77759 52.59433 1.000 77.42938 389 GLY B N 1
ATOM 5351 C CA . GLY B 1 266 ? 91.20339 8.03179 52.92224 1.000 83.25494 389 GLY B CA 1
ATOM 5352 C C . GLY B 1 266 ? 91.39253 8.78754 54.22541 1.000 88.69685 389 GLY B C 1
ATOM 5353 O O . GLY B 1 266 ? 90.50072 8.86103 55.07095 1.000 92.38752 389 GLY B O 1
ATOM 5354 N N . LEU B 1 267 ? 92.58684 9.35747 54.38312 1.000 94.41108 390 LEU B N 1
ATOM 5355 C CA . LEU B 1 267 ? 92.92750 10.06719 55.61334 1.000 96.67341 390 LEU B CA 1
ATOM 5356 C C . LEU B 1 267 ? 92.04828 11.30922 55.79803 1.000 96.72238 390 LEU B C 1
ATOM 5357 O O . LEU B 1 267 ? 91.60668 11.94096 54.83055 1.000 96.96695 390 LEU B O 1
ATOM 5362 N N . LYS B 1 268 ? 91.78048 11.65075 57.07153 1.000 98.49495 391 LYS B N 1
ATOM 5363 C CA . LYS B 1 268 ? 91.06677 12.79976 57.63399 1.000 99.02630 391 LYS B CA 1
ATOM 5364 C C . LYS B 1 268 ? 92.03736 13.95712 57.88174 1.000 104.52554 391 LYS B C 1
ATOM 5365 O O . LYS B 1 268 ? 93.17594 13.73012 58.30755 1.000 105.02184 391 LYS B O 1
ATOM 5371 N N . PRO B 1 269 ? 91.61254 15.21204 57.63939 1.000 105.58457 392 PRO B N 1
ATOM 5372 C CA . PRO B 1 269 ? 92.43048 16.42386 57.82653 1.000 110.07763 392 PRO B CA 1
ATOM 5373 C C . PRO B 1 269 ? 93.21504 16.48182 59.15221 1.000 113.76770 392 PRO B C 1
ATOM 5374 O O . PRO B 1 269 ? 92.84208 17.17054 60.10723 1.000 117.64575 392 PRO B O 1
ATOM 5378 N N . ILE B 1 283 ? 93.46438 8.67618 61.53100 1.000 92.28911 406 ILE B N 1
ATOM 5379 C CA . ILE B 1 283 ? 92.57101 7.55077 61.27875 1.000 99.05932 406 ILE B CA 1
ATOM 5380 C C . ILE B 1 283 ? 91.85220 7.77574 59.93716 1.000 100.63852 406 ILE B C 1
ATOM 5381 O O . ILE B 1 283 ? 91.56945 8.91843 59.56227 1.000 98.05349 406 ILE B O 1
ATOM 5386 N N . GLN B 1 284 ? 91.57872 6.68504 59.21330 1.000 100.97491 407 GLN B N 1
ATOM 5387 C CA . GLN B 1 284 ? 90.94947 6.75464 57.90066 1.000 93.08230 407 GLN B CA 1
ATOM 5388 C C . GLN B 1 284 ? 89.45880 7.08479 58.02620 1.000 89.71945 407 GLN B C 1
ATOM 5389 O O . GLN B 1 284 ? 88.89515 7.14417 59.12428 1.000 90.74295 407 GLN B O 1
ATOM 5395 N N . TYR B 1 285 ? 88.81809 7.29233 56.87071 1.000 87.25817 408 TYR B N 1
ATOM 5396 C CA . TYR B 1 285 ? 87.37926 7.52254 56.80980 1.000 81.71556 408 TYR B CA 1
ATOM 5397 C C . TYR B 1 285 ? 86.62826 6.20004 56.84394 1.000 82.99427 408 TYR B C 1
ATOM 5398 O O . TYR B 1 285 ? 87.05194 5.21270 56.23472 1.000 83.85026 408 TYR B O 1
ATOM 5407 N N . ASP B 1 286 ? 85.48045 6.20670 57.52571 1.000 83.91603 409 ASP B N 1
ATOM 5408 C CA . ASP B 1 286 ? 84.74791 4.99661 57.88170 1.000 83.00691 409 ASP B CA 1
ATOM 5409 C C . ASP B 1 286 ? 83.78623 4.49892 56.80415 1.000 80.06884 409 ASP B C 1
ATOM 5410 O O . ASP B 1 286 ? 83.44613 3.30605 56.79603 1.000 77.56759 409 ASP B O 1
ATOM 5415 N N . PHE B 1 287 ? 83.37166 5.37100 55.88146 1.000 76.40397 410 PHE B N 1
ATOM 5416 C CA . PHE B 1 287 ? 82.08295 5.20798 55.20559 1.000 70.26607 410 PHE B CA 1
ATOM 5417 C C . PHE B 1 287 ? 82.08264 4.05387 54.21239 1.000 65.22642 410 PHE B C 1
ATOM 5418 O O . PHE B 1 287 ? 81.08552 3.33145 54.10563 1.000 65.94671 410 PHE B O 1
ATOM 5426 N N . GLU B 1 288 ? 83.18340 3.87143 53.47823 1.000 66.18428 411 GLU B N 1
ATOM 5427 C CA . GLU B 1 288 ? 83.19235 3.00687 52.29986 1.000 62.94411 411 GLU B CA 1
ATOM 5428 C C . GLU B 1 288 ? 82.64801 1.61185 52.59720 1.000 65.25848 411 GLU B C 1
ATOM 5429 O O . GLU B 1 288 ? 81.69482 1.15483 51.95775 1.000 63.96655 411 GLU B O 1
ATOM 5435 N N . GLU B 1 289 ? 83.24652 0.90705 53.55566 1.000 68.91344 412 GLU B N 1
ATOM 5436 C CA . GLU B 1 289 ? 82.79811 -0.45936 53.80421 1.000 67.84443 412 GLU B CA 1
ATOM 5437 C C . GLU B 1 289 ? 81.38472 -0.47710 54.36340 1.000 65.17236 412 GLU B C 1
ATOM 5438 O O . GLU B 1 289 ? 80.56724 -1.32692 53.98236 1.000 60.47187 412 GLU B O 1
ATOM 5444 N N . LYS B 1 290 ? 81.08561 0.45874 55.27131 1.000 68.49690 413 LYS B N 1
ATOM 5445 C CA . LYS B 1 290 ? 79.76820 0.50680 55.89529 1.000 63.70158 413 LYS B CA 1
ATOM 5446 C C . LYS B 1 290 ? 78.69091 0.79942 54.86796 1.000 62.15403 413 LYS B C 1
ATOM 5447 O O . LYS B 1 290 ? 77.63210 0.15791 54.86897 1.000 65.58156 413 LYS B O 1
ATOM 5453 N N . ILE B 1 291 ? 78.94789 1.75300 53.97199 1.000 58.28941 414 ILE B N 1
ATOM 5454 C CA . ILE B 1 291 ? 77.91749 2.17751 53.02728 1.000 61.65319 414 ILE B CA 1
ATOM 5455 C C . ILE B 1 291 ? 77.69691 1.12111 51.95312 1.000 57.50952 414 ILE B C 1
ATOM 5456 O O . ILE B 1 291 ? 76.55118 0.80766 51.60547 1.000 58.31134 414 ILE B O 1
ATOM 5461 N N . ASN B 1 292 ? 78.78318 0.57422 51.39227 1.000 57.89168 415 ASN B N 1
ATOM 5462 C CA . ASN B 1 292 ? 78.63727 -0.47410 50.38386 1.000 58.62709 415 ASN B CA 1
ATOM 5463 C C . ASN B 1 292 ? 77.88853 -1.67900 50.94520 1.000 56.58034 415 ASN B C 1
ATOM 5464 O O . ASN B 1 292 ? 76.98631 -2.22088 50.29391 1.000 57.27409 415 ASN B O 1
ATOM 5469 N N . PHE B 1 293 ? 78.23195 -2.10237 52.16001 1.000 60.25666 416 PHE B N 1
ATOM 5470 C CA . PHE B 1 293 ? 77.59483 -3.28830 52.72998 1.000 62.50544 416 PHE B CA 1
ATOM 5471 C C . PHE B 1 293 ? 76.12127 -3.04106 53.03925 1.000 59.05127 416 PHE B C 1
ATOM 5472 O O . PHE B 1 293 ? 75.30653 -3.97484 53.03270 1.000 57.73213 416 PHE B O 1
ATOM 5480 N N . SER B 1 294 ? 75.76831 -1.79141 53.31481 1.000 59.60462 417 SER B N 1
ATOM 5481 C CA . SER B 1 294 ? 74.37455 -1.44561 53.52407 1.000 56.71554 417 SER B CA 1
ATOM 5482 C C . SER B 1 294 ? 73.58653 -1.53853 52.22196 1.000 56.04232 417 SER B C 1
ATOM 5483 O O . SER B 1 294 ? 72.47199 -2.07824 52.20986 1.000 57.69204 417 SER B O 1
ATOM 5486 N N . VAL B 1 295 ? 74.15565 -1.04604 51.11042 1.000 53.54340 418 VAL B N 1
ATOM 5487 C CA . VAL B 1 295 ? 73.47654 -1.14777 49.81404 1.000 53.78674 418 VAL B CA 1
ATOM 5488 C C . VAL B 1 295 ? 73.24654 -2.60960 49.45782 1.000 56.02450 418 VAL B C 1
ATOM 5489 O O . VAL B 1 295 ? 72.12301 -3.03360 49.14792 1.000 55.17553 418 VAL B O 1
ATOM 5493 N N . PHE B 1 296 ? 74.30962 -3.40479 49.49123 1.000 57.55584 419 PHE B N 1
ATOM 5494 C CA . PHE B 1 296 ? 74.17692 -4.80532 49.21470 1.000 59.88442 419 PHE B CA 1
ATOM 5495 C C . PHE B 1 296 ? 75.12952 -5.48986 50.17929 1.000 59.17913 419 PHE B C 1
ATOM 5496 O O . PHE B 1 296 ? 76.31192 -5.10847 50.24392 1.000 61.51612 419 PHE B O 1
ATOM 5504 N N . PRO B 1 297 ? 74.68565 -6.53763 50.88234 1.000 60.31139 420 PRO B N 1
ATOM 5505 C CA . PRO B 1 297 ? 73.39663 -7.21745 50.70559 1.000 61.19296 420 PRO B CA 1
ATOM 5506 C C . PRO B 1 297 ? 72.26271 -6.83106 51.66371 1.000 60.83476 420 PRO B C 1
ATOM 5507 O O . PRO B 1 297 ? 71.21924 -7.48979 51.64325 1.000 62.32973 420 PRO B O 1
ATOM 5511 N N . SER B 1 298 ? 72.44574 -5.79590 52.48172 1.000 61.59740 421 SER B N 1
ATOM 5512 C CA . SER B 1 298 ? 71.44428 -5.48889 53.49990 1.000 61.87606 421 SER B CA 1
ATOM 5513 C C . SER B 1 298 ? 70.11865 -5.05701 52.87678 1.000 59.78015 421 SER B C 1
ATOM 5514 O O . SER B 1 298 ? 69.06461 -5.63107 53.17000 1.000 63.79661 421 SER B O 1
ATOM 5517 N N . LEU B 1 299 ? 70.14428 -4.04977 52.01476 1.000 52.96532 422 LEU B N 1
ATOM 5518 C CA . LEU B 1 299 ? 68.90475 -3.40922 51.61665 1.000 54.25975 422 LEU B CA 1
ATOM 5519 C C . LEU B 1 299 ? 68.44840 -3.73292 50.20634 1.000 52.54355 422 LEU B C 1
ATOM 5520 O O . LEU B 1 299 ? 67.26066 -3.55647 49.91169 1.000 50.85516 422 LEU B O 1
ATOM 5525 N N . GLN B 1 300 ? 69.34846 -4.15996 49.32129 1.000 49.71424 423 GLN B N 1
ATOM 5526 C CA . GLN B 1 300 ? 68.99968 -4.35319 47.92728 1.000 49.93130 423 GLN B CA 1
ATOM 5527 C C . GLN B 1 300 ? 69.46298 -5.71520 47.44742 1.000 51.44249 423 GLN B C 1
ATOM 5528 O O . GLN B 1 300 ? 70.25787 -6.38971 48.10434 1.000 55.23158 423 GLN B O 1
ATOM 5534 N N . GLY B 1 301 ? 68.94149 -6.11437 46.29328 1.000 51.82520 424 GLY B N 1
ATOM 5535 C CA . GLY B 1 301 ? 69.43417 -7.26756 45.56692 1.000 51.71012 424 GLY B CA 1
ATOM 5536 C C . GLY B 1 301 ? 70.52586 -6.84960 44.61052 1.000 52.56150 424 GLY B C 1
ATOM 5537 O O . GLY B 1 301 ? 71.28260 -5.90953 44.86909 1.000 53.64304 424 GLY B O 1
ATOM 5538 N N . GLY B 1 302 ? 70.59765 -7.53207 43.47615 1.000 53.03162 425 GLY B N 1
ATOM 5539 C CA . GLY B 1 302 ? 71.52835 -7.14148 42.45027 1.000 54.24873 425 GLY B CA 1
ATOM 5540 C C . GLY B 1 302 ? 71.20499 -5.76080 41.91736 1.000 54.97074 425 GLY B C 1
ATOM 5541 O O . GLY B 1 302 ? 70.08604 -5.26151 42.06566 1.000 57.71244 425 GLY B O 1
ATOM 5542 N N . PRO B 1 303 ? 72.17230 -5.11551 41.28524 1.000 48.76492 426 PRO B N 1
ATOM 5543 C CA . PRO B 1 303 ? 71.92480 -3.79175 40.71264 1.000 50.95076 426 PRO B CA 1
ATOM 5544 C C . PRO B 1 303 ? 71.12147 -3.91952 39.43112 1.000 48.83386 426 PRO B C 1
ATOM 5545 O O . PRO B 1 303 ? 71.01852 -4.98879 38.82963 1.000 51.65088 426 PRO B O 1
ATOM 5549 N N . HIS B 1 304 ? 70.56999 -2.79556 38.99960 1.000 50.28399 427 HIS B N 1
ATOM 5550 C CA . HIS B 1 304 ? 69.88794 -2.74358 37.71038 1.000 45.19322 427 HIS B CA 1
ATOM 5551 C C . HIS B 1 304 ? 70.93581 -2.41556 36.66331 1.000 45.06783 427 HIS B C 1
ATOM 5552 O O . HIS B 1 304 ? 71.31351 -1.24480 36.48370 1.000 46.81852 427 HIS B O 1
ATOM 5559 N N . ASN B 1 305 ? 71.41700 -3.45279 35.96653 1.000 46.64392 428 ASN B N 1
ATOM 5560 C CA . ASN B 1 305 ? 72.52253 -3.23817 35.03906 1.000 43.22990 428 ASN B CA 1
ATOM 5561 C C . ASN B 1 305 ? 72.13197 -2.28087 33.92804 1.000 46.76395 428 ASN B C 1
ATOM 5562 O O . ASN B 1 305 ? 72.94748 -1.45221 33.50614 1.000 49.02640 428 ASN B O 1
ATOM 5567 N N . ASN B 1 306 ? 70.89353 -2.38086 33.42921 1.000 49.67499 429 ASN B N 1
ATOM 5568 C CA . ASN B 1 306 ? 70.46466 -1.47259 32.36976 1.000 47.39570 429 ASN B CA 1
ATOM 5569 C C . ASN B 1 306 ? 70.51223 -0.02403 32.83810 1.000 49.62660 429 ASN B C 1
ATOM 5570 O O . ASN B 1 306 ? 70.90035 0.87210 32.07299 1.000 49.42181 429 ASN B O 1
ATOM 5575 N N . HIS B 1 307 ? 70.17388 0.22291 34.10637 1.000 46.50056 430 HIS B N 1
ATOM 5576 C CA . HIS B 1 307 ? 70.20739 1.58879 34.61732 1.000 47.23899 430 HIS B CA 1
ATOM 5577 C C . HIS B 1 307 ? 71.62654 2.07955 34.83953 1.000 46.68076 430 HIS B C 1
ATOM 5578 O O . HIS B 1 307 ? 71.90120 3.28179 34.70576 1.000 46.90728 430 HIS B O 1
ATOM 5585 N N . ILE B 1 308 ? 72.53726 1.18425 35.22016 1.000 49.93401 431 ILE B N 1
ATOM 5586 C CA . ILE B 1 308 ? 73.90321 1.62876 35.47310 1.000 46.85434 431 ILE B CA 1
ATOM 5587 C C . ILE B 1 308 ? 74.58604 2.01765 34.17266 1.000 46.17398 431 ILE B C 1
ATOM 5588 O O . ILE B 1 308 ? 75.29738 3.02769 34.11710 1.000 46.15590 431 ILE B O 1
ATOM 5593 N N . ALA B 1 309 ? 74.35116 1.26069 33.08956 1.000 45.70284 432 ALA B N 1
ATOM 5594 C CA . ALA B 1 309 ? 74.90156 1.65628 31.79405 1.000 42.27190 432 ALA B CA 1
ATOM 5595 C C . ALA B 1 309 ? 74.25199 2.93222 31.27581 1.000 45.13821 432 ALA B C 1
ATOM 5596 O O . ALA B 1 309 ? 74.92503 3.78358 30.66918 1.000 46.86023 432 ALA B O 1
ATOM 5598 N N . ALA B 1 310 ? 72.94017 3.07207 31.47488 1.000 46.36249 433 ALA B N 1
ATOM 5599 C CA . ALA B 1 310 ? 72.27598 4.31138 31.09317 1.000 45.56253 433 ALA B CA 1
ATOM 5600 C C . ALA B 1 310 ? 72.90054 5.49164 31.82524 1.000 43.79616 433 ALA B C 1
ATOM 5601 O O . ALA B 1 310 ? 73.26819 6.49769 31.21064 1.000 47.52063 433 ALA B O 1
ATOM 5603 N N . LEU B 1 311 ? 73.07719 5.35884 33.13705 1.000 43.62345 434 LEU B N 1
ATOM 5604 C CA . LEU B 1 311 ? 73.70341 6.41889 33.92756 1.000 45.47292 434 LEU B CA 1
ATOM 5605 C C . LEU B 1 311 ? 75.09745 6.73909 33.41631 1.000 45.85711 434 LEU B C 1
ATOM 5606 O O . LEU B 1 311 ? 75.48086 7.91099 33.31975 1.000 46.96567 434 LEU B O 1
ATOM 5611 N N . ALA B 1 312 ? 75.86289 5.71444 33.04026 1.000 47.82817 435 ALA B N 1
ATOM 5612 C CA . ALA B 1 312 ? 77.17526 5.97910 32.46725 1.000 45.38394 435 ALA B CA 1
ATOM 5613 C C . ALA B 1 312 ? 77.06359 6.91130 31.28131 1.000 46.20222 435 ALA B C 1
ATOM 5614 O O . ALA B 1 312 ? 77.89905 7.81379 31.10323 1.000 49.36057 435 ALA B O 1
ATOM 5616 N N . ILE B 1 313 ? 76.03658 6.71355 30.44520 1.000 50.11934 436 ILE B N 1
ATOM 5617 C CA . ILE B 1 313 ? 75.87574 7.57258 29.26824 1.000 46.51327 436 ILE B CA 1
ATOM 5618 C C . ILE B 1 313 ? 75.52204 8.98778 29.70382 1.000 45.70422 436 ILE B C 1
ATOM 5619 O O . ILE B 1 313 ? 76.13008 9.96834 29.25771 1.000 49.15127 436 ILE B O 1
ATOM 5624 N N . ALA B 1 314 ? 74.55646 9.11275 30.61444 1.000 45.82738 437 ALA B N 1
ATOM 5625 C CA . ALA B 1 314 ? 74.17020 10.43444 31.08821 1.000 45.57123 437 ALA B CA 1
ATOM 5626 C C . ALA B 1 314 ? 75.33447 11.14726 31.76785 1.000 45.75170 437 ALA B C 1
ATOM 5627 O O . ALA B 1 314 ? 75.51903 12.35549 31.58645 1.000 46.27555 437 ALA B O 1
ATOM 5629 N N . LEU B 1 315 ? 76.12700 10.42179 32.56133 1.000 43.79611 438 LEU B N 1
ATOM 5630 C CA . LEU B 1 315 ? 77.21358 11.07012 33.28344 1.000 43.37484 438 LEU B CA 1
ATOM 5631 C C . LEU B 1 315 ? 78.29437 11.55618 32.32930 1.000 49.28223 438 LEU B C 1
ATOM 5632 O O . LEU B 1 315 ? 78.89863 12.61257 32.55529 1.000 49.16761 438 LEU B O 1
ATOM 5637 N N . LYS B 1 316 ? 78.55569 10.80571 31.25386 1.000 50.41588 439 LYS B N 1
ATOM 5638 C CA . LYS B 1 316 ? 79.46551 11.30836 30.22602 1.000 51.54741 439 LYS B CA 1
ATOM 5639 C C . LYS B 1 316 ? 78.91257 12.57407 29.59724 1.000 51.48889 439 LYS B C 1
ATOM 5640 O O . LYS B 1 316 ? 79.66183 13.51253 29.30324 1.000 57.02000 439 LYS B O 1
ATOM 5646 N N . GLN B 1 317 ? 77.60080 12.61794 29.36620 1.000 51.18912 440 GLN B N 1
ATOM 5647 C CA . GLN B 1 317 ? 77.02790 13.81928 28.77531 1.000 50.97181 440 GLN B CA 1
ATOM 5648 C C . GLN B 1 317 ? 77.12366 14.98312 29.73984 1.000 51.06082 440 GLN B C 1
ATOM 5649 O O . GLN B 1 317 ? 77.40727 16.11229 29.32415 1.000 56.15091 440 GLN B O 1
ATOM 5655 N N . ALA B 1 318 ? 76.93416 14.71797 31.03401 1.000 49.19996 441 ALA B N 1
ATOM 5656 C CA . ALA B 1 318 ? 76.87022 15.78826 32.02296 1.000 51.62986 441 ALA B CA 1
ATOM 5657 C C . ALA B 1 318 ? 78.19105 16.53314 32.16621 1.000 54.87115 441 ALA B C 1
ATOM 5658 O O . ALA B 1 318 ? 78.20012 17.67436 32.63703 1.000 56.98154 441 ALA B O 1
ATOM 5660 N N . ALA B 1 319 ? 79.29943 15.93923 31.74898 1.000 53.17498 442 ALA B N 1
ATOM 5661 C CA . ALA B 1 319 ? 80.58322 16.59340 31.91495 1.000 55.64247 442 ALA B CA 1
ATOM 5662 C C . ALA B 1 319 ? 80.99878 17.37598 30.69393 1.000 56.77985 442 ALA B C 1
ATOM 5663 O O . ALA B 1 319 ? 82.09239 17.94249 30.69129 1.000 64.03509 442 ALA B O 1
ATOM 5665 N N . SER B 1 320 ? 80.16825 17.41114 29.66314 1.000 58.33202 443 SER B N 1
ATOM 5666 C CA . SER B 1 320 ? 80.48958 17.93693 28.34441 1.000 58.83620 443 SER B CA 1
ATOM 5667 C C . SER B 1 320 ? 80.08786 19.40152 28.22700 1.000 60.56134 443 SER B C 1
ATOM 5668 O O . SER B 1 320 ? 79.22918 19.88533 28.97541 1.000 60.65704 443 SER B O 1
ATOM 5671 N N . PRO B 1 321 ? 80.69141 20.14159 27.28927 1.000 57.17275 444 PRO B N 1
ATOM 5672 C CA . PRO B 1 321 ? 80.32183 21.55928 27.14661 1.000 56.40831 444 PRO B CA 1
ATOM 5673 C C . PRO B 1 321 ? 78.85601 21.750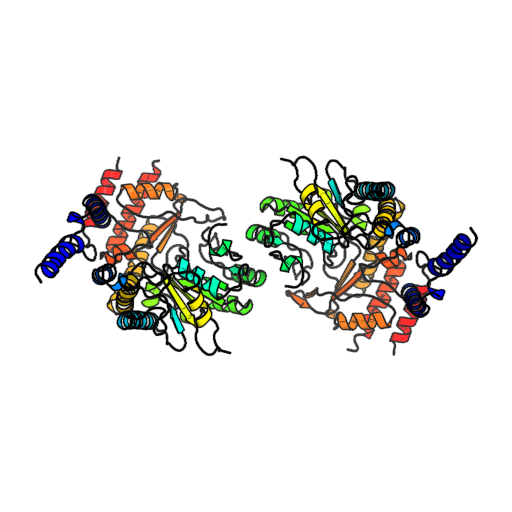28 26.81054 1.000 57.05262 444 PRO B C 1
ATOM 5674 O O . PRO B 1 321 ? 78.23596 22.70272 27.29641 1.000 57.97782 444 PRO B O 1
ATOM 5678 N N . GLU B 1 322 ? 78.28067 20.86951 25.98536 1.000 58.86627 445 GLU B N 1
ATOM 5679 C CA . GLU B 1 322 ? 76.88463 21.03392 25.59466 1.000 56.73148 445 GLU B CA 1
ATOM 5680 C C . GLU B 1 322 ? 75.96962 21.01856 26.80713 1.000 59.97167 445 GLU B C 1
ATOM 5681 O O . GLU B 1 322 ? 75.03598 21.82760 26.89558 1.000 59.34387 445 GLU B O 1
ATOM 5687 N N . TYR B 1 323 ? 76.22502 20.11047 27.75864 1.000 54.73387 446 TYR B N 1
ATOM 5688 C CA . TYR B 1 323 ? 75.36933 20.03061 28.93554 1.000 52.56912 446 TYR B CA 1
ATOM 5689 C C . TYR B 1 323 ? 75.45942 21.31142 29.76575 1.000 54.34814 446 TYR B C 1
ATOM 5690 O O . TYR B 1 323 ? 74.44145 21.80821 30.26530 1.000 52.89847 446 TYR B O 1
ATOM 5699 N N . LYS B 1 324 ? 76.66488 21.87432 29.90912 1.000 57.32818 447 LYS B N 1
ATOM 5700 C CA . LYS B 1 324 ? 76.79753 23.14711 30.61266 1.000 56.54479 447 LYS B CA 1
ATOM 5701 C C . LYS B 1 324 ? 75.91757 24.22382 29.97503 1.000 55.65363 447 LYS B C 1
ATOM 5702 O O . LYS B 1 324 ? 75.32384 25.04788 30.67998 1.000 54.87766 447 LYS B O 1
ATOM 5708 N N . LEU B 1 325 ? 75.79522 24.21943 28.64691 1.000 55.54080 448 LEU B N 1
ATOM 5709 C CA . LEU B 1 325 ? 74.89888 25.17537 28.00160 1.000 54.19007 448 LEU B CA 1
ATOM 5710 C C . LEU B 1 325 ? 73.44128 24.85432 28.30478 1.000 57.17089 448 LEU B C 1
ATOM 5711 O O . LEU B 1 325 ? 72.63081 25.76347 28.51983 1.000 57.91677 448 LEU B O 1
ATOM 5716 N N . TYR B 1 326 ? 73.07873 23.57196 28.31888 1.000 51.04064 449 TYR B N 1
ATOM 5717 C CA . TYR B 1 326 ? 71.71628 23.22825 28.68731 1.000 49.47692 449 TYR B CA 1
ATOM 5718 C C . TYR B 1 326 ? 71.38031 23.75489 30.08189 1.000 53.74247 449 TYR B C 1
ATOM 5719 O O . TYR B 1 326 ? 70.37845 24.46172 30.25711 1.000 54.20570 449 TYR B O 1
ATOM 5728 N N . MET B 1 327 ? 72.23247 23.46698 31.08320 1.000 53.22673 450 MET B N 1
ATOM 5729 C CA . MET B 1 327 ? 71.92494 23.89339 32.45255 1.000 53.75513 450 MET B CA 1
ATOM 5730 C C . MET B 1 327 ? 71.86129 25.41219 32.56360 1.000 54.32808 450 MET B C 1
ATOM 5731 O O . MET B 1 327 ? 71.01375 25.95309 33.28598 1.000 54.69548 450 MET B O 1
ATOM 5736 N N . ARG B 1 328 ? 72.76754 26.12175 31.89236 1.000 53.76924 451 ARG B N 1
ATOM 5737 C CA . ARG B 1 328 ? 72.63964 27.57411 31.86562 1.000 55.20781 451 ARG B CA 1
ATOM 5738 C C . ARG B 1 328 ? 71.25968 27.98520 31.34296 1.000 56.18857 451 ARG B C 1
ATOM 5739 O O . ARG B 1 328 ? 70.61053 28.86832 31.91758 1.000 54.94366 451 ARG B O 1
ATOM 5747 N N . GLN B 1 329 ? 70.76612 27.32346 30.28739 1.000 53.28511 452 GLN B N 1
ATOM 5748 C CA . GLN B 1 329 ? 69.45231 27.69238 29.76857 1.000 53.80173 452 GLN B CA 1
ATOM 5749 C C . GLN B 1 329 ? 68.36298 27.36093 30.77897 1.000 57.57360 452 GLN B C 1
ATOM 5750 O O . GLN B 1 329 ? 67.39908 28.12628 30.93815 1.000 57.69203 452 GLN B O 1
ATOM 5756 N N . VAL B 1 330 ? 68.51334 26.22073 31.46683 1.000 52.77509 453 VAL B N 1
ATOM 5757 C CA . VAL B 1 330 ? 67.60199 25.82302 32.53729 1.000 49.92183 453 VAL B CA 1
ATOM 5758 C C . VAL B 1 330 ? 67.49881 26.92226 33.58868 1.000 52.40274 453 VAL B C 1
ATOM 5759 O O . VAL B 1 330 ? 66.40213 27.27473 34.04042 1.000 53.61461 453 VAL B O 1
ATOM 5763 N N . LYS B 1 331 ? 68.64556 27.47176 34.01024 1.000 54.84532 454 LYS B N 1
ATOM 5764 C CA . LYS B 1 331 ? 68.61680 28.55938 34.98208 1.000 52.35299 454 LYS B CA 1
ATOM 5765 C C . LYS B 1 331 ? 67.94610 29.79220 34.39741 1.000 55.77823 454 LYS B C 1
ATOM 5766 O O . LYS B 1 331 ? 67.13631 30.44202 35.06903 1.000 56.16270 454 LYS B O 1
ATOM 5772 N N . LYS B 1 332 ? 68.27285 30.13384 33.14744 1.000 53.83454 455 LYS B N 1
ATOM 5773 C CA . LYS B 1 332 ? 67.71306 31.33640 32.54362 1.000 57.13342 455 LYS B CA 1
ATOM 5774 C C . LYS B 1 332 ? 66.23383 31.17277 32.23180 1.000 56.92123 455 LYS B C 1
ATOM 5775 O O . LYS B 1 332 ? 65.48241 32.15154 32.29125 1.000 58.41576 455 LYS B O 1
ATOM 5781 N N . ASN B 1 333 ? 65.79252 29.95857 31.90355 1.000 55.38049 456 ASN B N 1
ATOM 5782 C CA . ASN B 1 333 ? 64.37031 29.75891 31.65392 1.000 55.41900 456 ASN B CA 1
ATOM 5783 C C . ASN B 1 333 ? 63.56221 29.87390 32.94181 1.000 56.65249 456 ASN B C 1
ATOM 5784 O O . ASN B 1 333 ? 62.50593 30.51752 32.95833 1.000 56.26961 456 ASN B O 1
ATOM 5789 N N . ALA B 1 334 ? 64.03829 29.26270 34.03122 1.000 57.34681 457 ALA B N 1
ATOM 5790 C CA . ALA B 1 334 ? 63.38617 29.44747 35.32834 1.000 55.25401 457 ALA B CA 1
ATOM 5791 C C . ALA B 1 334 ? 63.37376 30.91579 35.74886 1.000 55.78570 457 ALA B C 1
ATOM 5792 O O . ALA B 1 334 ? 62.40884 31.38900 36.35990 1.000 55.75404 457 ALA B O 1
ATOM 5794 N N . LYS B 1 335 ? 64.43779 31.65414 35.45190 1.000 56.10467 458 LYS B N 1
ATOM 5795 C CA . LYS B 1 335 ? 64.44893 33.05491 35.85138 1.000 59.44296 458 LYS B CA 1
ATOM 5796 C C . LYS B 1 335 ? 63.44163 33.86059 35.03626 1.000 62.04638 458 LYS B C 1
ATOM 5797 O O . LYS B 1 335 ? 62.80852 34.78772 35.55733 1.000 62.18035 458 LYS B O 1
ATOM 5803 N N . ALA B 1 336 ? 63.28772 33.52496 33.75231 1.000 61.35897 459 ALA B N 1
ATOM 5804 C CA . ALA B 1 336 ? 62.37141 34.26262 32.88670 1.000 57.50045 459 ALA B CA 1
ATOM 5805 C C . ALA B 1 336 ? 60.92203 33.94921 33.22530 1.000 60.94110 459 ALA B C 1
ATOM 5806 O O . ALA B 1 336 ? 60.06725 34.84098 33.19361 1.000 64.14299 459 ALA B O 1
ATOM 5808 N N . LEU B 1 337 ? 60.62355 32.68345 33.53068 1.000 58.88779 460 LEU B N 1
ATOM 5809 C CA . LEU B 1 337 ? 59.29468 32.33517 34.00833 1.000 57.39140 460 LEU B CA 1
ATOM 5810 C C . LEU B 1 337 ? 58.97579 33.05792 35.31287 1.000 60.34876 460 LEU B C 1
ATOM 5811 O O . LEU B 1 337 ? 57.86686 33.57773 35.49234 1.000 63.83399 460 LEU B O 1
ATOM 5816 N N . ALA B 1 338 ? 59.94255 33.12448 36.22865 1.000 60.62992 461 ALA B N 1
ATOM 5817 C CA . ALA B 1 338 ? 59.70513 33.79998 37.50076 1.000 61.27099 461 ALA B CA 1
ATOM 5818 C C . ALA B 1 338 ? 59.37335 35.27097 37.29436 1.000 61.63962 461 ALA B C 1
ATOM 5819 O O . ALA B 1 338 ? 58.38653 35.77538 37.83995 1.000 63.52690 461 ALA B O 1
ATOM 5821 N N . SER B 1 339 ? 60.20058 35.97718 36.51311 1.000 64.02498 462 SER B N 1
ATOM 5822 C CA . SER B 1 339 ? 59.99752 37.40574 36.27073 1.000 63.54743 462 SER B CA 1
ATOM 5823 C C . SER B 1 339 ? 58.65695 37.69159 35.61954 1.000 65.78720 462 SER B C 1
ATOM 5824 O O . SER B 1 339 ? 58.08696 38.77176 35.82485 1.000 64.77829 462 SER B O 1
ATOM 5827 N N . ALA B 1 340 ? 58.15595 36.76446 34.80125 1.000 63.23688 463 ALA B N 1
ATOM 5828 C CA . ALA B 1 340 ? 56.88245 37.01154 34.14370 1.000 62.94503 463 ALA B CA 1
ATOM 5829 C C . ALA B 1 340 ? 55.73492 36.90305 35.13660 1.000 65.43931 463 ALA B C 1
ATOM 5830 O O . ALA B 1 340 ? 54.81377 37.73379 35.11885 1.000 66.74764 463 ALA B O 1
ATOM 5832 N N . LEU B 1 341 ? 55.79130 35.90449 36.02819 1.000 61.29682 464 LEU B N 1
ATOM 5833 C CA . LEU B 1 341 ? 54.83394 35.83259 37.13043 1.000 63.57746 464 LEU B CA 1
ATOM 5834 C C . LEU B 1 341 ? 54.95767 37.04325 38.05832 1.000 67.93785 464 LEU B C 1
ATOM 5835 O O . LEU B 1 341 ? 53.94793 37.57612 38.54173 1.000 69.05328 464 LEU B O 1
ATOM 5840 N N . ILE B 1 342 ? 56.18737 37.50060 38.31175 1.000 68.23558 465 ILE B N 1
ATOM 5841 C CA . ILE B 1 342 ? 56.39442 38.62116 39.22506 1.000 64.67466 465 ILE B CA 1
ATOM 5842 C C . ILE B 1 342 ? 55.74490 39.88998 38.68513 1.000 67.26998 465 ILE B C 1
ATOM 5843 O O . ILE B 1 342 ? 55.18415 40.68928 39.44532 1.000 70.51262 465 ILE B O 1
ATOM 5848 N N . SER B 1 343 ? 55.81845 40.10779 37.36941 1.000 67.23155 466 SER B N 1
ATOM 5849 C CA . SER B 1 343 ? 55.21032 41.30373 36.79456 1.000 67.98363 466 SER B CA 1
ATOM 5850 C C . SER B 1 343 ? 53.68953 41.22485 36.78258 1.000 69.95268 466 SER B C 1
ATOM 5851 O O . SER B 1 343 ? 53.03240 42.26707 36.70810 1.000 73.71659 466 SER B O 1
ATOM 5854 N N . ARG B 1 344 ? 53.11688 40.01940 36.83209 1.000 64.02442 467 ARG B N 1
ATOM 5855 C CA . ARG B 1 344 ? 51.68286 39.86061 37.01198 1.000 64.96003 467 ARG B CA 1
ATOM 5856 C C . ARG B 1 344 ? 51.27594 39.92402 38.47832 1.000 67.60199 467 ARG B C 1
ATOM 5857 O O . ARG B 1 344 ? 50.16265 39.52372 38.83344 1.000 69.67050 467 ARG B O 1
ATOM 5865 N N . LYS B 1 345 ? 52.17680 40.41003 39.33076 1.000 71.19057 468 LYS B N 1
ATOM 5866 C CA . LYS B 1 345 ? 51.94540 40.56440 40.76870 1.000 70.56526 468 LYS B CA 1
ATOM 5867 C C . LYS B 1 345 ? 51.72192 39.22578 41.46869 1.000 66.28792 468 LYS B C 1
ATOM 5868 O O . LYS B 1 345 ? 51.07824 39.16481 42.51691 1.000 65.55886 468 LYS B O 1
ATOM 5874 N N . CYS B 1 346 ? 52.25279 38.13958 40.91957 1.000 63.50143 469 CYS B N 1
ATOM 5875 C CA . CYS B 1 346 ? 52.27507 36.89791 41.67633 1.000 64.45539 469 CYS B CA 1
ATOM 5876 C C . CYS B 1 346 ? 53.24913 37.00579 42.83973 1.000 65.29390 469 CYS B C 1
ATOM 5877 O O . CYS B 1 346 ? 54.21946 37.76317 42.79614 1.000 69.40552 469 CYS B O 1
ATOM 5880 N N . LYS B 1 347 ? 52.98293 36.24100 43.89009 1.000 62.56014 470 LYS B N 1
ATOM 5881 C CA . LYS B 1 347 ? 53.85002 36.19037 45.05824 1.000 63.77617 470 LYS B CA 1
ATOM 5882 C C . LYS B 1 347 ? 54.58156 34.85894 45.02316 1.000 64.64980 470 LYS B C 1
ATOM 5883 O O . LYS B 1 347 ? 53.95929 33.80088 45.17361 1.000 61.94842 470 LYS B O 1
ATOM 5889 N N . LEU B 1 348 ? 55.89432 34.90641 44.81777 1.000 64.67960 471 LEU B N 1
ATOM 5890 C CA . LEU B 1 348 ? 56.71500 33.70240 44.81016 1.000 61.52124 471 LEU B CA 1
ATOM 5891 C C . LEU B 1 348 ? 57.49302 33.61097 46.11522 1.000 61.34296 471 LEU B C 1
ATOM 5892 O O . LEU B 1 348 ? 57.97666 34.62392 46.63859 1.000 63.35878 471 LEU B O 1
ATOM 5897 N N . ILE B 1 349 ? 57.60345 32.39183 46.64665 1.000 60.39265 472 ILE B N 1
ATOM 5898 C CA . ILE B 1 349 ? 58.30522 32.20884 47.91406 1.000 63.54155 472 ILE B CA 1
ATOM 5899 C C . ILE B 1 349 ? 59.77131 32.59538 47.73445 1.000 63.22046 472 ILE B C 1
ATOM 5900 O O . ILE B 1 349 ? 60.42505 32.18508 46.76301 1.000 59.80522 472 ILE B O 1
ATOM 5905 N N . THR B 1 350 ? 60.28656 33.40675 48.67329 1.000 61.31764 473 THR B N 1
ATOM 5906 C CA . THR B 1 350 ? 61.59974 34.06575 48.62097 1.000 59.75153 473 THR B CA 1
ATOM 5907 C C . THR B 1 350 ? 61.71035 35.05692 47.47161 1.000 62.82603 473 THR B C 1
ATOM 5908 O O . THR B 1 350 ? 62.74903 35.71398 47.33210 1.000 67.46638 473 THR B O 1
ATOM 5912 N N . GLY B 1 351 ? 60.66670 35.16775 46.64280 1.000 61.51359 474 GLY B N 1
ATOM 5913 C CA . GLY B 1 351 ? 60.63356 36.15337 45.57590 1.000 60.06095 474 GLY B CA 1
ATOM 5914 C C . GLY B 1 351 ? 61.35507 35.79594 44.28933 1.000 62.41992 474 GLY B C 1
ATOM 5915 O O . GLY B 1 351 ? 61.70962 36.70049 43.52299 1.000 65.85135 474 GLY B O 1
ATOM 5916 N N . GLY B 1 352 ? 61.58130 34.52471 44.01404 1.000 58.41451 475 GLY B N 1
ATOM 5917 C CA . GLY B 1 352 ? 62.35926 34.16266 42.83854 1.000 59.48033 475 GLY B CA 1
ATOM 5918 C C . GLY B 1 352 ? 63.07363 32.83954 43.05798 1.000 58.07209 475 GLY B C 1
ATOM 5919 O O . GLY B 1 352 ? 62.60551 31.99222 43.81862 1.000 61.82378 475 GLY B O 1
ATOM 5920 N N . THR B 1 353 ? 64.21238 32.67744 42.38300 1.000 57.01796 476 THR B N 1
ATOM 5921 C CA . THR B 1 353 ? 64.89357 31.38882 42.42323 1.000 58.99049 476 THR B CA 1
ATOM 5922 C C . THR B 1 353 ? 66.36773 31.53821 42.07875 1.000 58.77434 476 THR B C 1
ATOM 5923 O O . THR B 1 353 ? 66.74760 32.41307 41.30443 1.000 65.78579 476 THR B O 1
ATOM 5927 N N . ASP B 1 354 ? 67.19484 30.68216 42.68193 1.000 57.69157 477 ASP B N 1
ATOM 5928 C CA . ASP B 1 354 ? 68.59162 30.52172 42.29392 1.000 56.62671 477 ASP B CA 1
ATOM 5929 C C . ASP B 1 354 ? 68.80125 29.36471 41.33262 1.000 56.62030 477 ASP B C 1
ATOM 5930 O O . ASP B 1 354 ? 69.90563 29.22218 40.79066 1.000 60.84373 477 ASP B O 1
ATOM 5935 N N . ASN B 1 355 ? 67.78427 28.52597 41.13392 1.000 54.23699 478 ASN B N 1
ATOM 5936 C CA . ASN B 1 355 ? 67.95766 27.27166 40.42164 1.000 53.50113 478 ASN B CA 1
ATOM 5937 C C . ASN B 1 355 ? 66.89600 27.09033 39.34614 1.000 52.98071 478 ASN B C 1
ATOM 5938 O O . ASN B 1 355 ? 66.63809 28.00680 38.56073 1.000 57.43678 478 ASN B O 1
ATOM 5943 N N . HIS B 1 356 ? 66.29589 25.90829 39.27899 1.000 49.08644 479 HIS B N 1
ATOM 5944 C CA . HIS B 1 356 ? 65.42214 25.55373 38.17079 1.000 50.33808 479 HIS B CA 1
ATOM 5945 C C . HIS B 1 356 ? 63.95146 25.56588 38.54146 1.000 53.96753 479 HIS B C 1
ATOM 5946 O O . HIS B 1 356 ? 63.10952 25.30248 37.66911 1.000 53.10506 479 HIS B O 1
ATOM 5953 N N . LEU B 1 357 ? 63.62253 25.77304 39.81126 1.000 52.38967 480 LEU B N 1
ATOM 5954 C CA . LEU B 1 357 ? 62.25308 25.64049 40.27142 1.000 52.17351 480 LEU B CA 1
ATOM 5955 C C . LEU B 1 357 ? 61.85091 26.91535 40.98251 1.000 53.30965 480 LEU B C 1
ATOM 5956 O O . LEU B 1 357 ? 62.69483 27.68638 41.45092 1.000 52.94034 480 LEU B O 1
ATOM 5961 N N . LEU B 1 358 ? 60.54381 27.12495 41.07517 1.000 54.07022 481 LEU B N 1
ATOM 5962 C CA . LEU B 1 358 ? 60.03850 28.21493 41.89144 1.000 56.29372 481 LEU B CA 1
ATOM 5963 C C . LEU B 1 358 ? 58.74754 27.77225 42.55657 1.000 57.19349 481 LEU B C 1
ATOM 5964 O O . LEU B 1 358 ? 58.04547 26.88415 42.05883 1.000 57.56339 481 LEU B O 1
ATOM 5969 N N . LEU B 1 359 ? 58.45004 28.39382 43.69247 1.000 57.81042 482 LEU B N 1
ATOM 5970 C CA . LEU B 1 359 ? 57.22759 28.13554 44.43237 1.000 57.26839 482 LEU B CA 1
ATOM 5971 C C . LEU B 1 359 ? 56.36158 29.38241 44.39411 1.000 57.48511 482 LEU B C 1
ATOM 5972 O O . LEU B 1 359 ? 56.84885 30.49961 44.61475 1.000 59.60794 482 LEU B O 1
ATOM 5977 N N . TRP B 1 360 ? 55.07507 29.17563 44.13819 1.000 58.41021 483 TRP B N 1
ATOM 5978 C CA . TRP B 1 360 ? 54.12035 30.24251 43.87427 1.000 61.86113 483 TRP B CA 1
ATOM 5979 C C . TRP B 1 360 ? 52.96879 30.12271 44.86067 1.000 60.71390 483 TRP B C 1
ATOM 5980 O O . TRP B 1 360 ? 52.35319 29.05824 44.96961 1.000 62.01000 483 TRP B O 1
ATOM 5991 N N . ASP B 1 361 ? 52.69369 31.20051 45.58663 1.000 64.27596 484 ASP B N 1
ATOM 5992 C CA . ASP B 1 361 ? 51.60822 31.23459 46.56309 1.000 68.47252 484 ASP B CA 1
ATOM 5993 C C . ASP B 1 361 ? 50.34380 31.69763 45.84177 1.000 69.93956 484 ASP B C 1
ATOM 5994 O O . ASP B 1 361 ? 50.27356 32.83864 45.36926 1.000 69.32559 484 ASP B O 1
ATOM 5999 N N . LEU B 1 362 ? 49.35221 30.80633 45.73936 1.000 69.72038 485 LEU B N 1
ATOM 6000 C CA . LEU B 1 362 ? 48.07406 31.11443 45.10416 1.000 71.50733 485 LEU B CA 1
ATOM 6001 C C . LEU B 1 362 ? 47.01182 31.62108 46.07897 1.000 76.07744 485 LEU B C 1
ATOM 6002 O O . LEU B 1 362 ? 45.91260 31.98481 45.63637 1.000 76.98857 485 LEU B O 1
ATOM 6007 N N . THR B 1 363 ? 47.30486 31.64264 47.38221 1.000 74.73073 486 THR B N 1
ATOM 6008 C CA . THR B 1 363 ? 46.38770 32.22090 48.36400 1.000 74.16163 486 THR B CA 1
ATOM 6009 C C . THR B 1 363 ? 45.91620 33.62325 48.00042 1.000 76.98341 486 THR B C 1
ATOM 6010 O O . THR B 1 363 ? 44.70095 33.87117 48.06363 1.000 77.50509 486 THR B O 1
ATOM 6014 N N . PRO B 1 364 ? 46.78321 34.57181 47.61874 1.000 75.63059 487 PRO B N 1
ATOM 6015 C CA . PRO B 1 364 ? 46.26073 35.89945 47.24486 1.000 73.21483 487 PRO B CA 1
ATOM 6016 C C . PRO B 1 364 ? 45.23055 35.83150 46.13607 1.000 78.54116 487 PRO B C 1
ATOM 6017 O O . PRO B 1 364 ? 44.20538 36.51822 46.20619 1.000 82.70297 487 PRO B O 1
ATOM 6021 N N . LEU B 1 365 ? 45.46822 35.00605 45.11470 1.000 78.96344 488 LEU B N 1
ATOM 6022 C CA . LEU B 1 365 ? 44.53019 34.86013 44.00857 1.000 75.91346 488 LEU B CA 1
ATOM 6023 C C . LEU B 1 365 ? 43.26484 34.12349 44.41717 1.000 77.16393 488 LEU B C 1
ATOM 6024 O O . LEU B 1 365 ? 42.33575 34.02648 43.60811 1.000 76.74534 488 LEU B O 1
ATOM 6029 N N . GLY B 1 366 ? 43.21459 33.60304 45.64241 1.000 76.07024 489 GLY B N 1
ATOM 6030 C CA . GLY B 1 366 ? 42.04101 32.90956 46.12631 1.000 71.83736 489 GLY B CA 1
ATOM 6031 C C . GLY B 1 366 ? 41.94459 31.46274 45.70700 1.000 76.45139 489 GLY B C 1
ATOM 6032 O O . GLY B 1 366 ? 40.83318 30.94003 45.58118 1.000 78.66065 489 GLY B O 1
ATOM 6033 N N . LEU B 1 367 ? 43.07171 30.79011 45.48283 1.000 74.69512 490 LEU B N 1
ATOM 6034 C CA . LEU B 1 367 ? 43.04948 29.41682 45.00360 1.000 73.72885 490 LEU B CA 1
ATOM 6035 C C . LEU B 1 367 ? 43.87609 28.51897 45.90676 1.000 73.55940 490 LEU B C 1
ATOM 6036 O O . LEU B 1 367 ? 44.83517 28.95777 46.55478 1.000 75.13860 490 LEU B O 1
ATOM 6041 N N . THR B 1 368 ? 43.49380 27.25198 45.91904 1.000 71.27649 491 THR B N 1
ATOM 6042 C CA . THR B 1 368 ? 44.27535 26.19784 46.53134 1.000 67.93666 491 THR B CA 1
ATOM 6043 C C . THR B 1 368 ? 45.19581 25.58376 45.48462 1.000 68.47632 491 THR B C 1
ATOM 6044 O O . THR B 1 368 ? 44.90059 25.59057 44.28764 1.000 68.49943 491 THR B O 1
ATOM 6048 N N . GLY B 1 369 ? 46.31769 25.04349 45.94308 1.000 68.82381 492 GLY B N 1
ATOM 6049 C CA . GLY B 1 369 ? 47.17738 24.31139 45.03334 1.000 64.17072 492 GLY B CA 1
ATOM 6050 C C . GLY B 1 369 ? 46.45263 23.17591 44.33937 1.000 64.05288 492 GLY B C 1
ATOM 6051 O O . GLY B 1 369 ? 46.65268 22.93846 43.14925 1.000 63.24513 492 GLY B O 1
ATOM 6052 N N . LYS B 1 370 ? 45.58494 22.46659 45.06405 1.000 68.32684 493 LYS B N 1
ATOM 6053 C CA . LYS B 1 370 ? 44.95259 21.29834 44.45997 1.000 68.42992 493 LYS B CA 1
ATOM 6054 C C . LYS B 1 370 ? 43.92089 21.70857 43.42055 1.000 67.93683 493 LYS B C 1
ATOM 6055 O O . LYS B 1 370 ? 43.76724 21.03722 42.38986 1.000 66.99874 493 LYS B O 1
ATOM 6061 N N . VAL B 1 371 ? 43.19348 22.79809 43.67609 1.000 66.01058 494 VAL B N 1
ATOM 6062 C CA . VAL B 1 371 ? 42.23860 23.28430 42.68381 1.000 68.04065 494 VAL B CA 1
ATOM 6063 C C . VAL B 1 371 ? 42.97226 23.71464 41.41799 1.000 67.55804 494 VAL B C 1
ATOM 6064 O O . VAL B 1 371 ? 42.66474 23.25459 40.31241 1.000 68.51330 494 VAL B O 1
ATOM 6068 N N . TYR B 1 372 ? 43.96475 24.59706 41.56666 1.000 66.74292 495 TYR B N 1
ATOM 6069 C CA . TYR B 1 372 ? 44.74398 25.04286 40.41688 1.000 63.67798 495 TYR B CA 1
ATOM 6070 C C . TYR B 1 372 ? 45.39211 23.86559 39.70487 1.000 64.96342 495 TYR B C 1
ATOM 6071 O O . TYR B 1 372 ? 45.38216 23.79273 38.47063 1.000 65.69990 495 TYR B O 1
ATOM 6080 N N . GLU B 1 373 ? 45.94801 22.92922 40.47374 1.000 64.34491 496 GLU B N 1
ATOM 6081 C CA . GLU B 1 373 ? 46.54128 21.72288 39.91079 1.000 64.58334 496 GLU B CA 1
ATOM 6082 C C . GLU B 1 373 ? 45.61014 21.07386 38.89484 1.000 65.17938 496 GLU B C 1
ATOM 6083 O O . GLU B 1 373 ? 45.97135 20.88977 37.72765 1.000 64.20512 496 GLU B O 1
ATOM 6089 N N . LYS B 1 374 ? 44.39464 20.72785 39.32006 1.000 64.52045 497 LYS B N 1
ATOM 6090 C CA . LYS B 1 374 ? 43.53225 19.97222 38.42382 1.000 66.43702 497 LYS B CA 1
ATOM 6091 C C . LYS B 1 374 ? 43.04423 20.81959 37.25474 1.000 67.40447 497 LYS B C 1
ATOM 6092 O O . LYS B 1 374 ? 42.69627 20.26482 36.20893 1.000 67.29375 497 LYS B O 1
ATOM 6098 N N . VAL B 1 375 ? 43.02381 22.14614 37.38387 1.000 67.07084 498 VAL B N 1
ATOM 6099 C CA . VAL B 1 375 ? 42.60863 22.97169 36.25092 1.000 67.24041 498 VAL B CA 1
ATOM 6100 C C . VAL B 1 375 ? 43.67544 22.94175 35.16608 1.000 68.10408 498 VAL B C 1
ATOM 6101 O O . VAL B 1 375 ? 43.39046 22.62529 34.00143 1.000 68.63440 498 VAL B O 1
ATOM 6105 N N . CYS B 1 376 ? 44.91895 23.27829 35.54073 1.000 64.18927 499 CYS B N 1
ATOM 6106 C CA . CYS B 1 376 ? 46.06067 23.13948 34.64284 1.000 62.98900 499 CYS B CA 1
ATOM 6107 C C . CYS B 1 376 ? 46.04585 21.81691 33.87878 1.000 65.59875 499 CYS B C 1
ATOM 6108 O O . CYS B 1 376 ? 46.27175 21.78563 32.66283 1.000 67.71142 499 CYS B O 1
ATOM 6111 N N . GLU B 1 377 ? 45.76494 20.71262 34.57617 1.000 62.97393 500 GLU B N 1
ATOM 6112 C CA . GLU B 1 377 ? 45.75483 19.41372 33.91346 1.000 64.57690 500 GLU B CA 1
ATOM 6113 C C . GLU B 1 377 ? 44.71183 19.35891 32.81421 1.000 66.88749 500 GLU B C 1
ATOM 6114 O O . GLU B 1 377 ? 44.91752 18.69181 31.79307 1.000 66.96615 500 GLU B O 1
ATOM 6120 N N . MET B 1 378 ? 43.58865 20.04626 32.99809 1.000 67.61671 501 MET B N 1
ATOM 6121 C CA . MET B 1 378 ? 42.59119 20.06081 31.94047 1.000 68.20626 501 MET B CA 1
ATOM 6122 C C . MET B 1 378 ? 43.10589 20.78494 30.70868 1.000 69.49347 501 MET B C 1
ATOM 6123 O O . MET B 1 378 ? 42.65323 20.50142 29.59907 1.000 71.45777 501 MET B O 1
ATOM 6128 N N . CYS B 1 379 ? 44.06090 21.69915 30.88029 1.000 69.92166 502 CYS B N 1
ATOM 6129 C CA . CYS B 1 379 ? 44.63300 22.45998 29.77959 1.000 68.88045 502 CYS B CA 1
ATOM 6130 C C . CYS B 1 379 ? 45.95469 21.87629 29.28454 1.000 70.74514 502 CYS B C 1
ATOM 6131 O O . CYS B 1 379 ? 46.72576 22.59236 28.63150 1.000 73.82346 502 CYS B O 1
ATOM 6134 N N . HIS B 1 380 ? 46.23410 20.60069 29.58247 1.000 65.00042 503 HIS B N 1
ATOM 6135 C CA . HIS B 1 380 ? 47.50463 19.96400 29.22108 1.000 65.84751 503 HIS B CA 1
ATOM 6136 C C . HIS B 1 380 ? 48.69295 20.72713 29.80437 1.000 61.65974 503 HIS B C 1
ATOM 6137 O O . HIS B 1 380 ? 49.72526 20.89171 29.15237 1.000 59.91810 503 HIS B O 1
ATOM 6144 N N . ILE B 1 381 ? 48.54413 21.21664 31.03098 1.000 61.25118 504 ILE B N 1
ATOM 6145 C CA . ILE B 1 381 ? 49.64215 21.80670 31.79155 1.000 59.97148 504 ILE B CA 1
ATOM 6146 C C . ILE B 1 381 ? 49.81639 20.97645 33.05002 1.000 58.77384 504 ILE B C 1
ATOM 6147 O O . ILE B 1 381 ? 48.88438 20.86746 33.85668 1.000 62.50108 504 ILE B O 1
ATOM 6152 N N . THR B 1 382 ? 50.99752 20.39613 33.22834 1.000 58.19726 505 THR B N 1
ATOM 6153 C CA . THR B 1 382 ? 51.29176 19.62747 34.42711 1.000 58.43703 505 THR B CA 1
ATOM 6154 C C . THR B 1 382 ? 52.13536 20.48004 35.35936 1.000 57.03865 505 THR B C 1
ATOM 6155 O O . THR B 1 382 ? 53.23518 20.91784 34.99362 1.000 53.50240 505 THR B O 1
ATOM 6159 N N . VAL B 1 383 ? 51.58852 20.73273 36.54639 1.000 58.34663 506 VAL B N 1
ATOM 6160 C CA . VAL B 1 383 ? 52.27338 21.31827 37.68439 1.000 56.60557 506 VAL B CA 1
ATOM 6161 C C . VAL B 1 383 ? 51.92725 20.43941 38.87849 1.000 58.82831 506 VAL B C 1
ATOM 6162 O O . VAL B 1 383 ? 51.09376 19.53505 38.78172 1.000 61.75450 506 VAL B O 1
ATOM 6166 N N . ASN B 1 384 ? 52.55112 20.70058 40.02142 1.000 54.61623 507 ASN B N 1
ATOM 6167 C CA . ASN B 1 384 ? 52.10694 19.96421 41.19921 1.000 62.26349 507 ASN B CA 1
ATOM 6168 C C . ASN B 1 384 ? 52.05940 20.87754 42.41436 1.000 55.82375 507 ASN B C 1
ATOM 6169 O O . ASN B 1 384 ? 52.86397 21.79804 42.55319 1.000 54.27014 507 ASN B O 1
ATOM 6174 N N . LYS B 1 385 ? 51.07593 20.62223 43.27786 1.000 59.77354 508 LYS B N 1
ATOM 6175 C CA . LYS B 1 385 ? 50.86642 21.40957 44.48372 1.000 60.98683 508 LYS B CA 1
ATOM 6176 C C . LYS B 1 385 ? 51.95210 21.10832 45.50913 1.000 60.00652 508 LYS B C 1
ATOM 6177 O O . LYS B 1 385 ? 52.57872 20.04946 45.49082 1.000 62.56925 508 LYS B O 1
ATOM 6183 N N . VAL B 1 386 ? 52.17496 22.05990 46.41405 1.000 58.54529 509 VAL B N 1
ATOM 6184 C CA . VAL B 1 386 ? 53.11791 21.87685 47.51058 1.000 57.50162 509 VAL B CA 1
ATOM 6185 C C . VAL B 1 386 ? 52.62217 22.67072 48.70754 1.000 63.17301 509 VAL B C 1
ATOM 6186 O O . VAL B 1 386 ? 51.90783 23.67003 48.56446 1.000 66.32558 509 VAL B O 1
ATOM 6190 N N . ALA B 1 387 ? 53.01800 22.22589 49.89675 1.000 62.75424 510 ALA B N 1
ATOM 6191 C CA . ALA B 1 387 ? 52.72345 22.96955 51.10855 1.000 66.94023 510 ALA B CA 1
ATOM 6192 C C . ALA B 1 387 ? 53.68990 24.13780 51.24928 1.000 69.80498 510 ALA B C 1
ATOM 6193 O O . ALA B 1 387 ? 54.89427 24.01241 50.99629 1.000 68.95386 510 ALA B O 1
ATOM 6195 N N . ILE B 1 388 ? 53.15367 25.28327 51.65383 1.000 69.74126 511 ILE B N 1
ATOM 6196 C CA . ILE B 1 388 ? 53.93966 26.48632 51.86219 1.000 70.92266 511 ILE B CA 1
ATOM 6197 C C . ILE B 1 388 ? 53.44599 27.13311 53.14131 1.000 77.16977 511 ILE B C 1
ATOM 6198 O O . ILE B 1 388 ? 52.40241 26.76707 53.68358 1.000 77.99244 511 ILE B O 1
ATOM 6203 N N . PHE B 1 389 ? 54.20009 28.11833 53.60794 1.000 74.94502 512 PHE B N 1
ATOM 6204 C CA . PHE B 1 389 ? 53.79857 28.90537 54.75774 1.000 81.04376 512 PHE B CA 1
ATOM 6205 C C . PHE B 1 389 ? 53.11710 30.19152 54.31250 1.000 87.41035 512 PHE B C 1
ATOM 6206 O O . PHE B 1 389 ? 53.33155 30.68052 53.20000 1.000 88.19503 512 PHE B O 1
ATOM 6214 N N . SER B 1 390 ? 52.26991 30.72087 55.18561 1.000 94.24849 513 SER B N 1
ATOM 6215 C CA . SER B 1 390 ? 51.85746 32.10702 55.07152 1.000 106.02182 513 SER B CA 1
ATOM 6216 C C . SER B 1 390 ? 52.83099 32.96733 55.87424 1.000 111.95820 513 SER B C 1
ATOM 6217 O O . SER B 1 390 ? 53.66151 32.46072 56.63204 1.000 103.78864 513 SER B O 1
ATOM 6220 N N . GLU B 1 391 ? 52.73216 34.28765 55.68961 1.000 137.37077 514 GLU B N 1
ATOM 6221 C CA . GLU B 1 391 ? 53.68745 35.21336 56.29878 1.000 135.80950 514 GLU B CA 1
ATOM 6222 C C . GLU B 1 391 ? 53.68757 35.13070 57.82267 1.000 135.50935 514 GLU B C 1
ATOM 6223 O O . GLU B 1 391 ? 54.69192 35.48716 58.45377 1.000 133.28092 514 GLU B O 1
ATOM 6229 N N . ASN B 1 392 ? 52.58611 34.66435 58.42093 1.000 120.08387 515 ASN B N 1
ATOM 6230 C CA . ASN B 1 392 ? 52.48535 34.53173 59.87261 1.000 112.36321 515 ASN B CA 1
ATOM 6231 C C . ASN B 1 392 ? 53.17542 33.26276 60.36491 1.000 105.16519 515 ASN B C 1
ATOM 6232 O O . ASN B 1 392 ? 54.07498 33.31721 61.21234 1.000 100.76581 515 ASN B O 1
ATOM 6237 N N . GLY B 1 393 ? 52.76630 32.11178 59.84034 1.000 101.58117 516 GLY B N 1
ATOM 6238 C CA . GLY B 1 393 ? 53.37928 30.85776 60.21772 1.000 94.85083 516 GLY B CA 1
ATOM 6239 C C . GLY B 1 393 ? 52.46308 29.66505 60.04249 1.000 94.43030 516 GLY B C 1
ATOM 6240 O O . GLY B 1 393 ? 52.84690 28.53794 60.36788 1.000 93.17799 516 GLY B O 1
ATOM 6241 N N . VAL B 1 394 ? 51.25251 29.88860 59.53012 1.000 90.50630 517 VAL B N 1
ATOM 6242 C CA . VAL B 1 394 ? 50.30005 28.80186 59.33785 1.000 89.91955 517 VAL B CA 1
ATOM 6243 C C . VAL B 1 394 ? 50.53967 28.16191 57.97749 1.000 89.01710 517 VAL B C 1
ATOM 6244 O O . VAL B 1 394 ? 51.02680 28.79847 57.03533 1.000 90.83221 517 VAL B O 1
ATOM 6248 N N . ILE B 1 395 ? 50.19505 26.87910 57.87537 1.000 86.61039 518 ILE B N 1
ATOM 6249 C CA . ILE B 1 395 ? 50.38750 26.14935 56.63245 1.000 83.37926 518 ILE B CA 1
ATOM 6250 C C . ILE B 1 395 ? 49.33238 26.57982 55.62613 1.000 86.01209 518 ILE B C 1
ATOM 6251 O O . ILE B 1 395 ? 48.12633 26.53655 55.90453 1.000 87.60483 518 ILE B O 1
ATOM 6256 N N . SER B 1 396 ? 49.78282 26.99922 54.45140 1.000 84.18925 519 SER B N 1
ATOM 6257 C CA . SER B 1 396 ? 48.82201 27.34520 53.41989 1.000 80.86254 519 SER B CA 1
ATOM 6258 C C . SER B 1 396 ? 48.71321 26.22084 52.39948 1.000 78.53379 519 SER B C 1
ATOM 6259 O O . SER B 1 396 ? 49.72043 25.58942 52.04800 1.000 77.98703 519 SER B O 1
ATOM 6262 N N . PRO B 1 397 ? 47.50463 25.93806 51.92226 1.000 80.61496 520 PRO B N 1
ATOM 6263 C CA . PRO B 1 397 ? 47.33549 24.93077 50.87146 1.000 82.19212 520 PRO B CA 1
ATOM 6264 C C . PRO B 1 397 ? 47.49174 25.48732 49.46528 1.000 77.64954 520 PRO B C 1
ATOM 6265 O O . PRO B 1 397 ? 47.31297 24.73968 48.49484 1.000 74.85264 520 PRO B O 1
ATOM 6269 N N . GLY B 1 398 ? 47.82000 26.77102 49.33895 1.000 78.94183 521 GLY B N 1
ATOM 6270 C CA . GLY B 1 398 ? 47.79625 27.42262 48.04606 1.000 78.55908 521 GLY B CA 1
ATOM 6271 C C . GLY B 1 398 ? 49.13963 27.47427 47.35074 1.000 75.23333 521 GLY B C 1
ATOM 6272 O O . GLY B 1 398 ? 49.41176 28.40501 46.58638 1.000 77.46989 521 GLY B O 1
ATOM 6273 N N . GLY B 1 399 ? 49.98867 26.48402 47.59947 1.000 75.60127 522 GLY B N 1
ATOM 6274 C CA . GLY B 1 399 ? 51.29750 26.41304 46.97407 1.000 67.09024 522 GLY B CA 1
ATOM 6275 C C . GLY B 1 399 ? 51.25901 25.58519 45.70066 1.000 63.78915 522 GLY B C 1
ATOM 6276 O O . GLY B 1 399 ? 50.62558 24.52503 45.64648 1.000 63.54757 522 GLY B O 1
ATOM 6277 N N . VAL B 1 400 ? 51.94787 26.08305 44.67839 1.000 60.95539 523 VAL B N 1
ATOM 6278 C CA . VAL B 1 400 ? 52.19944 25.33410 43.45420 1.000 61.06047 523 VAL B CA 1
ATOM 6279 C C . VAL B 1 400 ? 53.68629 25.45080 43.11700 1.000 59.84720 523 VAL B C 1
ATOM 6280 O O . VAL B 1 400 ? 54.31542 26.48379 43.38318 1.000 58.96185 523 VAL B O 1
ATOM 6284 N N . ARG B 1 401 ? 54.25382 24.37312 42.56790 1.000 57.84976 524 ARG B N 1
ATOM 6285 C CA . ARG B 1 401 ? 55.67223 24.27726 42.23627 1.000 52.91010 524 ARG B CA 1
ATOM 6286 C C . ARG B 1 401 ? 55.81910 24.00006 40.74836 1.000 54.98628 524 ARG B C 1
ATOM 6287 O O . ARG B 1 401 ? 55.12147 23.13541 40.20415 1.000 53.81416 524 ARG B O 1
ATOM 6295 N N . ILE B 1 402 ? 56.72121 24.73156 40.08866 1.000 55.29755 525 ILE B N 1
ATOM 6296 C CA . ILE B 1 402 ? 57.00391 24.53340 38.67060 1.000 54.82127 525 ILE B CA 1
ATOM 6297 C C . ILE B 1 402 ? 58.49455 24.72811 38.42457 1.000 52.67682 525 ILE B C 1
ATOM 6298 O O . ILE B 1 402 ? 59.21562 25.32212 39.23334 1.000 54.42071 525 ILE B O 1
ATOM 6303 N N . GLY B 1 403 ? 58.95331 24.22330 37.28555 1.000 51.61884 526 GLY B N 1
ATOM 6304 C CA . GLY B 1 403 ? 60.37395 24.29512 36.98436 1.000 50.69109 526 GLY B CA 1
ATOM 6305 C C . GLY B 1 403 ? 60.61901 24.04476 35.51262 1.000 52.65781 526 GLY B C 1
ATOM 6306 O O . GLY B 1 403 ? 59.73138 23.60216 34.77481 1.000 53.92899 526 GLY B O 1
ATOM 6307 N N . SER B 1 404 ? 61.86354 24.30531 35.10101 1.000 50.18902 527 SER B N 1
ATOM 6308 C CA . SER B 1 404 ? 62.20297 24.44985 33.69009 1.000 48.05901 527 SER B CA 1
ATOM 6309 C C . SER B 1 404 ? 62.92608 23.30501 32.97978 1.000 50.39192 527 SER B C 1
ATOM 6310 O O . SER B 1 404 ? 63.09055 23.40783 31.75874 1.000 55.56308 527 SER B O 1
ATOM 6313 N N . PRO B 1 405 ? 63.43621 22.25200 33.64245 1.000 46.71931 528 PRO B N 1
ATOM 6314 C CA . PRO B 1 405 ? 64.27794 21.30911 32.88253 1.000 48.99933 528 PRO B CA 1
ATOM 6315 C C . PRO B 1 405 ? 63.55417 20.60165 31.75572 1.000 47.54141 528 PRO B C 1
ATOM 6316 O O . PRO B 1 405 ? 64.15090 20.37463 30.69442 1.000 51.87369 528 PRO B O 1
ATOM 6320 N N . ALA B 1 406 ? 62.28343 20.24560 31.93759 1.000 51.40968 529 ALA B N 1
ATOM 6321 C CA . ALA B 1 406 ? 61.61994 19.42433 30.92858 1.000 48.88908 529 ALA B CA 1
ATOM 6322 C C . ALA B 1 406 ? 61.45108 20.19015 29.62742 1.000 51.39516 529 ALA B C 1
ATOM 6323 O O . ALA B 1 406 ? 61.86321 19.71648 28.56346 1.000 53.69358 529 ALA B O 1
ATOM 6325 N N . MET B 1 407 ? 60.84535 21.38024 29.68044 1.000 53.18434 530 MET B N 1
ATOM 6326 C CA . MET B 1 407 ? 60.61886 22.11234 28.43492 1.000 53.61977 530 MET B CA 1
ATOM 6327 C C . MET B 1 407 ? 61.90603 22.69972 27.87763 1.000 52.90583 530 MET B C 1
ATOM 6328 O O . MET B 1 407 ? 61.96569 23.01551 26.68306 1.000 54.78766 530 MET B O 1
ATOM 6333 N N . THR B 1 408 ? 62.93389 22.87407 28.71006 1.000 51.46654 531 THR B N 1
ATOM 6334 C CA . THR B 1 408 ? 64.22607 23.26667 28.15663 1.000 54.16410 531 THR B CA 1
ATOM 6335 C C . THR B 1 408 ? 64.83948 22.12767 27.34506 1.000 53.27771 531 THR B C 1
ATOM 6336 O O . THR B 1 408 ? 65.49430 22.36345 26.32565 1.000 52.96265 531 THR B O 1
ATOM 6340 N N . SER B 1 409 ? 64.64621 20.88055 27.77956 1.000 51.46636 532 SER B N 1
ATOM 6341 C CA . SER B 1 409 ? 65.12563 19.78584 26.95268 1.000 50.79629 532 SER B CA 1
ATOM 6342 C C . SER B 1 409 ? 64.33358 19.68391 25.66140 1.000 55.49022 532 SER B C 1
ATOM 6343 O O . SER B 1 409 ? 64.84771 19.14937 24.67493 1.000 53.77912 532 SER B O 1
ATOM 6346 N N . ARG B 1 410 ? 63.10293 20.19477 25.63759 1.000 55.73540 533 ARG B N 1
ATOM 6347 C CA . ARG B 1 410 ? 62.32682 20.20901 24.40767 1.000 59.77225 533 ARG B CA 1
ATOM 6348 C C . ARG B 1 410 ? 62.68196 21.39129 23.52250 1.000 60.37930 533 ARG B C 1
ATOM 6349 O O . ARG B 1 410 ? 62.16430 21.49366 22.40339 1.000 60.04135 533 ARG B O 1
ATOM 6357 N N . GLY B 1 411 ? 63.55503 22.28281 23.98190 1.000 58.09390 534 GLY B N 1
ATOM 6358 C CA . GLY B 1 411 ? 64.04082 23.34303 23.12263 1.000 57.76660 534 GLY B CA 1
ATOM 6359 C C . GLY B 1 411 ? 63.57946 24.73668 23.48253 1.000 57.28369 534 GLY B C 1
ATOM 6360 O O . GLY B 1 411 ? 64.02618 25.69425 22.84209 1.000 61.09386 534 GLY B O 1
ATOM 6361 N N . CYS B 1 412 ? 62.73174 24.90219 24.48945 1.000 53.60533 535 CYS B N 1
ATOM 6362 C CA . CYS B 1 412 ? 62.21777 26.22965 24.78838 1.000 55.03183 535 CYS B CA 1
ATOM 6363 C C . CYS B 1 412 ? 63.32894 27.14082 25.29930 1.000 56.35866 535 CYS B C 1
ATOM 6364 O O . CYS B 1 412 ? 64.22735 26.70011 26.01644 1.000 57.45693 535 CYS B O 1
ATOM 6367 N N . LEU B 1 413 ? 63.28470 28.40860 24.88664 1.000 56.36072 536 LEU B N 1
ATOM 6368 C CA . LEU B 1 413 ? 64.15701 29.46491 25.38116 1.000 59.01303 536 LEU B CA 1
ATOM 6369 C C . LEU B 1 413 ? 63.35206 30.43188 26.24944 1.000 57.83446 536 LEU B C 1
ATOM 6370 O O . LEU B 1 413 ? 62.19190 30.18288 26.58286 1.000 57.74790 536 LEU B O 1
ATOM 6375 N N . GLU B 1 414 ? 63.96356 31.55502 26.60969 1.000 60.25590 537 GLU B N 1
ATOM 6376 C CA . GLU B 1 414 ? 63.27288 32.47663 27.50658 1.000 57.97778 537 GLU B CA 1
ATOM 6377 C C . GLU B 1 414 ? 61.93167 32.94055 26.95451 1.000 62.79496 537 GLU B C 1
ATOM 6378 O O . GLU B 1 414 ? 60.93266 32.85074 27.68804 1.000 63.22797 537 GLU B O 1
ATOM 6384 N N . PRO B 1 415 ? 61.81454 33.40967 25.70057 1.000 64.44271 538 PRO B N 1
ATOM 6385 C CA . PRO B 1 415 ? 60.48830 33.82339 25.20131 1.000 63.45383 538 PRO B CA 1
ATOM 6386 C C . PRO B 1 415 ? 59.40738 32.77092 25.39414 1.000 66.02940 538 PRO B C 1
ATOM 6387 O O . PRO B 1 415 ? 58.26882 33.10619 25.74084 1.000 68.17880 538 PRO B O 1
ATOM 6391 N N . GLU B 1 416 ? 59.73660 31.49501 25.21358 1.000 62.73671 539 GLU B N 1
ATOM 6392 C CA . GLU B 1 416 ? 58.70903 30.47927 25.36261 1.000 61.63821 539 GLU B CA 1
ATOM 6393 C C . GLU B 1 416 ? 58.34942 30.27506 26.82458 1.000 64.20680 539 GLU B C 1
ATOM 6394 O O . GLU B 1 416 ? 57.22310 29.86636 27.13342 1.000 68.35938 539 GLU B O 1
ATOM 6400 N N . PHE B 1 417 ? 59.26470 30.57626 27.74511 1.000 58.66732 540 PHE B N 1
ATOM 6401 C CA . PHE B 1 417 ? 58.89756 30.46369 29.14672 1.000 59.94630 540 PHE B CA 1
ATOM 6402 C C . PHE B 1 417 ? 58.05852 31.64338 29.60977 1.000 61.68744 540 PHE B C 1
ATOM 6403 O O . PHE B 1 417 ? 57.27222 31.49624 30.55355 1.000 60.00981 540 PHE B O 1
ATOM 6411 N N . GLU B 1 418 ? 58.17561 32.78822 28.93623 1.000 66.10968 541 GLU B N 1
ATOM 6412 C CA . GLU B 1 418 ? 57.27557 33.90377 29.19756 1.000 65.74917 541 GLU B CA 1
ATOM 6413 C C . GLU B 1 418 ? 55.87067 33.61609 28.68040 1.000 66.95400 541 GLU B C 1
ATOM 6414 O O . GLU B 1 418 ? 54.88324 33.93786 29.35219 1.000 66.93874 541 GLU B O 1
ATOM 6420 N N . THR B 1 419 ? 55.75583 33.02208 27.48735 1.000 66.29896 542 THR B N 1
ATOM 6421 C CA . THR B 1 419 ? 54.45716 32.54106 27.02962 1.000 64.72341 542 THR B CA 1
ATOM 6422 C C . THR B 1 419 ? 53.83645 31.62611 28.07666 1.000 64.25823 542 THR B C 1
ATOM 6423 O O . THR B 1 419 ? 52.65570 31.75644 28.42121 1.000 62.94121 542 THR B O 1
ATOM 6427 N N . MET B 1 420 ? 54.63857 30.71168 28.62399 1.000 67.25699 543 MET B N 1
ATOM 6428 C CA . MET B 1 420 ? 54.10028 29.73398 29.56571 1.000 66.15426 543 MET B CA 1
ATOM 6429 C C . MET B 1 420 ? 53.61571 30.40220 30.85350 1.000 63.97460 543 MET B C 1
ATOM 6430 O O . MET B 1 420 ? 52.57299 30.01788 31.39956 1.000 65.69210 543 MET B O 1
ATOM 6435 N N . ALA B 1 421 ? 54.32598 31.42831 31.33125 1.000 59.90033 544 ALA B N 1
ATOM 6436 C CA . ALA B 1 421 ? 53.81360 32.21251 32.45472 1.000 62.54730 544 ALA B CA 1
ATOM 6437 C C . ALA B 1 421 ? 52.42512 32.77740 32.15882 1.000 67.22002 544 ALA B C 1
ATOM 6438 O O . ALA B 1 421 ? 51.57070 32.85456 33.05397 1.000 66.02795 544 ALA B O 1
ATOM 6440 N N . ASP B 1 422 ? 52.18559 33.18453 30.90836 1.000 70.76355 545 ASP B N 1
ATOM 6441 C CA . ASP B 1 422 ? 50.87938 33.71738 30.52692 1.000 68.95512 545 ASP B CA 1
ATOM 6442 C C . ASP B 1 422 ? 49.80383 32.63357 30.58666 1.000 69.80966 545 ASP B C 1
ATOM 6443 O O . ASP B 1 422 ? 48.68138 32.88469 31.04863 1.000 70.20408 545 ASP B O 1
ATOM 6448 N N . PHE B 1 423 ? 50.13063 31.42479 30.11878 1.000 66.43495 546 PHE B N 1
ATOM 6449 C CA . PHE B 1 423 ? 49.22680 30.29299 30.27548 1.000 65.17837 546 PHE B CA 1
ATOM 6450 C C . PHE B 1 423 ? 48.91171 30.05306 31.74154 1.000 64.92633 546 PHE B C 1
ATOM 6451 O O . PHE B 1 423 ? 47.74533 29.94284 32.13202 1.000 65.91556 546 PHE B O 1
ATOM 6459 N N . LEU B 1 424 ? 49.95131 29.95833 32.56476 1.000 63.08621 547 LEU B N 1
ATOM 6460 C CA . LEU B 1 424 ? 49.76181 29.68665 33.98085 1.000 63.07144 547 LEU B CA 1
ATOM 6461 C C . LEU B 1 424 ? 48.85248 30.72159 34.61950 1.000 64.47318 547 LEU B C 1
ATOM 6462 O O . LEU B 1 424 ? 47.89723 30.37448 35.32531 1.000 65.48701 547 LEU B O 1
ATOM 6467 N N . TYR B 1 425 ? 49.13273 32.00353 34.38421 1.000 67.61300 548 TYR B N 1
ATOM 6468 C CA . TYR B 1 425 ? 48.30980 33.03527 34.99906 1.000 68.27288 548 TYR B CA 1
ATOM 6469 C C . TYR B 1 425 ? 46.88445 32.96561 34.48981 1.000 68.17639 548 TYR B C 1
ATOM 6470 O O . TYR B 1 425 ? 45.93516 33.04860 35.27364 1.000 71.99869 548 TYR B O 1
ATOM 6479 N N . ARG B 1 426 ? 46.70858 32.79783 33.18379 1.000 67.91682 549 ARG B N 1
ATOM 6480 C CA . ARG B 1 426 ? 45.35330 32.73293 32.65303 1.000 71.86966 549 ARG B CA 1
ATOM 6481 C C . ARG B 1 426 ? 44.59670 31.54118 33.22502 1.000 70.97925 549 ARG B C 1
ATOM 6482 O O . ARG B 1 426 ? 43.39749 31.63702 33.51250 1.000 72.64451 549 ARG B O 1
ATOM 6490 N N . ALA B 1 427 ? 45.28533 30.41520 33.41162 1.000 68.44539 550 ALA B N 1
ATOM 6491 C CA . ALA B 1 427 ? 44.67035 29.27704 34.08213 1.000 68.02124 550 ALA B CA 1
ATOM 6492 C C . ALA B 1 427 ? 44.18481 29.66447 35.46899 1.000 70.88022 550 ALA B C 1
ATOM 6493 O O . ALA B 1 427 ? 43.06711 29.31528 35.86529 1.000 74.25173 550 ALA B O 1
ATOM 6495 N N . ALA B 1 428 ? 45.00788 30.39982 36.21727 1.000 68.98519 551 ALA B N 1
ATOM 6496 C CA . ALA B 1 428 ? 44.61398 30.81077 37.56227 1.000 72.92272 551 ALA B CA 1
ATOM 6497 C C . ALA B 1 428 ? 43.43239 31.77549 37.52947 1.000 77.55827 551 ALA B C 1
ATOM 6498 O O . ALA B 1 428 ? 42.57741 31.75252 38.42569 1.000 78.37906 551 ALA B O 1
ATOM 6500 N N . GLN B 1 429 ? 43.38071 32.64751 36.51876 1.000 76.49399 552 GLN B N 1
ATOM 6501 C CA . GLN B 1 429 ? 42.25215 33.56221 36.39490 1.000 76.78245 552 GLN B CA 1
ATOM 6502 C C . GLN B 1 429 ? 40.95749 32.78505 36.21705 1.000 79.37564 552 GLN B C 1
ATOM 6503 O O . GLN B 1 429 ? 39.91253 33.15483 36.76861 1.000 82.77341 552 GLN B O 1
ATOM 6509 N N . ILE B 1 430 ? 41.01471 31.69869 35.44833 1.000 76.85630 553 ILE B N 1
ATOM 6510 C CA . ILE B 1 430 ? 39.84029 30.86062 35.24941 1.000 79.00540 553 ILE B CA 1
ATOM 6511 C C . ILE B 1 430 ? 39.40209 30.24512 36.56827 1.000 82.04345 553 ILE B C 1
ATOM 6512 O O . ILE B 1 430 ? 38.21972 30.28844 36.92973 1.000 86.38809 553 ILE B O 1
ATOM 6517 N N . ALA B 1 431 ? 40.35625 29.68021 37.31424 1.000 78.29469 554 ALA B N 1
ATOM 6518 C CA . ALA B 1 431 ? 40.03421 28.96479 38.54650 1.000 81.55912 554 ALA B CA 1
ATOM 6519 C C . ALA B 1 431 ? 39.52894 29.88483 39.65618 1.000 88.78348 554 ALA B C 1
ATOM 6520 O O . ALA B 1 431 ? 38.85209 29.41413 40.57706 1.000 92.34559 554 ALA B O 1
ATOM 6522 N N . SER B 1 432 ? 39.85699 31.17946 39.61398 1.000 87.51575 555 SER B N 1
ATOM 6523 C CA . SER B 1 432 ? 39.28030 32.10892 40.57849 1.000 89.07666 555 SER B CA 1
ATOM 6524 C C . SER B 1 432 ? 37.78067 32.28290 40.39490 1.000 95.33877 555 SER B C 1
ATOM 6525 O O . SER B 1 432 ? 37.11529 32.77155 41.31185 1.000 102.08966 555 SER B O 1
ATOM 6528 N N . ALA B 1 433 ? 37.23335 31.89393 39.24318 1.000 93.39833 556 ALA B N 1
ATOM 6529 C CA . ALA B 1 433 ? 35.79845 31.98124 39.01357 1.000 96.03966 556 ALA B CA 1
ATOM 6530 C C . ALA B 1 433 ? 34.99755 30.93915 39.79130 1.000 101.23309 556 ALA B C 1
ATOM 6531 O O . ALA B 1 433 ? 33.77155 31.07491 39.89191 1.000 108.20683 556 ALA B O 1
ATOM 6533 N N . ALA B 1 434 ? 35.64576 29.92337 40.35764 1.000 100.22063 557 ALA B N 1
ATOM 6534 C CA . ALA B 1 434 ? 34.92929 28.88703 41.10393 1.000 103.29866 557 ALA B CA 1
ATOM 6535 C C . ALA B 1 434 ? 34.33885 29.42577 42.41334 1.000 104.46200 557 ALA B C 1
ATOM 6536 O O . ALA B 1 434 ? 34.61842 30.55727 42.82235 1.000 100.98045 557 ALA B O 1
ATOM 6538 N N . LYS B 1 453 ? 34.06512 25.13695 29.43298 1.000 98.71596 576 LYS B N 1
ATOM 6539 C CA . LYS B 1 453 ? 33.87399 26.57330 29.22819 1.000 109.02363 576 LYS B CA 1
ATOM 6540 C C . LYS B 1 453 ? 34.99914 27.20697 28.39147 1.000 105.75748 576 LYS B C 1
ATOM 6541 O O . LYS B 1 453 ? 35.25744 26.78547 27.26503 1.000 101.17594 576 LYS B O 1
ATOM 6547 N N . GLU B 1 454 ? 35.65126 28.23624 28.94453 1.000 107.90869 577 GLU B N 1
ATOM 6548 C CA . GLU B 1 454 ? 36.81173 28.87033 28.31969 1.000 105.31308 577 GLU B CA 1
ATOM 6549 C C . GLU B 1 454 ? 38.11063 28.13785 28.61929 1.000 100.28267 577 GLU B C 1
ATOM 6550 O O . GLU B 1 454 ? 39.19432 28.63105 28.28322 1.000 96.01561 577 GLU B O 1
ATOM 6556 N N . ILE B 1 455 ? 38.01566 26.99095 29.28686 1.000 100.40485 578 ILE B N 1
ATOM 6557 C CA . ILE B 1 455 ? 39.14064 26.06864 29.36418 1.000 89.81628 578 ILE B CA 1
ATOM 6558 C C . ILE B 1 455 ? 39.50719 25.58711 27.97013 1.000 88.07382 578 ILE B C 1
ATOM 6559 O O . ILE B 1 455 ? 40.68298 25.54979 27.59125 1.000 85.84952 578 ILE B O 1
ATOM 6564 N N . ALA B 1 456 ? 38.49275 25.22635 27.18150 1.000 92.05856 579 ALA B N 1
ATOM 6565 C CA . ALA B 1 456 ? 38.72666 24.69251 25.84753 1.000 87.29690 579 ALA B CA 1
ATOM 6566 C C . ALA B 1 456 ? 39.66415 25.58943 25.05150 1.000 86.70760 579 ALA B C 1
ATOM 6567 O O . ALA B 1 456 ? 40.63567 25.11450 24.45290 1.000 86.02893 579 ALA B O 1
ATOM 6569 N N . ASP B 1 457 ? 39.39967 26.89898 25.05530 1.000 87.87566 580 ASP B N 1
ATOM 6570 C CA . ASP B 1 457 ? 40.28038 27.82950 24.35777 1.000 85.89058 580 ASP B CA 1
ATOM 6571 C C . ASP B 1 457 ? 41.70357 27.76795 24.89615 1.000 84.61242 580 ASP B C 1
ATOM 6572 O O . ASP B 1 457 ? 42.66475 27.78840 24.11866 1.000 83.22189 580 ASP B O 1
ATOM 6577 N N . LEU B 1 458 ? 41.86704 27.70314 26.21992 1.000 82.04545 581 LEU B N 1
ATOM 6578 C CA . LEU B 1 458 ? 43.22309 27.70340 26.76197 1.000 80.86522 581 LEU B CA 1
ATOM 6579 C C . LEU B 1 458 ? 43.92456 26.38105 26.49079 1.000 78.35502 581 LEU B C 1
ATOM 6580 O O . LEU B 1 458 ? 45.12518 26.36458 26.19256 1.000 78.65371 581 LEU B O 1
ATOM 6585 N N . ARG B 1 459 ? 43.20050 25.26250 26.59170 1.000 77.21364 582 ARG B N 1
ATOM 6586 C CA . ARG B 1 459 ? 43.80344 23.97250 26.26708 1.000 77.22730 582 ARG B CA 1
ATOM 6587 C C . ARG B 1 459 ? 44.27419 23.94688 24.81758 1.000 78.69274 582 ARG B C 1
ATOM 6588 O O . ARG B 1 459 ? 45.40881 23.54774 24.52399 1.000 78.13912 582 ARG B O 1
ATOM 6596 N N . ASN B 1 460 ? 43.41568 24.38467 23.89785 1.000 76.33625 583 ASN B N 1
ATOM 6597 C CA . ASN B 1 460 ? 43.78961 24.40215 22.48913 1.000 75.64761 583 ASN B CA 1
ATOM 6598 C C . ASN B 1 460 ? 44.99748 25.30257 22.23874 1.000 72.90526 583 ASN B C 1
ATOM 6599 O O . ASN B 1 460 ? 45.84600 24.99848 21.39200 1.000 70.99984 583 ASN B O 1
ATOM 6604 N N . GLN B 1 461 ? 45.11207 26.40382 22.97678 1.000 74.46775 584 GLN B N 1
ATOM 6605 C CA . GLN B 1 461 ? 46.28899 27.24267 22.80860 1.000 70.11500 584 GLN B CA 1
ATOM 6606 C C . GLN B 1 461 ? 47.52993 26.55216 23.35355 1.000 72.40856 584 GLN B C 1
ATOM 6607 O O . GLN B 1 461 ? 48.60138 26.63400 22.74234 1.000 73.30294 584 GLN B O 1
ATOM 6613 N N . VAL B 1 462 ? 47.40483 25.85787 24.49241 1.000 70.37381 585 VAL B N 1
ATOM 6614 C CA . VAL B 1 462 ? 48.54279 25.13500 25.05998 1.000 68.20361 585 VAL B CA 1
ATOM 6615 C C . VAL B 1 462 ? 49.01047 24.05438 24.09576 1.000 67.02403 585 VAL B C 1
ATOM 6616 O O . VAL B 1 462 ? 50.21203 23.87522 23.86302 1.000 65.40561 585 VAL B O 1
ATOM 6620 N N . GLU B 1 463 ? 48.06754 23.34803 23.48716 1.000 68.84015 586 GLU B N 1
ATOM 6621 C CA . GLU B 1 463 ? 48.41402 22.26582 22.57821 1.000 69.36643 586 GLU B CA 1
ATOM 6622 C C . GLU B 1 463 ? 49.08895 22.80014 21.30995 1.000 70.29119 586 GLU B C 1
ATOM 6623 O O . GLU B 1 463 ? 50.20096 22.38146 20.96119 1.000 69.79176 586 GLU B O 1
ATOM 6629 N N . ALA B 1 464 ? 48.43339 23.73343 20.60708 1.000 66.11767 587 ALA B N 1
ATOM 6630 C CA . ALA B 1 464 ? 49.07495 24.39899 19.47290 1.000 70.24749 587 ALA B CA 1
ATOM 6631 C C . ALA B 1 464 ? 50.47067 24.89152 19.83127 1.000 69.31964 587 ALA B C 1
ATOM 6632 O O . ALA B 1 464 ? 51.39273 24.83334 19.01051 1.000 72.85518 587 ALA B O 1
ATOM 6634 N N . PHE B 1 465 ? 50.64033 25.39042 21.05018 1.000 65.40215 588 PHE B N 1
ATOM 6635 C CA . PHE B 1 465 ? 51.95279 25.83737 21.49597 1.000 68.81618 588 PHE B CA 1
ATOM 6636 C C . PHE B 1 465 ? 52.89584 24.65474 21.69101 1.000 68.65028 588 PHE B C 1
ATOM 6637 O O . PHE B 1 465 ? 53.99001 24.61467 21.11340 1.000 68.89545 588 PHE B O 1
ATOM 6645 N N . ALA B 1 466 ? 52.48427 23.67640 22.50490 1.000 65.21948 589 ALA B N 1
ATOM 6646 C CA . ALA B 1 466 ? 53.39384 22.59998 22.88446 1.000 64.21311 589 ALA B CA 1
ATOM 6647 C C . ALA B 1 466 ? 53.83343 21.77515 21.68453 1.000 65.19369 589 ALA B C 1
ATOM 6648 O O . ALA B 1 466 ? 54.97145 21.29472 21.65049 1.000 63.53335 589 ALA B O 1
ATOM 6650 N N . THR B 1 467 ? 52.96440 21.60239 20.68887 1.000 64.88415 590 THR B N 1
ATOM 6651 C CA . THR B 1 467 ? 53.34348 20.74006 19.58229 1.000 58.89520 590 THR B CA 1
ATOM 6652 C C . THR B 1 467 ? 54.34708 21.40238 18.65630 1.000 66.41880 590 THR B C 1
ATOM 6653 O O . THR B 1 467 ? 54.80823 20.76498 17.69673 1.000 64.84300 590 THR B O 1
ATOM 6657 N N . GLN B 1 468 ? 54.69420 22.66767 18.90914 1.000 68.11806 591 GLN B N 1
ATOM 6658 C CA . GLN B 1 468 ? 55.75054 23.30009 18.13097 1.000 66.89542 591 GLN B CA 1
ATOM 6659 C C . GLN B 1 468 ? 57.11823 22.69060 18.42934 1.000 68.18969 591 GLN B C 1
ATOM 6660 O O . GLN B 1 468 ? 58.02469 22.81530 17.60197 1.000 68.75740 591 GLN B O 1
ATOM 6666 N N . PHE B 1 469 ? 57.28049 22.00455 19.56068 1.000 65.67543 592 PHE B N 1
ATOM 6667 C CA . PHE B 1 469 ? 58.59915 21.66832 20.08395 1.000 65.45492 592 PHE B CA 1
ATOM 6668 C C . PHE B 1 469 ? 58.87877 20.17684 20.01727 1.000 62.90711 592 PHE B C 1
ATOM 6669 O O . PHE B 1 469 ? 58.01301 19.35560 20.33125 1.000 65.63104 592 PHE B O 1
ATOM 6677 N N . ALA B 1 470 ? 60.10859 19.84199 19.63524 1.000 61.89445 593 ALA B N 1
ATOM 6678 C CA . ALA B 1 470 ? 60.49464 18.45505 19.46743 1.000 58.60649 593 ALA B CA 1
ATOM 6679 C C . ALA B 1 470 ? 60.46164 17.72285 20.79758 1.000 61.08515 593 ALA B C 1
ATOM 6680 O O . ALA B 1 470 ? 60.56551 18.31682 21.87608 1.000 60.63211 593 ALA B O 1
ATOM 6682 N N . MET B 1 471 ? 60.30868 16.40620 20.70632 1.000 63.82387 594 MET B N 1
ATOM 6683 C CA . MET B 1 471 ? 60.34199 15.53483 21.86736 1.000 62.83273 594 MET B CA 1
ATOM 6684 C C . MET B 1 471 ? 61.55386 14.62663 21.73159 1.000 64.30686 594 MET B C 1
ATOM 6685 O O . MET B 1 471 ? 61.67798 13.91545 20.71932 1.000 66.26669 594 MET B O 1
ATOM 6690 N N . PRO B 1 472 ? 62.47668 14.63986 22.68355 1.000 58.82512 595 PRO B N 1
ATOM 6691 C CA . PRO B 1 472 ? 63.72257 13.89465 22.50544 1.000 62.56763 595 PRO B CA 1
ATOM 6692 C C . PRO B 1 472 ? 63.44089 12.42256 22.27823 1.000 63.64429 595 PRO B C 1
ATOM 6693 O O . PRO B 1 472 ? 62.57995 11.83230 22.93109 1.000 65.79663 595 PRO B O 1
ATOM 6697 N N . ALA B 1 473 ? 64.13817 11.85774 21.29518 1.000 69.13281 596 ALA B N 1
ATOM 6698 C CA . ALA B 1 473 ? 64.16006 10.43830 20.93873 1.000 69.05060 596 ALA B CA 1
ATOM 6699 C C . ALA B 1 473 ? 62.95249 9.96783 20.13979 1.000 71.24678 596 ALA B C 1
ATOM 6700 O O . ALA B 1 473 ? 62.82977 8.75117 19.91659 1.000 76.57685 596 ALA B O 1
ATOM 6702 N N . PHE B 1 474 ? 62.06636 10.85611 19.69303 1.000 73.52978 597 PHE B N 1
ATOM 6703 C CA . PHE B 1 474 ? 60.97404 10.45453 18.80479 1.000 78.43459 597 PHE B CA 1
ATOM 6704 C C . PHE B 1 474 ? 60.80111 11.50756 17.71743 1.000 89.17367 597 PHE B C 1
ATOM 6705 O O . PHE B 1 474 ? 61.65769 12.37926 17.51674 1.000 85.71418 597 PHE B O 1
ATOM 6713 N N . ASP B 1 475 ? 59.68577 11.40345 16.99468 1.000 99.69200 598 ASP B N 1
ATOM 6714 C CA . ASP B 1 475 ? 59.41114 12.27284 15.84901 1.000 102.21040 598 ASP B CA 1
ATOM 6715 C C . ASP B 1 475 ? 57.92752 12.65240 15.78303 1.000 100.79090 598 ASP B C 1
ATOM 6716 O O . ASP B 1 475 ? 57.57926 13.81490 15.56182 1.000 98.63859 598 ASP B O 1
#

Organism: Arabidopsis thaliana (NCBI:txid3702)

GO terms:
  GO:0005634 nucleus (C, IDA)

Secondary structure (DSSP, 8-state):
-HHHHHHHHHHHHHHT--HHHH-HHHHHHHHHHHHHHHSSEE--TT-----HHHHHHHTSGGGGS---EETTEESSS--HHHHHHHHHHHHHHHHHTT--TTTEEEE---SSHHHHHHHHHHHHS-TT-EEE-B-----SHHHHHSEE--B-B-TTTSSB-HHHHHHHHHHH--SEEEEE-TT--S---HHHHHHHHHHHTPEEEEEETTTHHHHHTT-S--GGGT-SEEEEESSSSS---S-EEEEEE-SB---B--HHHHHHHIIIIII--S--HHHHHHHHHHHHHHTSHHHHHHHHHHHHHHHHHHHHHHTTT-EEGGGS-SSSEEEEE-GGGT--HHHHHHHHHTTTEE-EE--EE-TTS-EES-EEEEESHHHHHTT--HHHHHHHHHHHHHHHHHHTT--THHHHHHHHHHHHTTS--TT--/-HHHHHHHHHHHHHHT--HHHH-HHHHHHHHHHHHHHHSSEE--TT-----HHHHHHHTSGGGGS---EETTEESSS--HHHHHHHHHHHHHHHHHTT--TTTEEEE---SSHHHHHHHHHHHHS-TT-EEE-B-----SHHHHHSEE--B-B-TTTSSB-HHHHHHHHHHH--SEEEEE-TT--S---HHHHHHHHHHHTPEEEEEETTTHHHHHTTSS--GGGT-SEEEEESSSTT---S-EEEEEE-SB---B-SHHHHHHHIIIIII--S--HHHHHHHHHHHHHHTSHHHHHHHHHHHHHHHHHHHHHHHTT-EEGGGS-SSSEEEEE-TTTT--HHHHHHHHHHTTEE-EEEEEE-SSSPEEEEEEEEESHHHHHTT--HHHHHHHHHHHHHHHHHHTT--THHHHHHHHHHHHTTS--TT--

B-factor: mean 64.76, std 13.96, range [39.09, 145.89]

Solvent-accessible surface area: 40558 Å² total; per-residue (Å²): 94,125,71,101,94,66,146,142,61,84,84,148,72,198,43,105,96,55,76,114,115,62,60,89,118,82,55,86,111,99,63,127,70,58,69,103,48,41,90,2,1,3,0,32,2,24,63,30,19,31,40,148,46,1,66,98,11,57,70,32,134,26,90,132,61,100,0,34,5,40,26,73,83,34,145,92,130,62,7,118,156,15,22,106,46,2,65,75,0,44,99,57,0,18,65,2,7,63,23,80,120,116,136,12,6,9,1,6,6,4,70,42,14,105,33,0,25,44,3,0,8,48,14,31,16,138,111,29,46,45,4,0,14,27,69,58,42,178,149,58,33,19,24,76,113,10,18,24,4,42,4,83,26,29,50,182,48,7,87,10,51,17,101,110,3,45,83,38,0,56,56,2,127,2,109,1,0,20,0,5,18,51,15,16,2,35,56,17,80,5,72,106,0,54,97,1,0,94,112,6,64,8,39,0,0,1,16,0,12,16,18,0,0,0,6,4,3,129,21,18,57,58,0,11,103,80,0,11,0,0,0,0,4,2,46,37,2,2,55,1,4,157,10,1,0,0,0,4,44,83,21,151,99,160,187,115,34,75,17,52,140,80,0,36,127,3,0,17,60,60,77,17,30,4,10,90,5,11,52,9,12,0,5,4,51,2,1,130,72,3,64,30,104,128,7,75,120,24,0,89,30,0,50,88,0,0,79,14,0,5,69,12,0,78,90,77,187,11,79,11,29,22,48,6,9,37,6,1,1,0,17,0,4,0,71,81,49,56,8,51,0,138,67,0,23,124,21,0,104,118,0,62,2,24,8,31,90,34,44,6,28,18,100,121,27,91,98,6,96,0,0,0,25,0,1,0,2,0,0,10,22,7,50,1,92,54,80,49,0,78,53,0,0,46,8,0,42,73,0,1,108,38,8,65,96,114,182,102,40,38,84,3,78,95,86,0,48,68,22,0,44,143,28,78,10,33,37,80,178,87,127,73,107,88,68,146,145,64,86,84,148,66,200,44,101,94,57,79,110,116,64,60,88,118,81,49,86,110,94,59,124,70,57,74,106,47,51,91,2,0,4,1,35,2,24,64,27,18,34,38,152,42,1,62,97,12,56,68,32,135,27,90,126,65,105,0,31,4,39,23,74,79,33,139,98,126,60,8,117,151,16,27,100,49,2,68,75,0,38,95,56,0,18,64,7,12,65,25,78,121,113,139,12,7,10,4,5,5,4,71,41,11,106,35,0,24,48,3,0,8,51,15,24,13,135,111,34,41,44,5,0,13,26,74,61,43,182,146,59,32,17,21,83,115,8,15,29,6,42,3,89,27,34,48,173,49,5,96,11,56,16,100,94,3,48,85,23,0,62,59,0,130,2,93,0,0,20,0,5,18,53,17,15,2,37,58,15,83,5,72,113,0,50,94,2,0,88,117,4,63,9,36,0,1,1,18,0,12,14,16,1,0,0,8,1,2,151,40,16,61,60,0,8,102,83,0,13,0,0,0,0,7,2,44,37,2,3,57,1,4,161,9,1,0,0,0,4,45,83,22,156,97,168,180,116,41,75,18,45,138,87,0,30,132,4,1,14,58,63,73,19,26,5,10,89,8,15,56,8,13,0,5,5,50,2,1,127,76,0,50,30,96,123,6,63,121,22,0,124,32,0,39,106,0,1,92,14,1,6,72,11,0,73,80,73,181,8,73,7,22,26,46,8,5,41,4,1,1,1,17,0,1,0,68,87,43,62,12,51,0,121,66,0,20,110,23,0,104,117,0,61,1,26,9,34,94,35,41,6,25,16,100,113,36,96,97,5,96,0,0,0,21,0,1,0,2,0,0,11,20,7,48,0,88,53,80,50,0,82,52,0,0,48,12,0,51,82,0,0,106,37,6,55,83,122,186,117,30,41,90,6,77,90,88,0,49,67,21,0,43,137,29,78,20,31,36,85,190

CATH classification: 3.40.640.10

InterPro domains:
  IPR001085 Serine hydroxymethyltransferase [MF_00051] (141-596)
  IPR001085 Serine hydroxymethyltransferase [cd00378] (143-554)
  IPR015421 Pyridoxal phosphate-dependent transferase, major domain [G3DSA:3.40.640.10] (171-451)
  IPR015422 Pyridoxal phosphate-dependent transferase, small domain [G3DSA:3.90.1150.10] (146-595)
  IPR015424 Pyridoxal phosphate-dependent transferase [SSF53383] (131-597)
  IPR019798 Serine hydroxymethyltransferase, pyridoxal phosphate binding site [PS00096] (366-382)
  IPR039429 Serine hydroxymethyltransferase-like domain [PF00464] (142-546)
  IPR049943 Serine hydroxymethyltransferase-like [PTHR11680] (139-598)

Radius of gyration: 36.82 Å; Cα contacts (8 Å, |Δi|>4): 1653; chains: 2; bounding box: 62×72×115 Å

Sequence (858 aa):
SNAIESRRAVVRAWGNQSIEEADPEIHEFMEKEKQRQFRGIELIASENFVCRAVMEALGSHLTNKYSEGMPGARYYTGNQYIDQIEILCQERALAAFGLNHEKWGVNVQPYSCTSANFAVFTGLLMPGERIMGLDSPKVSGASIFFESFPYKVDPRTGYIDYDKLEEKALDYRPKILICGGSSYPRDWEFPRFRHIADKCGAVLMFDMAQISGLVAAKESPNPFDYCDIVTSTTHKSLRGPRGGIIFYKRGLKPIQYDFEEKINFSVFPSLQGGPHNNHIAALAIALKQAASPEYKLYMRQVKKNAKALASALISRKCKLITGGTDNHLLLWDLTPLGLTGKVYEKVCEMCHITVNKVAIFSENGVISPGGVRIGSPAMTSRGCLEPEFETMADFLYRAAQIASAAKEIADLRNQVEAFATQFAMPAFDSNAIESRRAVVRAWGNQSIEEADPEIHEFMEKEKQRQFRGIELIASENFVCRAVMEALGSHLTNKYSEGMPGARYYTGNQYIDQIEILCQERALAAFGLNHEKWGVNVQPYSCTSANFAVFTGLLMPGERIMGLDSPKVSGASIFFESFPYKVDPRTGYIDYDKLEEKALDYRPKILICGGSSYPRDWEFPRFRHIADKCGAVLMFDMAQISGLVAAKESPNPFDYCDIVTSTTHKSLRGPRGGIIFYKRGLKPIQYDFEEKINFSVFPSLQGGPHNNHIAALAIALKQAASPEYKLYMRQVKKNAKALASALISRKCKLITGGTDNHLLLWDLTPLGLTGKVYEKVCEMCHITVNKVAIFSENGVISPGGVRIGSPAMTSRGCLEPEFETMADFLYRAAQIASAAKEIADLRNQVEAFATQFAMPAFD

Nearest PDB structures (foldseek):
  7qpe-assembly1_A  TM=1.002E+00  e=1.997E-89  Arabidopsis thaliana
  7qx8-assembly3_J  TM=9.816E-01  e=7.011E-74  Arabidopsis thaliana
  6qvl-assembly1_B  TM=9.743E-01  e=2.861E-55  Homo sapiens
  5x3v-assembly1_A  TM=9.722E-01  e=1.032E-53  Homo sapiens
  8t4p-assembly1_A-2  TM=9.720E-01  e=2.021E-53  Homo sapiens